Protein AF-0000000084670811 (afdb_homodimer)

Structure (mmCIF, N/CA/C/O backbone):
data_AF-0000000084670811-model_v1
#
loop_
_entity.id
_entity.type
_entity.pdbx_description
1 polymer 'O-methyltransferase domain-containing protein'
#
loop_
_atom_site.group_PDB
_atom_site.id
_atom_site.type_symbol
_atom_site.label_atom_id
_atom_site.label_alt_id
_atom_site.label_comp_id
_atom_site.label_asym_id
_atom_site.label_entity_id
_atom_site.label_seq_id
_atom_site.pdbx_PDB_ins_code
_atom_site.Cartn_x
_atom_site.Cartn_y
_atom_site.Cartn_z
_atom_site.occupancy
_atom_site.B_iso_or_equiv
_atom_site.auth_seq_id
_atom_site.auth_comp_id
_atom_site.auth_asym_id
_atom_site.auth_atom_id
_atom_site.pdbx_PDB_model_num
ATOM 1 N N . MET A 1 1 ? -0.625 -20.625 35.625 1 27.91 1 MET A N 1
ATOM 2 C CA . MET A 1 1 ? 0.406 -20.359 34.625 1 27.91 1 MET A CA 1
ATOM 3 C C . MET A 1 1 ? 0.87 -18.906 34.719 1 27.91 1 MET A C 1
ATOM 5 O O . MET A 1 1 ? 0.05 -17.984 34.719 1 27.91 1 MET A O 1
ATOM 9 N N . GLY A 1 2 ? 1.915 -18.5 35.188 1 38.09 2 GLY A N 1
ATOM 10 C CA . GLY A 1 2 ? 2.305 -17.188 35.688 1 38.09 2 GLY A CA 1
ATOM 11 C C . GLY A 1 2 ? 2.152 -16.094 34.656 1 38.09 2 GLY A C 1
ATOM 12 O O . GLY A 1 2 ? 2.309 -16.344 33.438 1 38.09 2 GLY A O 1
ATOM 13 N N . ASP A 1 3 ? 1.462 -15.031 34.656 1 49.62 3 ASP A N 1
ATOM 14 C CA . ASP A 1 3 ? 0.945 -13.922 33.875 1 49.62 3 ASP A CA 1
ATOM 15 C C . ASP A 1 3 ? 2.055 -13.266 33.062 1 49.62 3 ASP A C 1
ATOM 17 O O . ASP A 1 3 ? 2.674 -12.297 33.5 1 49.62 3 ASP A O 1
ATOM 21 N N . ALA A 1 4 ? 3.002 -14.023 32.438 1 61.28 4 ALA A N 1
ATOM 22 C CA . ALA A 1 4 ? 4.297 -13.555 31.953 1 61.28 4 ALA A CA 1
ATOM 23 C C . ALA A 1 4 ? 4.121 -12.469 30.891 1 61.28 4 ALA A C 1
ATOM 25 O O . ALA A 1 4 ? 3.494 -12.703 29.859 1 61.28 4 ALA A O 1
ATOM 26 N N . SER A 1 5 ? 4.047 -11.219 31.188 1 75.88 5 SER A N 1
ATOM 27 C CA . SER A 1 5 ? 4.062 -10.023 30.359 1 75.88 5 SER A CA 1
ATOM 28 C C . SER A 1 5 ? 5.387 -9.883 29.609 1 75.88 5 SER A C 1
ATOM 30 O O . SER A 1 5 ? 6.434 -10.297 30.109 1 75.88 5 SER A O 1
ATOM 32 N N . PRO A 1 6 ? 5.258 -9.57 28.328 1 82.56 6 PRO A N 1
ATOM 33 C CA . PRO A 1 6 ? 6.5 -9.375 27.562 1 82.56 6 PRO A CA 1
ATOM 34 C C . PRO A 1 6 ? 7.469 -8.422 28.266 1 82.56 6 PRO A C 1
ATOM 36 O O . PRO A 1 6 ? 7.039 -7.48 28.938 1 82.56 6 PRO A O 1
ATOM 39 N N . ASP A 1 7 ? 8.703 -8.82 28.281 1 84.88 7 ASP A N 1
ATOM 40 C CA . ASP A 1 7 ? 9.758 -7.945 28.766 1 84.88 7 ASP A CA 1
ATOM 41 C C . ASP A 1 7 ? 10.133 -6.898 27.719 1 84.88 7 ASP A C 1
ATOM 43 O O . ASP A 1 7 ? 11.008 -7.141 26.875 1 84.88 7 ASP A O 1
ATOM 47 N N . SER A 1 8 ? 9.555 -5.75 27.812 1 85.12 8 SER A N 1
ATOM 48 C CA . SER A 1 8 ? 9.664 -4.719 26.781 1 85.12 8 SER A CA 1
ATOM 49 C C . SER A 1 8 ? 11.109 -4.254 26.609 1 85.12 8 SER A C 1
ATOM 51 O O . SER A 1 8 ? 11.57 -4.031 25.5 1 85.12 8 SER A O 1
ATOM 53 N N . ASN A 1 9 ? 11.797 -4.164 27.719 1 86.44 9 ASN A N 1
ATOM 54 C CA . ASN A 1 9 ? 13.172 -3.688 27.641 1 86.44 9 ASN A CA 1
ATOM 55 C C . ASN A 1 9 ? 14.078 -4.691 26.922 1 86.44 9 ASN A C 1
ATOM 57 O O . ASN A 1 9 ? 14.883 -4.312 26.078 1 86.44 9 ASN A O 1
ATOM 61 N N . TYR A 1 10 ? 13.867 -5.816 27.297 1 86.75 10 TYR A N 1
ATOM 62 C CA . TYR A 1 10 ? 14.664 -6.855 26.656 1 86.75 10 TYR A CA 1
ATOM 63 C C . TYR A 1 10 ? 14.305 -7.008 25.188 1 86.75 10 TYR A C 1
ATOM 65 O O . TYR A 1 10 ? 15.18 -7.195 24.344 1 86.75 10 TYR A O 1
ATOM 73 N N . LEU A 1 11 ? 13.023 -6.961 24.844 1 89.5 11 LEU A N 1
ATOM 74 C CA . LEU A 1 11 ? 12.562 -7.027 23.469 1 89.5 11 LEU A CA 1
ATOM 75 C C . LEU A 1 11 ? 13.195 -5.914 22.625 1 89.5 11 LEU A C 1
ATOM 77 O O . LEU A 1 11 ? 13.68 -6.164 21.531 1 89.5 11 LEU A O 1
ATOM 81 N N . ILE A 1 12 ? 13.203 -4.773 23.219 1 90.44 12 ILE A N 1
ATOM 82 C CA . ILE A 1 12 ? 13.758 -3.627 22.5 1 90.44 12 ILE A CA 1
ATOM 83 C C . ILE A 1 12 ? 15.242 -3.869 22.219 1 90.44 12 ILE A C 1
ATOM 85 O O . ILE A 1 12 ? 15.711 -3.641 21.109 1 90.44 12 ILE A O 1
ATOM 89 N N . GLU A 1 13 ? 15.914 -4.395 23.203 1 89.69 13 GLU A N 1
ATOM 90 C CA . GLU A 1 13 ? 17.328 -4.68 23.047 1 89.69 13 GLU A CA 1
ATOM 91 C C . GLU A 1 13 ? 17.578 -5.719 21.953 1 89.69 13 GLU A C 1
ATOM 93 O O . GLU A 1 13 ? 18.422 -5.527 21.078 1 89.69 13 GLU A O 1
ATOM 98 N N . GLN A 1 14 ? 16.828 -6.746 22 1 89.38 14 GLN A N 1
ATOM 99 C CA . GLN A 1 14 ? 17.031 -7.84 21.062 1 89.38 14 GLN A CA 1
ATOM 100 C C . GLN A 1 14 ? 16.609 -7.426 19.641 1 89.38 14 GLN A C 1
ATOM 102 O O . GLN A 1 14 ? 17.25 -7.82 18.672 1 89.38 14 GLN A O 1
ATOM 107 N N . LEU A 1 15 ? 15.586 -6.66 19.547 1 91.44 15 LEU A N 1
ATOM 108 C CA . LEU A 1 15 ? 15.133 -6.188 18.234 1 91.44 15 LEU A CA 1
ATOM 109 C C . LEU A 1 15 ? 16.141 -5.227 17.625 1 91.44 15 LEU A C 1
ATOM 111 O O . LEU A 1 15 ? 16.375 -5.25 16.406 1 91.44 15 LEU A O 1
ATOM 115 N N . ASN A 1 16 ? 16.688 -4.406 18.484 1 88.88 16 ASN A N 1
ATOM 116 C CA . ASN A 1 16 ? 17.734 -3.518 18 1 88.88 16 ASN A CA 1
ATOM 117 C C . ASN A 1 16 ? 18.906 -4.301 17.406 1 88.88 16 ASN A C 1
ATOM 119 O O . ASN A 1 16 ? 19.438 -3.945 16.359 1 88.88 16 ASN A O 1
ATOM 123 N N . LEU A 1 17 ? 19.266 -5.34 18.078 1 87.31 17 LEU A N 1
ATOM 124 C CA . LEU A 1 17 ? 20.344 -6.199 17.594 1 87.31 17 LEU A CA 1
ATOM 125 C C . LEU A 1 17 ? 19.969 -6.863 16.266 1 87.31 17 LEU A C 1
ATOM 127 O O . LEU A 1 17 ? 20.797 -6.957 15.359 1 87.31 17 LEU A O 1
ATOM 131 N N . LEU A 1 18 ? 18.734 -7.254 16.188 1 87.19 18 LEU A N 1
ATOM 132 C CA . LEU A 1 18 ? 18.25 -7.922 14.992 1 87.19 18 LEU A CA 1
ATOM 133 C C . LEU A 1 18 ? 18.266 -6.977 13.797 1 87.19 18 LEU A C 1
ATOM 135 O O . LEU A 1 18 ? 18.703 -7.359 12.703 1 87.19 18 LEU A O 1
ATOM 139 N N . VAL A 1 19 ? 17.906 -5.762 13.969 1 86.44 19 VAL A N 1
ATOM 140 C CA . VAL A 1 19 ? 17.812 -4.773 12.898 1 86.44 19 VAL A CA 1
ATOM 141 C C . VAL A 1 19 ? 19.219 -4.398 12.43 1 86.44 19 VAL A C 1
ATOM 143 O O . VAL A 1 19 ? 19.438 -4.184 11.234 1 86.44 19 VAL A O 1
ATOM 146 N N . GLN A 1 20 ? 20.125 -4.422 13.352 1 79.56 20 GLN A N 1
ATOM 147 C CA . GLN A 1 20 ? 21.484 -4 13.031 1 79.56 20 GLN A CA 1
ATOM 148 C C . GLN A 1 20 ? 22.281 -5.141 12.398 1 79.56 20 GLN A C 1
ATOM 150 O O . GLN A 1 20 ? 23.234 -4.902 11.656 1 79.56 20 GLN A O 1
ATOM 155 N N . SER A 1 21 ? 21.953 -6.379 12.828 1 69.81 21 SER A N 1
ATOM 156 C CA . SER A 1 21 ? 22.812 -7.496 12.438 1 69.81 21 SER A CA 1
ATOM 157 C C . SER A 1 21 ? 22.109 -8.406 11.438 1 69.81 21 SER A C 1
ATOM 159 O O . SER A 1 21 ? 22.234 -9.633 11.508 1 69.81 21 SER A O 1
ATOM 161 N N . THR A 1 22 ? 21.266 -7.945 10.648 1 61.56 22 THR A N 1
ATOM 162 C CA . THR A 1 22 ? 20.484 -8.867 9.844 1 61.56 22 THR A CA 1
ATOM 163 C C . THR A 1 22 ? 21.406 -9.789 9.031 1 61.56 22 THR A C 1
ATOM 165 O O . THR A 1 22 ? 21.047 -10.945 8.766 1 61.56 22 THR A O 1
ATOM 168 N N . GLU A 1 23 ? 22.469 -9.289 8.703 1 57.62 23 GLU A N 1
ATOM 169 C CA . GLU A 1 23 ? 23.359 -10.172 7.957 1 57.62 23 GLU A CA 1
ATOM 170 C C . GLU A 1 23 ? 23.875 -11.312 8.836 1 57.62 23 GLU A C 1
ATOM 172 O O . GLU A 1 23 ? 24.141 -12.414 8.336 1 57.62 23 GLU A O 1
ATOM 177 N N . THR A 1 24 ? 23.969 -11.086 10.125 1 52.75 24 THR A N 1
ATOM 178 C CA . THR A 1 24 ? 24.516 -12.109 11.016 1 52.75 24 THR A CA 1
ATOM 179 C C . THR A 1 24 ? 23.422 -13.094 11.422 1 52.75 24 THR A C 1
ATOM 181 O O . THR A 1 24 ? 23.719 -14.195 11.898 1 52.75 24 THR A O 1
ATOM 184 N N . LEU A 1 25 ? 22.25 -12.688 11.484 1 53.19 25 LEU A N 1
ATOM 185 C CA . LEU A 1 25 ? 21.188 -13.625 11.789 1 53.19 25 LEU A CA 1
ATOM 186 C C . LEU A 1 25 ? 21.219 -14.828 10.844 1 53.19 25 LEU A C 1
ATOM 188 O O . LEU A 1 25 ? 20.859 -15.938 11.234 1 53.19 25 LEU A O 1
ATOM 192 N N . SER A 1 26 ? 21.641 -14.516 9.609 1 50.09 26 SER A N 1
ATOM 193 C CA . SER A 1 26 ? 21.656 -15.578 8.617 1 50.09 26 SER A CA 1
ATOM 194 C C . SER A 1 26 ? 22.547 -16.734 9.055 1 50.09 26 SER A C 1
ATOM 196 O O . SER A 1 26 ? 22.312 -17.891 8.672 1 50.09 26 SER A O 1
ATOM 198 N N . ARG A 1 27 ? 23.625 -16.469 9.883 1 51.72 27 ARG A N 1
ATOM 199 C CA . ARG A 1 27 ? 24.609 -17.516 10.141 1 51.72 27 ARG A CA 1
ATOM 200 C C . ARG A 1 27 ? 24.094 -18.5 11.195 1 51.72 27 ARG A C 1
ATOM 202 O O . ARG A 1 27 ? 24.516 -19.656 11.242 1 51.72 27 ARG A O 1
ATOM 209 N N . GLY A 1 28 ? 22.984 -18.094 11.875 1 55.78 28 GLY A N 1
ATOM 210 C CA . GLY A 1 28 ? 22.578 -19.062 12.883 1 55.78 28 GLY A CA 1
ATOM 211 C C . GLY A 1 28 ? 21.094 -19.328 12.898 1 55.78 28 GLY A C 1
ATOM 212 O O . GLY A 1 28 ? 20.609 -20.141 13.695 1 55.78 28 GLY A O 1
ATOM 213 N N . VAL A 1 29 ? 20.391 -18.641 12.055 1 63.84 29 VAL A N 1
ATOM 214 C CA . VAL A 1 29 ? 18.938 -18.828 12.039 1 63.84 29 VAL A CA 1
ATOM 215 C C . VAL A 1 29 ? 18.531 -19.656 10.82 1 63.84 29 VAL A C 1
ATOM 217 O O . VAL A 1 29 ? 18.969 -19.359 9.703 1 63.84 29 VAL A O 1
ATOM 220 N N . ASP A 1 30 ? 17.938 -20.781 11.148 1 80.06 30 ASP A N 1
ATOM 221 C CA . ASP A 1 30 ? 17.438 -21.547 10.016 1 80.06 30 ASP A CA 1
ATOM 222 C C . ASP A 1 30 ? 16.234 -20.859 9.375 1 80.06 30 ASP A C 1
ATOM 224 O O . ASP A 1 30 ? 15.711 -19.875 9.914 1 80.06 30 ASP A O 1
ATOM 228 N N . GLU A 1 31 ? 15.906 -21.188 8.266 1 82.12 31 GLU A N 1
ATOM 229 C CA . GLU A 1 31 ? 14.875 -20.578 7.43 1 82.12 31 GLU A CA 1
ATOM 230 C C . GLU A 1 31 ? 13.523 -20.578 8.133 1 82.12 31 GLU A C 1
ATOM 232 O O . GLU A 1 31 ? 12.758 -19.609 8.016 1 82.12 31 GLU A O 1
ATOM 237 N N . THR A 1 32 ? 13.289 -21.531 8.898 1 81.31 32 THR A N 1
ATOM 238 C CA . THR A 1 32 ? 12.031 -21.625 9.641 1 81.31 32 THR A CA 1
ATOM 239 C C . THR A 1 32 ? 11.961 -20.547 10.711 1 81.31 32 THR A C 1
ATOM 241 O O . THR A 1 32 ? 10.938 -19.875 10.867 1 81.31 32 THR A O 1
ATOM 244 N N . GLN A 1 33 ? 13.039 -20.406 11.375 1 85.38 33 GLN A N 1
ATOM 245 C CA . GLN A 1 33 ? 13.109 -19.391 12.422 1 85.38 33 GLN A CA 1
ATOM 246 C C . GLN A 1 33 ? 13.039 -17.984 11.828 1 85.38 33 GLN A C 1
ATOM 248 O O . GLN A 1 33 ? 12.398 -17.094 12.391 1 85.38 33 GLN A O 1
ATOM 253 N N . ARG A 1 34 ? 13.742 -17.812 10.711 1 87.81 34 ARG A N 1
ATOM 254 C CA . ARG A 1 34 ? 13.719 -16.516 10.047 1 87.81 34 ARG A CA 1
ATOM 255 C C . ARG A 1 34 ? 12.297 -16.109 9.68 1 87.81 34 ARG A C 1
ATOM 257 O O . ARG A 1 34 ? 11.867 -14.984 9.953 1 87.81 34 ARG A O 1
ATOM 264 N N . LEU A 1 35 ? 11.555 -17.062 9.133 1 86.44 35 LEU A N 1
ATOM 265 C CA . LEU A 1 35 ? 10.195 -16.812 8.688 1 86.44 35 LEU A CA 1
ATOM 266 C C . LEU A 1 35 ? 9.273 -16.531 9.875 1 86.44 35 LEU A C 1
ATOM 268 O O . LEU A 1 35 ? 8.398 -15.672 9.797 1 86.44 35 LEU A O 1
ATOM 272 N N . GLU A 1 36 ? 9.516 -17.25 10.914 1 88.62 36 GLU A N 1
ATOM 273 C CA . GLU A 1 36 ? 8.695 -17.047 12.102 1 88.62 36 GLU A CA 1
ATOM 274 C C . GLU A 1 36 ? 8.969 -15.695 12.742 1 88.62 36 GLU A C 1
ATOM 276 O O . GLU A 1 36 ? 8.047 -15.008 13.172 1 88.62 36 GLU A O 1
ATOM 281 N N . LEU A 1 37 ? 10.234 -15.344 12.82 1 91 37 LEU A N 1
ATOM 282 C CA . LEU A 1 37 ? 10.586 -14.031 13.344 1 91 37 LEU A CA 1
ATOM 283 C C . LEU A 1 37 ? 10.008 -12.922 12.469 1 91 37 LEU A C 1
ATOM 285 O O . LEU A 1 37 ? 9.484 -11.93 12.992 1 91 37 LEU A O 1
ATOM 289 N N . GLN A 1 38 ? 10.117 -13.102 11.18 1 91.88 38 GLN A N 1
ATOM 290 C CA . GLN A 1 38 ? 9.562 -12.125 10.258 1 91.88 38 GLN A CA 1
ATOM 291 C C . GLN A 1 38 ? 8.062 -11.969 10.453 1 91.88 38 GLN A C 1
ATOM 293 O O . GLN A 1 38 ? 7.555 -10.844 10.539 1 91.88 38 GLN A O 1
ATOM 298 N N . ARG A 1 39 ? 7.352 -13.039 10.523 1 90.69 39 ARG A N 1
ATOM 299 C CA . ARG A 1 39 ? 5.906 -13.039 10.719 1 90.69 39 ARG A CA 1
ATOM 300 C C . ARG A 1 39 ? 5.531 -12.383 12.039 1 90.69 39 ARG A C 1
ATOM 302 O O . ARG A 1 39 ? 4.66 -11.508 12.078 1 90.69 39 ARG A O 1
ATOM 309 N N . LEU A 1 40 ? 6.219 -12.773 13.094 1 91.69 40 LEU A N 1
ATOM 310 C CA . LEU A 1 40 ? 5.855 -12.289 14.422 1 91.69 40 LEU A CA 1
ATOM 311 C C . LEU A 1 40 ? 6.184 -10.812 14.578 1 91.69 40 LEU A C 1
ATOM 313 O O . LEU A 1 40 ? 5.453 -10.078 15.25 1 91.69 40 LEU A O 1
ATOM 317 N N . THR A 1 41 ? 7.277 -10.414 14.039 1 94.25 41 THR A N 1
ATOM 318 C CA . THR A 1 41 ? 7.605 -8.992 14.109 1 94.25 41 THR A CA 1
ATOM 319 C C . THR A 1 41 ? 6.598 -8.156 13.328 1 94.25 41 THR A C 1
ATOM 321 O O . THR A 1 41 ? 6.184 -7.09 13.773 1 94.25 41 THR A O 1
ATOM 324 N N . ARG A 1 42 ? 6.168 -8.625 12.188 1 93.25 42 ARG A N 1
ATOM 325 C CA . ARG A 1 42 ? 5.137 -7.938 11.414 1 93.25 42 ARG A CA 1
ATOM 326 C C . ARG A 1 42 ? 3.838 -7.836 12.211 1 93.25 42 ARG A C 1
ATOM 328 O O . ARG A 1 42 ? 3.248 -6.758 12.305 1 93.25 42 ARG A O 1
ATOM 335 N N . LEU A 1 43 ? 3.432 -8.938 12.773 1 91.31 43 LEU A N 1
ATOM 336 C CA . LEU A 1 43 ? 2.178 -8.977 13.523 1 91.31 43 LEU A CA 1
ATOM 337 C C . LEU A 1 43 ? 2.271 -8.117 14.773 1 91.31 43 LEU A C 1
ATOM 339 O O . LEU A 1 43 ? 1.295 -7.469 15.164 1 91.31 43 LEU A O 1
ATOM 343 N N . ALA A 1 44 ? 3.441 -8.148 15.383 1 91.88 44 ALA A N 1
ATOM 344 C CA . ALA A 1 44 ? 3.639 -7.355 16.594 1 91.88 44 ALA A CA 1
ATOM 345 C C . ALA A 1 44 ? 3.521 -5.863 16.297 1 91.88 44 ALA A C 1
ATOM 347 O O . ALA A 1 44 ? 2.898 -5.117 17.062 1 91.88 44 ALA A O 1
ATOM 348 N N . SER A 1 45 ? 4.129 -5.453 15.234 1 93 45 SER A N 1
ATOM 349 C CA . SER A 1 45 ? 4.039 -4.047 14.852 1 93 45 SER A CA 1
ATOM 350 C C . SER A 1 45 ? 2.588 -3.615 14.672 1 93 45 SER A C 1
ATOM 352 O O . SER A 1 45 ? 2.193 -2.539 15.125 1 93 45 SER A O 1
ATOM 354 N N . VAL A 1 46 ? 1.813 -4.434 14.062 1 90.62 46 VAL A N 1
ATOM 355 C CA . VAL A 1 46 ? 0.408 -4.148 13.789 1 90.62 46 VAL A CA 1
ATOM 356 C C . VAL A 1 46 ? -0.382 -4.16 15.102 1 90.62 46 VAL A C 1
ATOM 358 O O . VAL A 1 46 ? -1.224 -3.289 15.328 1 90.62 46 VAL A O 1
ATOM 361 N N . ALA A 1 47 ? -0.068 -5.105 15.922 1 88.31 47 ALA A N 1
ATOM 362 C CA . ALA A 1 47 ? -0.783 -5.254 17.188 1 88.31 47 ALA A CA 1
ATOM 363 C C . ALA A 1 47 ? -0.554 -4.047 18.094 1 88.31 47 ALA A C 1
ATOM 365 O O . ALA A 1 47 ? -1.405 -3.713 18.922 1 88.31 47 ALA A O 1
ATOM 366 N N . LEU A 1 48 ? 0.516 -3.377 17.953 1 89.5 48 LEU A N 1
ATOM 367 C CA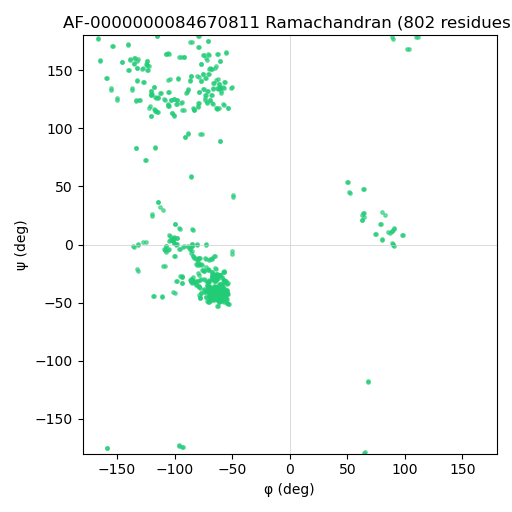 . LEU A 1 48 ? 0.899 -2.266 18.812 1 89.5 48 LEU A CA 1
ATOM 368 C C . LEU A 1 48 ? 0.295 -0.957 18.312 1 89.5 48 LEU A C 1
ATOM 370 O O . LEU A 1 48 ? 0.385 0.07 18.984 1 89.5 48 LEU A O 1
ATOM 374 N N . GLU A 1 49 ? -0.376 -0.967 17.219 1 89.81 49 GLU A N 1
ATOM 375 C CA . GLU A 1 49 ? -0.933 0.253 16.641 1 89.81 49 GLU A CA 1
ATOM 376 C C . GLU A 1 49 ? -2.197 0.686 17.375 1 89.81 49 GLU A C 1
ATOM 378 O O . GLU A 1 49 ? -3.01 -0.153 17.781 1 89.81 49 GLU A O 1
ATOM 383 N N . THR A 1 50 ? -2.332 1.981 17.562 1 87.5 50 THR A N 1
ATOM 384 C CA . THR A 1 50 ? -3.629 2.555 17.906 1 87.5 50 THR A CA 1
ATOM 385 C C . THR A 1 50 ? -4.543 2.592 16.688 1 87.5 50 THR A C 1
ATOM 387 O O . THR A 1 50 ? -4.078 2.484 15.555 1 87.5 50 THR A O 1
ATOM 390 N N . PRO A 1 51 ? -5.832 2.752 16.938 1 89.5 51 PRO A N 1
ATOM 391 C CA . PRO A 1 51 ? -6.762 2.773 15.797 1 89.5 51 PRO A CA 1
ATOM 392 C C . PRO A 1 51 ? -6.418 3.852 14.773 1 89.5 51 PRO A C 1
ATOM 394 O O . PRO A 1 51 ? -6.391 3.578 13.57 1 89.5 51 PRO A O 1
ATOM 397 N N . PRO A 1 52 ? -6.039 5.07 15.133 1 88.25 52 PRO A N 1
ATOM 398 C CA . PRO A 1 52 ? -5.652 6.066 14.133 1 88.25 52 PRO A CA 1
ATOM 399 C C . PRO A 1 52 ? -4.387 5.672 13.375 1 88.25 52 PRO A C 1
ATOM 401 O O . PRO A 1 52 ? -4.285 5.926 12.172 1 88.25 52 PRO A O 1
ATOM 404 N N . GLU A 1 53 ? -3.432 5.047 14.086 1 88.44 53 GLU A N 1
ATOM 405 C CA . GLU A 1 53 ? -2.209 4.602 13.43 1 88.44 53 GLU A CA 1
ATOM 406 C C . GLU A 1 53 ? -2.502 3.518 12.391 1 88.44 53 GLU A C 1
ATOM 408 O O . GLU A 1 53 ? -1.898 3.5 11.312 1 88.44 53 GLU A O 1
ATOM 413 N N . THR A 1 54 ? -3.443 2.652 12.734 1 92.69 54 THR A N 1
ATOM 414 C CA . THR A 1 54 ? -3.881 1.632 11.789 1 92.69 54 THR A CA 1
ATOM 415 C C . THR A 1 54 ? -4.504 2.273 10.555 1 92.69 54 THR A C 1
ATOM 417 O O . THR A 1 54 ? -4.199 1.884 9.422 1 92.69 54 THR A O 1
ATOM 420 N N . THR A 1 55 ? -5.352 3.203 10.797 1 94.06 55 THR A N 1
ATOM 421 C CA . THR A 1 55 ? -6.016 3.895 9.703 1 94.06 55 THR A CA 1
ATOM 422 C C . THR A 1 55 ? -4.992 4.531 8.766 1 94.06 55 THR A C 1
ATOM 424 O O . THR A 1 55 ? -5.066 4.355 7.547 1 94.06 55 THR A O 1
ATOM 427 N N . GLU A 1 56 ? -4.016 5.148 9.312 1 92.38 56 GLU A N 1
ATOM 428 C CA . GLU A 1 56 ? -3.02 5.848 8.508 1 92.38 56 GLU A CA 1
ATOM 429 C C . GLU A 1 56 ? -2.154 4.863 7.723 1 92.38 56 GLU A C 1
ATOM 431 O O . GLU A 1 56 ? -1.846 5.098 6.555 1 92.38 56 GLU A O 1
ATOM 436 N N . ARG A 1 57 ? -1.777 3.834 8.391 1 93.69 57 ARG A N 1
ATOM 437 C CA . ARG A 1 57 ? -0.975 2.836 7.688 1 93.69 57 ARG A CA 1
ATOM 438 C C . ARG A 1 57 ? -1.712 2.299 6.465 1 93.69 57 ARG A C 1
ATOM 440 O O . ARG A 1 57 ? -1.121 2.152 5.395 1 93.69 57 ARG A O 1
ATOM 447 N N . VAL A 1 58 ? -3 2.057 6.586 1 96.25 58 VAL A N 1
ATOM 448 C CA . VAL A 1 58 ? -3.771 1.41 5.531 1 96.25 58 VAL A CA 1
ATOM 449 C C . VAL A 1 58 ? -4.074 2.414 4.422 1 96.25 58 VAL A C 1
ATOM 451 O O . VAL A 1 58 ? -3.934 2.102 3.238 1 96.25 58 VAL A O 1
ATOM 454 N N . ILE A 1 59 ? -4.418 3.631 4.758 1 96.5 59 ILE A N 1
ATOM 455 C CA . ILE A 1 59 ? -4.844 4.562 3.721 1 96.5 59 ILE A CA 1
ATOM 456 C C . ILE A 1 59 ? -3.631 5.035 2.92 1 96.5 59 ILE A C 1
ATOM 458 O O . ILE A 1 59 ? -3.758 5.406 1.751 1 96.5 59 ILE A O 1
ATOM 462 N N . PHE A 1 60 ? -2.43 4.961 3.52 1 96.44 60 PHE A N 1
ATOM 463 C CA . PHE A 1 60 ? -1.228 5.398 2.82 1 96.44 60 PHE A CA 1
ATOM 464 C C . PHE A 1 60 ? -0.474 4.207 2.242 1 96.44 60 PHE A C 1
ATOM 466 O O . PHE A 1 60 ? 0.685 4.332 1.843 1 96.44 60 PHE A O 1
ATOM 473 N N . ALA A 1 61 ? -1.106 3.074 2.113 1 95.19 61 ALA A N 1
ATOM 474 C CA . ALA A 1 61 ? -0.462 1.82 1.729 1 95.19 61 ALA A CA 1
ATOM 475 C C . ALA A 1 61 ? 0.033 1.88 0.286 1 95.19 61 ALA A C 1
ATOM 477 O O . ALA A 1 61 ? 0.845 1.051 -0.133 1 95.19 61 ALA A O 1
ATOM 478 N N . TYR A 1 62 ? -0.356 2.869 -0.529 1 94.56 62 TYR A N 1
ATOM 479 C CA . TYR A 1 62 ? 0.099 3.021 -1.906 1 94.56 62 TYR A CA 1
ATOM 480 C C . TYR A 1 62 ? 1.524 3.561 -1.953 1 94.56 62 TYR A C 1
ATOM 482 O O . TYR A 1 62 ? 2.238 3.359 -2.938 1 94.56 62 TYR A O 1
ATOM 490 N N . LEU A 1 63 ? 1.957 4.18 -0.943 1 96.88 63 LEU A N 1
ATOM 491 C CA . LEU A 1 63 ? 3.123 5.055 -0.993 1 96.88 63 LEU A CA 1
ATOM 492 C C . LEU A 1 63 ? 4.398 4.25 -1.203 1 96.88 63 LEU A C 1
ATOM 494 O O . LEU A 1 63 ? 5.305 4.688 -1.918 1 96.88 63 LEU A O 1
ATOM 498 N N . PRO A 1 64 ? 4.527 3.021 -0.609 1 96.88 64 PRO A N 1
ATOM 499 C CA . PRO A 1 64 ? 5.77 2.281 -0.853 1 96.88 64 PRO A CA 1
ATOM 500 C C . PRO A 1 64 ? 6.035 2.045 -2.338 1 96.88 64 PRO A C 1
ATOM 502 O O . PRO A 1 64 ? 7.16 2.227 -2.805 1 96.88 64 PRO A O 1
ATOM 505 N N . LEU A 1 65 ? 5.039 1.694 -3.064 1 97.69 65 LEU A N 1
ATOM 506 C CA . LEU A 1 65 ? 5.203 1.421 -4.488 1 97.69 65 LEU A CA 1
ATOM 507 C C . LEU A 1 65 ? 5.395 2.715 -5.273 1 97.69 65 LEU A C 1
ATOM 509 O O . LEU A 1 65 ? 6.258 2.795 -6.148 1 97.69 65 LEU A O 1
ATOM 513 N N . VAL A 1 66 ? 4.645 3.76 -4.941 1 97.88 66 VAL A N 1
ATOM 514 C CA . VAL A 1 66 ? 4.684 5.039 -5.641 1 97.88 66 VAL A CA 1
ATOM 515 C C . VAL A 1 66 ? 6.055 5.688 -5.461 1 97.88 66 VAL A C 1
ATOM 517 O O . VAL A 1 66 ? 6.672 6.133 -6.43 1 97.88 66 VAL A O 1
ATOM 520 N N . THR A 1 67 ? 6.566 5.695 -4.215 1 98.19 67 THR A N 1
ATOM 521 C CA . THR A 1 67 ? 7.844 6.344 -3.947 1 98.19 67 THR A CA 1
ATOM 522 C C . THR A 1 67 ? 8.992 5.527 -4.531 1 98.19 67 THR A C 1
ATOM 524 O O . THR A 1 67 ? 9.977 6.094 -5.016 1 98.19 67 THR A O 1
ATOM 527 N N . ALA A 1 68 ? 8.875 4.211 -4.512 1 97.94 68 ALA A N 1
ATOM 528 C CA . ALA A 1 68 ? 9.898 3.373 -5.129 1 97.94 68 ALA A CA 1
ATOM 529 C C . ALA A 1 68 ? 9.977 3.621 -6.633 1 97.94 68 ALA A C 1
ATOM 531 O O . ALA A 1 68 ? 11.062 3.775 -7.191 1 97.94 68 ALA A O 1
ATOM 532 N N . ARG A 1 69 ? 8.797 3.645 -7.301 1 98 69 ARG A N 1
ATOM 533 C CA . ARG A 1 69 ? 8.719 3.865 -8.742 1 98 69 ARG A CA 1
ATOM 534 C C . ARG A 1 69 ? 9.352 5.195 -9.125 1 98 69 ARG A C 1
ATOM 536 O O . ARG A 1 69 ? 10.188 5.254 -10.031 1 98 69 ARG A O 1
ATOM 543 N N . ILE A 1 70 ? 9.047 6.242 -8.414 1 98.19 70 ILE A N 1
ATOM 544 C CA . ILE A 1 70 ? 9.555 7.578 -8.711 1 98.19 70 ILE A CA 1
ATOM 545 C C . ILE A 1 70 ? 11.047 7.641 -8.406 1 98.19 70 ILE A C 1
ATOM 547 O O . ILE A 1 70 ? 11.836 8.148 -9.211 1 98.19 70 ILE A O 1
ATOM 551 N N . SER A 1 71 ? 11.453 7.09 -7.27 1 98.56 71 SER A N 1
ATOM 552 C CA . SER A 1 71 ? 12.844 7.176 -6.84 1 98.56 71 SER A CA 1
ATOM 553 C C . SER A 1 71 ? 13.766 6.438 -7.801 1 98.56 71 SER A C 1
ATOM 555 O O . SER A 1 71 ? 14.898 6.859 -8.023 1 98.56 71 SER A O 1
ATOM 557 N N . ASN A 1 72 ? 13.297 5.328 -8.32 1 98 72 ASN A N 1
ATOM 558 C CA . ASN A 1 72 ? 14.109 4.582 -9.281 1 98 72 ASN A CA 1
ATOM 559 C C . ASN A 1 72 ? 14.164 5.293 -10.633 1 98 72 ASN A C 1
ATOM 561 O O . ASN A 1 72 ? 15.242 5.445 -11.211 1 98 72 ASN A O 1
ATOM 565 N N . ASP A 1 73 ? 13.039 5.754 -11.125 1 97.31 73 ASP A N 1
ATOM 566 C CA . ASP A 1 73 ? 12.992 6.363 -12.453 1 97.31 73 ASP A CA 1
ATOM 567 C C . ASP A 1 73 ? 13.766 7.676 -12.484 1 97.31 73 ASP A C 1
ATOM 569 O O . ASP A 1 73 ? 14.336 8.039 -13.516 1 97.31 73 ASP A O 1
ATOM 573 N N . TYR A 1 74 ? 13.852 8.398 -11.391 1 98 74 TYR A N 1
ATOM 574 C CA . TYR A 1 74 ? 14.484 9.711 -11.359 1 98 74 TYR A CA 1
ATOM 575 C C . TYR A 1 74 ? 15.867 9.633 -10.719 1 98 74 TYR A C 1
ATOM 577 O O . TYR A 1 74 ? 16.453 10.656 -10.359 1 98 74 TYR A O 1
ATOM 585 N N . GLY A 1 75 ? 16.328 8.445 -10.453 1 97.94 75 GLY A N 1
ATOM 586 C CA . GLY A 1 75 ? 17.719 8.219 -10.078 1 97.94 75 GLY A CA 1
ATOM 587 C C . GLY A 1 75 ? 18 8.547 -8.625 1 97.94 75 GLY A C 1
ATOM 588 O O . GLY A 1 75 ? 19.156 8.711 -8.242 1 97.94 75 GLY A O 1
ATOM 589 N N . ILE A 1 76 ? 17 8.641 -7.789 1 98.56 76 ILE A N 1
ATOM 590 C CA . ILE A 1 76 ? 17.188 8.992 -6.387 1 98.56 76 ILE A CA 1
ATOM 591 C C . ILE A 1 76 ? 17.875 7.848 -5.652 1 98.56 76 ILE A C 1
ATOM 593 O O . ILE A 1 76 ? 18.891 8.055 -4.98 1 98.56 76 ILE A O 1
ATOM 597 N N . LEU A 1 77 ? 17.391 6.609 -5.793 1 98.31 77 LEU A N 1
ATOM 598 C CA . LEU A 1 77 ? 17.969 5.469 -5.086 1 98.31 77 LEU A CA 1
ATOM 599 C C . LEU A 1 77 ? 19.359 5.133 -5.637 1 98.31 77 LEU A C 1
ATOM 601 O O . LEU A 1 77 ? 20.25 4.777 -4.883 1 98.31 77 LEU A O 1
ATOM 605 N N . ALA A 1 78 ? 19.5 5.262 -6.961 1 97.75 78 ALA A N 1
ATOM 606 C CA . ALA A 1 78 ? 20.797 5.008 -7.582 1 97.75 78 ALA A CA 1
ATOM 607 C C . ALA A 1 78 ? 21.859 5.957 -7.039 1 97.75 78 ALA A C 1
ATOM 609 O O . ALA A 1 78 ? 23.031 5.574 -6.895 1 97.75 78 ALA A O 1
ATOM 610 N N . ASN A 1 79 ? 21.484 7.18 -6.773 1 98.19 79 ASN A N 1
ATOM 611 C CA . ASN A 1 79 ? 22.422 8.148 -6.211 1 98.19 79 ASN A CA 1
ATOM 612 C C . ASN A 1 79 ? 22.625 7.926 -4.711 1 98.19 79 ASN A C 1
ATOM 614 O O . ASN A 1 79 ? 23.719 8.133 -4.188 1 98.19 79 ASN A O 1
ATOM 618 N N . LEU A 1 80 ? 21.562 7.57 -4.07 1 98.38 80 LEU A N 1
ATOM 619 C CA . LEU A 1 80 ? 21.641 7.328 -2.633 1 98.38 80 LEU A CA 1
ATOM 620 C C . LEU A 1 80 ? 22.625 6.215 -2.318 1 98.38 80 LEU A C 1
ATOM 622 O O . LEU A 1 80 ? 23.391 6.312 -1.351 1 98.38 80 LEU A O 1
ATOM 626 N N . VAL A 1 81 ? 22.719 5.164 -3.148 1 97.38 81 VAL A N 1
ATOM 627 C CA . VAL A 1 81 ? 23.531 3.988 -2.857 1 97.38 81 VAL A CA 1
ATOM 628 C C . VAL A 1 81 ? 25.016 4.328 -3.014 1 97.38 81 VAL A C 1
ATOM 630 O O . VAL A 1 81 ? 25.875 3.564 -2.588 1 97.38 81 VAL A O 1
ATOM 633 N N . LYS A 1 82 ? 25.312 5.457 -3.59 1 96.81 82 LYS A N 1
ATOM 634 C CA . LYS A 1 82 ? 26.688 5.906 -3.725 1 96.81 82 LYS A CA 1
ATOM 635 C C . LYS A 1 82 ? 27.219 6.441 -2.4 1 96.81 82 LYS A C 1
ATOM 637 O O . LYS A 1 82 ? 28.438 6.602 -2.232 1 96.81 82 LYS A O 1
ATOM 642 N N . GLY A 1 83 ? 26.359 6.75 -1.493 1 97.06 83 GLY A N 1
ATOM 643 C CA . GLY A 1 83 ? 26.75 7.277 -0.196 1 97.06 83 GLY A CA 1
ATOM 644 C C . GLY A 1 83 ? 26.906 6.203 0.864 1 97.06 83 GLY A C 1
ATOM 645 O O . GLY A 1 83 ? 26.922 5.012 0.548 1 97.06 83 GLY A O 1
ATOM 646 N N . SER A 1 84 ? 27.156 6.66 2.113 1 96.25 84 SER A N 1
ATOM 647 C CA . SER A 1 84 ? 27.266 5.836 3.314 1 96.25 84 SER A CA 1
ATOM 648 C C . SER A 1 84 ? 26.922 6.637 4.566 1 96.25 84 SER A C 1
ATOM 650 O O . SER A 1 84 ? 26.672 7.84 4.488 1 96.25 84 SER A O 1
ATOM 652 N N . GLU A 1 85 ? 26.812 5.918 5.652 1 92.69 85 GLU A N 1
ATOM 653 C CA . GLU A 1 85 ? 26.531 6.613 6.906 1 92.69 85 GLU A CA 1
ATOM 654 C C . GLU A 1 85 ? 27.609 7.637 7.234 1 92.69 85 GLU A C 1
ATOM 656 O O . GLU A 1 85 ? 27.328 8.695 7.801 1 92.69 85 GLU A O 1
ATOM 661 N N . VAL A 1 86 ? 28.828 7.344 6.895 1 95.62 86 VAL A N 1
ATOM 662 C CA . VAL A 1 86 ? 29.969 8.211 7.176 1 95.62 86 VAL A CA 1
ATOM 663 C C . VAL A 1 86 ? 30.016 9.344 6.148 1 95.62 86 VAL A C 1
ATOM 665 O O . VAL A 1 86 ? 30.391 10.469 6.473 1 95.62 86 VAL A O 1
ATOM 668 N N . ASN A 1 87 ? 29.641 8.977 4.945 1 97.5 87 ASN A N 1
ATOM 669 C CA . ASN A 1 87 ? 29.578 9.953 3.865 1 97.5 87 ASN A CA 1
ATOM 670 C C . ASN A 1 87 ? 28.203 9.977 3.213 1 97.5 87 ASN A C 1
ATOM 672 O O . ASN A 1 87 ? 28.047 9.555 2.066 1 97.5 87 ASN A O 1
ATOM 676 N N . PRO A 1 88 ? 27.219 10.539 3.938 1 98.06 88 PRO A N 1
ATOM 677 C CA . PRO A 1 88 ? 25.844 10.523 3.443 1 98.06 88 PRO A CA 1
ATOM 678 C C . PRO A 1 88 ? 25.625 11.477 2.273 1 98.06 88 PRO A C 1
ATOM 680 O O . PRO A 1 88 ? 26.453 12.359 2.023 1 98.06 88 PRO A O 1
ATOM 683 N N . VAL A 1 89 ? 24.594 11.266 1.521 1 98.56 89 VAL A N 1
ATOM 684 C CA . VAL A 1 89 ? 24.234 12.047 0.342 1 98.56 89 VAL A CA 1
ATOM 685 C C . VAL A 1 89 ? 23.328 13.211 0.748 1 98.56 89 VAL A C 1
ATOM 687 O O . VAL A 1 89 ? 22.344 13.023 1.461 1 98.56 89 VAL A O 1
ATOM 690 N N . ALA A 1 90 ? 23.656 14.375 0.301 1 98.31 90 ALA A N 1
ATOM 691 C CA . ALA A 1 90 ? 22.891 15.57 0.641 1 98.31 90 ALA A CA 1
ATOM 692 C C . ALA A 1 90 ? 21.578 15.617 -0.133 1 98.31 90 ALA A C 1
ATOM 694 O O . ALA A 1 90 ? 21.531 15.234 -1.305 1 98.31 90 ALA A O 1
ATOM 695 N N . LEU A 1 91 ? 20.578 16.172 0.535 1 97.56 91 LEU A N 1
ATOM 696 C CA . LEU A 1 91 ? 19.297 16.391 -0.13 1 97.56 91 LEU A CA 1
ATOM 697 C C . LEU A 1 91 ? 19.484 17.203 -1.411 1 97.56 91 LEU A C 1
ATOM 699 O O . LEU A 1 91 ? 18.844 16.922 -2.428 1 97.56 91 LEU A O 1
ATOM 703 N N . SER A 1 92 ? 20.344 18.172 -1.367 1 97.62 92 SER A N 1
ATOM 704 C CA . SER A 1 92 ? 20.594 19.031 -2.521 1 97.62 92 SER A CA 1
ATOM 705 C C . SER A 1 92 ? 21.109 18.234 -3.713 1 97.62 92 SER A C 1
ATOM 707 O O . SER A 1 92 ? 20.75 18.531 -4.859 1 97.62 92 SER A O 1
ATOM 709 N N . ASP A 1 93 ? 21.859 17.219 -3.494 1 98.25 93 ASP A N 1
ATOM 710 C CA . ASP A 1 93 ? 22.391 16.375 -4.562 1 98.25 93 ASP A CA 1
ATOM 711 C C . ASP A 1 93 ? 21.281 15.516 -5.172 1 98.25 93 ASP A C 1
ATOM 713 O O . ASP A 1 93 ? 21.234 15.312 -6.387 1 98.25 93 ASP A O 1
ATOM 717 N N . LEU A 1 94 ? 20.438 15.031 -4.348 1 98.5 94 LEU A N 1
ATOM 718 C CA . LEU A 1 94 ? 19.312 14.227 -4.82 1 98.5 94 LEU A CA 1
ATOM 719 C C . LEU A 1 94 ? 18.344 15.07 -5.637 1 98.5 94 LEU A C 1
ATOM 721 O O . LEU A 1 94 ? 17.797 14.602 -6.633 1 98.5 94 LEU A O 1
ATOM 725 N N . VAL A 1 95 ? 18.125 16.328 -5.172 1 98.06 95 VAL A N 1
ATOM 726 C CA . VAL A 1 95 ? 17.281 17.266 -5.895 1 98.06 95 VAL A CA 1
ATOM 727 C C . VAL A 1 95 ? 17.891 17.547 -7.266 1 98.06 95 VAL A C 1
ATOM 729 O O . VAL A 1 95 ? 17.188 17.5 -8.281 1 98.06 95 VAL A O 1
ATOM 732 N N . LYS A 1 96 ? 19.156 17.781 -7.332 1 97.88 96 LYS A N 1
ATOM 733 C CA . LYS A 1 96 ? 19.844 18.109 -8.57 1 97.88 96 LYS A CA 1
ATOM 734 C C . LYS A 1 96 ? 19.797 16.922 -9.547 1 97.88 96 LYS A C 1
ATOM 736 O O . LYS A 1 96 ? 19.484 17.109 -10.727 1 97.88 96 LYS A O 1
ATOM 741 N N . THR A 1 97 ? 20.047 15.797 -9.07 1 96.38 97 THR A N 1
ATOM 742 C CA . THR A 1 97 ? 20.125 14.625 -9.93 1 96.38 97 THR A CA 1
ATOM 743 C C . THR A 1 97 ? 18.75 14.227 -10.438 1 96.38 97 THR A C 1
ATOM 745 O O . THR A 1 97 ? 18.594 13.82 -11.594 1 96.38 97 THR A O 1
ATOM 748 N N . SER A 1 98 ? 17.734 14.312 -9.609 1 97.56 98 SER A N 1
ATOM 749 C CA . SER A 1 98 ? 16.391 13.898 -9.984 1 97.56 98 SER A CA 1
ATOM 750 C C . SER A 1 98 ? 15.711 14.945 -10.867 1 97.56 98 SER A C 1
ATOM 752 O O . SER A 1 98 ? 14.828 14.617 -11.656 1 97.56 98 SER A O 1
ATOM 754 N N . GLY A 1 99 ? 16.109 16.219 -10.633 1 97.31 99 GLY A N 1
ATOM 755 C CA . GLY A 1 99 ? 15.438 17.312 -11.32 1 97.31 99 GLY A CA 1
ATOM 756 C C . GLY A 1 99 ? 14.047 17.609 -10.773 1 97.31 99 GLY A C 1
ATOM 757 O O . GLY A 1 99 ? 13.289 18.375 -11.375 1 97.31 99 GLY A O 1
ATOM 758 N N . LEU A 1 100 ? 13.711 17 -9.688 1 96.5 100 LEU A N 1
ATOM 759 C CA . LEU A 1 100 ? 12.391 17.188 -9.086 1 96.5 100 LEU A CA 1
ATOM 760 C C . LEU A 1 100 ? 12.406 18.312 -8.07 1 96.5 100 LEU A C 1
ATOM 762 O O . LEU A 1 100 ? 13.477 18.75 -7.637 1 96.5 100 LEU A O 1
ATOM 766 N N . ASP A 1 101 ? 11.234 18.797 -7.77 1 94.69 101 ASP A N 1
ATOM 767 C CA . ASP A 1 101 ? 11.086 19.844 -6.766 1 94.69 101 ASP A CA 1
ATOM 768 C C . ASP A 1 101 ? 11.664 19.406 -5.422 1 94.69 101 ASP A C 1
ATOM 770 O O . ASP A 1 101 ? 11.461 18.266 -4.992 1 94.69 101 ASP A O 1
ATOM 774 N N . ARG A 1 102 ? 12.336 20.328 -4.734 1 95.69 102 ARG A N 1
ATOM 775 C CA . ARG A 1 102 ? 13.016 20.047 -3.475 1 95.69 102 ARG A CA 1
ATOM 776 C C . ARG A 1 102 ? 12.047 19.469 -2.443 1 95.69 102 ARG A C 1
ATOM 778 O O . ARG A 1 102 ? 12.383 18.516 -1.734 1 95.69 102 ARG A O 1
ATOM 785 N N . SER A 1 103 ? 10.891 20.078 -2.307 1 94.75 103 SER A N 1
ATOM 786 C CA . SER A 1 103 ? 9.906 19.641 -1.314 1 94.75 103 SER A CA 1
ATOM 787 C C . SER A 1 103 ? 9.445 18.203 -1.583 1 94.75 103 SER A C 1
ATOM 789 O O . SER A 1 103 ? 9.258 17.422 -0.649 1 94.75 103 SER A O 1
ATOM 791 N N . LEU A 1 104 ? 9.227 17.891 -2.828 1 96.31 104 LEU A N 1
ATOM 792 C CA . LEU A 1 104 ? 8.82 16.547 -3.203 1 96.31 104 LEU A CA 1
ATOM 793 C C . LEU A 1 104 ? 9.914 15.531 -2.859 1 96.31 104 LEU A C 1
ATOM 795 O O . LEU A 1 104 ? 9.633 14.5 -2.248 1 96.31 104 LEU A O 1
ATOM 799 N N . VAL A 1 105 ? 11.18 15.836 -3.211 1 97.94 105 VAL A N 1
ATOM 800 C CA . VAL A 1 105 ? 12.289 14.938 -2.926 1 97.94 105 VAL A CA 1
ATOM 801 C C . VAL A 1 105 ? 12.438 14.758 -1.416 1 97.94 105 VAL A C 1
ATOM 803 O O . VAL A 1 105 ? 12.648 13.641 -0.934 1 97.94 105 VAL A O 1
ATOM 806 N N . SER A 1 106 ? 12.32 15.82 -0.718 1 96.69 106 SER A N 1
ATOM 807 C CA . SER A 1 106 ? 12.414 15.766 0.736 1 96.69 106 SER A CA 1
ATOM 808 C C . SER A 1 106 ? 11.352 14.852 1.329 1 96.69 106 SER A C 1
ATOM 810 O O . SER A 1 106 ? 11.641 14.039 2.209 1 96.69 106 SER A O 1
ATOM 812 N N . SER A 1 107 ? 10.125 14.977 0.87 1 96.62 107 SER A N 1
ATOM 813 C CA . SER A 1 107 ? 9.031 14.141 1.359 1 96.62 107 SER A CA 1
ATOM 814 C C . SER A 1 107 ? 9.258 12.68 1.011 1 96.62 107 SER A C 1
ATOM 816 O O . SER A 1 107 ? 8.984 11.789 1.824 1 96.62 107 SER A O 1
ATOM 818 N N . ILE A 1 108 ? 9.711 12.422 -0.19 1 98.06 108 ILE A N 1
ATOM 819 C CA . ILE A 1 108 ? 10.008 11.055 -0.624 1 98.06 108 ILE A CA 1
ATOM 820 C C . ILE A 1 108 ? 11.102 10.461 0.258 1 98.06 108 ILE A C 1
ATOM 822 O O . ILE A 1 108 ? 10.984 9.32 0.714 1 98.06 108 ILE A O 1
ATOM 826 N N . MET A 1 109 ? 12.133 11.258 0.555 1 97.75 109 MET A N 1
ATOM 827 C CA . MET A 1 109 ? 13.242 10.766 1.372 1 97.75 109 MET A CA 1
ATOM 828 C C . MET A 1 109 ? 12.789 10.523 2.809 1 97.75 109 MET A C 1
ATOM 830 O O . MET A 1 109 ? 13.203 9.547 3.438 1 97.75 109 MET A O 1
ATOM 834 N N . ASP A 1 110 ? 11.992 11.438 3.346 1 95.56 110 ASP A N 1
ATOM 835 C CA . ASP A 1 110 ? 11.438 11.219 4.68 1 95.56 110 ASP A CA 1
ATOM 836 C C . ASP A 1 110 ? 10.641 9.914 4.734 1 95.56 110 ASP A C 1
ATOM 838 O O . ASP A 1 110 ? 10.719 9.172 5.715 1 95.56 110 ASP A O 1
ATOM 842 N N . TYR A 1 111 ? 9.867 9.664 3.729 1 96.38 111 TYR A N 1
ATOM 843 C CA . TYR A 1 111 ? 9.102 8.422 3.691 1 96.38 111 TYR A CA 1
ATOM 844 C C . TYR A 1 111 ? 10.023 7.211 3.613 1 96.38 111 TYR A C 1
ATOM 846 O O . TYR A 1 111 ? 9.781 6.199 4.27 1 96.38 111 TYR A O 1
ATOM 854 N N . HIS A 1 112 ? 11.086 7.293 2.766 1 97.12 112 HIS A N 1
ATOM 855 C CA . HIS A 1 112 ? 12.062 6.211 2.691 1 97.12 112 HIS A CA 1
ATOM 856 C C . HIS A 1 112 ? 12.695 5.949 4.055 1 97.12 112 HIS A C 1
ATOM 858 O O . HIS A 1 112 ? 12.992 4.801 4.395 1 97.12 112 HIS A O 1
ATOM 864 N N . CYS A 1 113 ? 12.922 6.984 4.824 1 94.69 113 CYS A N 1
ATOM 865 C CA . CYS A 1 113 ? 13.469 6.816 6.168 1 94.69 113 CYS A CA 1
ATOM 866 C C . CYS A 1 113 ? 12.477 6.09 7.074 1 94.69 113 CYS A C 1
ATOM 868 O O . CYS A 1 113 ? 12.867 5.211 7.844 1 94.69 113 CYS A O 1
ATOM 870 N N . TYR A 1 114 ? 11.25 6.426 6.965 1 92.75 114 TYR A N 1
ATOM 871 C CA . TYR A 1 114 ? 10.219 5.746 7.746 1 92.75 114 TYR A CA 1
ATOM 872 C C . TYR A 1 114 ? 10.18 4.258 7.418 1 92.75 114 TYR A C 1
ATOM 874 O O . TYR A 1 114 ? 10.109 3.42 8.32 1 92.75 114 TYR A O 1
ATOM 882 N N . GLU A 1 115 ? 10.25 3.926 6.098 1 92.5 115 GLU A N 1
ATOM 883 C CA . GLU A 1 115 ? 10.094 2.549 5.641 1 92.5 115 GLU A CA 1
ATOM 884 C C . GLU A 1 115 ? 11.375 1.746 5.848 1 92.5 115 GLU A C 1
ATOM 886 O O . GLU A 1 115 ? 11.367 0.517 5.746 1 92.5 115 GLU A O 1
ATOM 891 N N . GLY A 1 116 ? 12.492 2.393 6.055 1 92 116 GLY A N 1
ATOM 892 C CA . GLY A 1 116 ? 13.758 1.714 6.281 1 92 116 GLY A CA 1
ATOM 893 C C . GLY A 1 116 ? 14.609 1.614 5.035 1 92 116 GLY A C 1
ATOM 894 O O . GLY A 1 116 ? 15.664 0.966 5.043 1 92 116 GLY A O 1
ATOM 895 N N . SER A 1 117 ? 14.203 2.271 3.975 1 95.38 117 SER A N 1
ATOM 896 C CA . SER A 1 117 ? 14.977 2.225 2.736 1 95.38 117 SER A CA 1
ATOM 897 C C . SER A 1 117 ? 15.906 3.426 2.625 1 95.38 117 SER A C 1
ATOM 899 O O . SER A 1 117 ? 16.359 3.766 1.53 1 95.38 117 SER A O 1
ATOM 901 N N . ALA A 1 118 ? 16.109 4.129 3.666 1 96.44 118 ALA A N 1
ATOM 902 C CA . ALA A 1 118 ? 17.125 5.164 3.85 1 96.44 118 ALA A CA 1
ATOM 903 C C . ALA A 1 118 ? 17.297 5.516 5.328 1 96.44 118 ALA A C 1
ATOM 905 O O . ALA A 1 118 ? 16.438 5.18 6.148 1 96.44 118 ALA A O 1
ATOM 906 N N . ILE A 1 119 ? 18.344 6.039 5.676 1 94.5 119 ILE A N 1
ATOM 907 C CA . ILE A 1 119 ? 18.516 6.676 6.977 1 94.5 119 ILE A CA 1
ATOM 908 C C . ILE A 1 119 ? 18.984 8.117 6.781 1 94.5 119 ILE A C 1
ATOM 910 O O . ILE A 1 119 ? 19.516 8.469 5.727 1 94.5 119 ILE A O 1
ATOM 914 N N . GLU A 1 120 ? 18.703 8.914 7.734 1 95.56 120 GLU A N 1
ATOM 915 C CA . GLU A 1 120 ? 19.109 10.312 7.781 1 95.56 120 GLU A CA 1
ATOM 916 C C . GLU A 1 120 ? 20.031 10.578 8.969 1 95.56 120 GLU A C 1
ATOM 918 O O . GLU A 1 120 ? 19.594 11.086 10 1 95.56 120 GLU A O 1
ATOM 923 N N . PRO A 1 121 ? 21.328 10.289 8.781 1 94 121 PRO A N 1
ATOM 924 C CA . PRO A 1 121 ? 22.266 10.414 9.906 1 94 121 PRO A CA 1
ATOM 925 C C . PRO A 1 121 ? 22.406 11.844 10.406 1 94 121 PRO A C 1
ATOM 927 O O . PRO A 1 121 ? 22.75 12.07 11.57 1 94 121 PRO A O 1
ATOM 930 N N . ARG A 1 122 ? 22.203 12.758 9.5 1 92.94 122 ARG A N 1
ATOM 931 C CA . ARG A 1 122 ? 22.172 14.188 9.781 1 92.94 122 ARG A CA 1
ATOM 932 C C . ARG A 1 122 ? 21.078 14.883 8.984 1 92.94 122 ARG A C 1
ATOM 934 O O . ARG A 1 122 ? 20.719 14.438 7.887 1 92.94 122 ARG A O 1
ATOM 941 N N . GLN A 1 123 ? 20.594 15.914 9.586 1 92.75 123 GLN A N 1
ATOM 942 C CA . GLN A 1 123 ? 19.469 16.578 8.961 1 92.75 123 GLN A CA 1
ATOM 943 C C . GLN A 1 123 ? 19.781 16.953 7.508 1 92.75 123 GLN A C 1
ATOM 945 O O . GLN A 1 123 ? 20.734 17.688 7.242 1 92.75 123 GLN A O 1
ATOM 950 N N . GLY A 1 124 ? 19.031 16.375 6.605 1 94.5 124 GLY A N 1
ATOM 951 C CA . GLY A 1 124 ? 19.156 16.719 5.199 1 94.5 124 GLY A CA 1
ATOM 952 C C . GLY A 1 124 ? 20.188 15.883 4.469 1 94.5 124 GLY A C 1
ATOM 953 O O . GLY A 1 124 ? 20.5 16.141 3.299 1 94.5 124 GLY A O 1
ATOM 954 N N . PHE A 1 125 ? 20.812 14.953 5.168 1 97.25 125 PHE A N 1
ATOM 955 C CA . PHE A 1 125 ? 21.781 14.039 4.578 1 97.25 125 PHE A CA 1
ATOM 956 C C . PHE A 1 125 ? 21.328 12.594 4.758 1 97.25 125 PHE A C 1
ATOM 958 O O . PHE A 1 125 ? 20.953 12.18 5.855 1 97.25 125 PHE A O 1
ATOM 965 N N . TYR A 1 126 ? 21.375 11.844 3.68 1 97.88 126 TYR A N 1
ATOM 966 C CA . TYR A 1 126 ? 20.781 10.516 3.684 1 97.88 126 TYR A CA 1
ATOM 967 C C . TYR A 1 126 ? 21.812 9.453 3.311 1 97.88 126 TYR A C 1
ATOM 969 O O . TYR A 1 126 ? 22.766 9.734 2.596 1 97.88 126 TYR A O 1
ATOM 977 N N . ALA A 1 127 ? 21.625 8.305 3.814 1 97.75 127 ALA A N 1
ATOM 978 C CA . ALA A 1 127 ? 22.484 7.156 3.535 1 97.75 127 ALA A CA 1
ATOM 979 C C . ALA A 1 127 ? 21.641 5.926 3.189 1 97.75 127 ALA A C 1
ATOM 981 O O . ALA A 1 127 ? 20.5 5.809 3.611 1 97.75 127 ALA A O 1
ATOM 982 N N . PRO A 1 128 ? 22.25 5.012 2.355 1 96.69 128 PRO A N 1
ATOM 983 C CA . PRO A 1 128 ? 21.531 3.797 1.962 1 96.69 128 PRO A CA 1
ATOM 984 C C . PRO A 1 128 ? 21.5 2.744 3.068 1 96.69 128 PRO A C 1
ATOM 986 O O . PRO A 1 128 ? 22.297 2.811 4.008 1 96.69 128 PRO A O 1
ATOM 989 N N . THR A 1 129 ? 20.531 1.921 3.004 1 92.94 129 THR A N 1
ATOM 990 C CA . THR A 1 129 ? 20.453 0.691 3.783 1 92.94 129 THR A CA 1
ATOM 991 C C . THR A 1 129 ? 20.484 -0.531 2.871 1 92.94 129 THR A C 1
ATOM 993 O O . THR A 1 129 ? 20.609 -0.399 1.651 1 92.94 129 THR A O 1
ATOM 996 N N . LYS A 1 130 ? 20.438 -1.671 3.441 1 88.94 130 LYS A N 1
ATOM 997 C CA . LYS A 1 130 ? 20.344 -2.898 2.658 1 88.94 130 LYS A CA 1
ATOM 998 C C . LYS A 1 130 ? 19.094 -2.877 1.772 1 88.94 130 LYS A C 1
ATOM 1000 O O . LYS A 1 130 ? 19.141 -3.318 0.623 1 88.94 130 LYS A O 1
ATOM 1005 N N . LEU A 1 131 ? 18.062 -2.385 2.299 1 92.56 131 LEU A N 1
ATOM 1006 C CA . LEU A 1 131 ? 16.812 -2.303 1.554 1 92.56 131 LEU A CA 1
ATOM 1007 C C . LEU A 1 131 ? 16.953 -1.383 0.346 1 92.56 131 LEU A C 1
ATOM 1009 O O . LEU A 1 131 ? 16.422 -1.668 -0.725 1 92.56 131 LEU A O 1
ATOM 1013 N N . THR A 1 132 ? 17.734 -0.308 0.515 1 94.81 132 THR A N 1
ATOM 1014 C CA . THR A 1 132 ? 18 0.602 -0.595 1 94.81 132 THR A CA 1
ATOM 1015 C C . THR A 1 132 ? 18.625 -0.144 -1.771 1 94.81 132 THR A C 1
ATOM 1017 O O . THR A 1 132 ? 18.172 -0.001 -2.91 1 94.81 132 THR A O 1
ATOM 1020 N N . ARG A 1 133 ? 19.516 -0.903 -1.459 1 93.44 133 ARG A N 1
ATOM 1021 C CA . ARG A 1 133 ? 20.25 -1.64 -2.484 1 93.44 133 ARG A CA 1
ATOM 1022 C C . ARG A 1 133 ? 19.359 -2.68 -3.152 1 93.44 133 ARG A C 1
ATOM 1024 O O . ARG A 1 133 ? 19.391 -2.852 -4.371 1 93.44 133 ARG A O 1
ATOM 1031 N N . ASN A 1 134 ? 18.531 -3.295 -2.371 1 92.5 134 ASN A N 1
ATOM 1032 C CA . ASN A 1 134 ? 17.578 -4.246 -2.928 1 92.5 134 ASN A CA 1
ATOM 1033 C C . ASN A 1 134 ? 16.625 -3.574 -3.91 1 92.5 134 ASN A C 1
ATOM 1035 O O . ASN A 1 134 ? 16.266 -4.16 -4.934 1 92.5 134 ASN A O 1
ATOM 1039 N N . MET A 1 135 ? 16.297 -2.391 -3.639 1 96.31 135 MET A N 1
ATOM 1040 C CA . MET A 1 135 ? 15.289 -1.682 -4.43 1 96.31 135 MET A CA 1
ATOM 1041 C C . MET A 1 135 ? 15.891 -1.182 -5.742 1 96.31 135 MET A C 1
ATOM 1043 O O . MET A 1 135 ? 15.156 -0.782 -6.648 1 96.31 135 MET A O 1
ATOM 1047 N N . THR A 1 136 ? 17.219 -1.236 -5.848 1 96.12 136 THR A N 1
ATOM 1048 C CA . THR A 1 136 ? 17.859 -0.803 -7.094 1 96.12 136 THR A CA 1
ATOM 1049 C C . THR A 1 136 ? 18.125 -1.995 -8.008 1 96.12 136 THR A C 1
ATOM 1051 O O . THR A 1 136 ? 18.531 -1.822 -9.156 1 96.12 136 THR A O 1
ATOM 1054 N N . ASP A 1 137 ? 17.828 -3.211 -7.516 1 94.5 137 ASP A N 1
ATOM 1055 C CA . ASP A 1 137 ? 17.969 -4.406 -8.344 1 94.5 137 ASP A CA 1
ATOM 1056 C C . ASP A 1 137 ? 17.047 -4.34 -9.562 1 94.5 137 ASP A C 1
ATOM 1058 O O . ASP A 1 137 ? 15.891 -3.922 -9.461 1 94.5 137 ASP A O 1
ATOM 1062 N N . PRO A 1 138 ? 17.578 -4.746 -10.711 1 93.12 138 PRO A N 1
ATOM 1063 C CA . PRO A 1 138 ? 16.766 -4.691 -11.922 1 93.12 138 PRO A CA 1
ATOM 1064 C C . PRO A 1 138 ? 15.438 -5.445 -11.781 1 93.12 138 PRO A C 1
ATOM 1066 O O . PRO A 1 138 ? 14.414 -4.992 -12.289 1 93.12 138 PRO A O 1
ATOM 1069 N N . SER A 1 139 ? 15.492 -6.566 -11.148 1 92.56 139 SER A N 1
ATOM 1070 C CA . SER A 1 139 ? 14.266 -7.332 -10.953 1 92.56 139 SER A CA 1
ATOM 1071 C C . SER A 1 139 ? 13.234 -6.539 -10.156 1 92.56 139 SER A C 1
ATOM 1073 O O . SER A 1 139 ? 12.047 -6.566 -10.469 1 92.56 139 SER A O 1
ATOM 1075 N N . PHE A 1 140 ? 13.695 -5.863 -9.148 1 96.25 140 PHE A N 1
ATOM 1076 C CA . PHE A 1 140 ? 12.805 -5.016 -8.367 1 96.25 140 PHE A CA 1
ATOM 1077 C C . PHE A 1 140 ? 12.242 -3.885 -9.219 1 96.25 140 PHE A C 1
ATOM 1079 O O . PHE A 1 140 ? 11.047 -3.596 -9.172 1 96.25 140 PHE A O 1
ATOM 1086 N N . VAL A 1 141 ? 13.117 -3.266 -10.008 1 97 141 VAL A N 1
ATOM 1087 C CA . VAL A 1 141 ? 12.727 -2.119 -10.82 1 97 141 VAL A CA 1
ATOM 1088 C C . VAL A 1 141 ? 11.688 -2.549 -11.852 1 97 141 VAL A C 1
ATOM 1090 O O . VAL A 1 141 ? 10.664 -1.883 -12.023 1 97 141 VAL A O 1
ATOM 1093 N N . HIS A 1 142 ? 11.898 -3.66 -12.484 1 95.5 142 HIS A N 1
ATOM 1094 C CA . HIS A 1 142 ? 10.93 -4.18 -13.445 1 95.5 142 HIS A CA 1
ATOM 1095 C C . HIS A 1 142 ? 9.602 -4.488 -12.773 1 95.5 142 HIS A C 1
ATOM 1097 O O . HIS A 1 142 ? 8.539 -4.164 -13.305 1 95.5 142 HIS A O 1
ATOM 1103 N N . SER A 1 143 ? 9.688 -5.062 -11.609 1 96.5 143 SER A N 1
ATOM 1104 C CA . SER A 1 143 ? 8.477 -5.453 -10.883 1 96.5 143 SER A CA 1
ATOM 1105 C C . SER A 1 143 ? 7.684 -4.234 -10.43 1 96.5 143 SER A C 1
ATOM 1107 O O . SER A 1 143 ? 6.469 -4.172 -10.625 1 96.5 143 SER A O 1
ATOM 1109 N N . SER A 1 144 ? 8.391 -3.273 -9.852 1 97.12 144 SER A N 1
ATOM 1110 C CA . SER A 1 144 ? 7.711 -2.078 -9.367 1 97.12 144 SER A CA 1
ATOM 1111 C C . SER A 1 144 ? 7.113 -1.277 -10.516 1 97.12 144 SER A C 1
ATOM 1113 O O . SER A 1 144 ? 6.016 -0.728 -10.391 1 97.12 144 SER A O 1
ATOM 1115 N N . THR A 1 145 ? 7.789 -1.241 -11.648 1 97.19 145 THR A N 1
ATOM 1116 C CA . THR A 1 145 ? 7.266 -0.565 -12.836 1 97.19 145 THR A CA 1
ATOM 1117 C C . THR A 1 145 ? 6.004 -1.255 -13.336 1 97.19 145 THR A C 1
ATOM 1119 O O . THR A 1 145 ? 4.996 -0.596 -13.617 1 97.19 145 THR A O 1
ATOM 1122 N N . THR A 1 146 ? 6.043 -2.529 -13.414 1 96.94 146 THR A N 1
ATOM 1123 C CA . THR A 1 146 ? 4.918 -3.318 -13.906 1 96.94 146 THR A CA 1
ATOM 1124 C C . THR A 1 146 ? 3.693 -3.129 -13.023 1 96.94 146 THR A C 1
ATOM 1126 O O . THR A 1 146 ? 2.604 -2.822 -13.508 1 96.94 146 THR A O 1
ATOM 1129 N N . PHE A 1 147 ? 3.871 -3.221 -11.758 1 97.62 147 PHE A N 1
ATOM 1130 C CA . PHE A 1 147 ? 2.723 -3.199 -10.859 1 97.62 147 PHE A CA 1
ATOM 1131 C C . PHE A 1 147 ? 2.232 -1.772 -10.641 1 97.62 147 PHE A C 1
ATOM 1133 O O . PHE A 1 147 ? 1.036 -1.544 -10.453 1 97.62 147 PHE A O 1
ATOM 1140 N N . HIS A 1 148 ? 3.17 -0.829 -10.688 1 97.38 148 HIS A N 1
ATOM 1141 C CA . HIS A 1 148 ? 2.74 0.561 -10.586 1 97.38 148 HIS A CA 1
ATOM 1142 C C . HIS A 1 148 ? 1.99 1.003 -11.836 1 97.38 148 HIS A C 1
ATOM 1144 O O . HIS A 1 148 ? 0.894 1.56 -11.742 1 97.38 148 HIS A O 1
ATOM 1150 N N . ASP A 1 149 ? 2.529 0.721 -13.016 1 95.56 149 ASP A N 1
ATOM 1151 C CA . ASP A 1 149 ? 2.064 1.347 -14.25 1 95.56 149 ASP A CA 1
ATOM 1152 C C . ASP A 1 149 ? 1.009 0.485 -14.938 1 95.56 149 ASP A C 1
ATOM 1154 O O . ASP A 1 149 ? 0.166 0.998 -15.68 1 95.56 149 ASP A O 1
ATOM 1158 N N . MET A 1 150 ? 1.072 -0.798 -14.719 1 95.94 150 MET A N 1
ATOM 1159 C CA . MET A 1 150 ? 0.219 -1.682 -15.508 1 95.94 150 MET A CA 1
ATOM 1160 C C . MET A 1 150 ? -0.865 -2.311 -14.641 1 95.94 150 MET A C 1
ATOM 1162 O O . MET A 1 150 ? -2.041 -2.311 -15.008 1 95.94 150 MET A O 1
ATOM 1166 N N . VAL A 1 151 ? -0.549 -2.803 -13.453 1 96.75 151 VAL A N 1
ATOM 1167 C CA . VAL A 1 151 ? -1.491 -3.562 -12.641 1 96.75 151 VAL A CA 1
ATOM 1168 C C . VAL A 1 151 ? -2.205 -2.627 -11.664 1 96.75 151 VAL A C 1
ATOM 1170 O O . VAL A 1 151 ? -3.389 -2.809 -11.375 1 96.75 151 VAL A O 1
ATOM 1173 N N . GLY A 1 152 ? -1.501 -1.591 -11.195 1 95.69 152 GLY A N 1
ATOM 1174 C CA . GLY A 1 152 ? -1.958 -0.673 -10.164 1 95.69 152 GLY A CA 1
ATOM 1175 C C . GLY A 1 152 ? -3.312 -0.06 -10.469 1 95.69 152 GLY A C 1
ATOM 1176 O O . GLY A 1 152 ? -4.219 -0.097 -9.633 1 95.69 152 GLY A O 1
ATOM 1177 N N . PRO A 1 153 ? -3.465 0.508 -11.68 1 94.25 153 PRO A N 1
ATOM 1178 C CA . PRO A 1 153 ? -4.762 1.09 -12.023 1 94.25 153 PRO A CA 1
ATOM 1179 C C . PRO A 1 153 ? -5.91 0.091 -11.898 1 94.25 153 PRO A C 1
ATOM 1181 O O . PRO A 1 153 ? -7.027 0.473 -11.539 1 94.25 153 PRO A O 1
ATOM 1184 N N . GLY A 1 154 ? -5.645 -1.146 -12.148 1 95.38 154 GLY A N 1
ATOM 1185 C CA . GLY A 1 154 ? -6.648 -2.178 -11.961 1 95.38 154 GLY A CA 1
ATOM 1186 C C . GLY A 1 154 ? -7.02 -2.391 -10.5 1 95.38 154 GLY A C 1
ATOM 1187 O O . GLY A 1 154 ? -8.188 -2.602 -10.18 1 95.38 154 GLY A O 1
ATOM 1188 N N . PHE A 1 155 ? -6.031 -2.377 -9.586 1 95.56 155 PHE A N 1
ATOM 1189 C CA . PHE A 1 155 ? -6.297 -2.477 -8.156 1 95.56 155 PHE A CA 1
ATOM 1190 C C . PHE A 1 155 ? -7.27 -1.391 -7.715 1 95.56 155 PHE A C 1
ATOM 1192 O O . PHE A 1 155 ? -8.219 -1.665 -6.977 1 95.56 155 PHE A O 1
ATOM 1199 N N . GLY A 1 156 ? -7.059 -0.211 -8.219 1 92.88 156 GLY A N 1
ATOM 1200 C CA . GLY A 1 156 ? -7.914 0.908 -7.863 1 92.88 156 GLY A CA 1
ATOM 1201 C C . GLY A 1 156 ? -9.312 0.801 -8.445 1 92.88 156 GLY A C 1
ATOM 1202 O O . GLY A 1 156 ? -10.266 1.362 -7.898 1 92.88 156 GLY A O 1
ATOM 1203 N N . ALA A 1 157 ? -9.469 0.025 -9.508 1 93.94 157 ALA A N 1
ATOM 1204 C CA . ALA A 1 157 ? -10.719 0.003 -10.266 1 93.94 157 ALA A CA 1
ATOM 1205 C C . ALA A 1 157 ? -11.57 -1.205 -9.883 1 93.94 157 ALA A C 1
ATOM 1207 O O . ALA A 1 157 ? -12.734 -1.295 -10.266 1 93.94 157 ALA A O 1
ATOM 1208 N N . LEU A 1 158 ? -11.023 -2.113 -9.133 1 96.12 158 LEU A N 1
ATOM 1209 C CA . LEU A 1 158 ? -11.727 -3.361 -8.852 1 96.12 158 LEU A CA 1
ATOM 1210 C C . LEU A 1 158 ? -13.055 -3.09 -8.164 1 96.12 158 LEU A C 1
ATOM 1212 O O . LEU A 1 158 ? -14.086 -3.656 -8.539 1 96.12 158 LEU A O 1
ATOM 1216 N N . HIS A 1 159 ? -13.047 -2.23 -7.168 1 95.69 159 HIS A N 1
ATOM 1217 C CA . HIS A 1 159 ? -14.281 -1.921 -6.453 1 95.69 159 HIS A CA 1
ATOM 1218 C C . HIS A 1 159 ? -15.344 -1.361 -7.395 1 95.69 159 HIS A C 1
ATOM 1220 O O . HIS A 1 159 ? -16.516 -1.747 -7.316 1 95.69 159 HIS A O 1
ATOM 1226 N N . ARG A 1 160 ? -14.922 -0.478 -8.258 1 91.19 160 ARG A N 1
ATOM 1227 C CA . ARG A 1 160 ? -15.852 0.112 -9.211 1 91.19 160 ARG A CA 1
ATOM 1228 C C . ARG A 1 160 ? -16.438 -0.953 -10.133 1 91.19 160 ARG A C 1
ATOM 1230 O O . ARG A 1 160 ? -17.641 -0.926 -10.43 1 91.19 160 ARG A O 1
ATOM 1237 N N . LEU A 1 161 ? -15.609 -1.811 -10.586 1 92.81 161 LEU A N 1
ATOM 1238 C CA . LEU A 1 161 ? -16.078 -2.885 -11.453 1 92.81 161 LEU A CA 1
ATOM 1239 C C . LEU A 1 161 ? -17.094 -3.762 -10.719 1 92.81 161 LEU A C 1
ATOM 1241 O O . LEU A 1 161 ? -18.125 -4.141 -11.289 1 92.81 161 LEU A O 1
ATOM 1245 N N . LEU A 1 162 ? -16.797 -4.105 -9.492 1 93.38 162 LEU A N 1
ATOM 1246 C CA . LEU A 1 162 ? -17.688 -4.953 -8.711 1 93.38 162 LEU A CA 1
ATOM 1247 C C . LEU A 1 162 ? -19.031 -4.262 -8.477 1 93.38 162 LEU A C 1
ATOM 1249 O O . LEU A 1 162 ? -20.078 -4.91 -8.508 1 93.38 162 LEU A O 1
ATOM 1253 N N . LYS A 1 163 ? -19.016 -3.002 -8.273 1 90.31 163 LYS A N 1
ATOM 1254 C CA . LYS A 1 163 ? -20.219 -2.244 -7.934 1 90.31 163 LYS A CA 1
ATOM 1255 C C . LYS A 1 163 ? -21.078 -1.979 -9.172 1 90.31 163 LYS A C 1
ATOM 1257 O O . LYS A 1 163 ? -22.297 -2.143 -9.133 1 90.31 163 LYS A O 1
ATOM 1262 N N . ASN A 1 164 ? -20.453 -1.567 -10.227 1 85 164 ASN A N 1
ATOM 1263 C CA . ASN A 1 164 ? -21.203 -1.063 -11.367 1 85 164 ASN A CA 1
ATOM 1264 C C . ASN A 1 164 ? -21.219 -2.068 -12.516 1 85 164 ASN A C 1
ATOM 1266 O O . ASN A 1 164 ? -22.016 -1.954 -13.445 1 85 164 ASN A O 1
ATOM 1270 N N . GLY A 1 165 ? -20.5 -3.135 -12.312 1 75.19 165 GLY A N 1
ATOM 1271 C CA . GLY A 1 165 ? -20.344 -4.035 -13.445 1 75.19 165 GLY A CA 1
ATOM 1272 C C . GLY A 1 165 ? -19.578 -3.416 -14.594 1 75.19 165 GLY A C 1
ATOM 1273 O O . GLY A 1 165 ? -19.031 -2.318 -14.469 1 75.19 165 GLY A O 1
ATOM 1274 N N . PRO A 1 166 ? -19.484 -4.285 -15.625 1 66.75 166 PRO A N 1
ATOM 1275 C CA . PRO A 1 166 ? -18.797 -3.738 -16.797 1 66.75 166 PRO A CA 1
ATOM 1276 C C . PRO A 1 166 ? -19.531 -2.547 -17.406 1 66.75 166 PRO A C 1
ATOM 1278 O O . PRO A 1 166 ? -20.766 -2.482 -17.344 1 66.75 166 PRO A O 1
ATOM 1281 N N . ASP A 1 167 ? -18.906 -1.354 -17.406 1 60.81 167 ASP A N 1
ATOM 1282 C CA . ASP A 1 167 ? -19.578 -0.218 -18.031 1 60.81 167 ASP A CA 1
ATOM 1283 C C . ASP A 1 167 ? -19.953 -0.534 -19.469 1 60.81 167 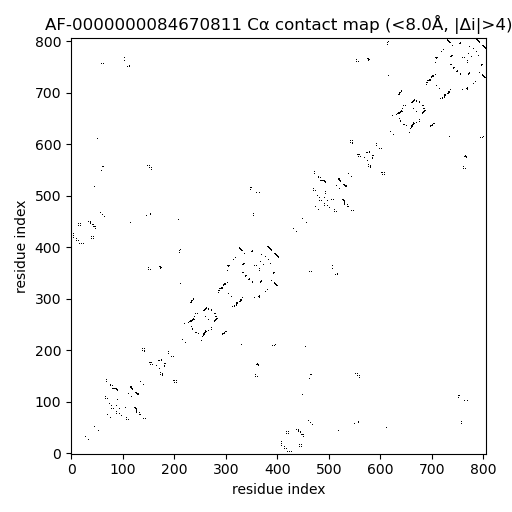ASP A C 1
ATOM 1285 O O . ASP A 1 167 ? -19.766 -1.659 -19.938 1 60.81 167 ASP A O 1
ATOM 1289 N N . GLN A 1 168 ? -20.844 0.331 -20.031 1 63.59 168 GLN A N 1
ATOM 1290 C CA . GLN A 1 168 ? -21.359 0.205 -21.391 1 63.59 168 GLN A CA 1
ATOM 1291 C C . GLN A 1 168 ? -20.234 0.008 -22.391 1 63.59 168 GLN A C 1
ATOM 1293 O O . GLN A 1 168 ? -20.469 -0.329 -23.547 1 63.59 168 GLN A O 1
ATOM 1298 N N . THR A 1 169 ? -19.031 0.119 -21.828 1 65.06 169 THR A N 1
ATOM 1299 C CA . THR A 1 169 ? -17.922 0.135 -22.766 1 65.06 169 THR A CA 1
ATOM 1300 C C . THR A 1 169 ? -17.484 -1.285 -23.109 1 65.06 169 THR A C 1
ATOM 1302 O O . THR A 1 169 ? -16.734 -1.497 -24.062 1 65.06 169 THR A O 1
ATOM 1305 N N . GLY A 1 170 ? -18.078 -2.238 -22.375 1 78.31 170 GLY A N 1
ATOM 1306 C CA . GLY A 1 170 ? -17.656 -3.598 -22.656 1 78.31 170 GLY A CA 1
ATOM 1307 C C . GLY A 1 170 ? -16.438 -4.016 -21.875 1 78.31 170 GLY A C 1
ATOM 1308 O O . GLY A 1 170 ? -15.844 -5.066 -22.125 1 78.31 170 GLY A O 1
ATOM 1309 N N . GLN A 1 171 ? -16.031 -3.266 -20.953 1 83.31 171 GLN A N 1
ATOM 1310 C CA . GLN A 1 171 ? -14.891 -3.602 -20.109 1 83.31 171 GLN A CA 1
ATOM 1311 C C . GLN A 1 171 ? -15.242 -4.703 -19.109 1 83.31 171 GLN A C 1
ATOM 1313 O O . GLN A 1 171 ? -16.172 -4.555 -18.328 1 83.31 171 GLN A O 1
ATOM 1318 N N . LYS A 1 172 ? -14.438 -5.734 -19.141 1 87.56 172 LYS A N 1
ATOM 1319 C CA . LYS A 1 172 ? -14.828 -6.934 -18.406 1 87.56 172 LYS A CA 1
ATOM 1320 C C . LYS A 1 172 ? -13.938 -7.148 -17.188 1 87.56 172 LYS A C 1
ATOM 1322 O O . LYS A 1 172 ? -14.289 -7.91 -16.281 1 87.56 172 LYS A O 1
ATOM 1327 N N . THR A 1 173 ? -12.828 -6.527 -17.188 1 93.19 173 THR A N 1
ATOM 1328 C CA . THR A 1 173 ? -11.898 -6.719 -16.094 1 93.19 173 THR A CA 1
ATOM 1329 C C . THR A 1 173 ? -11.547 -5.383 -15.438 1 93.19 173 THR A C 1
ATOM 1331 O O . THR A 1 173 ? -11.727 -4.324 -16.047 1 93.19 173 THR A O 1
ATOM 1334 N N . ALA A 1 174 ? -11.109 -5.445 -14.219 1 94.88 174 ALA A N 1
ATOM 1335 C CA . ALA A 1 174 ? -10.68 -4.238 -13.516 1 94.88 174 ALA A CA 1
ATOM 1336 C C . ALA A 1 174 ? -9.516 -3.564 -14.234 1 94.88 174 ALA A C 1
ATOM 1338 O O . ALA A 1 174 ? -9.406 -2.336 -14.234 1 94.88 174 ALA A O 1
ATOM 1339 N N . PHE A 1 175 ? -8.68 -4.352 -14.828 1 95.31 175 PHE A N 1
ATOM 1340 C CA . PHE A 1 175 ? -7.602 -3.814 -15.648 1 95.31 175 PHE A CA 1
ATOM 1341 C C . PHE A 1 175 ? -8.156 -2.939 -16.766 1 95.31 175 PHE A C 1
ATOM 1343 O O . PHE A 1 175 ? -7.691 -1.817 -16.969 1 95.31 175 PHE A O 1
ATOM 1350 N N . GLN A 1 176 ? -9.125 -3.428 -17.453 1 94.44 176 GLN A N 1
ATOM 1351 C CA . GLN A 1 176 ? -9.734 -2.693 -18.547 1 94.44 176 GLN A CA 1
ATOM 1352 C C . GLN A 1 176 ? -10.375 -1.398 -18.062 1 94.44 176 GLN A C 1
ATOM 1354 O O . GLN A 1 176 ? -10.227 -0.349 -18.688 1 94.44 176 GLN A O 1
ATOM 1359 N N . VAL A 1 177 ? -10.977 -1.505 -16.953 1 92.44 177 VAL A N 1
ATOM 1360 C CA . VAL A 1 177 ? -11.617 -0.327 -16.375 1 92.44 177 VAL A CA 1
ATOM 1361 C C . VAL A 1 177 ? -10.547 0.687 -15.961 1 92.44 177 VAL A C 1
ATOM 1363 O O . VAL A 1 177 ? -10.656 1.872 -16.281 1 92.44 177 VAL A O 1
ATOM 1366 N N . GLY A 1 178 ? -9.5 0.259 -15.312 1 92.31 178 GLY A N 1
ATOM 1367 C CA . GLY A 1 178 ? -8.445 1.131 -14.828 1 92.31 178 GLY A CA 1
ATOM 1368 C C . GLY A 1 178 ? -7.68 1.82 -15.938 1 92.31 178 GLY A C 1
ATOM 1369 O O . GLY A 1 178 ? -7.207 2.947 -15.773 1 92.31 178 GLY A O 1
ATOM 1370 N N . HIS A 1 179 ? -7.594 1.161 -17.078 1 92.56 179 HIS A N 1
ATOM 1371 C CA . HIS A 1 179 ? -6.82 1.702 -18.188 1 92.56 179 HIS A CA 1
ATOM 1372 C C . HIS A 1 179 ? -7.734 2.264 -19.266 1 92.56 179 HIS A C 1
ATOM 1374 O O . HIS A 1 179 ? -7.262 2.695 -20.328 1 92.56 179 HIS A O 1
ATOM 1380 N N . HIS A 1 180 ? -8.984 2.242 -19.031 1 88.88 180 HIS A N 1
ATOM 1381 C CA . HIS A 1 180 ? -9.961 2.721 -20.016 1 88.88 180 HIS A CA 1
ATOM 1382 C C . HIS A 1 180 ? -9.711 2.1 -21.375 1 88.88 180 HIS A C 1
ATOM 1384 O O . HIS A 1 180 ? -9.578 2.816 -22.375 1 88.88 180 HIS A O 1
ATOM 1390 N N . THR A 1 181 ? -9.656 0.776 -21.375 1 91.88 181 THR A N 1
ATOM 1391 C CA . THR A 1 181 ? -9.414 0.009 -22.594 1 91.88 181 THR A CA 1
ATOM 1392 C C . THR A 1 181 ? -10.312 -1.223 -22.641 1 91.88 181 THR A C 1
ATOM 1394 O O . THR A 1 181 ? -10.93 -1.588 -21.641 1 91.88 181 THR A O 1
ATOM 1397 N N . THR A 1 182 ? -10.469 -1.715 -23.844 1 91.5 182 THR A N 1
ATOM 1398 C CA . THR A 1 182 ? -11.188 -2.977 -24 1 91.5 182 THR A CA 1
ATOM 1399 C C . THR A 1 182 ? -10.227 -4.105 -24.359 1 91.5 182 THR A C 1
ATOM 1401 O O . THR A 1 182 ? -10.633 -5.27 -24.438 1 91.5 182 THR A O 1
ATOM 1404 N N . ASN A 1 183 ? -8.953 -3.738 -24.484 1 90.94 183 ASN A N 1
ATOM 1405 C CA . ASN A 1 183 ? -7.953 -4.762 -24.781 1 90.94 183 ASN A CA 1
ATOM 1406 C C . ASN A 1 183 ? -7.723 -5.676 -23.578 1 90.94 183 ASN A C 1
ATOM 1408 O O . ASN A 1 183 ? -7.801 -5.238 -22.438 1 90.94 183 ASN A O 1
ATOM 1412 N N . SER A 1 184 ? -7.445 -6.941 -23.938 1 89.38 184 SER A N 1
ATOM 1413 C CA . SER A 1 184 ? -6.938 -7.809 -22.875 1 89.38 184 SER A CA 1
ATOM 1414 C C . SER A 1 184 ? -5.605 -7.305 -22.344 1 89.38 184 SER A C 1
ATOM 1416 O O . SER A 1 184 ? -4.953 -6.465 -22.969 1 89.38 184 SER A O 1
ATOM 1418 N N . PHE A 1 185 ? -5.238 -7.797 -21.203 1 91.69 185 PHE A N 1
ATOM 1419 C CA . PHE A 1 185 ? -3.971 -7.402 -20.594 1 91.69 185 PHE A CA 1
ATOM 1420 C C . PHE A 1 185 ? -2.814 -7.637 -21.562 1 91.69 185 PHE A C 1
ATOM 1422 O O . PHE A 1 185 ? -1.998 -6.742 -21.797 1 91.69 185 PHE A O 1
ATOM 1429 N N . TYR A 1 186 ? -2.793 -8.797 -22.156 1 85.12 186 TYR A N 1
ATOM 1430 C CA . TYR A 1 186 ? -1.669 -9.156 -23.016 1 85.12 186 TYR A CA 1
ATOM 1431 C C . TYR A 1 186 ? -1.694 -8.344 -24.312 1 85.12 186 TYR A C 1
ATOM 1433 O O . TYR A 1 186 ? -0.649 -7.902 -24.797 1 85.12 186 TYR A O 1
ATOM 1441 N N . ASP A 1 187 ? -2.891 -8.18 -24.859 1 86.25 187 ASP A N 1
ATOM 1442 C CA . ASP A 1 187 ? -2.996 -7.336 -26.047 1 86.25 187 ASP A CA 1
ATOM 1443 C C . ASP A 1 187 ? -2.516 -5.914 -25.766 1 86.25 187 ASP A C 1
ATOM 1445 O O . ASP A 1 187 ? -1.854 -5.293 -26.594 1 86.25 187 ASP A O 1
ATOM 1449 N N . TRP A 1 188 ? -2.92 -5.496 -24.578 1 92.31 188 TRP A N 1
ATOM 1450 C CA . TRP A 1 188 ? -2.514 -4.16 -24.156 1 92.31 188 TRP A CA 1
ATOM 1451 C C . TRP A 1 188 ? -0.997 -4.07 -24.031 1 92.31 188 TRP A C 1
ATOM 1453 O O . TRP A 1 188 ? -0.379 -3.119 -24.516 1 92.31 188 TRP A O 1
ATOM 1463 N N . VAL A 1 189 ? -0.314 -5.027 -23.469 1 89.5 189 VAL A N 1
ATOM 1464 C CA . VAL A 1 189 ? 1.134 -5.062 -23.281 1 89.5 189 VAL A CA 1
ATOM 1465 C C . VAL A 1 189 ? 1.823 -5.156 -24.641 1 89.5 189 VAL A C 1
ATOM 1467 O O . VAL A 1 189 ? 2.779 -4.426 -24.906 1 89.5 189 VAL A O 1
ATOM 1470 N N . GLU A 1 190 ? 1.296 -5.949 -25.469 1 83.75 190 GLU A N 1
ATOM 1471 C CA . GLU A 1 190 ? 1.916 -6.188 -26.766 1 83.75 190 GLU A CA 1
ATOM 1472 C C . GLU A 1 190 ? 1.805 -4.961 -27.672 1 83.75 190 GLU A C 1
ATOM 1474 O O . GLU A 1 190 ? 2.666 -4.727 -28.516 1 83.75 190 GLU A O 1
ATOM 1479 N N . SER A 1 191 ? 0.787 -4.23 -27.5 1 88.94 191 SER A N 1
ATOM 1480 C CA . SER A 1 191 ? 0.574 -3.041 -28.328 1 88.94 191 SER A CA 1
ATOM 1481 C C . SER A 1 191 ? 1.408 -1.867 -27.828 1 88.94 191 SER A C 1
ATOM 1483 O O . SER A 1 191 ? 1.45 -0.812 -28.453 1 88.94 191 SER A O 1
ATOM 1485 N N . ARG A 1 192 ? 2.174 -2.055 -26.75 1 90.25 192 ARG A N 1
ATOM 1486 C CA . ARG A 1 192 ? 2.939 -0.984 -26.125 1 90.25 192 ARG A CA 1
ATOM 1487 C C . ARG A 1 192 ? 4.367 -1.43 -25.828 1 90.25 192 ARG A C 1
ATOM 1489 O O . ARG A 1 192 ? 4.715 -1.707 -24.688 1 90.25 192 ARG A O 1
ATOM 1496 N N . PRO A 1 193 ? 5.16 -1.342 -26.812 1 86.44 193 PRO A N 1
ATOM 1497 C CA . PRO A 1 193 ? 6.531 -1.843 -26.672 1 86.44 193 PRO A CA 1
ATOM 1498 C C . PRO A 1 193 ? 7.281 -1.198 -25.516 1 86.44 193 PRO A C 1
ATOM 1500 O O . PRO A 1 193 ? 8.18 -1.816 -24.938 1 86.44 193 PRO A O 1
ATOM 1503 N N . GLU A 1 194 ? 6.809 0.01 -25.141 1 85.5 194 GLU A N 1
ATOM 1504 C CA . GLU A 1 194 ? 7.523 0.75 -24.094 1 85.5 194 GLU A CA 1
ATOM 1505 C C . GLU A 1 194 ? 7.371 0.081 -22.734 1 85.5 194 GLU A C 1
ATOM 1507 O O . GLU A 1 194 ? 8.125 0.376 -21.812 1 85.5 194 GLU A O 1
ATOM 1512 N N . VAL A 1 195 ? 6.441 -0.858 -22.672 1 90.25 195 VAL A N 1
ATOM 1513 C CA . VAL A 1 195 ? 6.23 -1.484 -21.359 1 90.25 195 VAL A CA 1
ATOM 1514 C C . VAL A 1 195 ? 6.758 -2.916 -21.391 1 90.25 195 VAL A C 1
ATOM 1516 O O . VAL A 1 195 ? 6.781 -3.594 -20.359 1 90.25 195 VAL A O 1
ATOM 1519 N N . HIS A 1 196 ? 7.223 -3.436 -22.5 1 86.19 196 HIS A N 1
ATOM 1520 C CA . HIS A 1 196 ? 7.641 -4.82 -22.688 1 86.19 196 HIS A CA 1
ATOM 1521 C C . HIS A 1 196 ? 8.797 -5.168 -21.75 1 86.19 196 HIS A C 1
ATOM 1523 O O . HIS A 1 196 ? 8.781 -6.215 -21.094 1 86.19 196 HIS A O 1
ATOM 1529 N N . GLU A 1 197 ? 9.727 -4.281 -21.719 1 86.88 197 GLU A N 1
ATOM 1530 C CA . GLU A 1 197 ? 10.914 -4.547 -20.906 1 86.88 197 GLU A CA 1
ATOM 1531 C C . GLU A 1 197 ? 10.555 -4.762 -19.438 1 86.88 197 GLU A C 1
ATOM 1533 O O . GLU A 1 197 ? 11.039 -5.703 -18.812 1 86.88 197 GLU A O 1
ATOM 1538 N N . ALA A 1 198 ? 9.734 -3.916 -18.984 1 92.38 198 ALA A N 1
ATOM 1539 C CA . ALA A 1 198 ? 9.336 -4.012 -17.594 1 92.38 198 ALA A CA 1
ATOM 1540 C C . ALA A 1 198 ? 8.547 -5.293 -17.328 1 92.38 198 ALA A C 1
ATOM 1542 O O . ALA A 1 198 ? 8.859 -6.043 -16.406 1 92.38 198 ALA A O 1
ATOM 1543 N N . PHE A 1 199 ? 7.598 -5.578 -18.172 1 91.62 199 PHE A N 1
ATOM 1544 C CA . PHE A 1 199 ? 6.723 -6.719 -17.922 1 91.62 199 PHE A CA 1
ATOM 1545 C C . PHE A 1 199 ? 7.484 -8.031 -18.078 1 91.62 199 PHE A C 1
ATOM 1547 O O . PHE A 1 199 ? 7.406 -8.898 -17.203 1 91.62 199 PHE A O 1
ATOM 1554 N N . TYR A 1 200 ? 8.18 -8.18 -19.031 1 81.44 200 TYR A N 1
ATOM 1555 C CA . TYR A 1 200 ? 8.883 -9.43 -19.266 1 81.44 200 TYR A CA 1
ATOM 1556 C C . TYR A 1 200 ? 10.07 -9.57 -18.328 1 81.44 200 TYR A C 1
ATOM 1558 O O . TYR A 1 200 ? 10.445 -10.688 -17.953 1 81.44 200 TYR A O 1
ATOM 1566 N N . GLY A 1 201 ? 10.656 -8.414 -17.938 1 84.06 201 GLY A N 1
ATOM 1567 C CA . GLY A 1 201 ? 11.625 -8.453 -16.875 1 84.06 201 GLY A CA 1
ATOM 1568 C C . GLY A 1 201 ? 11.047 -8.938 -15.555 1 84.06 201 GLY A C 1
ATOM 1569 O O . GLY A 1 201 ? 11.68 -9.719 -14.836 1 84.06 201 GLY A O 1
ATOM 1570 N N . TYR A 1 202 ? 9.859 -8.477 -15.281 1 90.75 202 TYR A N 1
ATOM 1571 C CA . TYR A 1 202 ? 9.148 -8.953 -14.094 1 90.75 202 TYR A CA 1
ATOM 1572 C C . TYR A 1 202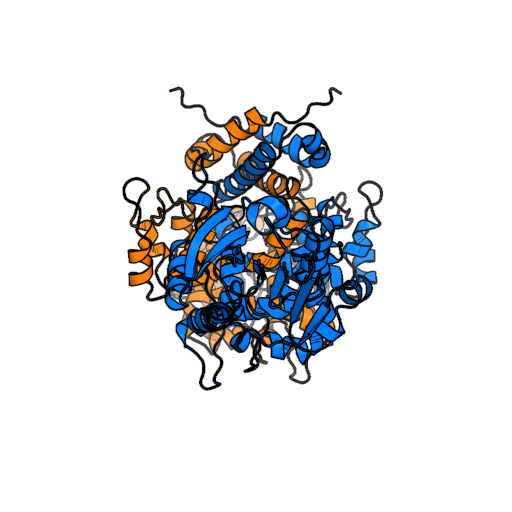 ? 8.898 -10.453 -14.172 1 90.75 202 TYR A C 1
ATOM 1574 O O . TYR A 1 202 ? 9.156 -11.18 -13.219 1 90.75 202 TYR A O 1
ATOM 1582 N N . MET A 1 203 ? 8.383 -10.914 -15.258 1 82.38 203 MET A N 1
ATOM 1583 C CA . MET A 1 203 ? 8.109 -12.336 -15.43 1 82.38 203 MET A CA 1
ATOM 1584 C C . MET A 1 203 ? 9.375 -13.164 -15.25 1 82.38 203 MET A C 1
ATOM 1586 O O . MET A 1 203 ? 9.344 -14.219 -14.617 1 82.38 203 MET A O 1
ATOM 1590 N N . ALA A 1 204 ? 10.469 -12.641 -15.797 1 77.25 204 ALA A N 1
ATOM 1591 C CA . ALA A 1 204 ? 11.75 -13.336 -15.672 1 77.25 204 ALA A CA 1
ATOM 1592 C C . ALA A 1 204 ? 12.188 -13.406 -14.211 1 77.25 204 ALA A C 1
ATOM 1594 O O . ALA A 1 204 ? 12.664 -14.445 -13.75 1 77.25 204 ALA A O 1
ATOM 1595 N N . GLY A 1 205 ? 12.039 -12.297 -13.531 1 80.44 205 GLY A N 1
ATOM 1596 C CA . GLY A 1 205 ? 12.359 -12.273 -12.117 1 80.44 205 GLY A CA 1
ATOM 1597 C C . GLY A 1 205 ? 11.508 -13.219 -11.289 1 80.44 205 GLY A C 1
ATOM 1598 O O . GLY A 1 205 ? 12.016 -13.93 -10.422 1 80.44 205 GLY A O 1
ATOM 1599 N N . LEU A 1 206 ? 10.266 -13.242 -11.57 1 80.5 206 LEU A N 1
ATOM 1600 C CA . LEU A 1 206 ? 9.344 -14.133 -10.875 1 80.5 206 LEU A CA 1
ATOM 1601 C C . LEU A 1 206 ? 9.711 -15.594 -11.117 1 80.5 206 LEU A C 1
ATOM 1603 O O . LEU A 1 206 ? 9.781 -16.391 -10.18 1 80.5 206 LEU A O 1
ATOM 1607 N N . HIS A 1 207 ? 10 -15.93 -12.281 1 75.75 207 HIS A N 1
ATOM 1608 C CA . HIS A 1 207 ? 10.344 -17.297 -12.641 1 75.75 207 HIS A CA 1
ATOM 1609 C C . HIS A 1 207 ? 11.641 -17.734 -11.969 1 75.75 207 HIS A C 1
ATOM 1611 O O . HIS A 1 207 ? 11.797 -18.906 -11.609 1 75.75 207 HIS A O 1
ATOM 1617 N N . SER A 1 208 ? 12.469 -16.75 -11.781 1 75.88 208 SER A N 1
ATOM 1618 C CA . SER A 1 208 ? 13.781 -17.078 -11.234 1 75.88 208 SER A CA 1
ATOM 1619 C C . SER A 1 208 ? 13.688 -17.453 -9.758 1 75.88 208 SER A C 1
ATOM 1621 O O . SER A 1 208 ? 14.562 -18.141 -9.227 1 75.88 208 SER A O 1
ATOM 1623 N N . ILE A 1 209 ? 12.648 -17.078 -9.133 1 77.75 209 ILE A N 1
ATOM 1624 C CA . ILE A 1 209 ? 12.578 -17.328 -7.699 1 77.75 209 ILE A CA 1
ATOM 1625 C C . ILE A 1 209 ? 11.555 -18.438 -7.422 1 77.75 209 ILE A C 1
ATOM 1627 O O . ILE A 1 209 ? 11.414 -18.875 -6.285 1 77.75 209 ILE A O 1
ATOM 1631 N N . MET A 1 210 ? 10.906 -18.844 -8.445 1 82.75 210 MET A N 1
ATOM 1632 C CA . MET A 1 210 ? 9.922 -19.906 -8.281 1 82.75 210 MET A CA 1
ATOM 1633 C C . MET A 1 210 ? 10.602 -21.266 -8.078 1 82.75 210 MET A C 1
ATOM 1635 O O . MET A 1 210 ? 11.695 -21.484 -8.594 1 82.75 210 MET A O 1
ATOM 1639 N N . ALA A 1 211 ? 9.961 -22 -7.242 1 84.19 211 ALA A N 1
ATOM 1640 C CA . ALA A 1 211 ? 10.461 -23.359 -7.082 1 84.19 211 ALA A CA 1
ATOM 1641 C C . ALA A 1 211 ? 10.375 -24.125 -8.391 1 84.19 211 ALA A C 1
ATOM 1643 O O . ALA A 1 211 ? 9.391 -24 -9.133 1 84.19 211 ALA A O 1
ATOM 1644 N N . ARG A 1 212 ? 11.469 -24.797 -8.648 1 88.44 212 ARG A N 1
ATOM 1645 C CA . ARG A 1 212 ? 11.492 -25.656 -9.836 1 88.44 212 ARG A CA 1
ATOM 1646 C C . ARG A 1 212 ? 10.867 -27.016 -9.547 1 88.44 212 ARG A C 1
ATOM 1648 O O . ARG A 1 212 ? 11.398 -27.781 -8.734 1 88.44 212 ARG A O 1
ATOM 1655 N N . TRP A 1 213 ? 9.781 -27.234 -10.242 1 91.75 213 TRP A N 1
ATOM 1656 C CA . TRP A 1 213 ? 9.062 -28.469 -9.969 1 91.75 213 TRP A CA 1
ATOM 1657 C C . TRP A 1 213 ? 9.938 -29.688 -10.242 1 91.75 213 TRP A C 1
ATOM 1659 O O . TRP A 1 213 ? 9.789 -30.719 -9.586 1 91.75 213 TRP A O 1
ATOM 1669 N N . ILE A 1 214 ? 10.945 -29.562 -11.148 1 93.25 214 ILE A N 1
ATOM 1670 C CA . ILE A 1 214 ? 11.82 -30.656 -11.555 1 93.25 214 ILE A CA 1
ATOM 1671 C C . ILE A 1 214 ? 12.633 -31.141 -10.359 1 93.25 214 ILE A C 1
ATOM 1673 O O . ILE A 1 214 ? 13.039 -32.312 -10.305 1 93.25 214 ILE A O 1
ATOM 1677 N N . ASN A 1 215 ? 12.82 -30.234 -9.414 1 91.19 215 ASN A N 1
ATOM 1678 C CA . ASN A 1 215 ? 13.594 -30.578 -8.219 1 91.19 215 ASN A CA 1
ATOM 1679 C C . ASN A 1 215 ? 12.758 -31.359 -7.215 1 91.19 215 ASN A C 1
ATOM 1681 O O . ASN A 1 215 ? 13.297 -31.953 -6.281 1 91.19 215 ASN A O 1
ATOM 1685 N N . ALA A 1 216 ? 11.5 -31.344 -7.402 1 90.94 216 ALA A N 1
ATOM 1686 C CA . ALA A 1 216 ? 10.602 -31.969 -6.43 1 90.94 216 ALA A CA 1
ATOM 1687 C C . ALA A 1 216 ? 10.188 -33.375 -6.879 1 90.94 216 ALA A C 1
ATOM 1689 O O . ALA A 1 216 ? 9.43 -34.031 -6.184 1 90.94 216 ALA A O 1
ATOM 1690 N N . VAL A 1 217 ? 10.703 -33.781 -8.039 1 92.88 217 VAL A N 1
ATOM 1691 C CA . VAL A 1 217 ? 10.336 -35.094 -8.562 1 92.88 217 VAL A CA 1
ATOM 1692 C C . VAL A 1 217 ? 11.586 -35.812 -9.062 1 92.88 217 VAL A C 1
ATOM 1694 O O . VAL A 1 217 ? 12.641 -35.188 -9.227 1 92.88 217 VAL A O 1
ATOM 1697 N N . ASP A 1 218 ? 11.516 -37.094 -9.094 1 93.75 218 ASP A N 1
ATOM 1698 C CA . ASP A 1 218 ? 12.438 -37.906 -9.898 1 93.75 218 ASP A CA 1
ATOM 1699 C C . ASP A 1 218 ? 11.867 -38.156 -11.289 1 93.75 218 ASP A C 1
ATOM 1701 O O . ASP A 1 218 ? 11.164 -39.125 -11.508 1 93.75 218 ASP A O 1
ATOM 1705 N N . PHE A 1 219 ? 12.227 -37.281 -12.195 1 94.75 219 PHE A N 1
ATOM 1706 C CA . PHE A 1 219 ? 11.578 -37.25 -13.5 1 94.75 219 PHE A CA 1
ATOM 1707 C C . PHE A 1 219 ? 11.617 -38.594 -14.18 1 94.75 219 PHE A C 1
ATOM 1709 O O . PHE A 1 219 ? 10.602 -39.094 -14.664 1 94.75 219 PHE A O 1
ATOM 1716 N N . ASP A 1 220 ? 12.805 -39.219 -14.258 1 93.88 220 ASP A N 1
ATOM 1717 C CA . ASP A 1 220 ? 12.969 -40.5 -14.945 1 93.88 220 ASP A CA 1
ATOM 1718 C C . ASP A 1 220 ? 12.156 -41.594 -14.273 1 93.88 220 ASP A C 1
ATOM 1720 O O . ASP A 1 220 ? 11.461 -42.375 -14.945 1 93.88 220 ASP A O 1
ATOM 1724 N N . LYS A 1 221 ? 12.203 -41.594 -13.023 1 93.44 221 LYS A N 1
ATOM 1725 C CA . LYS A 1 221 ? 11.508 -42.625 -12.273 1 93.44 221 LYS A CA 1
ATOM 1726 C C . LYS A 1 221 ? 10 -42.375 -12.266 1 93.44 221 LYS A C 1
ATOM 1728 O O . LYS A 1 221 ? 9.211 -43.312 -12.383 1 93.44 221 LYS A O 1
ATOM 1733 N N . ASP A 1 222 ? 9.578 -41.156 -12.172 1 94 222 ASP A N 1
ATOM 1734 C CA . ASP A 1 222 ? 8.172 -40.812 -11.961 1 94 222 ASP A CA 1
ATOM 1735 C C . ASP A 1 222 ? 7.418 -40.75 -13.289 1 94 222 ASP A C 1
ATOM 1737 O O . ASP A 1 222 ? 6.23 -41.094 -13.344 1 94 222 ASP A O 1
ATOM 1741 N N . PHE A 1 223 ? 8.141 -40.344 -14.391 1 94.25 223 PHE A N 1
ATOM 1742 C CA . PHE A 1 223 ? 7.355 -40.031 -15.578 1 94.25 223 PHE A CA 1
ATOM 1743 C C . PHE A 1 223 ? 7.945 -40.688 -16.812 1 94.25 223 PHE A C 1
ATOM 1745 O O . PHE A 1 223 ? 7.262 -40.844 -17.828 1 94.25 223 PHE A O 1
ATOM 1752 N N . ALA A 1 224 ? 9.211 -41.062 -16.797 1 92.19 224 ALA A N 1
ATOM 1753 C CA . ALA A 1 224 ? 9.852 -41.5 -18.047 1 92.19 224 ALA A CA 1
ATOM 1754 C C . ALA A 1 224 ? 10.359 -42.938 -17.953 1 92.19 224 ALA A C 1
ATOM 1756 O O . ALA A 1 224 ? 11.328 -43.312 -18.625 1 92.19 224 ALA A O 1
ATOM 1757 N N . ARG A 1 225 ? 9.781 -43.656 -17.156 1 89 225 ARG A N 1
ATOM 1758 C CA . ARG A 1 225 ? 10.195 -45.031 -17.047 1 89 225 ARG A CA 1
ATOM 1759 C C . ARG A 1 225 ? 10.039 -45.75 -18.391 1 89 225 ARG A C 1
ATOM 1761 O O . ARG A 1 225 ? 9.023 -45.594 -19.062 1 89 225 ARG A O 1
ATOM 1768 N N . ASN A 1 226 ? 11.008 -46.438 -18.859 1 87.44 226 ASN A N 1
ATOM 1769 C CA . ASN A 1 226 ? 10.992 -47.281 -20.047 1 87.44 226 ASN A CA 1
ATOM 1770 C C . ASN A 1 226 ? 10.773 -46.469 -21.312 1 87.44 226 ASN A C 1
ATOM 1772 O O . ASN A 1 226 ? 10.203 -46.969 -22.281 1 87.44 226 ASN A O 1
ATOM 1776 N N . VAL A 1 227 ? 11.109 -45.25 -21.219 1 88.81 227 VAL A N 1
ATOM 1777 C CA . VAL A 1 227 ? 10.953 -44.375 -22.375 1 88.81 227 VAL A CA 1
ATOM 1778 C C . VAL A 1 227 ? 11.836 -44.875 -23.531 1 88.81 227 VAL A C 1
ATOM 1780 O O . VAL A 1 227 ? 12.945 -45.344 -23.297 1 88.81 227 VAL A O 1
ATOM 1783 N N . LYS A 1 228 ? 11.32 -44.75 -24.672 1 87.62 228 LYS A N 1
ATOM 1784 C CA . LYS A 1 228 ? 12.086 -45.062 -25.875 1 87.62 228 LYS A CA 1
ATOM 1785 C C . LYS A 1 228 ? 12.711 -43.781 -26.469 1 87.62 228 LYS A C 1
ATOM 1787 O O . LYS A 1 228 ? 12.227 -42.688 -26.234 1 87.62 228 LYS A O 1
ATOM 1792 N N . VAL A 1 229 ? 13.711 -43.969 -27.312 1 81.88 229 VAL A N 1
ATOM 1793 C CA . VAL A 1 229 ? 14.547 -42.875 -27.812 1 81.88 229 VAL A CA 1
ATOM 1794 C C . VAL A 1 229 ? 13.719 -41.969 -28.719 1 81.88 229 VAL A C 1
ATOM 1796 O O . VAL A 1 229 ? 13.953 -40.75 -28.766 1 81.88 229 VAL A O 1
ATOM 1799 N N . ASN A 1 230 ? 12.688 -42.469 -29.359 1 85.5 230 ASN A N 1
ATOM 1800 C CA . ASN A 1 230 ? 11.945 -41.656 -30.297 1 85.5 230 ASN A CA 1
ATOM 1801 C C . ASN A 1 230 ? 10.648 -41.125 -29.688 1 85.5 230 ASN A C 1
ATOM 1803 O O . ASN A 1 230 ? 9.898 -40.406 -30.344 1 85.5 230 ASN A O 1
ATOM 1807 N N . GLU A 1 231 ? 10.484 -41.375 -28.438 1 93 231 GLU A N 1
ATOM 1808 C CA . GLU A 1 231 ? 9.273 -40.938 -27.75 1 93 231 GLU A CA 1
ATOM 1809 C C . GLU A 1 231 ? 9.422 -39.5 -27.25 1 93 231 GLU A C 1
ATOM 1811 O O . GLU A 1 231 ? 10.531 -39.031 -26.953 1 93 231 GLU A O 1
ATOM 1816 N N . VAL A 1 232 ? 8.344 -38.812 -27.297 1 96.62 232 VAL A N 1
ATOM 1817 C CA . VAL A 1 232 ? 8.336 -37.5 -26.688 1 96.62 232 VAL A CA 1
ATOM 1818 C C . VAL A 1 232 ? 8.164 -37.625 -25.172 1 96.62 232 VAL A C 1
ATOM 1820 O O . VAL A 1 232 ? 7.145 -38.156 -24.703 1 96.62 232 VAL A O 1
ATOM 1823 N N . VAL A 1 233 ? 9.117 -37.156 -24.469 1 96.5 233 VAL A N 1
ATOM 1824 C CA . VAL A 1 233 ? 9.109 -37.375 -23.016 1 96.5 233 VAL A CA 1
ATOM 1825 C C . VAL A 1 233 ? 8.492 -36.156 -22.328 1 96.5 233 VAL A C 1
ATOM 1827 O O . VAL A 1 233 ? 7.992 -36.25 -21.203 1 96.5 233 VAL A O 1
ATOM 1830 N N . PHE A 1 234 ? 8.602 -35 -22.969 1 97.81 234 PHE A N 1
ATOM 1831 C CA . PHE A 1 234 ? 8.164 -33.781 -22.312 1 97.81 234 PHE A CA 1
ATOM 1832 C C . PHE A 1 234 ? 7.672 -32.75 -23.328 1 97.81 234 PHE A C 1
ATOM 1834 O O . PHE A 1 234 ? 8.367 -32.469 -24.297 1 97.81 234 PHE A O 1
ATOM 1841 N N . VAL A 1 235 ? 6.488 -32.312 -23.141 1 98.44 235 VAL A N 1
ATOM 1842 C CA . VAL A 1 235 ? 5.93 -31.203 -23.906 1 98.44 235 VAL A CA 1
ATOM 1843 C C . VAL A 1 235 ? 5.641 -30.031 -22.969 1 98.44 235 VAL A C 1
ATOM 1845 O O . VAL A 1 235 ? 4.801 -30.141 -22.062 1 98.44 235 VAL A O 1
ATOM 1848 N N . ASP A 1 236 ? 6.324 -28.953 -23.141 1 98.06 236 ASP A N 1
ATOM 1849 C CA . ASP A 1 236 ? 6.078 -27.719 -22.391 1 98.06 236 ASP A CA 1
ATOM 1850 C C . ASP A 1 236 ? 5.035 -26.844 -23.094 1 98.06 236 ASP A C 1
ATOM 1852 O O . ASP A 1 236 ? 5.367 -26.062 -23.984 1 98.06 236 ASP A O 1
ATOM 1856 N N . VAL A 1 237 ? 3.818 -26.984 -22.672 1 97.88 237 VAL A N 1
ATOM 1857 C CA . VAL A 1 237 ? 2.701 -26.281 -23.281 1 97.88 237 VAL A CA 1
ATOM 1858 C C . VAL A 1 237 ? 2.658 -24.844 -22.781 1 97.88 237 VAL A C 1
ATOM 1860 O O . VAL A 1 237 ? 2.496 -24.594 -21.578 1 97.88 237 VAL A O 1
ATOM 1863 N N . GLY A 1 238 ? 2.736 -23.891 -23.672 1 93.94 238 GLY A N 1
ATOM 1864 C CA . GLY A 1 238 ? 2.863 -22.516 -23.25 1 93.94 238 GLY A CA 1
ATOM 1865 C C . GLY A 1 238 ? 4.148 -22.234 -22.5 1 93.94 238 GLY A C 1
ATOM 1866 O O . GLY A 1 238 ? 4.129 -21.594 -21.438 1 93.94 238 GLY A O 1
ATOM 1867 N N . GLY A 1 239 ? 5.258 -22.672 -23.031 1 92.12 239 GLY A N 1
ATOM 1868 C CA . GLY A 1 239 ? 6.48 -22.781 -22.25 1 92.12 239 GLY A CA 1
ATOM 1869 C C . GLY A 1 239 ? 7.359 -21.547 -22.328 1 92.12 239 GLY A C 1
ATOM 1870 O O . GLY A 1 239 ? 8.414 -21.5 -21.703 1 92.12 239 GLY A O 1
ATOM 1871 N N . GLY A 1 240 ? 6.953 -20.547 -23.109 1 87.62 240 GLY A N 1
ATOM 1872 C CA . GLY A 1 240 ? 7.699 -19.312 -23.172 1 87.62 240 GLY A CA 1
ATOM 1873 C C . GLY A 1 240 ? 9.062 -19.453 -23.828 1 87.62 240 GLY A C 1
ATOM 1874 O O . GLY A 1 240 ? 9.172 -19.969 -24.938 1 87.62 240 GLY A O 1
ATOM 1875 N N . ASP A 1 241 ? 10.133 -19.172 -23.047 1 85.06 241 ASP A N 1
ATOM 1876 C CA . ASP A 1 241 ? 11.484 -19.172 -23.594 1 85.06 241 ASP A CA 1
ATOM 1877 C C . ASP A 1 241 ? 12.117 -20.562 -23.516 1 85.06 241 ASP A C 1
ATOM 1879 O O . ASP A 1 241 ? 13.273 -20.734 -23.906 1 85.06 241 ASP A O 1
ATOM 1883 N N . GLY A 1 242 ? 11.422 -21.453 -22.984 1 91 242 GLY A N 1
ATOM 1884 C CA . GLY A 1 242 ? 11.891 -22.828 -22.969 1 91 242 GLY A CA 1
ATOM 1885 C C . GLY A 1 242 ? 12.719 -23.156 -21.734 1 91 242 GLY A C 1
ATOM 1886 O O . GLY A 1 242 ? 13.414 -24.172 -21.703 1 91 242 GLY A O 1
ATOM 1887 N N . GLY A 1 243 ? 12.68 -22.297 -20.734 1 87.81 243 GLY A N 1
ATOM 1888 C CA . GLY A 1 243 ? 13.445 -22.547 -19.531 1 87.81 243 GLY A CA 1
ATOM 1889 C C . GLY A 1 243 ? 13.172 -23.906 -18.906 1 87.81 243 GLY A C 1
ATOM 1890 O O . GLY A 1 243 ? 14.102 -24.594 -18.484 1 87.81 243 GLY A O 1
ATOM 1891 N N . GLN A 1 244 ? 11.938 -24.328 -18.844 1 91.31 244 GLN A N 1
ATOM 1892 C CA . GLN A 1 244 ? 11.562 -25.609 -18.281 1 91.31 244 GLN A CA 1
ATOM 1893 C C . GLN A 1 244 ? 12.102 -26.766 -19.125 1 91.31 244 GLN A C 1
ATOM 1895 O O . GLN A 1 244 ? 12.523 -27.797 -18.578 1 91.31 244 GLN A O 1
ATOM 1900 N N . CYS A 1 245 ? 12.086 -26.578 -20.422 1 94.88 245 CYS A N 1
ATOM 1901 C CA . CYS A 1 245 ? 12.633 -27.594 -21.312 1 94.88 245 CYS A CA 1
ATOM 1902 C C . CYS A 1 245 ? 14.117 -27.828 -21.047 1 94.88 245 CYS A C 1
ATOM 1904 O O . CYS A 1 245 ? 14.57 -28.969 -20.984 1 94.88 245 CYS A O 1
ATOM 1906 N N . LEU A 1 246 ? 14.766 -26.75 -20.875 1 93.12 246 LEU A N 1
ATOM 1907 C CA . LEU A 1 246 ? 16.203 -26.828 -20.594 1 93.12 246 LEU A CA 1
ATOM 1908 C C . LEU A 1 246 ? 16.453 -27.531 -19.266 1 93.12 246 LEU A C 1
ATOM 1910 O O . LEU A 1 246 ? 17.391 -28.328 -19.141 1 93.12 246 LEU A O 1
ATOM 1914 N N . GLU A 1 247 ? 15.641 -27.266 -18.266 1 92.12 247 GLU A N 1
ATOM 1915 C CA . GLU A 1 247 ? 15.766 -27.922 -16.969 1 92.12 247 GLU A CA 1
ATOM 1916 C C . GLU A 1 247 ? 15.516 -29.422 -17.062 1 92.12 247 GLU A C 1
ATOM 1918 O O . GLU A 1 247 ? 16.234 -30.219 -16.453 1 92.12 247 GLU A O 1
ATOM 1923 N N . VAL A 1 248 ? 14.523 -29.797 -17.812 1 94.75 248 VAL A N 1
ATOM 1924 C CA . VAL A 1 248 ? 14.211 -31.203 -18.016 1 94.75 248 VAL A CA 1
ATOM 1925 C C . VAL A 1 248 ? 15.336 -31.891 -18.781 1 94.75 248 VAL A C 1
ATOM 1927 O O . VAL A 1 248 ? 15.711 -33.031 -18.484 1 94.75 248 VAL A O 1
ATOM 1930 N N . GLN A 1 249 ? 15.812 -31.172 -19.812 1 93.75 249 GLN A N 1
ATOM 1931 C CA . GLN A 1 249 ? 16.922 -31.703 -20.594 1 93.75 249 GLN A CA 1
ATOM 1932 C C . GLN A 1 249 ? 18.109 -32.031 -19.719 1 93.75 249 GLN A C 1
ATOM 1934 O O . GLN A 1 249 ? 18.781 -33.031 -19.922 1 93.75 249 GLN A O 1
ATOM 1939 N N . LYS A 1 250 ? 18.359 -31.219 -18.766 1 92 250 LYS A N 1
ATOM 1940 C CA . LYS A 1 250 ? 19.469 -31.422 -17.828 1 92 250 LYS A CA 1
ATOM 1941 C C . LYS A 1 250 ? 19.188 -32.594 -16.891 1 92 250 LYS A C 1
ATOM 1943 O O . LYS A 1 250 ? 20.094 -33.375 -16.547 1 92 250 LYS A O 1
ATOM 1948 N N . ALA A 1 251 ? 17.969 -32.719 -16.438 1 90.88 251 ALA A N 1
ATOM 1949 C CA . ALA A 1 251 ? 17.594 -33.688 -15.406 1 90.88 251 ALA A CA 1
ATOM 1950 C C . ALA A 1 251 ? 17.359 -35.062 -16.016 1 90.88 251 ALA A C 1
ATOM 1952 O O . ALA A 1 251 ? 17.547 -36.094 -15.359 1 90.88 251 ALA A O 1
ATOM 1953 N N . HIS A 1 252 ? 16.875 -35.062 -17.25 1 84.75 252 HIS A N 1
ATOM 1954 C CA . HIS A 1 252 ? 16.484 -36.281 -17.922 1 84.75 252 HIS A CA 1
ATOM 1955 C C . HIS A 1 252 ? 17.656 -36.906 -18.656 1 84.75 252 HIS A C 1
ATOM 1957 O O . HIS A 1 252 ? 18.344 -36.25 -19.438 1 84.75 252 HIS A O 1
ATOM 1963 N N . LYS A 1 253 ? 17.797 -38.25 -18.438 1 81.31 253 LYS A N 1
ATOM 1964 C CA . LYS A 1 253 ? 19.016 -38.906 -18.938 1 81.31 253 LYS A CA 1
ATOM 1965 C C . LYS A 1 253 ? 18.672 -40.094 -19.844 1 81.31 253 LYS A C 1
ATOM 1967 O O . LYS A 1 253 ? 19.562 -40.781 -20.344 1 81.31 253 LYS A O 1
ATOM 1972 N N . LEU A 1 254 ? 17.484 -40.344 -20.078 1 78.56 254 LEU A N 1
ATOM 1973 C CA . LEU A 1 254 ? 17.094 -41.594 -20.719 1 78.56 254 LEU A CA 1
ATOM 1974 C C . LEU A 1 254 ? 16.812 -41.375 -22.203 1 78.56 254 LEU A C 1
ATOM 1976 O O . LEU A 1 254 ? 16.391 -42.312 -22.891 1 78.56 254 LEU A O 1
ATOM 1980 N N . GLY A 1 255 ? 16.969 -40.25 -22.656 1 81.06 255 GLY A N 1
ATOM 1981 C CA . GLY A 1 255 ? 16.719 -40 -24.062 1 81.06 255 GLY A CA 1
ATOM 1982 C C . GLY A 1 255 ? 15.281 -39.594 -24.328 1 81.06 255 GLY A C 1
ATOM 1983 O O . GLY A 1 255 ? 14.461 -39.5 -23.406 1 81.06 255 GLY A O 1
ATOM 1984 N N . GLY A 1 256 ? 15.016 -39.281 -25.609 1 88.81 256 GLY A N 1
ATOM 1985 C CA . GLY A 1 256 ? 13.703 -38.812 -26 1 88.81 256 GLY A CA 1
ATOM 1986 C C . GLY A 1 256 ? 13.688 -37.375 -26.422 1 88.81 256 GLY A C 1
ATOM 1987 O O . GLY A 1 256 ? 14.719 -36.688 -26.375 1 88.81 256 GLY A O 1
ATOM 1988 N N . LYS A 1 257 ? 12.453 -36.969 -26.812 1 94.31 257 LYS A N 1
ATOM 1989 C CA . LYS A 1 257 ? 12.328 -35.625 -27.359 1 94.31 257 LYS A CA 1
ATOM 1990 C C . LYS A 1 257 ? 11.664 -34.688 -26.359 1 94.31 257 LYS A C 1
ATOM 1992 O O . LYS A 1 257 ? 10.805 -35.125 -25.562 1 94.31 257 LYS A O 1
ATOM 1997 N N . ILE A 1 258 ? 12.125 -33.531 -26.328 1 96.69 258 ILE A N 1
ATOM 1998 C CA . ILE A 1 258 ? 11.539 -32.438 -25.562 1 96.69 258 ILE A CA 1
ATOM 1999 C C . ILE A 1 258 ? 11.008 -31.359 -26.531 1 96.69 258 ILE A C 1
ATOM 2001 O O . ILE A 1 258 ? 11.719 -30.938 -27.438 1 96.69 258 ILE A O 1
ATOM 2005 N N . ILE A 1 259 ? 9.766 -31.031 -26.328 1 98.06 259 ILE A N 1
ATOM 2006 C CA . ILE A 1 259 ? 9.133 -30.094 -27.25 1 98.06 259 ILE A CA 1
ATOM 2007 C C . ILE A 1 259 ? 8.648 -28.859 -26.5 1 98.06 259 ILE A C 1
ATOM 2009 O O . ILE A 1 259 ? 7.992 -28.984 -25.453 1 98.06 259 ILE A O 1
ATOM 2013 N N . LEU A 1 260 ? 8.992 -27.703 -26.984 1 98.06 260 LEU A N 1
ATOM 2014 C CA . LEU A 1 260 ? 8.492 -26.422 -26.5 1 98.06 260 LEU A CA 1
ATOM 2015 C C . LEU A 1 260 ? 7.352 -25.922 -27.375 1 98.06 260 LEU A C 1
ATOM 2017 O O . LEU A 1 260 ? 7.504 -25.797 -28.594 1 98.06 260 LEU A O 1
ATOM 2021 N N . GLN A 1 261 ? 6.227 -25.656 -26.766 1 97.81 261 GLN A N 1
ATOM 2022 C CA . GLN A 1 261 ? 5.082 -25.125 -27.5 1 97.81 261 GLN A CA 1
ATOM 2023 C C . GLN A 1 261 ? 4.707 -23.734 -26.984 1 97.81 261 GLN A C 1
ATOM 2025 O O . GLN A 1 261 ? 4.68 -23.5 -25.766 1 97.81 261 GLN A O 1
ATOM 2030 N N . ASP A 1 262 ? 4.449 -22.828 -27.781 1 94.75 262 ASP A N 1
ATOM 2031 C CA . ASP A 1 262 ? 3.887 -21.516 -27.484 1 94.75 262 ASP A CA 1
ATOM 2032 C C . ASP A 1 262 ? 3.414 -20.828 -28.766 1 94.75 262 ASP A C 1
ATOM 2034 O O . ASP A 1 262 ? 3.492 -21.391 -29.844 1 94.75 262 ASP A O 1
ATOM 2038 N N . ARG A 1 263 ? 2.818 -19.625 -28.672 1 89.06 263 ARG A N 1
ATOM 2039 C CA . ARG A 1 263 ? 2.451 -18.797 -29.812 1 89.06 263 ARG A CA 1
ATOM 2040 C C . ARG A 1 263 ? 3.68 -18.422 -30.641 1 89.06 263 ARG A C 1
ATOM 2042 O O . ARG A 1 263 ? 4.793 -18.391 -30.109 1 89.06 263 ARG A O 1
ATOM 2049 N N . ALA A 1 264 ? 3.488 -18.078 -31.859 1 91.69 264 ALA A N 1
ATOM 2050 C CA . ALA A 1 264 ? 4.555 -17.844 -32.812 1 91.69 264 ALA A CA 1
ATOM 2051 C C . ALA A 1 264 ? 5.52 -16.781 -32.312 1 91.69 264 ALA A C 1
ATOM 2053 O O . ALA A 1 264 ? 6.738 -16.969 -32.375 1 91.69 264 ALA A O 1
ATOM 2054 N N . VAL A 1 265 ? 5.023 -15.68 -31.812 1 82.06 265 VAL A N 1
ATOM 2055 C CA . VAL A 1 265 ? 5.84 -14.539 -31.406 1 82.06 265 VAL A CA 1
ATOM 2056 C C . VAL A 1 265 ? 6.734 -14.93 -30.234 1 82.06 265 VAL A C 1
ATOM 2058 O O . VAL A 1 265 ? 7.871 -14.461 -30.125 1 82.06 265 VAL A O 1
ATOM 2061 N N . VAL A 1 266 ? 6.254 -15.805 -29.453 1 83.25 266 VAL A N 1
ATOM 2062 C CA . VAL A 1 266 ? 7.004 -16.25 -28.281 1 83.25 266 VAL A CA 1
ATOM 2063 C C . VAL A 1 266 ? 8.086 -17.234 -28.703 1 83.25 266 VAL A C 1
ATOM 2065 O O . VAL A 1 266 ? 9.234 -17.141 -28.266 1 83.25 266 VAL A O 1
ATOM 2068 N N . ILE A 1 267 ? 7.73 -18.188 -29.562 1 91.5 267 ILE A N 1
ATOM 2069 C CA . ILE A 1 267 ? 8.664 -19.203 -30.047 1 91.5 267 ILE A CA 1
ATOM 2070 C C . ILE A 1 267 ? 9.828 -18.531 -30.766 1 91.5 267 ILE A C 1
ATOM 2072 O O . ILE A 1 267 ? 10.969 -18.984 -30.656 1 91.5 267 ILE A O 1
ATOM 2076 N N . ASP A 1 268 ? 9.5 -17.453 -31.438 1 89.88 268 ASP A N 1
ATOM 2077 C CA . ASP A 1 268 ? 10.539 -16.734 -32.156 1 89.88 268 ASP A CA 1
ATOM 2078 C C . ASP A 1 268 ? 11.625 -16.219 -31.219 1 89.88 268 ASP A C 1
ATOM 2080 O O . ASP A 1 268 ? 12.789 -16.125 -31.609 1 89.88 268 ASP A O 1
ATOM 2084 N N . LYS A 1 269 ? 11.281 -16 -29.984 1 83.25 269 LYS A N 1
ATOM 2085 C CA . LYS A 1 269 ? 12.195 -15.391 -29.031 1 83.25 269 LYS A CA 1
ATOM 2086 C C . LYS A 1 269 ? 12.875 -16.453 -28.156 1 83.25 269 LYS A C 1
ATOM 2088 O O . LYS A 1 269 ? 13.711 -16.125 -27.312 1 83.25 269 LYS A O 1
ATOM 2093 N N . ALA A 1 270 ? 12.547 -17.75 -28.375 1 90.75 270 ALA A N 1
ATOM 2094 C CA . ALA A 1 270 ? 13.102 -18.828 -27.562 1 90.75 270 ALA A CA 1
ATOM 2095 C C . ALA A 1 270 ? 14.461 -19.281 -28.109 1 90.75 270 ALA A C 1
ATOM 2097 O O . ALA A 1 270 ? 14.664 -20.469 -28.344 1 90.75 270 ALA A O 1
ATOM 2098 N N . THR A 1 271 ? 15.406 -18.406 -28.188 1 92.75 271 THR A N 1
ATOM 2099 C CA . THR A 1 271 ? 16.688 -18.625 -28.844 1 92.75 271 THR A CA 1
ATOM 2100 C C . THR A 1 271 ? 17.531 -19.641 -28.062 1 92.75 271 THR A C 1
ATOM 2102 O O . THR A 1 271 ? 18.156 -20.516 -28.656 1 92.75 271 THR A O 1
ATOM 2105 N N . LYS A 1 272 ? 17.547 -19.562 -26.781 1 89.62 272 LYS A N 1
ATOM 2106 C CA . LYS A 1 272 ? 18.344 -20.469 -25.953 1 89.62 272 LYS A CA 1
ATOM 2107 C C . LYS A 1 272 ? 17.875 -21.906 -26.109 1 89.62 272 LYS A C 1
ATOM 2109 O O . LYS A 1 272 ? 18.688 -22.844 -26.109 1 89.62 272 LYS A O 1
ATOM 2114 N N . ALA A 1 273 ? 16.562 -22.094 -26.156 1 94 273 ALA A N 1
ATOM 2115 C CA . ALA A 1 273 ? 16 -23.422 -26.328 1 94 273 ALA A CA 1
ATOM 2116 C C . ALA A 1 273 ? 16.375 -24 -27.703 1 94 273 ALA A C 1
ATOM 2118 O O . ALA A 1 273 ? 16.766 -25.156 -27.797 1 94 273 ALA A O 1
ATOM 2119 N N . LYS A 1 274 ? 16.266 -23.156 -28.672 1 95.56 274 LYS A N 1
ATOM 2120 C CA . LYS A 1 274 ? 16.625 -23.578 -30.016 1 95.56 274 LYS A CA 1
ATOM 2121 C C . LYS A 1 274 ? 18.094 -23.969 -30.109 1 95.56 274 LYS A C 1
ATOM 2123 O O . LYS A 1 274 ? 18.438 -24.984 -30.703 1 95.56 274 LYS A O 1
ATOM 2128 N N . GLU A 1 275 ? 18.859 -23.125 -29.516 1 96.12 275 GLU A N 1
ATOM 2129 C CA . GLU A 1 275 ? 20.297 -23.375 -29.531 1 96.12 275 GLU A CA 1
ATOM 2130 C C . GLU A 1 275 ? 20.641 -24.672 -28.812 1 96.12 275 GLU A C 1
ATOM 2132 O O . GLU A 1 275 ? 21.609 -25.344 -29.156 1 96.12 275 GLU A O 1
ATOM 2137 N N . ALA A 1 276 ? 19.859 -25.031 -27.875 1 95 276 ALA A N 1
ATOM 2138 C CA . ALA A 1 276 ? 20.094 -26.234 -27.078 1 95 276 ALA A CA 1
ATOM 2139 C C . ALA A 1 276 ? 19.516 -27.469 -27.781 1 95 276 ALA A C 1
ATOM 2141 O O . ALA A 1 276 ? 19.594 -28.578 -27.234 1 95 276 ALA A O 1
ATOM 2142 N N . GLY A 1 277 ? 18.891 -27.297 -28.938 1 94.06 277 GLY A N 1
ATOM 2143 C CA . GLY A 1 277 ? 18.391 -28.422 -29.703 1 94.06 277 GLY A CA 1
ATOM 2144 C C . GLY A 1 277 ? 16.984 -28.828 -29.328 1 94.06 277 GLY A C 1
ATOM 2145 O O . GLY A 1 277 ? 16.5 -29.891 -29.75 1 94.06 277 GLY A O 1
ATOM 2146 N N . ILE A 1 278 ? 16.297 -28 -28.562 1 95.81 278 ILE A N 1
ATOM 2147 C CA . ILE A 1 278 ? 14.914 -28.266 -28.188 1 95.81 278 ILE A CA 1
ATOM 2148 C C . ILE A 1 278 ? 14.008 -28.031 -29.406 1 95.81 278 ILE A C 1
ATOM 2150 O O . ILE A 1 278 ? 14.133 -27.016 -30.078 1 95.81 278 ILE A O 1
ATOM 2154 N N . GLU A 1 279 ? 13.203 -28.984 -29.688 1 96.56 279 GLU A N 1
ATOM 2155 C CA . GLU A 1 279 ? 12.211 -28.797 -30.734 1 96.56 279 GLU A CA 1
ATOM 2156 C C . GLU A 1 279 ? 11.172 -27.766 -30.328 1 96.56 279 GLU A C 1
ATOM 2158 O O . GLU A 1 279 ? 10.539 -27.891 -29.266 1 96.56 279 GLU A O 1
ATOM 2163 N N . CYS A 1 280 ? 11.039 -26.719 -31.125 1 97.44 280 CYS A N 1
ATOM 2164 C CA . CYS A 1 280 ? 10.07 -25.656 -30.875 1 97.44 280 CYS A CA 1
ATOM 2165 C C . CYS A 1 280 ? 8.898 -25.734 -31.828 1 97.44 280 CYS A C 1
ATOM 2167 O O . CYS A 1 280 ? 9.086 -25.891 -33.031 1 97.44 280 CYS A O 1
ATOM 2169 N N . MET A 1 281 ? 7.734 -25.672 -31.281 1 97.88 281 MET A N 1
ATOM 2170 C CA . MET A 1 281 ? 6.512 -25.828 -32.062 1 97.88 281 MET A CA 1
ATOM 2171 C C . MET A 1 281 ? 5.527 -24.703 -31.781 1 97.88 281 MET A C 1
ATOM 2173 O O . MET A 1 281 ? 5.184 -24.453 -30.625 1 97.88 281 MET A O 1
ATOM 2177 N N . VAL A 1 282 ? 5.086 -23.984 -32.844 1 97.19 282 VAL A N 1
ATOM 2178 C CA . VAL A 1 282 ? 4.016 -23 -32.688 1 97.19 282 VAL A CA 1
ATOM 2179 C C . VAL A 1 282 ? 2.699 -23.719 -32.406 1 97.19 282 VAL A C 1
ATOM 2181 O O . VAL A 1 282 ? 2.299 -24.625 -33.125 1 97.19 282 VAL A O 1
ATOM 2184 N N . HIS A 1 283 ? 2.082 -23.344 -31.297 1 97.12 283 HIS A N 1
ATOM 2185 C CA . HIS A 1 283 ? 0.856 -24.031 -30.875 1 97.12 283 HIS A CA 1
ATOM 2186 C C . HIS A 1 283 ? 0.003 -23.125 -29.984 1 97.12 283 HIS A C 1
ATOM 2188 O O . HIS A 1 283 ? 0.529 -22.422 -29.125 1 97.12 283 HIS A O 1
ATOM 2194 N N . ASP A 1 284 ? -1.288 -23.078 -30.281 1 95.44 284 ASP A N 1
ATOM 2195 C CA . ASP A 1 284 ? -2.305 -22.484 -29.406 1 95.44 284 ASP A CA 1
ATOM 2196 C C . ASP A 1 284 ? -2.916 -23.531 -28.484 1 95.44 284 ASP A C 1
ATOM 2198 O O . ASP A 1 284 ? -3.633 -24.422 -28.938 1 95.44 284 ASP A O 1
ATOM 2202 N N . PHE A 1 285 ? -2.697 -23.359 -27.188 1 96.38 285 PHE A N 1
ATOM 2203 C CA . PHE A 1 285 ? -3.07 -24.422 -26.266 1 96.38 285 PHE A CA 1
ATOM 2204 C C . PHE A 1 285 ? -4.586 -24.5 -26.109 1 96.38 285 PHE A C 1
ATOM 2206 O O . PHE A 1 285 ? -5.102 -25.391 -25.453 1 96.38 285 PHE A O 1
ATOM 2213 N N . PHE A 1 286 ? -5.359 -23.656 -26.781 1 96.44 286 PHE A N 1
ATOM 2214 C CA . PHE A 1 286 ? -6.812 -23.766 -26.828 1 96.44 286 PHE A CA 1
ATOM 2215 C C . PHE A 1 286 ? -7.246 -24.75 -27.906 1 96.44 286 PHE A C 1
ATOM 2217 O O . PHE A 1 286 ? -8.422 -25.109 -27.984 1 96.44 286 PHE A O 1
ATOM 2224 N N . THR A 1 287 ? -6.332 -25.141 -28.688 1 97.25 287 THR A N 1
ATOM 2225 C CA . THR A 1 287 ? -6.617 -26.109 -29.734 1 97.25 287 THR A CA 1
ATOM 2226 C C . THR A 1 287 ? -6.059 -27.484 -29.359 1 97.25 287 THR A C 1
ATOM 2228 O O . THR A 1 287 ? -5.207 -27.594 -28.469 1 97.25 287 THR A O 1
ATOM 2231 N N . GLU A 1 288 ? -6.527 -28.438 -30.047 1 97.81 288 GLU A N 1
ATOM 2232 C CA . GLU A 1 288 ? -6.152 -29.797 -29.703 1 97.81 288 GLU A CA 1
ATOM 2233 C C . GLU A 1 288 ? -4.637 -29.984 -29.734 1 97.81 288 GLU A C 1
ATOM 2235 O O . GLU A 1 288 ? -3.969 -29.5 -30.656 1 97.81 288 GLU A O 1
ATOM 2240 N N . GLN A 1 289 ? -4.133 -30.625 -28.734 1 98.56 289 GLN A N 1
ATOM 2241 C CA . GLN A 1 289 ? -2.711 -30.938 -28.609 1 98.56 289 GLN A CA 1
ATOM 2242 C C . GLN A 1 289 ? -2.254 -31.875 -29.734 1 98.56 289 GLN A C 1
ATOM 2244 O O . GLN A 1 289 ? -2.742 -33 -29.844 1 98.56 289 GLN A O 1
ATOM 2249 N N . PRO A 1 290 ? -1.326 -31.406 -30.578 1 98.31 290 PRO A N 1
ATOM 2250 C CA . PRO A 1 290 ? -0.917 -32.188 -31.734 1 98.31 290 PRO A CA 1
ATOM 2251 C C . PRO A 1 290 ? 0.07 -33.312 -31.375 1 98.31 290 PRO A C 1
ATOM 2253 O O . PRO A 1 290 ? 0.232 -34.25 -32.156 1 98.31 290 PRO A O 1
ATOM 2256 N N . VAL A 1 291 ? 0.821 -33.188 -30.328 1 98.38 291 VAL A N 1
ATOM 2257 C CA . VAL A 1 291 ? 1.805 -34.188 -29.938 1 98.38 291 VAL A CA 1
ATOM 2258 C C . VAL A 1 291 ? 1.122 -35.281 -29.125 1 98.38 291 VAL A C 1
ATOM 2260 O O . VAL A 1 291 ? 0.666 -35.062 -28 1 98.38 291 VAL A O 1
ATOM 2263 N N . LYS A 1 292 ? 1.166 -36.469 -29.688 1 97.25 292 LYS A N 1
ATOM 2264 C CA . LYS A 1 292 ? 0.431 -37.562 -29.078 1 97.25 292 LYS A CA 1
ATOM 2265 C C . LYS A 1 292 ? 1.343 -38.406 -28.203 1 97.25 292 LYS A C 1
ATOM 2267 O O . LYS A 1 292 ? 2.535 -38.562 -28.484 1 97.25 292 LYS A O 1
ATOM 2272 N N . ASP A 1 293 ? 0.78 -38.875 -27.078 1 96.62 293 ASP A N 1
ATOM 2273 C CA . ASP A 1 293 ? 1.328 -39.938 -26.234 1 96.62 293 ASP A CA 1
ATOM 2274 C C . ASP A 1 293 ? 2.652 -39.5 -25.609 1 96.62 293 ASP A C 1
ATOM 2276 O O . ASP A 1 293 ? 3.559 -40.312 -25.438 1 96.62 293 ASP A O 1
ATOM 2280 N N . ALA A 1 294 ? 2.822 -38.188 -25.422 1 97.69 294 ALA A N 1
ATOM 2281 C CA . ALA A 1 294 ? 3.99 -37.75 -24.656 1 97.69 294 ALA A CA 1
ATOM 2282 C C . ALA A 1 294 ? 3.902 -38.219 -23.219 1 97.69 294 ALA A C 1
ATOM 2284 O O . ALA A 1 294 ? 2.809 -38.469 -22.703 1 97.69 294 ALA A O 1
ATOM 2285 N N . ARG A 1 295 ? 5.051 -38.406 -22.594 1 97 295 ARG A N 1
ATOM 2286 C CA . ARG A 1 295 ? 5.059 -38.844 -21.203 1 97 295 ARG A CA 1
ATOM 2287 C C . ARG A 1 295 ? 4.527 -37.75 -20.281 1 97 295 ARG A C 1
ATOM 2289 O O . ARG A 1 295 ? 3.785 -38.031 -19.328 1 97 295 ARG A O 1
ATOM 2296 N N . VAL A 1 296 ? 4.922 -36.5 -20.531 1 98.19 296 VAL A N 1
ATOM 2297 C CA . VAL A 1 296 ? 4.512 -35.375 -19.688 1 98.19 296 VAL A CA 1
ATOM 2298 C C . VAL A 1 296 ? 4.043 -34.219 -20.578 1 98.19 296 VAL A C 1
ATOM 2300 O O . VAL A 1 296 ? 4.738 -33.812 -21.516 1 98.19 296 VAL A O 1
ATOM 2303 N N . TYR A 1 297 ? 2.91 -33.781 -20.375 1 98.62 297 TYR A N 1
ATOM 2304 C CA . TYR A 1 297 ? 2.463 -32.438 -20.781 1 98.62 297 TYR A CA 1
ATOM 2305 C C . TYR A 1 297 ? 2.479 -31.484 -19.609 1 98.62 297 TYR A C 1
ATOM 2307 O O . TYR A 1 297 ? 1.887 -31.75 -18.562 1 98.62 297 TYR A O 1
ATOM 2315 N N . CYS A 1 298 ? 3.166 -30.375 -19.766 1 98.25 298 CYS A N 1
ATOM 2316 C CA . CYS A 1 298 ? 3.35 -29.469 -18.641 1 98.25 298 CYS A CA 1
ATOM 2317 C C . CYS A 1 298 ? 2.775 -28.094 -18.938 1 98.25 298 CYS A C 1
ATOM 2319 O O . CYS A 1 298 ? 3.039 -27.516 -20 1 98.25 298 CYS A O 1
ATOM 2321 N N . ILE A 1 299 ? 1.98 -27.625 -18.062 1 97.31 299 ILE A N 1
ATOM 2322 C CA . ILE A 1 299 ? 1.457 -26.266 -18.078 1 97.31 299 ILE A CA 1
ATOM 2323 C C . ILE A 1 299 ? 1.863 -25.531 -16.812 1 97.31 299 ILE A C 1
ATOM 2325 O O . ILE A 1 299 ? 1.409 -25.875 -15.719 1 97.31 299 ILE A O 1
ATOM 2329 N N . GLN A 1 300 ? 2.709 -24.594 -16.984 1 93.88 300 GLN A N 1
ATOM 2330 C CA . GLN A 1 300 ? 3.213 -23.891 -15.805 1 93.88 300 GLN A CA 1
ATOM 2331 C C . GLN A 1 300 ? 2.816 -22.406 -15.836 1 93.88 300 GLN A C 1
ATOM 2333 O O . GLN A 1 300 ? 3.107 -21.703 -16.797 1 93.88 300 GLN A O 1
ATOM 2338 N N . PHE A 1 301 ? 2.166 -21.953 -14.703 1 90.31 301 PHE A N 1
ATOM 2339 C CA . PHE A 1 301 ? 1.831 -20.547 -14.484 1 90.31 301 PHE A CA 1
ATOM 2340 C C . PHE A 1 301 ? 1.08 -19.969 -15.672 1 90.31 301 PHE A C 1
ATOM 2342 O O . PHE A 1 301 ? 1.451 -18.922 -16.203 1 90.31 301 PHE A O 1
ATOM 2349 N N . CYS A 1 302 ? 0.109 -20.75 -16.172 1 92.38 302 CYS A N 1
ATOM 2350 C CA . CYS A 1 302 ? -0.743 -20.328 -17.281 1 92.38 302 CYS A CA 1
ATOM 2351 C C . CYS A 1 302 ? -2.205 -20.266 -16.844 1 92.38 302 CYS A C 1
ATOM 2353 O O . CYS A 1 302 ? -2.891 -19.281 -17.109 1 92.38 302 CYS A O 1
ATOM 2355 N N . LEU A 1 303 ? -2.613 -21.312 -16.109 1 95.5 303 LEU A N 1
ATOM 2356 C CA . LEU A 1 303 ? -4.035 -21.422 -15.805 1 95.5 303 LEU A CA 1
ATOM 2357 C C . LEU A 1 303 ? -4.488 -20.297 -14.883 1 95.5 303 LEU A C 1
ATOM 2359 O O . LEU A 1 303 ? -5.652 -19.891 -14.914 1 95.5 303 LEU A O 1
ATOM 2363 N N . LEU A 1 304 ? -3.586 -19.75 -14.094 1 93.12 304 LEU A N 1
ATOM 2364 C CA . LEU A 1 304 ? -3.902 -18.688 -13.148 1 93.12 304 LEU A CA 1
ATOM 2365 C C . LEU A 1 304 ? -4.34 -17.422 -13.883 1 93.12 304 LEU A C 1
ATOM 2367 O O . LEU A 1 304 ? -4.879 -16.5 -13.266 1 93.12 304 LEU A O 1
ATOM 2371 N N . ASN A 1 305 ? -4.191 -17.359 -15.188 1 91.94 305 ASN A N 1
ATOM 2372 C CA . ASN A 1 305 ? -4.531 -16.172 -15.961 1 91.94 305 ASN A CA 1
ATOM 2373 C C . ASN A 1 305 ? -5.871 -16.344 -16.672 1 91.94 305 ASN A C 1
ATOM 2375 O O . ASN A 1 305 ? -6.262 -15.484 -17.484 1 91.94 305 ASN A O 1
ATOM 2379 N N . TRP A 1 306 ? -6.539 -17.453 -16.438 1 93.62 306 TRP A N 1
ATOM 2380 C CA . TRP A 1 306 ? -7.75 -17.734 -17.203 1 93.62 306 TRP A CA 1
ATOM 2381 C C . TRP A 1 306 ? -8.914 -18.047 -16.266 1 93.62 306 TRP A C 1
ATOM 2383 O O . TRP A 1 306 ? -8.711 -18.531 -15.148 1 93.62 306 TRP A O 1
ATOM 2393 N N . ASN A 1 307 ? -10.117 -17.734 -16.766 1 90.69 307 ASN A N 1
ATOM 2394 C CA . ASN A 1 307 ? -11.305 -18.125 -16.031 1 90.69 307 ASN A CA 1
ATOM 2395 C C . ASN A 1 307 ? -11.531 -19.641 -16.094 1 90.69 307 ASN A C 1
ATOM 2397 O O . ASN A 1 307 ? -10.82 -20.344 -16.828 1 90.69 307 ASN A O 1
ATOM 2401 N N . ASP A 1 308 ? -12.516 -20.141 -15.391 1 93.88 308 ASP A N 1
ATOM 2402 C CA . ASP A 1 308 ? -12.719 -21.578 -15.258 1 93.88 308 ASP A CA 1
ATOM 2403 C C . ASP A 1 308 ? -13.086 -22.203 -16.609 1 93.88 308 ASP A C 1
ATOM 2405 O O . ASP A 1 308 ? -12.578 -23.266 -16.969 1 93.88 308 ASP A O 1
ATOM 2409 N N . GLU A 1 309 ? -13.914 -21.547 -17.312 1 94.62 309 GLU A N 1
ATOM 2410 C CA . GLU A 1 309 ? -14.344 -22.094 -18.594 1 94.62 309 GLU A CA 1
ATOM 2411 C C . GLU A 1 309 ? -13.164 -22.203 -19.562 1 94.62 309 GLU A C 1
ATOM 2413 O O . GLU A 1 309 ? -13.023 -23.203 -20.266 1 94.62 309 GLU A O 1
ATOM 2418 N N . ASP A 1 310 ? -12.359 -21.219 -19.547 1 94.81 310 ASP A N 1
ATOM 2419 C CA . ASP A 1 310 ? -11.188 -21.25 -20.406 1 94.81 310 ASP A CA 1
ATOM 2420 C C . ASP A 1 310 ? -10.164 -22.281 -19.938 1 94.81 310 ASP A C 1
ATOM 2422 O O . ASP A 1 310 ? -9.492 -22.922 -20.75 1 94.81 310 ASP A O 1
ATOM 2426 N N . CYS A 1 311 ? -10.023 -22.453 -18.656 1 97.25 311 CYS A N 1
ATOM 2427 C CA . CYS A 1 311 ? -9.125 -23.469 -18.125 1 97.25 311 CYS A CA 1
ATOM 2428 C C . CYS A 1 311 ? -9.562 -24.859 -18.547 1 97.25 311 CYS A C 1
ATOM 2430 O O . CYS A 1 311 ? -8.734 -25.688 -18.922 1 97.25 311 CYS A O 1
ATOM 2432 N N . VAL A 1 312 ? -10.844 -25.109 -18.5 1 98.06 312 VAL A N 1
ATOM 2433 C CA . VAL A 1 312 ? -11.367 -26.391 -18.922 1 98.06 312 VAL A CA 1
ATOM 2434 C C . VAL A 1 312 ? -11.062 -26.609 -20.406 1 98.06 312 VAL A C 1
ATOM 2436 O O . VAL A 1 312 ? -10.664 -27.703 -20.812 1 98.06 312 VAL A O 1
ATOM 2439 N N . ARG A 1 313 ? -11.211 -25.578 -21.172 1 97.94 313 ARG A N 1
ATOM 2440 C CA . ARG A 1 313 ? -10.914 -25.672 -22.609 1 97.94 313 ARG A CA 1
ATOM 2441 C C . ARG A 1 313 ? -9.445 -26 -22.828 1 97.94 313 ARG A C 1
ATOM 2443 O O . ARG A 1 313 ? -9.109 -26.844 -23.656 1 97.94 313 ARG A O 1
ATOM 2450 N N . ILE A 1 314 ? -8.562 -25.328 -22.109 1 98.06 314 ILE A N 1
ATOM 2451 C CA . ILE A 1 314 ? -7.125 -25.562 -22.234 1 98.06 314 ILE A CA 1
ATOM 2452 C C . ILE A 1 314 ? -6.793 -27 -21.859 1 98.06 314 ILE A C 1
ATOM 2454 O O . ILE A 1 314 ? -6.074 -27.688 -22.594 1 98.06 314 ILE A O 1
ATOM 2458 N N . LEU A 1 315 ? -7.34 -27.438 -20.781 1 98.56 315 LEU A N 1
ATOM 2459 C CA . LEU A 1 315 ? -7.062 -28.781 -20.266 1 98.56 315 LEU A CA 1
ATOM 2460 C C . LEU A 1 315 ? -7.656 -29.844 -21.172 1 98.56 315 LEU A C 1
ATOM 2462 O O . LEU A 1 315 ? -6.992 -30.828 -21.5 1 98.56 315 LEU A O 1
ATOM 2466 N N . ALA A 1 316 ? -8.852 -29.609 -21.625 1 98.19 316 ALA A N 1
ATOM 2467 C CA . ALA A 1 316 ? -9.539 -30.562 -22.5 1 98.19 316 ALA A CA 1
ATOM 2468 C C . ALA A 1 316 ? -8.82 -30.688 -23.844 1 98.19 316 ALA A C 1
ATOM 2470 O O . ALA A 1 316 ? -8.906 -31.734 -24.5 1 98.19 316 ALA A O 1
ATOM 2471 N N . ALA A 1 317 ? -8.188 -29.672 -24.219 1 98.31 317 ALA A N 1
ATOM 2472 C CA . ALA A 1 317 ? -7.43 -29.688 -25.469 1 98.31 317 ALA A CA 1
ATOM 2473 C C . ALA A 1 317 ? -6.234 -30.625 -25.375 1 98.31 317 ALA A C 1
ATOM 2475 O O . ALA A 1 317 ? -5.727 -31.094 -26.406 1 98.31 317 ALA A O 1
ATOM 2476 N N . GLN A 1 318 ? -5.766 -30.891 -24.125 1 98.25 318 GLN A N 1
ATOM 2477 C CA . GLN A 1 318 ? -4.629 -31.797 -23.938 1 98.25 318 GLN A CA 1
ATOM 2478 C C . GLN A 1 318 ? -5.078 -33.25 -23.875 1 98.25 318 GLN A C 1
ATOM 2480 O O . GLN A 1 318 ? -4.344 -34.156 -24.281 1 98.25 318 GLN A O 1
ATOM 2485 N N . THR A 1 319 ? -6.246 -33.5 -23.406 1 98.06 319 THR A N 1
ATOM 2486 C CA . THR A 1 319 ? -6.734 -34.812 -22.953 1 98.06 319 THR A CA 1
ATOM 2487 C C . THR A 1 319 ? -6.688 -35.812 -24.094 1 98.06 319 THR A C 1
ATOM 2489 O O . THR A 1 319 ? -6.207 -36.938 -23.922 1 98.06 319 THR A O 1
ATOM 2492 N N . PRO A 1 320 ? -7.117 -35.438 -25.312 1 98 320 PRO A N 1
ATOM 2493 C CA . PRO A 1 320 ? -7.117 -36.438 -26.391 1 98 320 PRO A CA 1
ATOM 2494 C C . PRO A 1 320 ? -5.715 -36.906 -26.766 1 98 320 PRO A C 1
ATOM 2496 O O . PRO A 1 320 ? -5.551 -38 -27.297 1 98 320 PRO A O 1
ATOM 2499 N N . ALA A 1 321 ? -4.723 -36.125 -26.547 1 98.31 321 ALA A N 1
ATOM 2500 C CA . ALA A 1 321 ? -3.35 -36.438 -26.922 1 98.31 321 ALA A CA 1
ATOM 2501 C C . ALA A 1 321 ? -2.695 -37.375 -25.891 1 98.31 321 ALA A C 1
ATOM 2503 O O . ALA A 1 321 ? -1.669 -38 -26.172 1 98.31 321 ALA A O 1
ATOM 2504 N N . MET A 1 322 ? -3.254 -37.469 -24.719 1 98.06 322 MET A N 1
ATOM 2505 C CA . MET A 1 322 ? -2.654 -38.219 -23.625 1 98.06 322 MET A CA 1
ATOM 2506 C C . MET A 1 322 ? -2.896 -39.719 -23.797 1 98.06 322 MET A C 1
ATOM 2508 O O . MET A 1 322 ? -4.02 -40.156 -24.062 1 98.06 322 MET A O 1
ATOM 2512 N N . GLY A 1 323 ? -1.848 -40.5 -23.672 1 96.12 323 GLY A N 1
ATOM 2513 C CA . GLY A 1 323 ? -1.925 -41.969 -23.656 1 96.12 323 GLY A CA 1
ATOM 2514 C C . GLY A 1 323 ? -1.951 -42.531 -22.266 1 96.12 323 GLY A C 1
ATOM 2515 O O . GLY A 1 323 ? -2.045 -41.812 -21.281 1 96.12 323 GLY A O 1
ATOM 2516 N N . PRO A 1 324 ? -1.888 -43.844 -22.156 1 94.25 324 PRO A N 1
ATOM 2517 C CA . PRO A 1 324 ? -1.995 -44.5 -20.859 1 94.25 324 PRO A CA 1
ATOM 2518 C C . PRO A 1 324 ? -0.861 -44.125 -19.906 1 94.25 324 PRO A C 1
ATOM 2520 O O . PRO A 1 324 ? -1.042 -44.156 -18.688 1 94.25 324 PRO A O 1
ATOM 2523 N N . ASP A 1 325 ? 0.274 -43.781 -20.453 1 94.88 325 ASP A N 1
ATOM 2524 C CA . ASP A 1 325 ? 1.434 -43.5 -19.609 1 94.88 325 ASP A CA 1
ATOM 2525 C C . ASP A 1 325 ? 1.651 -41.969 -19.484 1 94.88 325 ASP A C 1
ATOM 2527 O O . ASP A 1 325 ? 2.635 -41.531 -18.891 1 94.88 325 ASP A O 1
ATOM 2531 N N . SER A 1 326 ? 0.738 -41.219 -20.062 1 97.38 326 SER A N 1
ATOM 2532 C CA . SER A 1 326 ? 0.878 -39.781 -20.047 1 97.38 326 SER A CA 1
ATOM 2533 C C . SER A 1 326 ? 0.445 -39.188 -18.703 1 97.38 326 SER A C 1
ATOM 2535 O O . SER A 1 326 ? -0.48 -39.688 -18.078 1 97.38 326 SER A O 1
ATOM 2537 N N . VAL A 1 327 ? 1.16 -38.125 -18.297 1 98 327 VAL A N 1
ATOM 2538 C CA . VAL A 1 327 ? 0.765 -37.312 -17.141 1 98 327 VAL A CA 1
ATOM 2539 C C . VAL A 1 327 ? 0.683 -35.844 -17.531 1 98 327 VAL A C 1
ATOM 2541 O O . VAL A 1 327 ? 1.439 -35.375 -18.391 1 98 327 VAL A O 1
ATOM 2544 N N . LEU A 1 328 ? -0.312 -35.219 -17.016 1 98.62 328 LEU A N 1
ATOM 2545 C CA . LEU A 1 328 ? -0.379 -33.75 -17.109 1 98.62 328 LEU A CA 1
ATOM 2546 C C . LEU A 1 328 ? 0.116 -33.094 -15.82 1 98.62 328 LEU A C 1
ATOM 2548 O O . LEU A 1 328 ? -0.393 -33.375 -14.742 1 98.62 328 LEU A O 1
ATOM 2552 N N . LEU A 1 329 ? 1.142 -32.281 -15.945 1 98.25 329 LEU A N 1
ATOM 2553 C CA . LEU A 1 329 ? 1.678 -31.516 -14.828 1 98.25 329 LEU A CA 1
ATOM 2554 C C . LEU A 1 329 ? 1.246 -30.062 -14.906 1 98.25 329 LEU A C 1
ATOM 2556 O O . LEU A 1 329 ? 1.455 -29.406 -15.93 1 98.25 329 LEU A O 1
ATOM 2560 N N . ILE A 1 330 ? 0.637 -29.625 -13.875 1 98 330 ILE A N 1
ATOM 2561 C CA . ILE A 1 330 ? 0.307 -28.219 -13.734 1 98 330 ILE A CA 1
ATOM 2562 C C . ILE A 1 330 ? 1.083 -27.609 -12.562 1 98 330 ILE A C 1
ATOM 2564 O O . ILE A 1 330 ? 0.942 -28.062 -11.422 1 98 330 ILE A O 1
ATOM 2568 N N . SER A 1 331 ? 1.963 -26.719 -12.852 1 95.38 331 SER A N 1
ATOM 2569 C CA . SER A 1 331 ? 2.641 -25.984 -11.797 1 95.38 331 SER A CA 1
ATOM 2570 C C . SER A 1 331 ? 2.033 -24.594 -11.625 1 95.38 331 SER A C 1
ATOM 2572 O O . SER A 1 331 ? 2.131 -23.75 -12.523 1 95.38 331 SER A O 1
ATOM 2574 N N . ASP A 1 332 ? 1.373 -24.312 -10.562 1 94.44 332 ASP A N 1
ATOM 2575 C CA . ASP A 1 332 ? 0.67 -23.062 -10.281 1 94.44 332 ASP A CA 1
ATOM 2576 C C . ASP A 1 332 ? 0.462 -22.875 -8.781 1 94.44 332 ASP A C 1
ATOM 2578 O O . ASP A 1 332 ? 1.017 -23.625 -7.973 1 94.44 332 ASP A O 1
ATOM 2582 N N . TYR A 1 333 ? -0.255 -21.812 -8.43 1 93.19 333 TYR A N 1
ATOM 2583 C CA . TYR A 1 333 ? -0.598 -21.578 -7.035 1 93.19 333 TYR A CA 1
ATOM 2584 C C . TYR A 1 333 ? -1.875 -22.312 -6.652 1 93.19 333 TYR A C 1
ATOM 2586 O O . TYR A 1 333 ? -2.793 -22.453 -7.469 1 93.19 333 TYR A O 1
ATOM 2594 N N . VAL A 1 334 ? -1.888 -22.844 -5.477 1 93.62 334 VAL A N 1
ATOM 2595 C CA . VAL A 1 334 ? -3.066 -23.516 -4.953 1 93.62 334 VAL A CA 1
ATOM 2596 C C . VAL A 1 334 ? -3.514 -22.859 -3.654 1 93.62 334 VAL A C 1
ATOM 2598 O O . VAL A 1 334 ? -2.764 -22.828 -2.676 1 93.62 334 VAL A O 1
ATOM 2601 N N . GLN A 1 335 ? -4.695 -22.344 -3.646 1 91.12 335 GLN A N 1
ATOM 2602 C CA . GLN A 1 335 ? -5.262 -21.719 -2.449 1 91.12 335 GLN A CA 1
ATOM 2603 C C . GLN A 1 335 ? -5.504 -22.766 -1.36 1 91.12 335 GLN A C 1
ATOM 2605 O O . GLN A 1 335 ? -5.961 -23.875 -1.646 1 91.12 335 GLN A O 1
ATOM 2610 N N . GLY A 1 336 ? -5.191 -22.422 -0.108 1 88.06 336 GLY A N 1
ATOM 2611 C CA . GLY A 1 336 ? -5.438 -23.312 1.02 1 88.06 336 GLY A CA 1
ATOM 2612 C C . GLY A 1 336 ? -4.383 -24.391 1.177 1 88.06 336 GLY A C 1
ATOM 2613 O O . GLY A 1 336 ? -4.473 -25.234 2.072 1 88.06 336 GLY A O 1
ATOM 2614 N N . LEU A 1 337 ? -3.389 -24.344 0.365 1 87.56 337 LEU A N 1
ATOM 2615 C CA . LEU A 1 337 ? -2.34 -25.359 0.404 1 87.56 337 LEU A CA 1
ATOM 2616 C C . LEU A 1 337 ? -1.702 -25.422 1.788 1 87.56 337 LEU A C 1
ATOM 2618 O O . LEU A 1 337 ? -1.252 -26.484 2.215 1 87.56 337 LEU A O 1
ATOM 2622 N N . ARG A 1 338 ? -1.678 -24.312 2.469 1 86 338 ARG A N 1
ATOM 2623 C CA . ARG A 1 338 ? -1.071 -24.266 3.795 1 86 338 ARG A CA 1
ATOM 2624 C C . ARG A 1 338 ? -1.729 -25.266 4.742 1 86 338 ARG A C 1
ATOM 2626 O O . ARG A 1 338 ? -1.086 -25.766 5.664 1 86 338 ARG A O 1
ATOM 2633 N N . TRP A 1 339 ? -2.928 -25.688 4.539 1 88.38 339 TRP A N 1
ATOM 2634 C CA . TRP A 1 339 ? -3.674 -26.609 5.398 1 88.38 339 TRP A CA 1
ATOM 2635 C C . TRP A 1 339 ? -3.299 -28.062 5.109 1 88.38 339 TRP A C 1
ATOM 2637 O O . TRP A 1 339 ? -3.609 -28.953 5.895 1 88.38 339 TRP A O 1
ATOM 2647 N N . GLU A 1 340 ? -2.609 -28.25 4.055 1 81.25 340 GLU A N 1
ATOM 2648 C CA . GLU A 1 340 ? -2.285 -29.609 3.629 1 81.25 340 GLU A CA 1
ATOM 2649 C C . GLU A 1 340 ? -0.878 -30 4.074 1 81.25 340 GLU A C 1
ATOM 2651 O O . GLU A 1 340 ? -0.42 -31.109 3.785 1 81.25 340 GLU A O 1
ATOM 2656 N N . ASN A 1 341 ? -0.315 -29.125 4.805 1 77.81 341 ASN A N 1
ATOM 2657 C CA . ASN A 1 341 ? 1.022 -29.422 5.309 1 77.81 341 ASN A CA 1
ATOM 2658 C C . ASN A 1 341 ? 0.993 -30.516 6.379 1 77.81 341 ASN A C 1
ATOM 2660 O O . ASN A 1 341 ? 0.138 -30.484 7.266 1 77.81 341 ASN A O 1
ATOM 2664 N N . GLU A 1 342 ? 1.877 -31.531 6.273 1 74.12 342 GLU A N 1
ATOM 2665 C CA . GLU A 1 342 ? 1.925 -32.656 7.184 1 74.12 342 GLU A CA 1
ATOM 2666 C C . GLU A 1 342 ? 2.158 -32.219 8.625 1 74.12 342 GLU A C 1
ATOM 2668 O O . GLU A 1 342 ? 1.592 -32.781 9.555 1 74.12 342 GLU A O 1
ATOM 2673 N N . GLY A 1 343 ? 2.963 -31.219 8.828 1 72 343 GLY A N 1
ATOM 2674 C CA . GLY A 1 343 ? 3.283 -30.75 10.164 1 72 343 GLY A CA 1
ATOM 2675 C C . GLY A 1 343 ? 2.27 -29.766 10.711 1 72 343 GLY A C 1
ATOM 2676 O O . GLY A 1 343 ? 2.48 -29.172 11.766 1 72 343 GLY A O 1
ATOM 2677 N N . GLY A 1 344 ? 1.091 -29.75 9.945 1 75.81 344 GLY A N 1
ATOM 2678 C CA . GLY A 1 344 ? 0.087 -28.766 10.328 1 75.81 344 GLY A CA 1
ATOM 2679 C C . GLY A 1 344 ? 0.062 -27.547 9.422 1 75.81 344 GLY A C 1
ATOM 2680 O O . GLY A 1 344 ? 0.963 -27.359 8.602 1 75.81 344 GLY A O 1
ATOM 2681 N N . PRO A 1 345 ? -0.998 -26.812 9.633 1 75.75 345 PRO A N 1
ATOM 2682 C CA . PRO A 1 345 ? -1.142 -25.656 8.742 1 75.75 345 PRO A CA 1
ATOM 2683 C C . PRO A 1 345 ? 0.022 -24.672 8.859 1 75.75 345 PRO A C 1
ATOM 2685 O O . PRO A 1 345 ? 0.488 -24.391 9.969 1 75.75 345 PRO A O 1
ATOM 2688 N N . LEU A 1 346 ? 0.384 -24.328 7.715 1 77.69 346 LEU A N 1
ATOM 2689 C CA . LEU A 1 346 ? 1.383 -23.266 7.664 1 77.69 346 LEU A CA 1
ATOM 2690 C C . LEU A 1 346 ? 0.737 -21.891 7.879 1 77.69 346 LEU A C 1
ATOM 2692 O O . LEU A 1 346 ? -0.49 -21.781 7.895 1 77.69 346 LEU A O 1
ATOM 2696 N N . GLU A 1 347 ? 1.595 -20.953 8.039 1 80.12 347 GLU A N 1
ATOM 2697 C CA . GLU A 1 347 ? 1.115 -19.578 8.188 1 80.12 347 GLU A CA 1
ATOM 2698 C C . GLU A 1 347 ? 0.538 -19.047 6.879 1 80.12 347 GLU A C 1
ATOM 2700 O O . GLU A 1 347 ? 0.923 -19.5 5.801 1 80.12 347 GLU A O 1
ATOM 2705 N N . ALA A 1 348 ? -0.391 -18.156 7.098 1 82 348 ALA A N 1
ATOM 2706 C CA . ALA A 1 348 ? -0.924 -17.484 5.918 1 82 348 ALA A CA 1
ATOM 2707 C C . ALA A 1 348 ? 0.176 -16.734 5.172 1 82 348 ALA A C 1
ATOM 2709 O O . ALA A 1 348 ? 1.042 -16.109 5.793 1 82 348 ALA A O 1
ATOM 2710 N N . ASP A 1 349 ? 0.194 -16.875 3.891 1 86.88 349 ASP A N 1
ATOM 2711 C CA . ASP A 1 349 ? 1.246 -16.234 3.1 1 86.88 349 ASP A CA 1
ATOM 2712 C C . ASP A 1 349 ? 0.701 -15.047 2.312 1 86.88 349 ASP A C 1
ATOM 2714 O O . ASP A 1 349 ? -0.514 -14.898 2.164 1 86.88 349 ASP A O 1
ATOM 2718 N N . LEU A 1 350 ? 1.604 -14.195 1.825 1 89.56 350 LEU A N 1
ATOM 2719 C CA . LEU A 1 350 ? 1.268 -13.031 1.011 1 89.56 350 LEU A CA 1
ATOM 2720 C C . LEU A 1 350 ? 1.053 -13.43 -0.445 1 89.56 350 LEU A C 1
ATOM 2722 O O . LEU A 1 350 ? 0.123 -12.945 -1.095 1 89.56 350 LEU A O 1
ATOM 2726 N N . PHE A 1 351 ? 1.726 -14.344 -0.935 1 88.12 351 PHE A N 1
ATOM 2727 C CA . PHE A 1 351 ? 1.88 -14.586 -2.363 1 88.12 351 PHE A CA 1
ATOM 2728 C C . PHE A 1 351 ? 0.591 -15.141 -2.961 1 88.12 351 PHE A C 1
ATOM 2730 O O . PHE A 1 351 ? 0.099 -14.625 -3.969 1 88.12 351 PHE A O 1
ATOM 2737 N N . THR A 1 352 ? 0.096 -16.109 -2.314 1 91.5 352 THR A N 1
ATOM 2738 C CA . THR A 1 352 ? -1.022 -16.844 -2.896 1 91.5 352 THR A CA 1
ATOM 2739 C C . THR A 1 352 ? -2.234 -15.938 -3.072 1 91.5 352 THR A C 1
ATOM 2741 O O . THR A 1 352 ? -2.746 -15.781 -4.184 1 91.5 352 THR A O 1
ATOM 2744 N N . PRO A 1 353 ? -2.641 -15.258 -2.01 1 94.81 353 PRO A N 1
ATOM 2745 C CA . PRO A 1 353 ? -3.807 -14.398 -2.219 1 94.81 353 PRO A CA 1
ATOM 2746 C C . PRO A 1 353 ? -3.49 -13.18 -3.082 1 94.81 353 PRO A C 1
ATOM 2748 O O . PRO A 1 353 ? -4.352 -12.703 -3.828 1 94.81 353 PRO A O 1
ATOM 2751 N N . ALA A 1 354 ? -2.299 -12.648 -3.027 1 95.5 354 ALA A N 1
ATOM 2752 C CA . ALA A 1 354 ? -1.927 -11.469 -3.809 1 95.5 354 ALA A CA 1
ATOM 2753 C C . ALA A 1 354 ? -1.918 -11.789 -5.301 1 95.5 354 ALA A C 1
ATOM 2755 O O . ALA A 1 354 ? -2.4 -10.992 -6.113 1 95.5 354 ALA A O 1
ATOM 2756 N N . VAL A 1 355 ? -1.404 -12.938 -5.645 1 93.38 355 VAL A N 1
ATOM 2757 C CA . VAL A 1 355 ? -1.382 -13.359 -7.043 1 93.38 355 VAL A CA 1
ATOM 2758 C C . VAL A 1 355 ? -2.805 -13.641 -7.52 1 93.38 355 VAL A C 1
ATOM 2760 O O . VAL A 1 355 ? -3.176 -13.266 -8.641 1 93.38 355 VAL A O 1
ATOM 2763 N N . ALA A 1 356 ? -3.588 -14.273 -6.656 1 95 356 ALA A N 1
ATOM 2764 C CA . ALA A 1 356 ? -4.98 -14.547 -7.012 1 95 356 ALA A CA 1
ATOM 2765 C C . ALA A 1 356 ? -5.734 -13.25 -7.293 1 95 356 ALA A C 1
ATOM 2767 O O . ALA A 1 356 ? -6.438 -13.133 -8.297 1 95 356 ALA A O 1
ATOM 2768 N N . LEU A 1 357 ? -5.539 -12.266 -6.469 1 96.94 357 LEU A N 1
ATOM 2769 C CA . LEU A 1 357 ? -6.219 -10.984 -6.637 1 96.94 357 LEU A CA 1
ATOM 2770 C C . LEU A 1 357 ? -5.707 -10.25 -7.871 1 96.94 357 LEU A C 1
ATOM 2772 O O . LEU A 1 357 ? -6.492 -9.656 -8.617 1 96.94 357 LEU A O 1
ATOM 2776 N N . SER A 1 358 ? -4.453 -10.328 -8.109 1 96.38 358 SER A N 1
ATOM 2777 C CA . SER A 1 358 ? -3.871 -9.688 -9.281 1 96.38 358 SER A CA 1
ATOM 2778 C C . SER A 1 358 ? -4.367 -10.336 -10.57 1 96.38 358 SER A C 1
ATOM 2780 O O . SER A 1 358 ? -4.652 -9.648 -11.555 1 96.38 358 SER A O 1
ATOM 2782 N N . SER A 1 359 ? -4.469 -11.648 -10.531 1 95.5 359 SER A N 1
ATOM 2783 C CA . SER A 1 359 ? -4.965 -12.367 -11.703 1 95.5 359 SER A CA 1
ATOM 2784 C C . SER A 1 359 ? -6.434 -12.047 -11.961 1 95.5 359 SER A C 1
ATOM 2786 O O . SER A 1 359 ? -6.859 -11.945 -13.117 1 95.5 359 SER A O 1
ATOM 2788 N N . HIS A 1 360 ? -7.156 -11.93 -10.898 1 95.69 360 HIS A N 1
ATOM 2789 C CA . HIS A 1 360 ? -8.555 -11.523 -11.023 1 95.69 360 HIS A CA 1
ATOM 2790 C C . HIS A 1 360 ? -8.664 -10.141 -11.656 1 95.69 360 HIS A C 1
ATOM 2792 O O . HIS A 1 360 ? -9.477 -9.93 -12.562 1 95.69 360 HIS A O 1
ATOM 2798 N N . ILE A 1 361 ? -7.836 -9.273 -11.258 1 95.81 361 ILE A N 1
ATOM 2799 C CA . ILE A 1 361 ? -7.848 -7.879 -11.695 1 95.81 361 ILE A CA 1
ATOM 2800 C C . ILE A 1 361 ? -7.438 -7.793 -13.164 1 95.81 361 ILE A C 1
ATOM 2802 O O . ILE A 1 361 ? -8.07 -7.094 -13.953 1 95.81 361 ILE A O 1
ATOM 2806 N N . CYS A 1 362 ? -6.465 -8.523 -13.539 1 95.31 362 CYS A N 1
ATOM 2807 C CA . CYS A 1 362 ? -5.887 -8.391 -14.875 1 95.31 362 CYS A CA 1
ATOM 2808 C C . CYS A 1 362 ? -6.664 -9.227 -15.883 1 95.31 362 CYS A C 1
ATOM 2810 O O . CYS A 1 362 ? -6.82 -8.828 -17.031 1 95.31 362 CYS A O 1
ATOM 2812 N N . HIS A 1 363 ? -7.219 -10.391 -15.414 1 93.75 363 HIS A N 1
ATOM 2813 C CA . HIS A 1 363 ? -7.664 -11.375 -16.406 1 93.75 363 HIS A CA 1
ATOM 2814 C C . HIS A 1 363 ? -9.07 -11.867 -16.078 1 93.75 363 HIS A C 1
ATOM 2816 O O . HIS A 1 363 ? -9.641 -12.656 -16.844 1 93.75 363 HIS A O 1
ATOM 2822 N N . GLY A 1 364 ? -9.633 -11.367 -15.031 1 91.88 364 GLY A N 1
ATOM 2823 C CA . GLY A 1 364 ? -10.875 -11.977 -14.594 1 91.88 364 GLY A CA 1
ATOM 2824 C C . GLY A 1 364 ? -10.727 -13.43 -14.18 1 91.88 364 GLY A C 1
ATOM 2825 O O . GLY A 1 364 ? -11.695 -14.188 -14.188 1 91.88 364 GLY A O 1
ATOM 2826 N N . ALA A 1 365 ? -9.492 -13.781 -13.859 1 94.31 365 ALA A N 1
ATOM 2827 C CA . ALA A 1 365 ? -9.172 -15.148 -13.461 1 94.31 365 ALA A CA 1
ATOM 2828 C C . ALA A 1 365 ? -9.555 -15.398 -12.008 1 94.31 365 ALA A C 1
ATOM 2830 O O . ALA A 1 365 ? -10.195 -14.562 -11.375 1 94.31 365 ALA A O 1
ATOM 2831 N N . LYS A 1 366 ? -9.289 -16.641 -11.594 1 93.12 366 LYS A N 1
ATOM 2832 C CA . LYS A 1 366 ? -9.672 -17.062 -10.242 1 93.12 366 LYS A CA 1
ATOM 2833 C C . LYS A 1 366 ? -8.531 -17.781 -9.539 1 93.12 366 LYS A C 1
ATOM 2835 O O . LYS A 1 366 ? -7.754 -18.5 -10.18 1 93.12 366 LYS A O 1
ATOM 2840 N N . GLY A 1 367 ? -8.43 -17.453 -8.219 1 93.31 367 GLY A N 1
ATOM 2841 C CA . GLY A 1 367 ? -7.668 -18.375 -7.406 1 93.31 367 GLY A CA 1
ATOM 2842 C C . GLY A 1 367 ? -8.344 -19.734 -7.246 1 93.31 367 GLY A C 1
ATOM 2843 O O . GLY A 1 367 ? -9.57 -19.812 -7.211 1 93.31 367 GLY A O 1
ATOM 2844 N N . ARG A 1 368 ? -7.453 -20.719 -7.062 1 95.62 368 ARG A N 1
ATOM 2845 C CA . ARG A 1 368 ? -8.055 -22.047 -7.09 1 95.62 368 ARG A CA 1
ATOM 2846 C C . ARG A 1 368 ? -7.477 -22.922 -5.98 1 95.62 368 ARG A C 1
ATOM 2848 O O . ARG A 1 368 ? -6.27 -22.922 -5.734 1 95.62 368 ARG A O 1
ATOM 2855 N N . SER A 1 369 ? -8.398 -23.609 -5.297 1 93.31 369 SER A N 1
ATOM 2856 C CA . SER A 1 369 ? -8.031 -24.609 -4.301 1 93.31 369 SER A CA 1
ATOM 2857 C C . SER A 1 369 ? -7.812 -25.969 -4.941 1 93.31 369 SER A C 1
ATOM 2859 O O . SER A 1 369 ? -8.047 -26.156 -6.141 1 93.31 369 SER A O 1
ATOM 2861 N N . ARG A 1 370 ? -7.359 -26.922 -4.125 1 94.62 370 ARG A N 1
ATOM 2862 C CA . ARG A 1 370 ? -7.25 -28.297 -4.574 1 94.62 370 ARG A CA 1
ATOM 2863 C C . ARG A 1 370 ? -8.578 -28.812 -5.129 1 94.62 370 ARG A C 1
ATOM 2865 O O . ARG A 1 370 ? -8.617 -29.469 -6.168 1 94.62 370 ARG A O 1
ATOM 2872 N N . ALA A 1 371 ? -9.633 -28.469 -4.426 1 94.19 371 ALA A N 1
ATOM 2873 C CA . ALA A 1 371 ? -10.961 -28.891 -4.855 1 94.19 371 ALA A CA 1
ATOM 2874 C C . ALA A 1 371 ? -11.336 -28.25 -6.191 1 94.19 371 ALA A C 1
ATOM 2876 O O . ALA A 1 371 ? -11.961 -28.891 -7.039 1 94.19 371 ALA A O 1
ATOM 2877 N N . ASP A 1 372 ? -10.992 -27.016 -6.352 1 95.38 372 ASP A N 1
ATOM 2878 C CA . ASP A 1 372 ? -11.266 -26.328 -7.605 1 95.38 372 ASP A CA 1
ATOM 2879 C C . ASP A 1 372 ? -10.516 -26.969 -8.766 1 95.38 372 ASP A C 1
ATOM 2881 O O . ASP A 1 372 ? -11.078 -27.156 -9.852 1 95.38 372 ASP A O 1
ATOM 2885 N N . TYR A 1 373 ? -9.234 -27.297 -8.547 1 97.19 373 TYR A N 1
ATOM 2886 C CA . TYR A 1 373 ? -8.461 -27.969 -9.586 1 97.19 373 TYR A CA 1
ATOM 2887 C C . TYR A 1 373 ? -9.055 -29.328 -9.922 1 97.19 373 TYR A C 1
ATOM 2889 O O . TYR A 1 373 ? -9.086 -29.734 -11.086 1 97.19 373 TYR A O 1
ATOM 2897 N N . ARG A 1 374 ? -9.445 -30.062 -8.898 1 97.62 374 ARG A N 1
ATOM 2898 C CA . ARG A 1 374 ? -10.086 -31.344 -9.133 1 97.62 374 ARG A CA 1
ATOM 2899 C C . ARG A 1 374 ? -11.297 -31.203 -10.047 1 97.62 374 ARG A C 1
ATOM 2901 O O . ARG A 1 374 ? -11.461 -31.969 -11 1 97.62 374 ARG A O 1
ATOM 2908 N N . GLU A 1 375 ? -12.078 -30.234 -9.734 1 97.38 375 GLU A N 1
ATOM 2909 C CA . GLU A 1 375 ? -13.273 -30 -10.539 1 97.38 375 GLU A CA 1
ATOM 2910 C C . GLU A 1 375 ? -12.914 -29.641 -11.977 1 97.38 375 GLU A C 1
ATOM 2912 O O . GLU A 1 375 ? -13.516 -30.156 -12.922 1 97.38 375 GLU A O 1
ATOM 2917 N N . LEU A 1 376 ? -11.953 -28.75 -12.156 1 97.75 376 LEU A N 1
ATOM 2918 C CA . LEU A 1 376 ? -11.516 -28.344 -13.492 1 97.75 376 LEU A CA 1
ATOM 2919 C C . LEU A 1 376 ? -11.031 -29.562 -14.289 1 97.75 376 LEU A C 1
ATOM 2921 O O . LEU A 1 376 ? -11.391 -29.719 -15.461 1 97.75 376 LEU A O 1
ATOM 2925 N N . LEU A 1 377 ? -10.242 -30.344 -13.625 1 98.56 377 LEU A N 1
ATOM 2926 C CA . LEU A 1 377 ? -9.664 -31.516 -14.266 1 98.56 377 LEU A CA 1
ATOM 2927 C C . LEU A 1 377 ? -10.75 -32.531 -14.656 1 98.56 377 LEU A C 1
ATOM 2929 O O . LEU A 1 377 ? -10.758 -33.031 -15.781 1 98.56 377 LEU A O 1
ATOM 2933 N N . GLU A 1 378 ? -11.695 -32.719 -13.812 1 98.38 378 GLU A N 1
ATOM 2934 C CA . GLU A 1 378 ? -12.781 -33.656 -14.094 1 98.38 378 GLU A CA 1
ATOM 2935 C C . GLU A 1 378 ? -13.617 -33.188 -15.281 1 98.38 378 GLU A C 1
ATOM 2937 O O . GLU A 1 378 ? -13.977 -34 -16.141 1 98.38 378 GLU A O 1
ATOM 2942 N N . ARG A 1 379 ? -13.883 -31.953 -15.32 1 98.25 379 ARG A N 1
ATOM 2943 C CA . ARG A 1 379 ? -14.641 -31.391 -16.422 1 98.25 379 ARG A CA 1
ATOM 2944 C C . ARG A 1 379 ? -13.891 -31.531 -17.734 1 98.25 379 ARG A C 1
ATOM 2946 O O . ARG A 1 379 ? -14.5 -31.531 -18.812 1 98.25 379 ARG A O 1
ATOM 2953 N N . ALA A 1 380 ? -12.602 -31.703 -17.641 1 98.44 380 ALA A N 1
ATOM 2954 C CA . ALA A 1 380 ? -11.766 -31.797 -18.844 1 98.44 380 ALA A CA 1
ATOM 2955 C C . ALA A 1 380 ? -11.43 -33.25 -19.141 1 98.44 380 ALA A C 1
ATOM 2957 O O . ALA A 1 380 ? -10.617 -33.531 -20.031 1 98.44 380 ALA A O 1
ATOM 2958 N N . GLY A 1 381 ? -12.023 -34.188 -18.391 1 98.06 381 GLY A N 1
ATOM 2959 C CA . GLY A 1 381 ? -11.766 -35.594 -18.609 1 98.06 381 GLY A CA 1
ATOM 2960 C C . GLY A 1 381 ? -10.477 -36.062 -17.984 1 98.06 381 GLY A C 1
ATOM 2961 O O . GLY A 1 381 ? -9.852 -37.031 -18.469 1 98.06 381 GLY A O 1
ATOM 2962 N N . LEU A 1 382 ? -10.039 -35.469 -16.969 1 98.69 382 LEU A N 1
ATOM 2963 C CA . LEU A 1 382 ? -8.805 -35.812 -16.266 1 98.69 382 LEU A CA 1
ATOM 2964 C C . LEU A 1 382 ? -9.078 -36.094 -14.797 1 98.69 382 LEU A C 1
ATOM 2966 O O . LEU A 1 382 ? -10.078 -35.656 -14.25 1 98.69 382 LEU A O 1
ATOM 2970 N N . GLU A 1 383 ? -8.211 -36.875 -14.25 1 98.25 383 GLU A N 1
ATOM 2971 C CA . GLU A 1 383 ? -8.273 -37.188 -12.828 1 98.25 383 GLU A CA 1
ATOM 2972 C C . GLU A 1 383 ? -7.098 -36.594 -12.07 1 98.25 383 GLU A C 1
ATOM 2974 O O . GLU A 1 383 ? -5.945 -36.719 -12.492 1 98.25 383 GLU A O 1
ATOM 2979 N N . LEU A 1 384 ? -7.371 -35.906 -10.992 1 98.31 384 LEU A N 1
ATOM 2980 C CA . LEU A 1 384 ? -6.32 -35.406 -10.117 1 98.31 384 LEU A CA 1
ATOM 2981 C C . LEU A 1 384 ? -5.668 -36.531 -9.336 1 98.31 384 LEU A C 1
ATOM 2983 O O . LEU A 1 384 ? -6.34 -37.25 -8.586 1 98.31 384 LEU A O 1
ATOM 2987 N N . LYS A 1 385 ? -4.414 -36.719 -9.461 1 97.31 385 LYS A N 1
ATOM 2988 C CA . LYS A 1 385 ? -3.711 -37.812 -8.781 1 97.31 385 LYS A CA 1
ATOM 2989 C C . LYS A 1 385 ? -3.004 -37.312 -7.527 1 97.31 385 LYS A C 1
ATOM 2991 O O . LYS A 1 385 ? -3 -38 -6.5 1 97.31 385 LYS A O 1
ATOM 2996 N N . GLU A 1 386 ? -2.416 -36.188 -7.664 1 95.56 386 GLU A N 1
ATOM 2997 C CA . GLU A 1 386 ? -1.597 -35.688 -6.562 1 95.56 386 GLU A CA 1
ATOM 2998 C C . GLU A 1 386 ? -1.398 -34.188 -6.648 1 95.56 386 GLU A C 1
ATOM 3000 O O . GLU A 1 386 ? -1.402 -33.594 -7.742 1 95.56 386 GLU A O 1
ATOM 3005 N N . VAL A 1 387 ? -1.381 -33.5 -5.523 1 95.06 387 VAL A N 1
ATOM 3006 C CA . VAL A 1 387 ? -0.914 -32.125 -5.402 1 95.06 387 VAL A CA 1
ATOM 3007 C C . VAL A 1 387 ? 0.305 -32.062 -4.484 1 95.06 387 VAL A C 1
ATOM 3009 O O . VAL A 1 387 ? 0.216 -32.438 -3.305 1 95.06 387 VAL A O 1
ATOM 3012 N N . LYS A 1 388 ? 1.379 -31.688 -5.055 1 92.19 388 LYS A N 1
ATOM 3013 C CA . LYS A 1 388 ? 2.625 -31.609 -4.297 1 92.19 388 LYS A CA 1
ATOM 3014 C C . LYS A 1 388 ? 2.996 -30.156 -4.012 1 92.19 388 LYS A C 1
ATOM 3016 O O . LYS A 1 388 ? 3.211 -29.375 -4.938 1 92.19 388 LYS A O 1
ATOM 3021 N N . ALA A 1 389 ? 3.082 -29.859 -2.738 1 89.5 389 ALA A N 1
ATOM 3022 C CA . ALA A 1 389 ? 3.537 -28.516 -2.377 1 89.5 389 ALA A CA 1
ATOM 3023 C C . ALA A 1 389 ? 5.004 -28.312 -2.752 1 89.5 389 ALA A C 1
ATOM 3025 O O . ALA A 1 389 ? 5.848 -29.156 -2.447 1 89.5 389 ALA A O 1
ATOM 3026 N N . LEU A 1 390 ? 5.273 -27.188 -3.48 1 88.19 390 LEU A N 1
ATOM 3027 C CA . LEU A 1 390 ? 6.645 -26.875 -3.865 1 88.19 390 LEU A CA 1
ATOM 3028 C C . LEU A 1 390 ? 7.25 -25.844 -2.918 1 88.19 390 LEU A C 1
ATOM 3030 O O . LEU A 1 390 ? 8.469 -25.797 -2.734 1 88.19 390 LEU A O 1
ATOM 3034 N N . THR A 1 391 ? 6.426 -24.969 -2.383 1 82.88 391 THR A N 1
ATOM 3035 C CA . THR A 1 391 ? 6.859 -23.922 -1.468 1 82.88 391 THR A CA 1
ATOM 3036 C C . THR A 1 391 ? 5.848 -23.734 -0.341 1 82.88 391 THR A C 1
ATOM 3038 O O . THR A 1 391 ? 4.758 -24.312 -0.377 1 82.88 391 THR A O 1
ATOM 3041 N N . SER A 1 392 ? 6.285 -22.938 0.556 1 75.62 392 SER A N 1
ATOM 3042 C CA . SER A 1 392 ? 5.367 -22.594 1.639 1 75.62 392 SER A CA 1
ATOM 3043 C C . SER A 1 392 ? 4.453 -21.438 1.241 1 75.62 392 SER A C 1
ATOM 3045 O O . SER A 1 392 ? 3.531 -21.078 1.981 1 75.62 392 SER A O 1
ATOM 3047 N N . PHE A 1 393 ? 4.648 -20.984 0.004 1 79.31 393 PHE A N 1
ATOM 3048 C CA . PHE A 1 393 ? 3.848 -19.844 -0.417 1 79.31 393 PHE A CA 1
ATOM 3049 C C . PHE A 1 393 ? 2.898 -20.234 -1.544 1 79.31 393 PHE A C 1
ATOM 3051 O O . PHE A 1 393 ? 2.766 -19.5 -2.531 1 79.31 393 PHE A O 1
ATOM 3058 N N . GLY A 1 394 ? 2.385 -21.391 -1.506 1 85.12 394 GLY A N 1
ATOM 3059 C CA . GLY A 1 394 ? 1.21 -21.812 -2.258 1 85.12 394 GLY A CA 1
ATOM 3060 C C . GLY A 1 394 ? 1.545 -22.375 -3.621 1 85.12 394 GLY A C 1
ATOM 3061 O O . GLY A 1 394 ? 0.66 -22.859 -4.34 1 85.12 394 GLY A O 1
ATOM 3062 N N . GLN A 1 395 ? 2.85 -22.406 -3.98 1 90.12 395 GLN A N 1
ATOM 3063 C CA . GLN A 1 395 ? 3.209 -23.047 -5.242 1 90.12 395 GLN A CA 1
ATOM 3064 C C . GLN A 1 395 ? 3.129 -24.562 -5.133 1 90.12 395 GLN A C 1
ATOM 3066 O O . GLN A 1 395 ? 3.609 -25.156 -4.156 1 90.12 395 GLN A O 1
ATOM 3071 N N . ALA A 1 396 ? 2.521 -25.094 -6.129 1 93.62 396 ALA A N 1
ATOM 3072 C CA . ALA A 1 396 ? 2.359 -26.547 -6.09 1 93.62 396 ALA A CA 1
ATOM 3073 C C . ALA A 1 396 ? 2.441 -27.156 -7.488 1 93.62 396 ALA A C 1
ATOM 3075 O O . ALA A 1 396 ? 2.354 -26.438 -8.484 1 93.62 396 ALA A O 1
ATOM 3076 N N . LEU A 1 397 ? 2.768 -28.391 -7.473 1 95.88 397 LEU A N 1
ATOM 3077 C CA . LEU A 1 397 ? 2.689 -29.219 -8.664 1 95.88 397 LEU A CA 1
ATOM 3078 C C . LEU A 1 397 ? 1.455 -30.109 -8.625 1 95.88 397 LEU A C 1
ATOM 3080 O O . LEU A 1 397 ? 1.335 -30.969 -7.746 1 95.88 397 LEU A O 1
ATOM 3084 N N . ILE A 1 398 ? 0.537 -29.859 -9.523 1 97.44 398 ILE A N 1
ATOM 3085 C CA . ILE A 1 398 ? -0.67 -30.656 -9.664 1 97.44 398 ILE A CA 1
ATOM 3086 C C . ILE A 1 398 ? -0.451 -31.734 -10.719 1 97.44 398 ILE A C 1
ATOM 3088 O O . ILE A 1 398 ? -0.113 -31.438 -11.867 1 97.44 398 ILE A O 1
ATOM 3092 N N . ILE A 1 399 ? -0.611 -32.969 -10.336 1 98 399 ILE A N 1
ATOM 3093 C CA . ILE A 1 399 ? -0.395 -34.125 -11.227 1 98 399 ILE A CA 1
ATOM 3094 C C . ILE A 1 399 ? -1.734 -34.75 -11.578 1 98 399 ILE A C 1
ATOM 3096 O O . ILE A 1 399 ? -2.5 -35.125 -10.695 1 98 399 ILE A O 1
ATOM 3100 N N . ALA A 1 400 ? -1.957 -34.844 -12.875 1 98.5 400 ALA A N 1
ATOM 3101 C CA . ALA A 1 400 ? -3.229 -35.406 -13.336 1 98.5 400 ALA A CA 1
ATOM 3102 C C . ALA A 1 400 ? -3.01 -36.438 -14.43 1 98.5 400 ALA A C 1
ATOM 3104 O O . ALA A 1 400 ? -1.945 -36.5 -15.047 1 98.5 400 ALA A O 1
ATOM 3105 N N . LYS A 1 401 ? -3.988 -37.312 -14.609 1 98.12 401 LYS A N 1
ATOM 3106 C CA . LYS A 1 401 ? -4.012 -38.312 -15.648 1 98.12 401 LYS A CA 1
ATOM 3107 C C . LYS A 1 401 ? -5.367 -38.375 -16.344 1 98.12 401 LYS A C 1
ATOM 3109 O O . LYS A 1 401 ? -6.352 -37.844 -15.836 1 98.12 401 LYS A O 1
ATOM 3114 N N . LYS A 1 402 ? -5.254 -38.969 -17.516 1 97 402 LYS A N 1
ATOM 3115 C CA . LYS A 1 402 ? -6.496 -39.125 -18.266 1 97 402 LYS A CA 1
ATOM 3116 C C . LYS A 1 402 ? -7.441 -40.094 -17.562 1 97 402 LYS A C 1
ATOM 3118 O O . LYS A 1 402 ? -7.012 -41.125 -17.031 1 97 402 LYS A O 1
ATOM 3123 N N . LEU A 1 403 ? -8.781 -39.719 -17.438 1 90.25 403 LEU A N 1
ATOM 3124 C CA . LEU A 1 403 ? -9.805 -40.594 -16.906 1 90.25 403 LEU A CA 1
ATOM 3125 C C . LEU A 1 403 ? -10.031 -41.781 -17.812 1 90.25 403 LEU A C 1
ATOM 3127 O O . LEU A 1 403 ? -9.922 -41.656 -19.047 1 90.25 403 LEU A O 1
ATOM 3131 N N . MET B 1 1 ? 33.812 -6.172 22.797 1 27.42 1 MET B N 1
ATOM 3132 C CA . MET B 1 1 ? 32.375 -6.059 23.016 1 27.42 1 MET B CA 1
ATOM 3133 C C . MET B 1 1 ? 31.656 -7.316 22.547 1 27.42 1 MET B C 1
ATOM 3135 O O . MET B 1 1 ? 31.844 -7.758 21.406 1 27.42 1 MET B O 1
ATOM 3139 N N . GLY B 1 2 ? 31.281 -8.211 23.266 1 38.5 2 GLY B N 1
ATOM 3140 C CA . GLY B 1 2 ? 30.984 -9.602 22.953 1 38.5 2 GLY B CA 1
ATOM 3141 C C . GLY B 1 2 ? 29.938 -9.758 21.875 1 38.5 2 GLY B C 1
ATOM 3142 O O . GLY B 1 2 ? 29.031 -8.938 21.75 1 38.5 2 GLY B O 1
ATOM 3143 N N . ASP B 1 3 ? 30.062 -10.336 20.75 1 49.81 3 ASP B N 1
ATOM 3144 C CA . ASP B 1 3 ? 29.406 -10.523 19.453 1 49.81 3 ASP B CA 1
ATOM 3145 C C . ASP B 1 3 ? 27.938 -10.906 19.625 1 49.81 3 ASP B C 1
ATOM 3147 O O . ASP B 1 3 ? 27.594 -12.094 19.641 1 49.81 3 ASP B O 1
ATOM 3151 N N . ALA B 1 4 ? 27.188 -10.281 20.547 1 61.06 4 ALA B N 1
ATOM 3152 C CA . ALA B 1 4 ? 25.906 -10.75 21.094 1 61.06 4 ALA B CA 1
ATOM 3153 C C . ALA B 1 4 ? 24.875 -10.891 19.984 1 61.06 4 ALA B C 1
ATOM 3155 O O . ALA B 1 4 ? 24.531 -9.906 19.312 1 61.06 4 ALA B O 1
ATOM 3156 N N . SER B 1 5 ? 24.703 -11.961 19.297 1 76.44 5 SER B N 1
ATOM 3157 C CA . SER B 1 5 ? 23.688 -12.367 18.344 1 76.44 5 SER B CA 1
ATOM 3158 C C . SER B 1 5 ? 22.312 -12.445 19 1 76.44 5 SER B C 1
ATOM 3160 O O . SER B 1 5 ? 22.203 -12.758 20.188 1 76.44 5 SER B O 1
ATOM 3162 N N . PRO B 1 6 ? 21.312 -11.875 18.312 1 83.19 6 PRO B N 1
ATOM 3163 C CA . PRO B 1 6 ? 19.969 -11.961 18.875 1 83.19 6 PRO B CA 1
ATOM 3164 C C . PRO B 1 6 ? 19.578 -13.391 19.266 1 83.19 6 PRO B C 1
ATOM 3166 O O . PRO B 1 6 ? 19.984 -14.344 18.609 1 83.19 6 PRO B O 1
ATOM 3169 N N . ASP B 1 7 ? 19.016 -13.492 20.422 1 85.31 7 ASP B N 1
ATOM 3170 C CA . ASP B 1 7 ? 18.453 -14.773 20.859 1 85.31 7 ASP B CA 1
ATOM 3171 C C . ASP B 1 7 ? 17.109 -15.047 20.172 1 85.31 7 ASP B C 1
ATOM 3173 O O . ASP B 1 7 ? 16.062 -14.648 20.672 1 85.31 7 ASP B O 1
ATOM 3177 N N . SER B 1 8 ? 17.141 -15.766 19.109 1 85.56 8 SER B N 1
ATOM 3178 C CA . SER B 1 8 ? 15.977 -15.969 18.25 1 85.56 8 SER B CA 1
ATOM 3179 C C . SER B 1 8 ? 14.852 -16.688 18.984 1 85.56 8 SER B C 1
ATOM 3181 O O . SER B 1 8 ? 13.68 -16.328 18.844 1 85.56 8 SER B O 1
ATOM 3183 N N . ASN B 1 9 ? 15.242 -17.609 19.812 1 86.75 9 ASN B N 1
ATOM 3184 C CA . ASN B 1 9 ? 14.219 -18.359 20.547 1 86.75 9 ASN B CA 1
ATOM 3185 C C . ASN B 1 9 ? 13.5 -17.484 21.562 1 86.75 9 ASN B C 1
ATOM 3187 O O . ASN B 1 9 ? 12.273 -17.531 21.672 1 86.75 9 ASN B O 1
ATOM 3191 N N . TYR B 1 10 ? 14.266 -16.781 22.172 1 87.31 10 TYR B N 1
ATOM 3192 C CA . TYR B 1 10 ? 13.68 -15.883 23.156 1 87.31 10 TYR B CA 1
ATOM 3193 C C . TYR B 1 10 ? 12.828 -14.812 22.469 1 87.31 10 TYR B C 1
ATOM 3195 O O . TYR B 1 10 ? 11.742 -14.477 22.953 1 87.31 10 TYR B O 1
ATOM 3203 N N . LEU B 1 11 ? 13.305 -14.242 21.375 1 89.88 11 LEU B N 1
ATOM 3204 C CA . LEU B 1 11 ? 12.555 -13.25 20.625 1 89.88 11 LEU B CA 1
ATOM 3205 C C . LEU B 1 11 ? 11.203 -13.805 20.172 1 89.88 11 LEU B C 1
ATOM 3207 O O . LEU B 1 11 ? 10.18 -13.148 20.328 1 89.88 11 LEU B O 1
ATOM 3211 N N . ILE B 1 12 ? 11.266 -14.992 19.703 1 90.62 12 ILE B N 1
ATOM 3212 C CA . ILE B 1 12 ? 10.039 -15.625 19.219 1 90.62 12 ILE B CA 1
ATOM 3213 C C . ILE B 1 12 ? 9.047 -15.766 20.359 1 90.62 12 ILE B C 1
ATOM 3215 O O . ILE B 1 12 ? 7.867 -15.438 20.219 1 90.62 12 ILE B O 1
ATOM 3219 N N . GLU B 1 13 ? 9.539 -16.156 21.484 1 89.88 13 GLU B N 1
ATOM 3220 C CA . GLU B 1 13 ? 8.688 -16.328 22.656 1 89.88 13 GLU B CA 1
ATOM 3221 C C . GLU B 1 13 ? 8.07 -15 23.078 1 89.88 13 GLU B C 1
ATOM 3223 O O . GLU B 1 13 ? 6.863 -14.914 23.312 1 89.88 13 GLU B O 1
ATOM 3228 N N . GLN B 1 14 ? 8.875 -14.016 23.156 1 89.38 14 GLN B N 1
ATOM 3229 C CA . GLN B 1 14 ? 8.422 -12.719 23.641 1 89.38 14 GLN B CA 1
ATOM 3230 C C . GLN B 1 14 ? 7.484 -12.055 22.641 1 89.38 14 GLN B C 1
ATOM 3232 O O . GLN B 1 14 ? 6.508 -11.406 23.031 1 89.38 14 GLN B O 1
ATOM 3237 N N . LEU B 1 15 ? 7.773 -12.211 21.391 1 91.5 15 LEU B N 1
ATOM 3238 C CA . LEU B 1 15 ? 6.926 -11.641 20.359 1 91.5 15 LEU B CA 1
ATOM 3239 C C . LEU B 1 15 ? 5.562 -12.328 20.328 1 91.5 15 LEU B C 1
ATOM 3241 O O . LEU B 1 15 ? 4.539 -11.672 20.109 1 91.5 15 LEU B O 1
ATOM 3245 N N . ASN B 1 16 ? 5.613 -13.617 20.516 1 89 16 ASN B N 1
ATOM 3246 C CA . ASN B 1 16 ? 4.348 -14.336 20.594 1 89 16 ASN B CA 1
ATOM 3247 C C . ASN B 1 16 ? 3.477 -13.805 21.734 1 89 16 ASN B C 1
ATOM 3249 O O . ASN B 1 16 ? 2.27 -13.625 21.562 1 89 16 ASN B O 1
ATOM 3253 N N . LEU B 1 17 ? 4.074 -13.547 22.828 1 87.31 17 LEU B N 1
ATOM 3254 C CA . LEU B 1 17 ? 3.363 -12.992 23.969 1 87.31 17 LEU B CA 1
ATOM 3255 C C . LEU B 1 17 ? 2.824 -11.602 23.656 1 87.31 17 LEU B C 1
ATOM 3257 O O . LEU B 1 17 ? 1.694 -11.273 24.031 1 87.31 17 LEU B O 1
ATOM 3261 N N . LEU B 1 18 ? 3.627 -10.852 22.969 1 87.19 18 LEU B N 1
ATOM 3262 C CA . LEU B 1 18 ? 3.242 -9.492 22.609 1 87.19 18 LEU B CA 1
ATOM 3263 C C . LEU B 1 18 ? 2.039 -9.484 21.672 1 87.19 18 LEU B C 1
ATOM 3265 O O . LEU B 1 18 ? 1.102 -8.711 21.859 1 87.19 18 LEU B O 1
ATOM 3269 N N . VAL B 1 19 ? 1.989 -10.375 20.75 1 86.5 19 VAL B N 1
ATOM 3270 C CA . VAL B 1 19 ? 0.93 -10.445 19.75 1 86.5 19 VAL B CA 1
ATOM 3271 C C . VAL B 1 19 ? -0.369 -10.914 20.391 1 86.5 19 VAL B C 1
ATOM 3273 O O . VAL B 1 19 ? -1.453 -10.438 20.047 1 86.5 19 VAL B O 1
ATOM 3276 N N . GLN B 1 20 ? -0.209 -11.727 21.375 1 80 20 GLN B N 1
ATOM 3277 C CA . GLN B 1 20 ? -1.385 -12.305 22.031 1 80 20 GLN B CA 1
ATOM 3278 C C . GLN B 1 20 ? -1.946 -11.352 23.094 1 80 20 GLN B C 1
ATOM 3280 O O . GLN B 1 20 ? -3.135 -11.414 23.406 1 80 20 GLN B O 1
ATOM 3285 N N . SER B 1 21 ? -1.042 -10.578 23.719 1 70.88 21 SER B N 1
ATOM 3286 C CA . SER B 1 21 ? -1.477 -9.812 24.875 1 70.88 21 SER B CA 1
ATOM 3287 C C . SER B 1 21 ? -1.45 -8.312 24.594 1 70.88 21 SER B C 1
ATOM 3289 O O . SER B 1 21 ? -1.022 -7.523 25.438 1 70.88 21 SER B O 1
ATOM 3291 N N . THR B 1 22 ? -1.69 -7.895 23.438 1 61.97 22 THR B N 1
ATOM 3292 C CA . THR B 1 22 ? -1.491 -6.477 23.156 1 61.97 22 THR B CA 1
ATOM 3293 C C . THR B 1 22 ? -2.309 -5.617 24.125 1 61.97 22 THR B C 1
ATOM 3295 O O . THR B 1 22 ? -1.896 -4.508 24.469 1 61.97 22 THR B O 1
ATOM 3298 N N . GLU B 1 23 ? -3.357 -6.133 24.5 1 58.09 23 GLU B N 1
ATOM 3299 C CA . GLU B 1 23 ? -4.145 -5.336 25.438 1 58.09 23 GLU B CA 1
ATOM 3300 C C . GLU B 1 23 ? -3.436 -5.191 26.781 1 58.09 23 GLU B C 1
ATOM 3302 O O . GLU B 1 23 ? -3.598 -4.184 27.469 1 58.09 23 GLU B O 1
ATOM 3307 N N . THR B 1 24 ? -2.635 -6.176 27.125 1 53.47 24 THR B N 1
ATOM 3308 C CA . THR B 1 24 ? -1.974 -6.137 28.422 1 53.47 24 THR B CA 1
ATOM 3309 C C . THR B 1 24 ? -0.698 -5.301 28.359 1 53.47 24 THR B C 1
ATOM 3311 O O . THR B 1 24 ? -0.165 -4.887 29.391 1 53.47 24 THR B O 1
ATOM 3314 N N . LEU B 1 25 ? -0.102 -5.23 27.281 1 53.62 25 LEU B N 1
ATOM 3315 C CA . LEU B 1 25 ? 1.074 -4.375 27.156 1 53.62 25 LEU B CA 1
ATOM 3316 C C . LEU B 1 25 ? 0.753 -2.947 27.594 1 53.62 25 LEU B C 1
ATOM 3318 O O . LEU B 1 25 ? 1.619 -2.24 28.109 1 53.62 25 LEU B O 1
ATOM 3322 N N . SER B 1 26 ? -0.493 -2.588 27.297 1 50.31 26 SER B N 1
ATOM 3323 C CA . SER B 1 26 ? -0.877 -1.213 27.594 1 50.31 26 SER B CA 1
ATOM 3324 C C . SER B 1 26 ? -0.703 -0.903 29.078 1 50.31 26 SER B C 1
ATOM 3326 O O . SER B 1 26 ? -0.473 0.247 29.453 1 50.31 26 SER B O 1
ATOM 3328 N N . ARG B 1 27 ? -0.813 -1.919 30 1 51.91 27 ARG B N 1
ATOM 3329 C CA . ARG B 1 27 ? -0.851 -1.62 31.422 1 51.91 27 ARG B CA 1
ATOM 3330 C C . ARG B 1 27 ? 0.55 -1.353 31.969 1 51.91 27 ARG B C 1
ATOM 3332 O O . ARG B 1 27 ? 0.709 -0.674 33 1 51.91 27 ARG B O 1
ATOM 3339 N N . GLY B 1 28 ? 1.564 -1.678 31.125 1 56.38 28 GLY B N 1
ATOM 3340 C CA . GLY B 1 28 ? 2.863 -1.427 31.734 1 56.38 28 GLY B CA 1
ATOM 3341 C C . GLY B 1 28 ? 3.84 -0.753 30.781 1 56.38 28 GLY B C 1
ATOM 3342 O O . GLY B 1 28 ? 4.98 -0.473 31.156 1 56.38 28 GLY B O 1
ATOM 3343 N N . VAL B 1 29 ? 3.404 -0.533 29.594 1 64.25 29 VAL B N 1
ATOM 3344 C CA . VAL B 1 29 ? 4.305 0.083 28.625 1 64.25 29 VAL B CA 1
ATOM 3345 C C . VAL B 1 29 ? 3.91 1.543 28.406 1 64.25 29 VAL B C 1
ATOM 3347 O O . VAL B 1 29 ? 2.736 1.849 28.188 1 64.25 29 VAL B O 1
ATOM 3350 N N . ASP B 1 30 ? 4.867 2.396 28.734 1 80.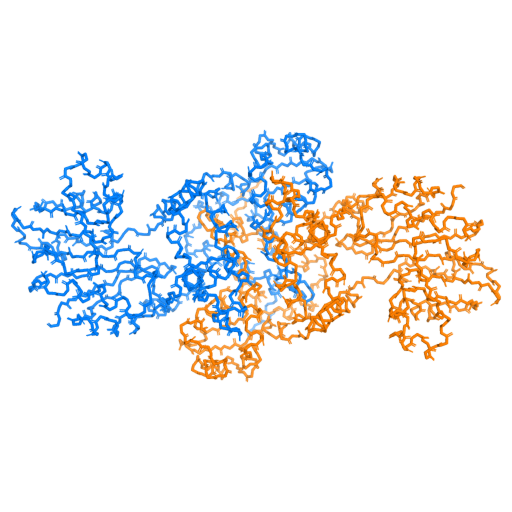19 30 ASP B N 1
ATOM 3351 C CA . ASP B 1 30 ? 4.574 3.795 28.453 1 80.19 30 ASP B CA 1
ATOM 3352 C C . ASP B 1 30 ? 4.582 4.055 26.938 1 80.19 30 ASP B C 1
ATOM 3354 O O . ASP B 1 30 ? 4.957 3.182 26.156 1 80.19 30 ASP B O 1
ATOM 3358 N N . GLU B 1 31 ? 4.078 5.062 26.547 1 82.38 31 GLU B N 1
ATOM 3359 C CA . GLU B 1 31 ? 3.867 5.441 25.141 1 82.38 31 GLU B CA 1
ATOM 3360 C C . GLU B 1 31 ? 5.184 5.461 24.375 1 82.38 31 GLU B C 1
ATOM 3362 O O . GLU B 1 31 ? 5.23 5.074 23.203 1 82.38 31 GLU B O 1
ATOM 3367 N N . THR B 1 32 ? 6.195 5.789 25.016 1 81.44 32 THR B N 1
ATOM 3368 C CA . THR B 1 32 ? 7.512 5.828 24.391 1 81.44 32 THR B CA 1
ATOM 3369 C C . THR B 1 32 ? 7.988 4.418 24.047 1 81.44 32 THR B C 1
ATOM 3371 O O . THR B 1 32 ? 8.484 4.172 22.953 1 81.44 32 THR B O 1
ATOM 3374 N N . GLN B 1 33 ? 7.793 3.578 24.984 1 85.44 33 GLN B N 1
ATOM 3375 C CA . GLN B 1 33 ? 8.188 2.188 24.781 1 85.44 33 GLN B CA 1
ATOM 3376 C C . GLN B 1 33 ? 7.324 1.526 23.703 1 85.44 33 GLN B C 1
ATOM 3378 O O . GLN B 1 33 ? 7.82 0.748 22.891 1 85.44 33 GLN B O 1
ATOM 3383 N N . ARG B 1 34 ? 6.031 1.823 23.75 1 88 34 ARG B N 1
ATOM 3384 C CA . ARG B 1 34 ? 5.129 1.27 22.75 1 88 34 ARG B CA 1
ATOM 3385 C C . ARG B 1 34 ? 5.566 1.659 21.344 1 88 34 ARG B C 1
ATOM 3387 O O . ARG B 1 34 ? 5.648 0.808 20.453 1 88 34 ARG B O 1
ATOM 3394 N N . LEU B 1 35 ? 5.91 2.918 21.172 1 86.62 35 LEU B N 1
ATOM 3395 C CA . LEU B 1 35 ? 6.305 3.443 19.875 1 86.62 35 LEU B CA 1
ATOM 3396 C C . LEU B 1 35 ? 7.629 2.838 19.422 1 86.62 35 LEU B C 1
ATOM 3398 O O . LEU B 1 35 ? 7.805 2.533 18.234 1 86.62 35 LEU B O 1
ATOM 3402 N N . GLU B 1 36 ? 8.484 2.668 20.359 1 88.69 36 GLU B N 1
ATOM 3403 C CA . GLU B 1 36 ? 9.781 2.088 20.031 1 88.69 36 GLU B CA 1
ATOM 3404 C C . GLU B 1 36 ? 9.648 0.619 19.641 1 88.69 36 GLU B C 1
ATOM 3406 O O . GLU B 1 36 ? 10.281 0.16 18.688 1 88.69 36 GLU B O 1
ATOM 3411 N N . LEU B 1 37 ? 8.844 -0.089 20.391 1 91.06 37 LEU B N 1
ATOM 3412 C CA . LEU B 1 37 ? 8.586 -1.483 20.047 1 91.06 37 LEU B CA 1
ATOM 3413 C C . LEU B 1 37 ? 7.922 -1.594 18.672 1 91.06 37 LEU B C 1
ATOM 3415 O O . L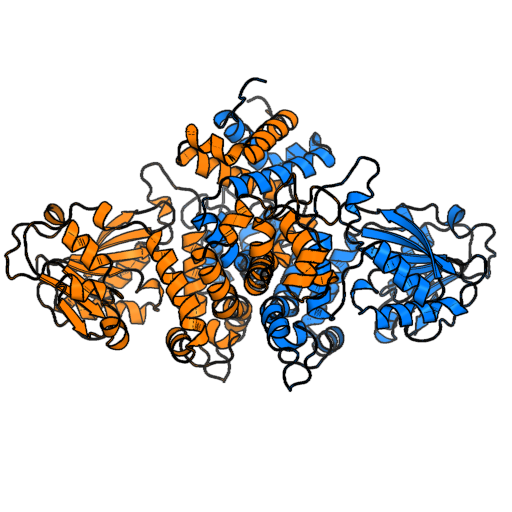EU B 1 37 ? 8.281 -2.461 17.875 1 91.06 37 LEU B O 1
ATOM 3419 N N . GLN B 1 38 ? 6.965 -0.739 18.453 1 91.94 38 GLN B N 1
ATOM 3420 C CA . GLN B 1 38 ? 6.285 -0.729 17.156 1 91.94 38 GLN B CA 1
ATOM 3421 C C . GLN B 1 38 ? 7.266 -0.47 16.016 1 91.94 38 GLN B C 1
ATOM 3423 O O . GLN B 1 38 ? 7.258 -1.182 15.008 1 91.94 38 GLN B O 1
ATOM 3428 N N . ARG B 1 39 ? 8.086 0.512 16.156 1 90.75 39 ARG B N 1
ATOM 3429 C CA . ARG B 1 39 ? 9.086 0.873 15.156 1 90.75 39 ARG B CA 1
ATOM 3430 C C . ARG B 1 39 ? 10.062 -0.274 14.914 1 90.75 39 ARG B C 1
ATOM 3432 O O . ARG B 1 39 ? 10.32 -0.651 13.773 1 90.75 39 ARG B O 1
ATOM 3439 N N . LEU B 1 40 ? 10.562 -0.842 16 1 91.62 40 LEU B N 1
ATOM 3440 C CA . LEU B 1 40 ? 11.602 -1.86 15.883 1 91.62 40 LEU B CA 1
ATOM 3441 C C . LEU B 1 40 ? 11.039 -3.15 15.297 1 91.62 40 LEU B C 1
ATOM 3443 O O . LEU B 1 40 ? 11.719 -3.85 14.547 1 91.62 40 LEU B O 1
ATOM 3447 N N . THR B 1 41 ? 9.859 -3.479 15.695 1 94.25 41 THR B N 1
ATOM 3448 C CA . THR B 1 41 ? 9.258 -4.676 15.125 1 94.25 41 THR B CA 1
ATOM 3449 C C . THR B 1 41 ? 8.992 -4.492 13.633 1 94.25 41 THR B C 1
ATOM 3451 O O . THR B 1 41 ? 9.219 -5.41 12.836 1 94.25 41 THR B O 1
ATOM 3454 N N . ARG B 1 42 ? 8.562 -3.348 13.219 1 93.25 42 ARG B N 1
ATOM 3455 C CA . ARG B 1 42 ? 8.375 -3.055 11.797 1 93.25 42 ARG B CA 1
ATOM 3456 C C . ARG B 1 42 ? 9.695 -3.17 11.039 1 93.25 42 ARG B C 1
ATOM 3458 O O . ARG B 1 42 ? 9.766 -3.828 10 1 93.25 42 ARG B O 1
ATOM 3465 N N . LEU B 1 43 ? 10.711 -2.553 11.57 1 91.25 43 LEU B N 1
ATOM 3466 C CA . LEU B 1 43 ? 12.016 -2.557 10.914 1 91.25 43 LEU B CA 1
ATOM 3467 C C . LEU B 1 43 ? 12.602 -3.963 10.883 1 91.25 43 LEU B C 1
ATOM 3469 O O . LEU B 1 43 ? 13.25 -4.348 9.906 1 91.25 43 LEU B O 1
ATOM 3473 N N . ALA B 1 44 ? 12.375 -4.684 11.969 1 91.88 44 ALA B N 1
ATOM 3474 C CA . ALA B 1 44 ? 12.891 -6.051 12.039 1 91.88 44 ALA B CA 1
ATOM 3475 C C . ALA B 1 44 ? 12.25 -6.934 10.969 1 91.88 44 ALA B C 1
ATOM 3477 O O . ALA B 1 44 ? 12.938 -7.723 10.32 1 91.88 44 ALA B O 1
ATOM 3478 N N . SER B 1 45 ? 10.977 -6.805 10.828 1 92.94 45 SER B N 1
ATOM 3479 C CA . SER B 1 45 ? 10.281 -7.582 9.805 1 92.94 45 SER B CA 1
ATOM 3480 C C . SER B 1 45 ? 10.867 -7.312 8.414 1 92.94 45 SER B C 1
ATOM 3482 O O . SER B 1 45 ? 11.086 -8.242 7.641 1 92.94 45 SER B O 1
ATOM 3484 N N . VAL B 1 46 ? 11.141 -6.098 8.133 1 90.62 46 VAL B N 1
ATOM 3485 C CA . VAL B 1 46 ? 11.672 -5.684 6.84 1 90.62 46 VAL B CA 1
ATOM 3486 C C . VAL B 1 46 ? 13.109 -6.184 6.691 1 90.62 46 VAL B C 1
ATOM 3488 O O . VAL B 1 46 ? 13.492 -6.688 5.633 1 90.62 46 VAL B O 1
ATOM 3491 N N . ALA B 1 47 ? 13.844 -6.078 7.75 1 88.19 47 ALA B N 1
ATOM 3492 C CA . ALA B 1 47 ? 15.25 -6.48 7.723 1 88.19 47 ALA B CA 1
ATOM 3493 C C . ALA B 1 47 ? 15.383 -7.98 7.469 1 88.19 47 ALA B C 1
ATOM 3495 O O . ALA B 1 47 ? 16.391 -8.43 6.918 1 88.19 47 ALA B O 1
ATOM 3496 N N . LEU B 1 48 ? 14.43 -8.742 7.816 1 89.44 48 LEU B N 1
ATOM 3497 C CA . LEU B 1 48 ? 14.477 -10.195 7.715 1 89.44 48 LEU B CA 1
ATOM 3498 C C . LEU B 1 48 ? 14.039 -10.656 6.332 1 89.44 48 LEU B C 1
ATOM 3500 O O . LEU B 1 48 ? 14.148 -11.844 6.008 1 89.44 48 LEU B O 1
ATOM 3504 N N . GLU B 1 49 ? 13.633 -9.789 5.488 1 89.69 49 GLU B N 1
ATOM 3505 C CA . GLU B 1 49 ? 13.133 -10.156 4.164 1 89.69 49 GLU B CA 1
ATOM 3506 C C . GLU B 1 49 ? 14.281 -10.492 3.219 1 89.69 49 GLU B C 1
ATOM 3508 O O . GLU B 1 49 ? 15.328 -9.844 3.248 1 89.69 49 GLU B O 1
ATOM 3513 N N . THR B 1 50 ? 14.07 -11.508 2.416 1 87.44 50 THR B N 1
ATOM 3514 C CA . THR B 1 50 ? 14.906 -11.711 1.232 1 87.44 50 THR B CA 1
ATOM 3515 C C . THR B 1 50 ? 14.531 -10.711 0.138 1 87.44 50 THR B C 1
ATOM 3517 O O . THR B 1 50 ? 13.453 -10.109 0.177 1 87.44 50 THR B O 1
ATOM 3520 N N . PRO B 1 51 ? 15.414 -10.547 -0.833 1 89.44 51 PRO B N 1
ATOM 3521 C CA . PRO B 1 51 ? 15.117 -9.586 -1.898 1 89.44 51 PRO B CA 1
ATOM 3522 C C . PRO B 1 51 ? 13.805 -9.891 -2.617 1 89.44 51 PRO B C 1
ATOM 3524 O O . PRO B 1 51 ? 12.992 -8.984 -2.828 1 89.44 51 PRO B O 1
ATOM 3527 N N . PRO B 1 52 ? 13.445 -11.133 -2.939 1 88.38 52 PRO B N 1
ATOM 3528 C CA . PRO B 1 52 ? 12.148 -11.398 -3.564 1 88.38 52 PRO B CA 1
ATOM 3529 C C . PRO B 1 52 ? 10.969 -11.07 -2.646 1 88.38 52 PRO B C 1
ATOM 3531 O O . PRO B 1 52 ? 9.938 -10.578 -3.109 1 88.38 52 PRO B O 1
ATOM 3534 N N . GLU B 1 53 ? 11.148 -11.344 -1.341 1 88.44 53 GLU B N 1
ATOM 3535 C CA . GLU B 1 53 ? 10.086 -11.023 -0.387 1 88.44 53 GLU B CA 1
ATOM 3536 C C . GLU B 1 53 ? 9.852 -9.523 -0.301 1 88.44 53 GLU B C 1
ATOM 3538 O O . GLU B 1 53 ? 8.711 -9.07 -0.196 1 88.44 53 GLU B O 1
ATOM 3543 N N . THR B 1 54 ? 10.945 -8.773 -0.377 1 92.62 54 THR B N 1
ATOM 3544 C CA . THR B 1 54 ? 10.844 -7.32 -0.405 1 92.62 54 THR B CA 1
ATOM 3545 C C . THR B 1 54 ? 10.086 -6.855 -1.646 1 92.62 54 THR B C 1
ATOM 3547 O O . THR B 1 54 ? 9.203 -6 -1.557 1 92.62 54 THR B O 1
ATOM 3550 N N . THR B 1 55 ? 10.453 -7.41 -2.738 1 94.12 55 THR B N 1
ATOM 3551 C CA . THR B 1 55 ? 9.805 -7.051 -3.996 1 94.12 55 THR B CA 1
ATOM 3552 C C . THR B 1 55 ? 8.305 -7.305 -3.918 1 94.12 55 THR B C 1
ATOM 3554 O O . THR B 1 55 ? 7.504 -6.43 -4.266 1 94.12 55 THR B O 1
ATOM 3557 N N . GLU B 1 56 ? 7.926 -8.406 -3.385 1 92.5 56 GLU B N 1
ATOM 3558 C CA . GLU B 1 56 ? 6.516 -8.773 -3.32 1 92.5 56 GLU B CA 1
ATOM 3559 C C . GLU B 1 56 ? 5.75 -7.867 -2.357 1 92.5 56 GLU B C 1
ATOM 3561 O O . GLU B 1 56 ? 4.629 -7.445 -2.648 1 92.5 56 GLU B O 1
ATOM 3566 N N . ARG B 1 57 ? 6.359 -7.621 -1.255 1 93.75 57 ARG B N 1
ATOM 3567 C CA . ARG B 1 57 ? 5.699 -6.738 -0.301 1 93.75 57 ARG B CA 1
ATOM 3568 C C . ARG B 1 57 ? 5.41 -5.375 -0.926 1 93.75 57 ARG B C 1
ATOM 3570 O O . ARG B 1 57 ? 4.316 -4.828 -0.753 1 93.75 57 ARG B O 1
ATOM 3577 N N . VAL B 1 58 ? 6.34 -4.848 -1.69 1 96.31 58 VAL B N 1
ATOM 3578 C CA . VAL B 1 58 ? 6.23 -3.494 -2.225 1 96.31 58 VAL B CA 1
ATOM 3579 C C . VAL B 1 58 ? 5.258 -3.48 -3.402 1 96.31 58 VAL B C 1
ATOM 3581 O O . VAL B 1 58 ? 4.406 -2.596 -3.5 1 96.31 58 VAL B O 1
ATOM 3584 N N . ILE B 1 59 ? 5.309 -4.465 -4.262 1 96.56 59 ILE B N 1
ATOM 3585 C CA . ILE B 1 59 ? 4.488 -4.398 -5.469 1 96.56 59 ILE B CA 1
ATOM 3586 C C . ILE B 1 59 ? 3.027 -4.668 -5.113 1 96.56 59 ILE B C 1
ATOM 3588 O O . ILE B 1 59 ? 2.119 -4.211 -5.809 1 96.56 59 ILE B O 1
ATOM 3592 N N . PHE B 1 60 ? 2.787 -5.359 -3.988 1 96.5 60 PHE B N 1
ATOM 3593 C CA . PHE B 1 60 ? 1.418 -5.66 -3.588 1 96.5 60 PHE B CA 1
ATOM 3594 C C . PHE B 1 60 ? 0.939 -4.688 -2.518 1 96.5 60 PHE B C 1
ATOM 3596 O O . PHE B 1 60 ? -0.082 -4.926 -1.868 1 96.5 60 PHE B O 1
ATOM 3603 N N . ALA B 1 61 ? 1.591 -3.572 -2.361 1 95.31 61 ALA B N 1
ATOM 3604 C CA . ALA B 1 61 ? 1.336 -2.631 -1.273 1 95.31 61 ALA B CA 1
ATOM 3605 C C . ALA B 1 61 ? -0.038 -1.984 -1.419 1 95.31 61 ALA B C 1
ATOM 3607 O O . ALA B 1 61 ? -0.552 -1.385 -0.472 1 95.31 61 ALA B O 1
ATOM 3608 N N . TYR B 1 62 ? -0.736 -2.117 -2.551 1 94.62 62 TYR B N 1
ATOM 3609 C CA . TYR B 1 62 ? -2.072 -1.569 -2.76 1 94.62 62 TYR B CA 1
ATOM 3610 C C . TYR B 1 62 ? -3.123 -2.404 -2.039 1 94.62 62 TYR B C 1
ATOM 3612 O O . TYR B 1 62 ? -4.203 -1.908 -1.714 1 94.62 62 TYR B O 1
ATOM 3620 N N . LEU B 1 63 ? -2.838 -3.594 -1.757 1 96.94 63 LEU B N 1
ATOM 3621 C CA . LEU B 1 63 ? -3.85 -4.594 -1.432 1 96.94 63 LEU B CA 1
ATOM 3622 C C . LEU B 1 63 ? -4.488 -4.297 -0.08 1 96.94 63 LEU B C 1
ATOM 3624 O O . LEU B 1 63 ? -5.695 -4.492 0.097 1 96.94 63 LEU B O 1
ATOM 3628 N N . PRO B 1 64 ? -3.723 -3.787 0.929 1 96.88 64 PRO B N 1
ATOM 3629 C CA . PRO B 1 64 ? -4.391 -3.506 2.201 1 96.88 64 PRO B CA 1
ATOM 3630 C C . PRO B 1 64 ? -5.566 -2.543 2.053 1 96.88 64 PRO B C 1
ATOM 3632 O O . PRO B 1 64 ? -6.637 -2.775 2.619 1 96.88 64 PRO B O 1
ATOM 3635 N N . LEU B 1 65 ? -5.398 -1.521 1.295 1 97.69 65 LEU B N 1
ATOM 3636 C CA . LEU B 1 65 ? -6.457 -0.533 1.116 1 97.69 65 LEU B CA 1
ATOM 3637 C C . LEU B 1 65 ? -7.574 -1.085 0.236 1 97.69 65 LEU B C 1
ATOM 3639 O O . LEU B 1 65 ? -8.758 -0.91 0.542 1 97.69 65 LEU B O 1
ATOM 3643 N N . VAL B 1 66 ? -7.23 -1.802 -0.832 1 97.88 66 VAL B N 1
ATOM 3644 C CA . VAL B 1 66 ? -8.195 -2.342 -1.788 1 97.88 66 VAL B CA 1
ATOM 3645 C C . VAL B 1 66 ? -9.086 -3.375 -1.101 1 97.88 66 VAL B C 1
ATOM 3647 O O . VAL B 1 66 ? -10.305 -3.33 -1.226 1 97.88 66 VAL B O 1
ATOM 3650 N N . THR B 1 67 ? -8.469 -4.285 -0.329 1 98.25 67 THR B N 1
ATOM 3651 C CA . THR B 1 67 ? -9.242 -5.34 0.321 1 98.25 67 THR B CA 1
ATOM 3652 C C . THR B 1 67 ? -10.078 -4.773 1.461 1 98.25 67 THR B C 1
ATOM 3654 O O . THR B 1 67 ? -11.203 -5.223 1.693 1 98.25 67 THR B O 1
ATOM 3657 N N . ALA B 1 68 ? -9.555 -3.779 2.168 1 98 68 ALA B N 1
ATOM 3658 C CA . ALA B 1 68 ? -10.344 -3.131 3.217 1 98 68 ALA B CA 1
ATOM 3659 C C . ALA B 1 68 ? -11.578 -2.451 2.637 1 98 68 ALA B C 1
ATOM 3661 O O . ALA B 1 68 ? -12.68 -2.596 3.168 1 98 68 ALA B O 1
ATOM 3662 N N . ARG B 1 69 ? -11.383 -1.682 1.538 1 98 69 ARG B N 1
ATOM 3663 C CA . ARG B 1 69 ? -12.477 -0.967 0.882 1 98 69 ARG B CA 1
ATOM 3664 C C . ARG B 1 69 ? -13.57 -1.929 0.437 1 98 69 ARG B C 1
ATOM 3666 O O . ARG B 1 69 ? -14.75 -1.711 0.725 1 98 69 ARG B O 1
ATOM 3673 N N . ILE B 1 70 ? -13.211 -3.018 -0.18 1 98.25 70 ILE B N 1
ATOM 3674 C CA . ILE B 1 70 ? -14.172 -3.992 -0.692 1 98.25 70 ILE B CA 1
ATOM 3675 C C . ILE B 1 70 ? -14.844 -4.711 0.473 1 98.25 70 ILE B C 1
ATOM 3677 O O . ILE B 1 70 ? -16.062 -4.867 0.487 1 98.25 70 ILE B O 1
ATOM 3681 N N . SER B 1 71 ? -14.062 -5.121 1.468 1 98.56 71 SER B N 1
ATOM 3682 C CA . SER B 1 71 ? -14.602 -5.895 2.584 1 98.56 71 SER B CA 1
ATOM 3683 C C . SER B 1 71 ? -15.609 -5.086 3.387 1 98.56 71 SER B C 1
ATOM 3685 O O . SER B 1 71 ? -16.594 -5.633 3.893 1 98.56 71 SER B O 1
ATOM 3687 N N . ASN B 1 72 ? -15.352 -3.807 3.541 1 98 72 ASN B N 1
ATOM 3688 C CA . ASN B 1 72 ? -16.297 -2.955 4.258 1 98 72 ASN B CA 1
ATOM 3689 C C . ASN B 1 72 ? -17.547 -2.695 3.438 1 98 72 ASN B C 1
ATOM 3691 O O . ASN B 1 72 ? -18.672 -2.816 3.949 1 98 72 ASN B O 1
ATOM 3695 N N . ASP B 1 73 ? -17.406 -2.375 2.172 1 97.31 73 ASP B N 1
ATOM 3696 C CA . ASP B 1 73 ? -18.547 -2.018 1.34 1 97.31 73 ASP B CA 1
ATOM 3697 C C . ASP B 1 73 ? -19.469 -3.221 1.122 1 97.31 73 ASP B C 1
ATOM 3699 O O . ASP B 1 73 ? -20.688 -3.064 0.988 1 97.31 73 ASP B O 1
ATOM 3703 N N . TYR B 1 74 ? -18.938 -4.43 1.125 1 98 74 TYR B N 1
ATOM 3704 C CA . TYR B 1 74 ? -19.734 -5.621 0.827 1 98 74 TYR B CA 1
ATOM 3705 C C . TYR B 1 74 ? -20.047 -6.398 2.098 1 98 74 TYR B C 1
ATOM 3707 O O . TYR B 1 74 ? -20.453 -7.559 2.037 1 98 74 TYR B O 1
ATOM 3715 N N . GLY B 1 75 ? -19.734 -5.836 3.223 1 97.88 75 GLY B N 1
ATOM 3716 C CA . GLY B 1 75 ? -20.188 -6.352 4.5 1 97.88 75 GLY B CA 1
ATOM 3717 C C . GLY B 1 75 ? -19.406 -7.543 4.992 1 97.88 75 GLY B C 1
ATOM 3718 O O . GLY B 1 75 ? -19.859 -8.281 5.871 1 97.88 75 GLY B O 1
ATOM 3719 N N . ILE B 1 76 ? -18.234 -7.789 4.477 1 98.56 76 ILE B N 1
ATOM 3720 C CA . ILE B 1 76 ? -17.422 -8.938 4.859 1 98.56 76 ILE B CA 1
ATOM 3721 C C . ILE B 1 76 ? -16.906 -8.758 6.289 1 98.56 76 ILE B C 1
ATOM 3723 O O . ILE B 1 76 ? -17.078 -9.641 7.129 1 98.56 76 ILE B O 1
ATOM 3727 N N . LEU B 1 77 ? -16.328 -7.59 6.617 1 98.38 77 LEU B N 1
ATOM 3728 C CA . LEU B 1 77 ? -15.773 -7.363 7.949 1 98.38 77 LEU B CA 1
ATOM 3729 C C . LEU B 1 77 ? -16.891 -7.242 8.984 1 98.38 77 LEU B C 1
ATOM 3731 O O . LEU B 1 77 ? -16.734 -7.723 10.109 1 98.38 77 LEU B O 1
ATOM 3735 N N . ALA B 1 78 ? -17.984 -6.602 8.586 1 97.75 78 ALA B N 1
ATOM 3736 C CA . ALA B 1 78 ? -19.125 -6.473 9.492 1 97.75 78 ALA B CA 1
ATOM 3737 C C . ALA B 1 78 ? -19.672 -7.844 9.898 1 97.75 78 ALA B C 1
ATOM 3739 O O . ALA B 1 78 ? -20.125 -8.031 11.031 1 97.75 78 ALA B O 1
ATOM 3740 N N . ASN B 1 79 ? -19.656 -8.789 8.984 1 98.19 79 ASN B N 1
ATOM 3741 C CA . ASN B 1 79 ? -20.109 -10.141 9.289 1 98.19 79 ASN B CA 1
ATOM 3742 C C . ASN B 1 79 ? -19.047 -10.93 10.047 1 98.19 79 ASN B C 1
ATOM 3744 O O . ASN B 1 79 ? -19.375 -11.75 10.906 1 98.19 79 ASN B O 1
ATOM 3748 N N . LEU B 1 80 ? -17.828 -10.695 9.695 1 98.38 80 LEU B N 1
ATOM 3749 C CA . LEU B 1 80 ? -16.734 -11.391 10.359 1 98.38 80 LEU B CA 1
ATOM 3750 C C . LEU B 1 80 ? -16.719 -11.094 11.852 1 98.38 80 LEU B C 1
ATOM 3752 O O . LEU B 1 80 ? -16.484 -11.984 12.672 1 98.38 80 LEU B O 1
ATOM 3756 N N . VAL B 1 81 ? -17.047 -9.852 12.266 1 97.44 81 VAL B N 1
ATOM 3757 C CA . VAL B 1 81 ? -16.922 -9.422 13.656 1 97.44 81 VAL B CA 1
ATOM 3758 C C . VAL B 1 81 ? -18.016 -10.062 14.492 1 97.44 81 VAL B C 1
ATOM 3760 O O . VAL B 1 81 ? -17.969 -10.039 15.727 1 97.44 81 VAL B O 1
ATOM 3763 N N . LYS B 1 82 ? -18.984 -10.656 13.852 1 96.88 82 LYS B N 1
ATOM 3764 C CA . LYS B 1 82 ? -20.047 -11.359 14.562 1 96.88 82 LYS B CA 1
ATOM 3765 C C . LYS B 1 82 ? -19.562 -12.719 15.07 1 96.88 82 LYS B C 1
ATOM 3767 O O . LYS B 1 82 ? -20.203 -13.328 15.922 1 96.88 82 LYS B O 1
ATOM 3772 N N . GLY B 1 83 ? -18.484 -13.195 14.555 1 97.12 83 GLY B N 1
ATOM 3773 C CA . GLY B 1 83 ? -17.938 -14.484 14.953 1 97.12 83 GLY B CA 1
ATOM 3774 C C . GLY B 1 83 ? -16.891 -14.367 16.047 1 97.12 83 GLY B C 1
ATOM 3775 O O . GLY B 1 83 ? -16.734 -13.312 16.656 1 97.12 83 GLY B O 1
ATOM 3776 N N . SER B 1 84 ? -16.281 -15.531 16.359 1 96.25 84 SER B N 1
ATOM 3777 C CA . SER B 1 84 ? -15.195 -15.68 17.328 1 96.25 84 SER B CA 1
ATOM 3778 C C . SER B 1 84 ? -14.328 -16.891 17 1 96.25 84 SER B C 1
ATOM 3780 O O . SER B 1 84 ? -14.633 -17.641 16.078 1 96.25 84 SER B O 1
ATOM 3782 N N . GLU B 1 85 ? -13.234 -16.984 17.703 1 92.69 85 GLU B N 1
ATOM 3783 C CA . GLU B 1 85 ? -12.375 -18.141 17.484 1 92.69 85 GLU B CA 1
ATOM 3784 C C . GLU B 1 85 ? -13.109 -19.438 17.781 1 92.69 85 GLU B C 1
ATOM 3786 O O . GLU B 1 85 ? -12.875 -20.453 17.125 1 92.69 85 GLU B O 1
ATOM 3791 N N . VAL B 1 86 ? -13.977 -19.422 18.75 1 95.62 86 VAL B N 1
ATOM 3792 C CA . VAL B 1 86 ? -14.734 -20.594 19.172 1 95.62 86 VAL B CA 1
ATOM 3793 C C . VAL B 1 86 ? -15.891 -20.844 18.203 1 95.62 86 VAL B C 1
ATOM 3795 O O . VAL B 1 86 ? -16.25 -21.984 17.922 1 95.62 86 VAL B O 1
ATOM 3798 N N . ASN B 1 87 ? -16.438 -19.734 17.734 1 97.5 87 ASN B N 1
ATOM 3799 C CA . ASN B 1 87 ? -17.516 -19.797 16.766 1 97.5 87 ASN B CA 1
ATOM 3800 C C . ASN B 1 87 ? -17.188 -18.969 15.516 1 97.5 87 ASN B C 1
ATOM 3802 O O . ASN B 1 87 ? -17.797 -17.922 15.281 1 97.5 87 ASN B O 1
ATOM 3806 N N . PRO B 1 88 ? -16.266 -19.484 14.711 1 98.06 88 PRO B N 1
ATOM 3807 C CA . PRO B 1 88 ? -15.805 -18.734 13.539 1 98.06 88 PRO B CA 1
ATOM 3808 C C . PRO B 1 88 ? -16.844 -18.656 12.43 1 98.06 88 PRO B C 1
ATOM 3810 O O . PRO B 1 88 ? -17.812 -19.438 12.445 1 98.06 88 PRO B O 1
ATOM 3813 N N . VAL B 1 89 ? -16.734 -17.719 11.555 1 98.56 89 VAL B N 1
ATOM 3814 C CA . VAL B 1 89 ? -17.641 -17.469 10.445 1 98.56 89 VAL B CA 1
ATOM 3815 C C . VAL B 1 89 ? -17.188 -18.281 9.219 1 98.56 89 VAL B C 1
ATOM 3817 O O . VAL B 1 89 ? -16.016 -18.234 8.836 1 98.56 89 VAL B O 1
ATOM 3820 N N . ALA B 1 90 ? -18.094 -18.969 8.625 1 98.31 90 ALA B N 1
ATOM 3821 C CA . ALA B 1 90 ? -17.781 -19.797 7.461 1 98.31 90 ALA B CA 1
ATOM 3822 C C . ALA B 1 90 ? -17.594 -18.938 6.215 1 98.31 90 ALA B C 1
ATOM 3824 O O . ALA B 1 90 ? -18.297 -17.953 6.023 1 98.31 90 ALA B O 1
ATOM 3825 N N . LEU B 1 91 ? -16.688 -19.422 5.371 1 97.5 91 LEU B N 1
ATOM 3826 C CA . LEU B 1 91 ? -16.484 -18.766 4.078 1 97.5 91 LEU B CA 1
ATOM 3827 C C . LEU B 1 91 ? -17.812 -18.656 3.32 1 97.5 91 LEU B C 1
ATOM 3829 O O . LEU B 1 91 ? -18.094 -17.641 2.689 1 97.5 91 LEU B O 1
ATOM 3833 N N . SER B 1 92 ? -18.609 -19.688 3.389 1 97.62 92 SER B N 1
ATOM 3834 C CA . SER B 1 92 ? -19.891 -19.719 2.682 1 97.62 92 SER B CA 1
ATOM 3835 C C . SER B 1 92 ? -20.797 -18.594 3.145 1 97.62 92 SER B C 1
ATOM 3837 O O . SER B 1 92 ? -21.531 -18.016 2.342 1 97.62 92 SER B O 1
ATOM 3839 N N . ASP B 1 93 ? -20.766 -18.234 4.371 1 98.25 93 ASP B N 1
ATOM 3840 C CA . ASP B 1 93 ? -21.578 -17.141 4.906 1 98.25 93 ASP B CA 1
ATOM 3841 C C . ASP B 1 93 ? -21.094 -15.789 4.402 1 98.25 93 ASP B C 1
ATOM 3843 O O . ASP B 1 93 ? -21.906 -14.914 4.094 1 98.25 93 ASP B O 1
ATOM 3847 N N . LEU B 1 94 ? -19.828 -15.648 4.348 1 98.5 94 LEU B N 1
ATOM 3848 C CA . LEU B 1 94 ? -19.25 -14.406 3.846 1 98.5 94 LEU B CA 1
ATOM 3849 C C . LEU B 1 94 ? -19.547 -14.227 2.361 1 98.5 94 LEU B C 1
ATOM 3851 O O . LEU B 1 94 ? -19.812 -13.109 1.908 1 98.5 94 LEU B O 1
ATOM 3855 N N . VAL B 1 95 ? -19.484 -15.344 1.611 1 98 95 VAL B N 1
ATOM 3856 C CA . VAL B 1 95 ? -19.828 -15.328 0.192 1 98 95 VAL B CA 1
ATOM 3857 C C . VAL B 1 95 ? -21.297 -14.93 0.017 1 98 95 VAL B C 1
ATOM 3859 O O . VAL B 1 95 ? -21.609 -14.062 -0.797 1 98 95 VAL B O 1
ATOM 3862 N N . LYS B 1 96 ? -22.156 -15.492 0.786 1 97.88 96 LYS B N 1
ATOM 3863 C CA . LYS B 1 96 ? -23.594 -15.227 0.708 1 97.88 96 LYS B CA 1
ATOM 3864 C C . LYS B 1 96 ? -23.891 -13.766 1.051 1 97.88 96 LYS B C 1
ATOM 3866 O O . LYS B 1 96 ? -24.641 -13.102 0.331 1 97.88 96 LYS B O 1
ATOM 3871 N N . THR B 1 97 ? -23.328 -13.297 2.057 1 96.38 97 THR B N 1
ATOM 3872 C CA . THR B 1 97 ? -23.625 -11.945 2.531 1 96.38 97 THR B CA 1
ATOM 3873 C C . THR B 1 97 ? -23.047 -10.898 1.58 1 96.38 97 THR B C 1
ATOM 3875 O O . THR B 1 97 ? -23.688 -9.867 1.335 1 96.38 97 THR B O 1
ATOM 3878 N N . SER B 1 98 ? -21.875 -11.125 1.061 1 97.56 98 SER B N 1
ATOM 3879 C CA . SER B 1 98 ? -21.219 -10.148 0.193 1 97.56 98 SER B CA 1
ATOM 3880 C C . SER B 1 98 ? -21.812 -10.172 -1.212 1 97.56 98 SER B C 1
ATOM 3882 O O . SER B 1 98 ? -21.766 -9.172 -1.93 1 97.56 98 SER B O 1
ATOM 3884 N N . GLY B 1 99 ? -22.281 -11.375 -1.608 1 97.25 99 GLY B N 1
ATOM 3885 C CA . GLY B 1 99 ? -22.75 -11.555 -2.973 1 97.25 99 GLY B CA 1
ATOM 3886 C C . GLY B 1 99 ? -21.625 -11.641 -3.986 1 97.25 99 GLY B C 1
ATOM 3887 O O . GLY B 1 99 ? -21.875 -11.609 -5.195 1 97.25 99 GLY B O 1
ATOM 3888 N N . LEU B 1 100 ? -20.422 -11.727 -3.525 1 96.44 100 LEU B N 1
ATOM 3889 C CA . LEU B 1 100 ? -19.266 -11.773 -4.41 1 96.44 100 LEU B CA 1
ATOM 3890 C C . LEU B 1 100 ? -18.891 -13.219 -4.734 1 96.44 100 LEU B C 1
ATOM 3892 O O . LEU B 1 100 ? -19.344 -14.148 -4.059 1 96.44 100 LEU B O 1
ATOM 3896 N N . ASP B 1 101 ? -18.141 -13.367 -5.785 1 94.62 101 ASP B N 1
ATOM 3897 C CA . ASP B 1 101 ? -17.656 -14.68 -6.191 1 94.62 101 ASP B CA 1
ATOM 3898 C C . ASP B 1 101 ? -16.875 -15.344 -5.062 1 94.62 101 ASP B C 1
ATOM 3900 O O . ASP B 1 101 ? -16.062 -14.688 -4.402 1 94.62 101 ASP B O 1
ATOM 3904 N N . ARG B 1 102 ? -17.062 -16.641 -4.875 1 95.62 102 ARG B N 1
ATOM 3905 C CA . ARG B 1 102 ? -16.438 -17.406 -3.799 1 95.62 102 ARG B CA 1
ATOM 3906 C C . ARG B 1 102 ? -14.922 -17.281 -3.836 1 95.62 102 ARG B C 1
ATOM 3908 O O . ARG B 1 102 ? -14.281 -17.109 -2.797 1 95.62 102 ARG B O 1
ATOM 3915 N N . SER B 1 103 ? -14.32 -17.422 -5 1 94.62 103 SER B N 1
ATOM 3916 C CA . SER B 1 103 ? -12.875 -17.359 -5.141 1 94.62 103 SER B CA 1
ATOM 3917 C C . SER B 1 103 ? -12.328 -16 -4.723 1 94.62 103 SER B C 1
ATOM 3919 O O . SER B 1 103 ? -11.273 -15.914 -4.094 1 94.62 103 SER B O 1
ATOM 3921 N N . LEU B 1 104 ? -13.016 -14.969 -5.113 1 96.19 104 LEU B N 1
ATOM 3922 C CA . LEU B 1 104 ? -12.617 -13.617 -4.738 1 96.19 104 LEU B CA 1
ATOM 3923 C C . LEU B 1 104 ? -12.672 -13.438 -3.225 1 96.19 104 LEU B C 1
ATOM 3925 O O . LEU B 1 104 ? -11.719 -12.945 -2.617 1 96.19 104 LEU B O 1
ATOM 3929 N N . VAL B 1 105 ? -13.781 -13.867 -2.58 1 97.88 105 VAL B N 1
ATOM 3930 C CA . VAL B 1 105 ? -13.93 -13.734 -1.134 1 97.88 105 VAL B CA 1
ATOM 3931 C C . VAL B 1 105 ? -12.844 -14.547 -0.426 1 97.88 105 VAL B C 1
ATOM 3933 O O . VAL B 1 105 ? -12.25 -14.078 0.545 1 97.88 105 VAL B O 1
ATOM 3936 N N . SER B 1 106 ? -12.609 -15.695 -0.919 1 96.62 106 SER B N 1
ATOM 3937 C CA . SER B 1 106 ? -11.578 -16.547 -0.339 1 96.62 106 SER B CA 1
ATOM 3938 C C . SER B 1 106 ? -10.211 -15.875 -0.389 1 96.62 106 SER B C 1
ATOM 3940 O O . SER B 1 106 ? -9.469 -15.891 0.594 1 96.62 106 SER B O 1
ATOM 3942 N N . SER B 1 107 ? -9.859 -15.289 -1.517 1 96.56 107 SER B N 1
ATOM 3943 C CA . SER B 1 107 ? -8.578 -14.602 -1.669 1 96.56 107 SER B CA 1
ATOM 3944 C C . SER B 1 107 ? -8.492 -13.398 -0.746 1 96.56 107 SER B C 1
ATOM 3946 O O . SER B 1 107 ? -7.438 -13.141 -0.155 1 96.56 107 SER B O 1
ATOM 3948 N N . ILE B 1 108 ? -9.562 -12.648 -0.647 1 98 108 ILE B N 1
ATOM 3949 C CA . ILE B 1 108 ? -9.617 -11.492 0.234 1 98 108 ILE B CA 1
ATOM 3950 C C . ILE B 1 108 ? -9.414 -11.93 1.683 1 98 108 ILE B C 1
ATOM 3952 O O . ILE B 1 108 ? -8.641 -11.32 2.422 1 98 108 ILE B O 1
ATOM 3956 N N . MET B 1 109 ? -10.062 -13.031 2.07 1 97.69 109 MET B N 1
ATOM 3957 C CA . MET B 1 109 ? -9.953 -13.516 3.441 1 97.69 109 MET B CA 1
ATOM 3958 C C . MET B 1 109 ? -8.547 -14.039 3.723 1 97.69 109 MET B C 1
ATOM 3960 O O . MET B 1 109 ? -8.008 -13.828 4.809 1 97.69 109 MET B O 1
ATOM 3964 N N . ASP B 1 110 ? -7.984 -14.766 2.768 1 95.5 110 ASP B N 1
ATOM 3965 C CA . ASP B 1 110 ? -6.602 -15.211 2.926 1 95.5 110 ASP B CA 1
ATOM 3966 C C . ASP B 1 110 ? -5.66 -14.023 3.125 1 95.5 110 ASP B C 1
ATOM 3968 O O . ASP B 1 110 ? -4.742 -14.086 3.945 1 95.5 110 ASP B O 1
ATOM 3972 N N . TYR B 1 111 ? -5.871 -12.992 2.381 1 96.38 111 TYR B N 1
ATOM 3973 C CA . TYR B 1 111 ? -5.035 -11.805 2.533 1 96.38 111 TYR B CA 1
ATOM 3974 C C . TYR B 1 111 ? -5.234 -11.172 3.906 1 96.38 111 TYR B C 1
ATOM 3976 O O . TYR B 1 111 ? -4.273 -10.734 4.543 1 96.38 111 TYR B O 1
ATOM 3984 N N . HIS B 1 112 ? -6.508 -11.078 4.363 1 97.12 112 HIS B N 1
ATOM 3985 C CA . HIS B 1 112 ? -6.785 -10.562 5.699 1 97.12 112 HIS B CA 1
ATOM 3986 C C . HIS B 1 112 ? -6.07 -11.383 6.766 1 97.12 112 HIS B C 1
ATOM 3988 O O . HIS B 1 112 ? -5.609 -10.836 7.77 1 97.12 112 HIS B O 1
ATOM 3994 N N . CYS B 1 113 ? -5.977 -12.672 6.578 1 94.69 113 CYS B N 1
ATOM 3995 C CA . CYS B 1 113 ? -5.254 -13.523 7.52 1 94.69 113 CYS B CA 1
ATOM 3996 C C . CYS B 1 113 ? -3.766 -13.203 7.512 1 94.69 113 CYS B C 1
ATOM 3998 O O . CYS B 1 113 ? -3.135 -13.148 8.57 1 94.69 113 CYS B O 1
ATOM 4000 N N . TYR B 1 114 ? -3.234 -12.984 6.375 1 92.75 114 TYR B N 1
ATOM 4001 C CA . TYR B 1 114 ? -1.828 -12.609 6.273 1 92.75 114 TYR B CA 1
ATOM 4002 C C . TYR B 1 114 ? -1.558 -11.305 7.016 1 92.75 114 TYR B C 1
ATOM 4004 O O . TYR B 1 114 ? -0.578 -11.195 7.758 1 92.75 114 TYR B O 1
ATOM 4012 N N . GLU B 1 115 ? -2.459 -10.297 6.836 1 92.56 115 GLU B N 1
ATOM 4013 C CA . GLU B 1 115 ? -2.254 -8.961 7.387 1 92.56 115 GLU B CA 1
ATOM 4014 C C . GLU B 1 115 ? -2.588 -8.914 8.875 1 92.56 115 GLU B C 1
ATOM 4016 O O . GLU B 1 115 ? -2.246 -7.949 9.562 1 92.56 115 GLU B O 1
ATOM 4021 N N . GLY B 1 116 ? -3.314 -9.883 9.383 1 92.06 116 GLY B N 1
ATOM 4022 C CA . GLY B 1 116 ? -3.674 -9.93 10.789 1 92.06 116 GLY B CA 1
ATOM 4023 C C . GLY B 1 116 ? -5.066 -9.406 11.07 1 92.06 116 GLY B C 1
ATOM 4024 O O . GLY B 1 116 ? -5.469 -9.281 12.227 1 92.06 116 GLY B O 1
ATOM 4025 N N . SER B 1 117 ? -5.82 -9.133 10.031 1 95.5 117 SER B N 1
ATOM 4026 C CA . SER B 1 117 ? -7.176 -8.617 10.219 1 95.5 117 SER B CA 1
ATOM 4027 C C . SER B 1 117 ? -8.203 -9.742 10.164 1 95.5 117 SER B C 1
ATOM 4029 O O . SER B 1 117 ? -9.391 -9.5 9.938 1 95.5 117 SER B O 1
ATOM 4031 N N . ALA B 1 118 ? -7.789 -10.945 10.234 1 96.44 118 ALA B N 1
ATOM 4032 C CA . ALA B 1 118 ? -8.594 -12.156 10.422 1 96.44 118 ALA B CA 1
ATOM 4033 C C . ALA B 1 118 ? -7.715 -13.336 10.82 1 96.44 118 ALA B C 1
ATOM 4035 O O . ALA B 1 118 ? -6.496 -13.297 10.656 1 96.44 118 ALA B O 1
ATOM 4036 N N . ILE B 1 119 ? -8.25 -14.273 11.398 1 94.5 119 ILE B N 1
ATOM 4037 C CA . ILE B 1 119 ? -7.605 -15.57 11.578 1 94.5 119 ILE B CA 1
ATOM 4038 C C . ILE B 1 119 ? -8.5 -16.672 11 1 94.5 119 ILE B C 1
ATOM 4040 O O . ILE B 1 119 ? -9.703 -16.484 10.836 1 94.5 119 ILE B O 1
ATOM 4044 N N . GLU B 1 120 ? -7.891 -17.734 10.633 1 95.5 120 GLU B N 1
ATOM 4045 C CA . GLU B 1 120 ? -8.562 -18.922 10.125 1 95.5 120 GLU B CA 1
ATOM 4046 C C . GLU B 1 120 ? -8.32 -20.125 11.039 1 95.5 120 GLU B C 1
ATOM 4048 O O . GLU B 1 120 ? -7.469 -20.969 10.75 1 95.5 120 GLU B O 1
ATOM 4053 N N . PRO B 1 121 ? -9.125 -20.234 12.102 1 93.94 121 PRO B N 1
ATOM 4054 C CA . PRO B 1 121 ? -8.883 -21.281 13.086 1 93.94 121 PRO B CA 1
ATOM 4055 C C . PRO B 1 121 ? -9.078 -22.688 12.508 1 93.94 121 PRO B C 1
ATOM 4057 O O . PRO B 1 121 ? -8.5 -23.656 13.008 1 93.94 121 PRO B O 1
ATOM 4060 N N . ARG B 1 122 ? -9.938 -22.75 11.516 1 92.81 122 ARG B N 1
ATOM 4061 C CA . ARG B 1 122 ? -10.18 -23.969 10.742 1 92.81 122 ARG B CA 1
ATOM 4062 C C . ARG B 1 122 ? -10.344 -23.641 9.258 1 92.81 122 ARG B C 1
ATOM 4064 O O . ARG B 1 122 ? -10.797 -22.547 8.906 1 92.81 122 ARG B O 1
ATOM 4071 N N . GLN B 1 123 ? -9.961 -24.594 8.5 1 92.5 123 GLN B N 1
ATOM 4072 C CA . GLN B 1 123 ? -9.969 -24.344 7.062 1 92.5 123 GLN B CA 1
ATOM 4073 C C . GLN B 1 123 ? -11.336 -23.859 6.598 1 92.5 123 GLN B C 1
ATOM 4075 O O . GLN B 1 123 ? -12.344 -24.547 6.781 1 92.5 123 GLN B O 1
ATOM 4080 N N . GLY B 1 124 ? -11.367 -22.656 6.094 1 94.31 124 GLY B N 1
ATOM 4081 C CA . GLY B 1 124 ? -12.594 -22.125 5.52 1 94.31 124 GLY B CA 1
ATOM 4082 C C . GLY B 1 124 ? -13.461 -21.406 6.539 1 94.31 124 GLY B C 1
ATOM 4083 O O . GLY B 1 124 ? -14.578 -21 6.223 1 94.31 124 GLY B O 1
ATOM 4084 N N . PHE B 1 125 ? -13.008 -21.344 7.77 1 97.25 125 PHE B N 1
ATOM 4085 C CA . PHE B 1 125 ? -13.719 -20.641 8.828 1 97.25 125 PHE B CA 1
ATOM 4086 C C . PHE B 1 125 ? -12.844 -19.531 9.422 1 97.25 125 PHE B C 1
ATOM 4088 O O . PHE B 1 125 ? -11.68 -19.766 9.742 1 97.25 125 PHE B O 1
ATOM 4095 N N . TYR B 1 126 ? -13.422 -18.375 9.555 1 97.88 126 TYR B N 1
ATOM 4096 C CA . TYR B 1 126 ? -12.633 -17.203 9.898 1 97.88 126 TYR B CA 1
ATOM 4097 C C . TYR B 1 126 ? -13.164 -16.531 11.164 1 97.88 126 TYR B C 1
ATOM 4099 O O . TYR B 1 126 ? -14.352 -16.641 11.469 1 97.88 126 TYR B O 1
ATOM 4107 N N . ALA B 1 127 ? -12.312 -15.922 11.867 1 97.81 127 ALA B N 1
ATOM 4108 C CA . ALA B 1 127 ? -12.648 -15.195 13.086 1 97.81 127 ALA B CA 1
ATOM 4109 C C . ALA B 1 127 ? -12 -13.812 13.094 1 97.81 127 ALA B C 1
ATOM 4111 O O . ALA B 1 127 ? -10.969 -13.594 12.453 1 97.81 127 ALA B O 1
ATOM 4112 N N . PRO B 1 128 ? -12.664 -12.844 13.805 1 96.75 128 PRO B N 1
ATOM 4113 C CA . PRO B 1 128 ? -12.133 -11.484 13.867 1 96.75 128 PRO B CA 1
ATOM 4114 C C . PRO B 1 128 ? -10.953 -11.352 14.828 1 96.75 128 PRO B C 1
ATOM 4116 O O . PRO B 1 128 ? -10.75 -12.219 15.688 1 96.75 128 PRO B O 1
ATOM 4119 N N . THR B 1 129 ? -10.164 -10.391 14.586 1 93.06 129 THR B N 1
ATOM 4120 C CA . THR B 1 129 ? -9.133 -9.914 15.5 1 93.06 129 THR B CA 1
ATOM 4121 C C . THR B 1 129 ? -9.43 -8.484 15.961 1 93.06 129 THR B C 1
ATOM 4123 O O . THR B 1 129 ? -10.445 -7.906 15.57 1 93.06 129 THR B O 1
ATOM 4126 N N . LYS B 1 130 ? -8.602 -7.961 16.781 1 89.12 130 LYS B N 1
ATOM 4127 C CA . LYS B 1 130 ? -8.719 -6.559 17.172 1 89.12 130 LYS B CA 1
ATOM 4128 C C . LYS B 1 130 ? -8.641 -5.645 15.953 1 89.12 130 LYS B C 1
ATOM 4130 O O . LYS B 1 130 ? -9.367 -4.652 15.867 1 89.12 130 LYS B O 1
ATOM 4135 N N . LEU B 1 131 ? -7.797 -5.98 15.07 1 92.75 131 LEU B N 1
ATOM 4136 C CA . LEU B 1 131 ? -7.633 -5.191 13.859 1 92.75 131 LEU B CA 1
ATOM 4137 C C . LEU B 1 131 ? -8.914 -5.203 13.023 1 92.75 131 LEU B C 1
ATOM 4139 O O . LEU B 1 131 ? -9.289 -4.18 12.445 1 92.75 131 LEU B O 1
ATOM 4143 N N . THR B 1 132 ? -9.594 -6.352 13.023 1 94.94 132 THR B N 1
ATOM 4144 C CA . THR B 1 132 ? -10.867 -6.449 12.312 1 94.94 132 THR B CA 1
ATOM 4145 C C . THR B 1 132 ? -11.859 -5.41 12.836 1 94.94 132 THR B C 1
ATOM 4147 O O . THR B 1 132 ? -12.477 -4.691 12.047 1 94.94 132 THR B O 1
ATOM 4150 N N . ARG B 1 133 ? -11.914 -5.328 14.047 1 93.5 133 ARG B N 1
ATOM 4151 C CA . ARG B 1 133 ? -12.859 -4.422 14.688 1 93.5 133 ARG B CA 1
ATOM 4152 C C . ARG B 1 133 ? -12.477 -2.965 14.43 1 93.5 133 ARG B C 1
ATOM 4154 O O . ARG B 1 133 ? -13.352 -2.133 14.164 1 93.5 133 ARG B O 1
ATOM 4161 N N . ASN B 1 134 ? -11.219 -2.709 14.445 1 92.62 134 ASN B N 1
ATOM 4162 C CA . ASN B 1 134 ? -10.75 -1.365 14.117 1 92.62 134 ASN B CA 1
ATOM 4163 C C . ASN B 1 134 ? -11.133 -0.965 12.695 1 92.62 134 ASN B C 1
ATOM 4165 O O . ASN B 1 134 ? -11.492 0.188 12.445 1 92.62 134 ASN B O 1
ATOM 4169 N N . MET B 1 135 ? -11.133 -1.884 11.844 1 96.44 135 MET B N 1
ATOM 4170 C CA . MET B 1 135 ? -11.359 -1.606 10.422 1 96.44 135 MET B CA 1
ATOM 4171 C C . MET B 1 135 ? -12.844 -1.398 10.141 1 96.44 135 MET B C 1
ATOM 4173 O O . MET B 1 135 ? -13.211 -0.92 9.07 1 96.44 135 MET B O 1
ATOM 4177 N N . THR B 1 136 ? -13.688 -1.734 11.125 1 96.25 136 THR B N 1
ATOM 4178 C CA . THR B 1 136 ? -15.125 -1.526 10.922 1 96.25 136 THR B CA 1
ATOM 4179 C C . THR B 1 136 ? -15.562 -0.196 11.523 1 96.25 136 THR B C 1
ATOM 4181 O O . THR B 1 136 ? -16.703 0.223 11.344 1 96.25 136 THR B O 1
ATOM 4184 N N . ASP B 1 137 ? -14.633 0.507 12.195 1 94.56 137 ASP B N 1
ATOM 4185 C CA . ASP B 1 137 ? -14.938 1.828 12.734 1 94.56 137 ASP B CA 1
ATOM 4186 C C . ASP B 1 137 ? -15.312 2.805 11.625 1 94.56 137 ASP B C 1
ATOM 4188 O O . ASP B 1 137 ? -14.688 2.814 10.562 1 94.56 137 ASP B O 1
ATOM 4192 N N . PRO B 1 138 ? -16.328 3.602 11.875 1 93.19 138 PRO B N 1
ATOM 4193 C CA . PRO B 1 138 ? -16.766 4.551 10.844 1 93.19 138 PRO B CA 1
ATOM 4194 C C . PRO B 1 138 ? -15.625 5.453 10.359 1 93.19 138 PRO B C 1
ATOM 4196 O O . PRO B 1 138 ? -15.539 5.762 9.172 1 93.19 138 PRO B O 1
ATOM 4199 N N . SER B 1 139 ? -14.828 5.883 11.281 1 92.56 139 SER B N 1
ATOM 4200 C CA . SER B 1 139 ? -13.703 6.734 10.898 1 92.56 139 SER B CA 1
ATOM 4201 C C . SER B 1 139 ? -12.773 6.02 9.93 1 92.56 139 SER B C 1
ATOM 4203 O O . SER B 1 139 ? -12.289 6.617 8.969 1 92.56 139 SER B O 1
ATOM 4205 N N . PHE B 1 140 ? -12.523 4.773 10.188 1 96.25 140 PHE B N 1
ATOM 4206 C CA . PHE B 1 140 ? -11.703 3.982 9.281 1 96.25 140 PHE B CA 1
ATOM 4207 C C . PHE B 1 140 ? -12.375 3.842 7.926 1 96.25 140 PHE B C 1
ATOM 4209 O O . PHE B 1 140 ? -11.727 3.992 6.887 1 96.25 140 PHE B O 1
ATOM 4216 N N . VAL B 1 141 ? -13.664 3.566 7.938 1 97 141 VAL B N 1
ATOM 4217 C CA . VAL B 1 141 ? -14.414 3.334 6.707 1 97 141 VAL B CA 1
ATOM 4218 C C . VAL B 1 141 ? -14.414 4.602 5.855 1 97 141 VAL B C 1
ATOM 4220 O O . VAL B 1 141 ? -14.156 4.551 4.652 1 97 141 VAL B O 1
ATOM 4223 N N . HIS B 1 142 ? -14.648 5.727 6.465 1 95.5 142 HIS B N 1
ATOM 4224 C CA . HIS B 1 142 ? -14.609 6.996 5.746 1 95.5 142 HIS B CA 1
ATOM 4225 C C . HIS B 1 142 ? -13.227 7.262 5.168 1 95.5 142 HIS B C 1
ATOM 4227 O O . HIS B 1 142 ? -13.102 7.691 4.02 1 95.5 142 HIS B O 1
ATOM 4233 N N . SER B 1 143 ? -12.227 6.969 5.957 1 96.5 143 SER B N 1
ATOM 4234 C CA . SER B 1 143 ? -10.852 7.223 5.539 1 96.5 143 SER B CA 1
ATOM 4235 C C . SER B 1 143 ? -10.453 6.32 4.375 1 96.5 143 SER B C 1
ATOM 4237 O O . SER B 1 143 ? -9.898 6.789 3.383 1 96.5 143 SER B O 1
ATOM 4239 N N . SER B 1 144 ? -10.758 5.039 4.516 1 97.06 144 SER B N 1
ATOM 4240 C CA . SER B 1 144 ? -10.391 4.094 3.463 1 97.06 144 SER B CA 1
ATOM 4241 C C . SER B 1 144 ? -11.148 4.387 2.172 1 97.06 144 SER B C 1
ATOM 4243 O O . SER B 1 144 ? -10.594 4.266 1.079 1 97.06 144 SER B O 1
ATOM 4245 N N . THR B 1 145 ? -12.398 4.816 2.271 1 97.19 145 THR B N 1
ATOM 4246 C CA . THR B 1 145 ? -13.18 5.191 1.101 1 97.19 145 THR B CA 1
ATOM 4247 C C . THR B 1 145 ? -12.578 6.414 0.414 1 97.19 145 THR B C 1
ATOM 4249 O O . THR B 1 145 ? -12.406 6.426 -0.807 1 97.19 145 THR B O 1
ATOM 4252 N N . THR B 1 146 ? -12.25 7.383 1.176 1 96.88 146 THR B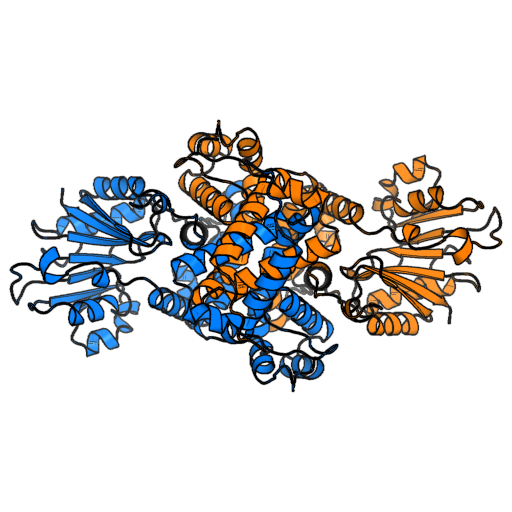 N 1
ATOM 4253 C CA . THR B 1 146 ? -11.688 8.625 0.654 1 96.88 146 THR B CA 1
ATOM 4254 C C . THR B 1 146 ? -10.367 8.367 -0.071 1 96.88 146 THR B C 1
ATOM 4256 O O . THR B 1 146 ? -10.188 8.789 -1.214 1 96.88 146 THR B O 1
ATOM 4259 N N . PHE B 1 147 ? -9.516 7.617 0.522 1 97.56 147 PHE B N 1
ATOM 4260 C CA . PHE B 1 147 ? -8.18 7.449 -0.043 1 97.56 147 PHE B CA 1
ATOM 4261 C C . PHE B 1 147 ? -8.195 6.434 -1.178 1 97.56 147 PHE B C 1
ATOM 4263 O O . PHE B 1 147 ? -7.43 6.547 -2.135 1 97.56 147 PHE B O 1
ATOM 4270 N N . HIS B 1 148 ? -9.094 5.457 -1.062 1 97.44 148 HIS B N 1
ATOM 4271 C CA . HIS B 1 148 ? -9.219 4.516 -2.166 1 97.44 148 HIS B CA 1
ATOM 4272 C C . HIS B 1 148 ? -9.844 5.176 -3.391 1 97.44 148 HIS B C 1
ATOM 4274 O O . HIS B 1 148 ? -9.312 5.07 -4.496 1 97.44 148 HIS B O 1
ATOM 4280 N N . ASP B 1 149 ? -10.945 5.906 -3.211 1 95.56 149 ASP B N 1
ATOM 4281 C CA . ASP B 1 149 ? -11.781 6.328 -4.328 1 95.56 149 ASP B CA 1
ATOM 4282 C C . ASP B 1 149 ? -11.383 7.719 -4.82 1 95.56 149 ASP B C 1
ATOM 4284 O O . ASP B 1 149 ? -11.602 8.055 -5.988 1 95.56 149 ASP B O 1
ATOM 4288 N N . MET B 1 150 ? -10.836 8.516 -3.941 1 95.94 150 MET B N 1
ATOM 4289 C CA . MET B 1 150 ? -10.633 9.914 -4.305 1 95.94 150 MET B CA 1
ATOM 4290 C C . MET B 1 150 ? -9.141 10.219 -4.449 1 95.94 150 MET B C 1
ATOM 4292 O O . MET B 1 150 ? -8.727 10.836 -5.434 1 95.94 150 MET B O 1
ATOM 4296 N N . VAL B 1 151 ? -8.289 9.773 -3.539 1 96.75 151 VAL B N 1
ATOM 4297 C CA . VAL B 1 151 ? -6.883 10.164 -3.518 1 96.75 151 VAL B CA 1
ATOM 4298 C C . VAL B 1 151 ? -6.051 9.133 -4.277 1 96.75 151 VAL B C 1
ATOM 4300 O O . VAL B 1 151 ? -5.082 9.484 -4.949 1 96.75 151 VAL B O 1
ATOM 4303 N N . GLY B 1 152 ? -6.457 7.863 -4.223 1 95.69 152 GLY B N 1
ATOM 4304 C CA . GLY B 1 152 ? -5.727 6.727 -4.766 1 95.69 152 GLY B CA 1
ATOM 4305 C C . GLY B 1 152 ? -5.355 6.902 -6.227 1 95.69 152 GLY B C 1
ATOM 4306 O O . GLY B 1 152 ? -4.195 6.738 -6.602 1 95.69 152 GLY B O 1
ATOM 4307 N N . PRO B 1 153 ? -6.348 7.25 -7.074 1 94.25 153 PRO B N 1
ATOM 4308 C CA . PRO B 1 153 ? -6.027 7.457 -8.484 1 94.25 153 PRO B CA 1
ATOM 4309 C C . PRO B 1 153 ? -4.922 8.492 -8.695 1 94.25 153 PRO B C 1
ATOM 4311 O O . PRO B 1 153 ? -4.125 8.367 -9.633 1 94.25 153 PRO B O 1
ATOM 4314 N N . GLY B 1 154 ? -4.859 9.469 -7.852 1 95.31 154 GLY B N 1
ATOM 4315 C CA . GLY B 1 154 ? -3.787 10.445 -7.922 1 95.31 154 GLY B CA 1
ATOM 4316 C C . GLY B 1 154 ? -2.426 9.859 -7.59 1 95.31 154 GLY B C 1
ATOM 4317 O O . GLY B 1 154 ? -1.426 10.211 -8.219 1 95.31 154 GLY B O 1
ATOM 4318 N N . PHE B 1 155 ? -2.336 8.977 -6.582 1 95.5 155 PHE B N 1
ATOM 4319 C CA . PHE B 1 155 ? -1.091 8.289 -6.254 1 95.5 155 PHE B CA 1
ATOM 4320 C C . PHE B 1 155 ? -0.543 7.551 -7.465 1 95.5 155 PHE B C 1
ATOM 4322 O O . PHE B 1 155 ? 0.65 7.629 -7.762 1 95.5 155 PHE B O 1
ATOM 4329 N N . GLY B 1 156 ? -1.436 6.918 -8.18 1 92.75 156 GLY B N 1
ATOM 4330 C CA . GLY B 1 156 ? -1.033 6.168 -9.352 1 92.75 156 GLY B CA 1
ATOM 4331 C C . GLY B 1 156 ? -0.601 7.055 -10.508 1 92.75 156 GLY B C 1
ATOM 4332 O O . GLY B 1 156 ? 0.188 6.637 -11.359 1 92.75 156 GLY B O 1
ATOM 4333 N N . ALA B 1 157 ? -1.041 8.305 -10.508 1 93.81 157 ALA B N 1
ATOM 4334 C CA . ALA B 1 157 ? -0.853 9.18 -11.664 1 93.81 157 ALA B CA 1
ATOM 4335 C C . ALA B 1 157 ? 0.329 10.117 -11.445 1 93.81 157 ALA B C 1
ATOM 4337 O O . ALA B 1 157 ? 0.766 10.805 -12.383 1 93.81 157 ALA B O 1
ATOM 4338 N N . LEU B 1 158 ? 0.858 10.164 -10.266 1 96.12 158 LEU B N 1
ATOM 4339 C CA . LEU B 1 158 ? 1.892 11.141 -9.953 1 96.12 158 LEU B CA 1
ATOM 4340 C C . LEU B 1 158 ? 3.098 10.977 -10.875 1 96.12 158 LEU B C 1
ATOM 4342 O O . LEU B 1 158 ? 3.607 11.961 -11.414 1 96.12 158 LEU B O 1
ATOM 4346 N N . HIS B 1 159 ? 3.533 9.75 -11.055 1 95.69 159 HIS B N 1
ATOM 4347 C CA . HIS B 1 159 ? 4.691 9.5 -11.906 1 95.69 159 HIS B CA 1
ATOM 4348 C C . HIS B 1 159 ? 4.438 10 -13.328 1 95.69 159 HIS B C 1
ATOM 4350 O O . HIS B 1 159 ? 5.312 10.617 -13.938 1 95.69 159 HIS B O 1
ATOM 4356 N N . ARG B 1 160 ? 3.275 9.727 -13.82 1 91.19 160 ARG B N 1
ATOM 4357 C CA . ARG B 1 160 ? 2.926 10.164 -15.164 1 91.19 160 ARG B CA 1
ATOM 4358 C C . ARG B 1 160 ? 2.949 11.688 -15.273 1 91.19 160 ARG B C 1
ATOM 4360 O O . ARG B 1 160 ? 3.424 12.234 -16.266 1 91.19 160 ARG B O 1
ATOM 4367 N N . LEU B 1 161 ? 2.395 12.312 -14.305 1 92.94 161 LEU B N 1
ATOM 4368 C CA . LEU B 1 161 ? 2.393 13.773 -14.297 1 92.94 161 LEU B CA 1
ATOM 4369 C C . LEU B 1 161 ? 3.818 14.312 -14.281 1 92.94 161 LEU B C 1
ATOM 4371 O O . LEU B 1 161 ? 4.129 15.273 -14.992 1 92.94 161 LEU B O 1
ATOM 4375 N N . LEU B 1 162 ? 4.656 13.734 -13.453 1 93.56 162 LEU B N 1
ATOM 4376 C CA . LEU B 1 162 ? 6.039 14.188 -13.352 1 93.56 162 LEU B CA 1
ATOM 4377 C C . LEU B 1 162 ? 6.773 13.984 -14.672 1 93.56 162 LEU B C 1
ATOM 4379 O O . LEU B 1 162 ? 7.586 14.828 -15.07 1 93.56 162 LEU B O 1
ATOM 4383 N N . LYS B 1 163 ? 6.512 12.938 -15.344 1 90.5 163 LYS B N 1
ATOM 4384 C CA . LYS B 1 163 ? 7.223 12.57 -16.562 1 90.5 163 LYS B CA 1
ATOM 4385 C C . LYS B 1 163 ? 6.73 13.391 -17.75 1 90.5 163 LYS B C 1
ATOM 4387 O O . LYS B 1 163 ? 7.535 13.875 -18.547 1 90.5 163 LYS B O 1
ATOM 4392 N N . ASN B 1 164 ? 5.457 13.508 -17.891 1 85.31 164 ASN B N 1
ATOM 4393 C CA . ASN B 1 164 ? 4.891 14.062 -19.109 1 85.31 164 ASN B CA 1
ATOM 4394 C C . ASN B 1 164 ? 4.387 15.484 -18.906 1 85.31 164 ASN B C 1
ATOM 4396 O O . ASN B 1 164 ? 4.145 16.203 -19.875 1 85.31 164 ASN B O 1
ATOM 4400 N N . GLY B 1 165 ? 4.469 15.93 -17.672 1 75.5 165 GLY B N 1
ATOM 4401 C CA . GLY B 1 165 ? 3.852 17.219 -17.391 1 75.5 165 GLY B CA 1
ATOM 4402 C C . GLY B 1 165 ? 2.344 17.203 -17.562 1 75.5 165 GLY B C 1
ATOM 4403 O O . GLY B 1 165 ? 1.746 16.141 -17.766 1 75.5 165 GLY B O 1
ATOM 4404 N N . PRO B 1 166 ? 1.823 18.422 -17.297 1 66.88 166 PRO B N 1
ATOM 4405 C CA . PRO B 1 166 ? 0.373 18.5 -17.484 1 66.88 166 PRO B CA 1
ATOM 4406 C C . PRO B 1 166 ? -0.054 18.219 -18.922 1 66.88 166 PRO B C 1
ATOM 4408 O O . PRO B 1 166 ? 0.684 18.516 -19.859 1 66.88 166 PRO B O 1
ATOM 4411 N N . ASP B 1 167 ? -0.842 17.141 -19.141 1 60.94 167 ASP B N 1
ATOM 4412 C CA . ASP B 1 167 ? -1.297 16.859 -20.484 1 60.94 167 ASP B CA 1
ATOM 4413 C C . ASP B 1 167 ? -2.023 18.062 -21.094 1 60.94 167 ASP B C 1
ATOM 4415 O O . ASP B 1 167 ? -2.109 19.109 -20.469 1 60.94 167 ASP B O 1
ATOM 4419 N N . GLN B 1 168 ? -2.184 18 -22.422 1 64.38 168 GLN B N 1
ATOM 4420 C CA . GLN B 1 168 ? -2.832 19.047 -23.203 1 64.38 168 GLN B CA 1
ATOM 4421 C C . GLN B 1 168 ? -4.184 19.422 -22.594 1 64.38 168 GLN B C 1
ATOM 4423 O O . GLN B 1 168 ? -4.777 20.438 -22.969 1 64.38 168 GLN B O 1
ATOM 4428 N N . THR B 1 169 ? -4.52 18.609 -21.625 1 65.94 169 THR B N 1
ATOM 4429 C CA . THR B 1 169 ? -5.875 18.812 -21.125 1 65.94 169 THR B CA 1
ATOM 4430 C C . THR B 1 169 ? -5.91 19.906 -20.062 1 65.94 169 THR B C 1
ATOM 4432 O O . THR B 1 169 ? -6.984 20.406 -19.703 1 65.94 169 THR B O 1
ATOM 4435 N N . GLY B 1 170 ? -4.707 20.375 -19.703 1 79.38 170 GLY B N 1
ATOM 4436 C CA . GLY B 1 170 ? -4.707 21.406 -18.672 1 79.38 170 GLY B CA 1
ATOM 4437 C C . GLY B 1 170 ? -4.727 20.844 -17.266 1 79.38 170 GLY B C 1
ATOM 4438 O O . GLY B 1 170 ? -4.934 21.578 -16.297 1 79.38 170 GLY B O 1
ATOM 4439 N N . GLN B 1 171 ? -4.539 19.609 -17.125 1 84.56 171 GLN B N 1
ATOM 4440 C CA . GLN B 1 171 ? -4.488 18.984 -15.805 1 84.56 171 GLN B CA 1
ATOM 4441 C C . GLN B 1 171 ? -3.184 19.328 -15.094 1 84.56 171 GLN B C 1
ATOM 4443 O O . GLN B 1 171 ? -2.102 19 -15.578 1 84.56 171 GLN B O 1
ATOM 4448 N N . LYS B 1 172 ? -3.32 19.875 -13.914 1 88.25 172 LYS B N 1
ATOM 4449 C CA . LYS B 1 172 ? -2.15 20.453 -13.258 1 88.25 172 LYS B CA 1
ATOM 4450 C C . LYS B 1 172 ? -1.705 19.609 -12.078 1 88.25 172 LYS B C 1
ATOM 4452 O O . LYS B 1 172 ? -0.579 19.75 -11.594 1 88.25 172 LYS B O 1
ATOM 4457 N N . THR B 1 173 ? -2.58 18.781 -11.625 1 93.31 173 THR B N 1
ATOM 4458 C CA . THR B 1 173 ? -2.248 17.969 -10.461 1 93.31 173 THR B CA 1
ATOM 4459 C C . THR B 1 173 ? -2.416 16.484 -10.781 1 93.31 173 THR B C 1
ATOM 4461 O O . THR B 1 173 ? -3.102 16.125 -11.742 1 93.31 173 THR B O 1
ATOM 4464 N N . ALA B 1 174 ? -1.75 15.664 -10.016 1 94.88 174 ALA B N 1
ATOM 4465 C CA . ALA B 1 174 ? -1.879 14.219 -10.188 1 94.88 174 ALA B CA 1
ATOM 4466 C C . ALA B 1 174 ? -3.32 13.766 -9.961 1 94.88 174 ALA B C 1
ATOM 4468 O O . ALA B 1 174 ? -3.789 12.828 -10.609 1 94.88 174 ALA B O 1
ATOM 4469 N N . PHE B 1 175 ? -3.994 14.406 -9.062 1 95.31 175 PHE B N 1
ATOM 4470 C CA . PHE B 1 175 ? -5.414 14.141 -8.859 1 95.31 175 PHE B CA 1
ATOM 4471 C C . PHE B 1 175 ? -6.195 14.344 -10.148 1 95.31 175 PHE B C 1
ATOM 4473 O O . PHE B 1 175 ? -6.992 13.492 -10.539 1 95.31 175 PHE B O 1
ATOM 4480 N N . GLN B 1 176 ? -5.977 15.438 -10.781 1 94.56 176 GLN B N 1
ATOM 4481 C CA . GLN B 1 176 ? -6.668 15.75 -12.023 1 94.56 176 GLN B CA 1
ATOM 4482 C C . GLN B 1 176 ? -6.355 14.719 -13.109 1 94.56 176 GLN B C 1
ATOM 4484 O O . GLN B 1 176 ? -7.254 14.273 -13.82 1 94.56 176 GLN B O 1
ATOM 4489 N N . VAL B 1 177 ? -5.141 14.344 -13.141 1 92.5 177 VAL B N 1
ATOM 4490 C CA . VAL B 1 177 ? -4.723 13.344 -14.117 1 92.5 177 VAL B CA 1
ATOM 4491 C C . VAL B 1 177 ? -5.383 12 -13.797 1 92.5 177 VAL B C 1
ATOM 4493 O O . VAL B 1 177 ? -5.949 11.352 -14.68 1 92.5 177 VAL B O 1
ATOM 4496 N N . GLY B 1 178 ? -5.391 11.586 -12.562 1 92.38 178 GLY B N 1
ATOM 4497 C CA . GLY B 1 178 ? -5.941 10.305 -12.148 1 92.38 178 GLY B CA 1
ATOM 4498 C C . GLY B 1 178 ? -7.438 10.203 -12.352 1 92.38 178 GLY B C 1
ATOM 4499 O O . GLY B 1 178 ? -7.961 9.117 -12.625 1 92.38 178 GLY B O 1
ATOM 4500 N N . HIS B 1 179 ? -8.102 11.336 -12.258 1 92.56 179 HIS B N 1
ATOM 4501 C CA . HIS B 1 179 ? -9.555 11.344 -12.375 1 92.56 179 HIS B CA 1
ATOM 4502 C C . HIS B 1 179 ? -10 11.875 -13.734 1 92.56 179 HIS B C 1
ATOM 4504 O O . HIS B 1 179 ? -11.195 12.031 -13.984 1 92.56 179 HIS B O 1
ATOM 4510 N N . HIS B 1 180 ? -9.078 12.156 -14.562 1 89 180 HIS B N 1
ATOM 4511 C CA . HIS B 1 180 ? -9.391 12.711 -15.875 1 89 180 HIS B CA 1
ATOM 4512 C C . HIS B 1 180 ? -10.344 13.891 -15.766 1 89 180 HIS B C 1
ATOM 4514 O O . HIS B 1 180 ? -11.391 13.914 -16.422 1 89 180 HIS B O 1
ATOM 4520 N N . THR B 1 181 ? -9.93 14.852 -14.938 1 92 181 THR B N 1
ATOM 4521 C CA . THR B 1 181 ? -10.727 16.047 -14.695 1 92 181 THR B CA 1
ATOM 4522 C C . THR B 1 181 ? -9.836 17.281 -14.648 1 92 181 THR B C 1
ATOM 4524 O O . THR B 1 181 ? -8.609 17.172 -14.562 1 92 181 THR B O 1
ATOM 4527 N N . THR B 1 182 ? -10.469 18.406 -14.875 1 91.75 182 THR B N 1
ATOM 4528 C CA . THR B 1 182 ? -9.742 19.656 -14.703 1 91.75 182 THR B CA 1
ATOM 4529 C C . THR B 1 182 ? -10.203 20.391 -13.438 1 91.75 182 THR B C 1
ATOM 4531 O O . THR B 1 182 ? -9.641 21.422 -13.078 1 91.75 182 THR B O 1
ATOM 4534 N N . ASN B 1 183 ? -11.172 19.781 -12.766 1 91.06 183 ASN B N 1
ATOM 4535 C CA . ASN B 1 183 ? -11.641 20.375 -11.516 1 91.06 183 ASN B CA 1
ATOM 4536 C C . ASN B 1 183 ? -10.586 20.266 -10.414 1 91.06 183 ASN B C 1
ATOM 4538 O O . ASN B 1 183 ? -9.844 19.281 -10.359 1 91.06 183 ASN B O 1
ATOM 4542 N N . SER B 1 184 ? -10.602 21.312 -9.57 1 89.38 184 SER B N 1
ATOM 4543 C CA . SER B 1 184 ? -9.836 21.156 -8.336 1 89.38 184 SER B CA 1
ATOM 4544 C C . SER B 1 184 ? -10.391 20.016 -7.48 1 89.38 184 SER B C 1
ATOM 4546 O O . SER B 1 184 ? -11.508 19.562 -7.703 1 89.38 184 SER B O 1
ATOM 4548 N N . PHE B 1 185 ? -9.602 19.594 -6.555 1 91.56 185 PHE B N 1
ATOM 4549 C CA . PHE B 1 185 ? -10.031 18.531 -5.66 1 91.56 185 PHE B CA 1
ATOM 4550 C C . PHE B 1 185 ? -11.344 18.891 -4.98 1 91.56 185 PHE B C 1
ATOM 4552 O O . PHE B 1 185 ? -12.297 18.094 -4.98 1 91.56 185 PHE B O 1
ATOM 4559 N N . TYR B 1 186 ? -11.422 20.078 -4.461 1 85.06 186 TYR B N 1
ATOM 4560 C CA . TYR B 1 186 ? -12.602 20.484 -3.705 1 85.06 186 TYR B CA 1
ATOM 4561 C C . TYR B 1 186 ? -13.805 20.656 -4.621 1 85.06 186 TYR B C 1
ATOM 4563 O O . TYR B 1 186 ? -14.922 20.281 -4.27 1 85.06 186 TYR B O 1
ATOM 4571 N N . ASP B 1 187 ? -13.555 21.25 -5.789 1 86.25 187 ASP B N 1
ATOM 4572 C CA . ASP B 1 187 ? -14.648 21.375 -6.754 1 86.25 187 ASP B CA 1
ATOM 4573 C C . ASP B 1 187 ? -15.188 20 -7.148 1 86.25 187 ASP B C 1
ATOM 4575 O O . ASP B 1 187 ? -16.391 19.828 -7.301 1 86.25 187 ASP B O 1
ATOM 4579 N N . TRP B 1 188 ? -14.219 19.125 -7.32 1 92.38 188 TRP B N 1
ATOM 4580 C CA . TRP B 1 188 ? -14.586 17.75 -7.672 1 92.38 188 TRP B CA 1
ATOM 4581 C C . TRP B 1 188 ? -15.414 17.109 -6.566 1 92.38 188 TRP B C 1
ATOM 4583 O O . TRP B 1 188 ? -16.453 16.5 -6.836 1 92.38 188 TRP B O 1
ATOM 4593 N N . VAL B 1 189 ? -15.078 17.25 -5.312 1 89.56 189 VAL B N 1
ATOM 4594 C CA . VAL B 1 189 ? -15.789 16.703 -4.168 1 89.56 189 VAL B CA 1
ATOM 4595 C C . VAL B 1 189 ? -17.172 17.344 -4.047 1 89.56 189 VAL B C 1
ATOM 4597 O O . VAL B 1 189 ? -18.172 16.656 -3.861 1 89.56 189 VAL B O 1
ATOM 4600 N N . GLU B 1 190 ? -17.219 18.609 -4.234 1 83.69 190 GLU B N 1
ATOM 4601 C CA . GLU B 1 190 ? -18.453 19.344 -4.055 1 83.69 190 GLU B CA 1
ATOM 4602 C C . GLU B 1 190 ? -19.453 19.016 -5.156 1 83.69 190 GLU B C 1
ATOM 4604 O O . GLU B 1 190 ? -20.672 19.062 -4.934 1 83.69 190 GLU B O 1
ATOM 4609 N N . SER B 1 191 ? -18.984 18.719 -6.293 1 89 191 SER B N 1
ATOM 4610 C CA . SER B 1 191 ? -19.859 18.406 -7.418 1 89 191 SER B CA 1
ATOM 4611 C C . SER B 1 191 ? -20.359 16.969 -7.336 1 89 191 SER B C 1
ATOM 4613 O O . SER B 1 191 ? -21.203 16.547 -8.133 1 89 191 SER B O 1
ATOM 4615 N N . ARG B 1 192 ? -19.969 16.219 -6.312 1 90.31 192 ARG B N 1
ATOM 4616 C CA . ARG B 1 192 ? -20.312 14.805 -6.176 1 90.31 192 ARG B CA 1
ATOM 4617 C C . ARG B 1 192 ? -20.797 14.492 -4.762 1 90.31 192 ARG B C 1
ATOM 4619 O O . ARG B 1 192 ? -20.062 13.891 -3.975 1 90.31 192 ARG B O 1
ATOM 4626 N N . PRO B 1 193 ? -22.016 14.75 -4.543 1 86.31 193 PRO B N 1
ATOM 4627 C CA . PRO B 1 193 ? -22.547 14.586 -3.189 1 86.31 193 PRO B CA 1
ATOM 4628 C C . PRO B 1 193 ? -22.359 13.172 -2.643 1 86.31 193 PRO B C 1
ATOM 4630 O O . PRO B 1 193 ? -22.25 12.984 -1.427 1 86.31 193 PRO B O 1
ATOM 4633 N N . GLU B 1 194 ? -22.203 12.227 -3.582 1 85.75 194 GLU B N 1
ATOM 4634 C CA . GLU B 1 194 ? -22.109 10.828 -3.16 1 85.75 194 GLU B CA 1
ATOM 4635 C C . GLU B 1 194 ? -20.797 10.555 -2.432 1 85.75 194 GLU B C 1
ATOM 4637 O O . GLU B 1 194 ? -20.656 9.539 -1.751 1 85.75 194 GLU B O 1
ATOM 4642 N N . VAL B 1 195 ? -19.875 11.508 -2.539 1 90.25 195 VAL B N 1
ATOM 4643 C CA . VAL B 1 195 ? -18.594 11.266 -1.899 1 90.25 195 VAL B CA 1
ATOM 4644 C C . VAL B 1 195 ? -18.438 12.148 -0.665 1 90.25 195 VAL B C 1
ATOM 4646 O O . VAL B 1 195 ? -17.469 12.031 0.084 1 90.25 195 VAL B O 1
ATOM 4649 N N . HIS B 1 196 ? -19.359 13.039 -0.371 1 86 196 HIS B N 1
ATOM 4650 C CA . HIS B 1 196 ? -19.297 14.023 0.706 1 86 196 HIS B CA 1
ATOM 4651 C C . HIS B 1 196 ? -19.172 13.336 2.064 1 86 196 HIS B C 1
ATOM 4653 O O . HIS B 1 196 ? -18.344 13.727 2.887 1 86 196 HIS B O 1
ATOM 4659 N N . GLU B 1 197 ? -19.984 12.352 2.234 1 86.69 197 GLU B N 1
ATOM 4660 C CA . GLU B 1 197 ? -20 11.672 3.525 1 86.69 197 GLU B CA 1
ATOM 4661 C C . GLU B 1 197 ? -18.625 11.086 3.861 1 86.69 197 GLU B C 1
ATOM 4663 O O . GLU B 1 197 ? -18.141 11.242 4.98 1 86.69 197 GLU B O 1
ATOM 4668 N N . ALA B 1 198 ? -18.094 10.477 2.9 1 92.25 198 ALA B N 1
ATOM 4669 C CA . ALA B 1 198 ? -16.797 9.859 3.115 1 92.25 198 ALA B CA 1
ATOM 4670 C C . ALA B 1 198 ? -15.719 10.906 3.379 1 92.25 198 ALA B C 1
ATOM 4672 O O . ALA B 1 198 ? -14.969 10.812 4.355 1 92.25 198 ALA B O 1
ATOM 4673 N N . PHE B 1 199 ? -15.672 11.922 2.572 1 91.62 199 PHE B N 1
ATOM 4674 C CA . PHE B 1 199 ? -14.602 12.906 2.678 1 91.62 199 PHE B CA 1
ATOM 4675 C C . PHE B 1 199 ? -14.727 13.703 3.971 1 91.62 199 PHE B C 1
ATOM 4677 O O . PHE B 1 199 ? -13.75 13.852 4.711 1 91.62 199 PHE B O 1
ATOM 4684 N N . TYR B 1 200 ? -15.805 14.156 4.266 1 81.25 200 TYR B N 1
ATOM 4685 C CA . TYR B 1 200 ? -15.984 14.984 5.453 1 81.25 200 TYR B CA 1
ATOM 4686 C C . TYR B 1 200 ? -15.938 14.141 6.719 1 81.25 200 TYR B C 1
ATOM 4688 O O . TYR B 1 200 ? -15.516 14.617 7.773 1 81.25 200 TYR B O 1
ATOM 4696 N N . GLY B 1 201 ? -16.375 12.875 6.578 1 84.06 201 GLY B N 1
ATOM 4697 C CA . GLY B 1 201 ? -16.141 11.945 7.672 1 84.06 201 GLY B CA 1
ATOM 4698 C C . GLY B 1 201 ? -14.672 11.711 7.953 1 84.06 201 GLY B C 1
ATOM 4699 O O . GLY B 1 201 ? -14.258 11.648 9.117 1 84.06 201 GLY B O 1
ATOM 4700 N N . TYR B 1 202 ? -13.922 11.602 6.902 1 90.69 202 TYR B N 1
ATOM 4701 C CA . TYR B 1 202 ? -12.477 11.484 7.039 1 90.69 202 TYR B CA 1
ATOM 4702 C C . TYR B 1 202 ? -11.891 12.719 7.715 1 90.69 202 TYR B C 1
ATOM 4704 O O . TYR B 1 202 ? -11.094 12.602 8.656 1 90.69 202 TYR B O 1
ATOM 4712 N N . MET B 1 203 ? -12.234 13.867 7.262 1 82.31 203 MET B N 1
ATOM 4713 C CA . MET B 1 203 ? -11.727 15.109 7.84 1 82.31 203 MET B CA 1
ATOM 4714 C C . MET B 1 203 ? -12.07 15.195 9.328 1 82.31 203 MET B C 1
ATOM 4716 O O . MET B 1 203 ? -11.234 15.602 10.133 1 82.31 203 MET B O 1
ATOM 4720 N N . ALA B 1 204 ? -13.297 14.773 9.648 1 77.25 204 ALA B N 1
ATOM 4721 C CA . ALA B 1 204 ? -13.727 14.789 11.047 1 77.25 204 ALA B CA 1
ATOM 4722 C C . ALA B 1 204 ? -12.883 13.828 11.883 1 77.25 204 ALA B C 1
ATOM 4724 O O . ALA B 1 204 ? -12.484 14.164 13 1 77.25 204 ALA B O 1
ATOM 4725 N N . GLY B 1 205 ? -12.664 12.664 11.328 1 80.38 205 GLY B N 1
ATOM 4726 C CA . GLY B 1 205 ? -11.812 11.703 12.016 1 80.38 205 GLY B CA 1
ATOM 4727 C C . GLY B 1 205 ? -10.391 12.195 12.219 1 80.38 205 GLY B C 1
ATOM 4728 O O . GLY B 1 205 ? -9.828 12.031 13.297 1 80.38 205 GLY B O 1
ATOM 4729 N N . LEU B 1 206 ? -9.859 12.781 11.227 1 80.44 206 LEU B N 1
ATOM 4730 C CA . LEU B 1 206 ? -8.508 13.336 11.297 1 80.44 206 LEU B CA 1
ATOM 4731 C C . LEU B 1 206 ? -8.43 14.43 12.359 1 80.44 206 LEU B C 1
ATOM 4733 O O . LEU B 1 206 ? -7.52 14.43 13.188 1 80.44 206 LEU B O 1
ATOM 4737 N N . HIS B 1 207 ? -9.344 15.273 12.391 1 75.69 207 HIS B N 1
ATOM 4738 C CA . HIS B 1 207 ? -9.367 16.375 13.344 1 75.69 207 HIS B CA 1
ATOM 4739 C C . HIS B 1 207 ? -9.492 15.875 14.773 1 75.69 207 HIS B C 1
ATOM 4741 O O . HIS B 1 207 ? -8.938 16.469 15.695 1 75.69 207 HIS B O 1
ATOM 4747 N N . SER B 1 208 ? -10.172 14.766 14.867 1 75.81 208 SER B N 1
ATOM 4748 C CA . SER B 1 208 ? -10.43 14.234 16.203 1 75.81 208 SER B CA 1
ATOM 4749 C C . SER B 1 208 ? -9.156 13.68 16.828 1 75.81 208 SER B C 1
ATOM 4751 O O . SER B 1 208 ? -9.062 13.578 18.062 1 75.81 208 SER B O 1
ATOM 4753 N N . ILE B 1 209 ? -8.219 13.367 16.031 1 77.75 209 ILE B N 1
ATOM 4754 C CA . ILE B 1 209 ? -7.035 12.727 16.594 1 77.75 209 ILE B CA 1
ATOM 4755 C C . ILE B 1 209 ? -5.867 13.711 16.594 1 77.75 209 ILE B C 1
ATOM 4757 O O . ILE B 1 209 ? -4.793 13.414 17.125 1 77.75 209 ILE B O 1
ATOM 4761 N N . MET B 1 210 ? -6.094 14.836 16 1 82.75 210 MET B N 1
ATOM 4762 C CA . MET B 1 210 ? -5.043 15.852 15.961 1 82.75 210 MET B CA 1
ATOM 4763 C C . MET B 1 210 ? -4.859 16.5 17.328 1 82.75 210 MET B C 1
ATOM 4765 O O . MET B 1 210 ? -5.812 16.625 18.094 1 82.75 210 MET B O 1
ATOM 4769 N N . ALA B 1 211 ? -3.623 16.766 17.578 1 84.25 211 ALA B N 1
ATOM 4770 C CA . ALA B 1 211 ? -3.355 17.5 18.797 1 84.25 211 ALA B CA 1
ATOM 4771 C C . ALA B 1 211 ? -4.02 18.875 18.766 1 84.25 211 ALA B C 1
ATOM 4773 O O . ALA B 1 211 ? -4.02 19.547 17.734 1 84.25 211 ALA B O 1
ATOM 4774 N N . ARG B 1 212 ? -4.637 19.156 19.875 1 88.44 212 ARG B N 1
ATOM 4775 C CA . ARG B 1 212 ? -5.246 20.484 20.016 1 88.44 212 ARG B CA 1
ATOM 4776 C C . ARG B 1 212 ? -4.219 21.516 20.469 1 88.44 212 ARG B C 1
ATOM 4778 O O . ARG B 1 212 ? -3.68 21.438 21.562 1 88.44 212 ARG B O 1
ATOM 4785 N N . TRP B 1 213 ? -4.02 22.453 19.562 1 91.88 213 TRP B N 1
ATOM 4786 C CA . TRP B 1 213 ? -2.986 23.438 19.859 1 91.88 213 TRP B CA 1
ATOM 4787 C C . TRP B 1 213 ? -3.305 24.203 21.141 1 91.88 213 TRP B C 1
ATOM 4789 O O . TRP B 1 213 ? -2.396 24.625 21.859 1 91.88 213 TRP B O 1
ATOM 4799 N N . ILE B 1 214 ? -4.613 24.312 21.5 1 93.25 214 ILE B N 1
ATOM 4800 C CA . ILE B 1 214 ? -5.07 25.078 22.672 1 93.25 214 ILE B CA 1
ATOM 4801 C C . ILE B 1 214 ? -4.512 24.453 23.938 1 93.25 214 ILE B C 1
ATOM 4803 O O . ILE B 1 214 ? -4.32 25.141 24.938 1 93.25 214 ILE B O 1
ATOM 4807 N N . ASN B 1 215 ? -4.227 23.156 23.844 1 91.25 215 ASN B N 1
ATOM 4808 C CA . ASN B 1 215 ? -3.695 22.453 25.016 1 91.25 215 ASN B CA 1
ATOM 4809 C C . ASN B 1 215 ? -2.201 22.703 25.188 1 91.25 215 ASN B C 1
ATOM 4811 O O . ASN B 1 215 ? -1.641 22.422 26.25 1 91.25 215 ASN B O 1
ATOM 4815 N N . ALA B 1 216 ? -1.596 23.234 24.203 1 90.94 216 ALA B N 1
ATOM 4816 C CA . ALA B 1 216 ? -0.146 23.406 24.234 1 90.94 216 ALA B CA 1
ATOM 4817 C C . ALA B 1 216 ? 0.227 24.844 24.594 1 90.94 216 ALA B C 1
ATOM 4819 O O . ALA B 1 216 ? 1.409 25.172 24.672 1 90.94 216 ALA B O 1
ATOM 4820 N N . VAL B 1 217 ? -0.797 25.656 24.844 1 92.81 217 VAL B N 1
ATOM 4821 C CA . VAL B 1 217 ? -0.537 27.047 25.172 1 92.81 217 VAL B CA 1
ATOM 4822 C C . VAL B 1 217 ? -1.405 27.469 26.359 1 92.81 217 VAL B C 1
ATOM 4824 O O . VAL B 1 217 ? -2.352 26.766 26.719 1 92.81 217 VAL B O 1
ATOM 4827 N N . ASP B 1 218 ? -0.959 28.453 27.062 1 93.69 218 ASP B N 1
ATOM 4828 C CA . ASP B 1 218 ? -1.83 29.219 27.953 1 93.69 218 ASP B CA 1
ATOM 4829 C C . ASP B 1 218 ? -2.436 30.422 27.234 1 93.69 218 ASP B C 1
ATOM 4831 O O . ASP B 1 218 ? -1.861 31.5 27.25 1 93.69 218 ASP B O 1
ATOM 4835 N N . PHE B 1 219 ? -3.598 30.203 26.688 1 94.69 219 PHE B N 1
ATOM 4836 C CA . PHE B 1 219 ? -4.191 31.156 25.75 1 94.69 219 PHE B CA 1
ATOM 4837 C C . PHE B 1 219 ? -4.27 32.562 26.375 1 94.69 219 PHE B C 1
ATOM 4839 O O . PHE B 1 219 ? -3.865 33.531 25.75 1 94.69 219 PHE B O 1
ATOM 4846 N N . ASP B 1 220 ? -4.82 32.656 27.594 1 93.75 220 ASP B N 1
ATOM 4847 C CA . ASP B 1 220 ? -5.008 33.969 28.234 1 93.75 220 ASP B CA 1
ATOM 4848 C C . ASP B 1 220 ? -3.668 34.625 28.516 1 93.75 220 ASP B C 1
ATOM 4850 O O . ASP B 1 220 ? -3.498 35.812 28.234 1 93.75 220 ASP B O 1
ATOM 4854 N N . LYS B 1 221 ? -2.781 33.875 28.953 1 93.38 221 LYS B N 1
ATOM 4855 C CA . LYS B 1 221 ? -1.473 34.406 29.297 1 93.38 221 LYS B CA 1
ATOM 4856 C C . LYS B 1 221 ? -0.656 34.719 28.047 1 93.38 221 LYS B C 1
ATOM 4858 O O . LYS B 1 221 ? 0.033 35.75 27.984 1 93.38 221 LYS B O 1
ATOM 4863 N N . ASP B 1 222 ? -0.741 33.875 27.031 1 93.94 222 ASP B N 1
ATOM 4864 C CA . ASP B 1 222 ? 0.134 33.969 25.859 1 93.94 222 ASP B CA 1
ATOM 4865 C C . ASP B 1 222 ? -0.408 34.969 24.844 1 93.94 222 ASP B C 1
ATOM 4867 O O . ASP B 1 222 ? 0.363 35.656 24.156 1 93.94 222 ASP B O 1
ATOM 4871 N N . PHE B 1 223 ? -1.78 35.094 24.781 1 94.19 223 PHE B N 1
ATOM 4872 C CA . PHE B 1 223 ? -2.297 35.812 23.625 1 94.19 223 PHE B CA 1
ATOM 4873 C C . PHE B 1 223 ? -3.334 36.875 24.047 1 94.19 223 PHE B C 1
ATOM 4875 O O . PHE B 1 223 ? -3.629 37.781 23.297 1 94.19 223 PHE B O 1
ATOM 4882 N N . ALA B 1 224 ? -3.947 36.719 25.203 1 92 224 ALA B N 1
ATOM 4883 C CA . ALA B 1 224 ? -5.105 37.531 25.516 1 92 224 ALA B CA 1
ATOM 4884 C C . ALA B 1 224 ? -4.859 38.375 26.766 1 92 224 ALA B C 1
ATOM 4886 O O . ALA B 1 224 ? -5.805 38.719 27.484 1 92 224 ALA B O 1
ATOM 4887 N N . ARG B 1 225 ? -3.697 38.625 27.031 1 88.75 225 ARG B N 1
ATOM 4888 C CA . ARG B 1 225 ? -3.412 39.438 28.188 1 88.75 225 ARG B CA 1
ATOM 4889 C C . ARG B 1 225 ? -4.066 40.812 28.062 1 88.75 225 ARG B C 1
ATOM 4891 O O . ARG B 1 225 ? -4.012 41.438 26.984 1 88.75 225 ARG B O 1
ATOM 4898 N N . ASN B 1 226 ? -4.734 41.312 29.031 1 87.25 226 ASN B N 1
ATOM 4899 C CA . ASN B 1 226 ? -5.328 42.625 29.125 1 87.25 226 ASN B CA 1
ATOM 4900 C C . ASN B 1 226 ? -6.402 42.844 28.062 1 87.25 226 ASN B C 1
ATOM 4902 O O . ASN B 1 226 ? -6.629 43.969 27.625 1 87.25 226 ASN B O 1
ATOM 4906 N N . VAL B 1 227 ? -6.941 41.781 27.641 1 88.69 227 VAL B N 1
ATOM 4907 C CA . VAL B 1 227 ? -7.984 41.875 26.625 1 88.69 227 VAL B CA 1
ATOM 4908 C C . VAL B 1 227 ? -9.188 42.625 27.188 1 88.69 227 VAL B C 1
ATOM 4910 O O . VAL B 1 227 ? -9.523 42.469 28.359 1 88.69 227 VAL B O 1
ATOM 4913 N N . LYS B 1 228 ? -9.766 43.406 26.359 1 87.44 228 LYS B N 1
ATOM 4914 C CA . LYS B 1 228 ? -11.008 44.062 26.719 1 87.44 228 LYS B CA 1
ATOM 4915 C C . LYS B 1 228 ? -12.227 43.281 26.234 1 87.44 228 LYS B C 1
ATOM 4917 O O . LYS B 1 228 ? -12.125 42.5 25.297 1 87.44 228 LYS B O 1
ATOM 4922 N N . VAL B 1 229 ? -13.391 43.562 26.812 1 81.62 229 VAL B N 1
ATOM 4923 C CA . VAL B 1 229 ? -14.609 42.781 26.625 1 81.62 229 VAL B CA 1
ATOM 4924 C C . VAL B 1 229 ? -15.086 42.938 25.188 1 81.62 229 VAL B C 1
ATOM 4926 O O . VAL B 1 229 ? -15.656 41.969 24.625 1 81.62 229 VAL B O 1
ATOM 4929 N N . ASN B 1 230 ? -14.797 44 24.516 1 85.38 230 ASN B N 1
ATOM 4930 C CA . ASN B 1 230 ? -15.328 44.219 23.172 1 85.38 230 ASN B CA 1
ATOM 4931 C C . ASN B 1 230 ? -14.289 43.906 22.109 1 85.38 230 ASN B C 1
ATOM 4933 O O . ASN B 1 230 ? -14.562 44 20.906 1 85.38 230 ASN B O 1
ATOM 4937 N N . GLU B 1 231 ? -13.18 43.406 22.531 1 92.81 231 GLU B N 1
ATOM 4938 C CA . GLU B 1 231 ? -12.117 43.062 21.594 1 92.81 231 GLU B CA 1
ATOM 4939 C C . GLU B 1 231 ? -12.297 41.656 21.016 1 92.81 231 GLU B C 1
ATOM 4941 O O . GLU B 1 231 ? -12.875 40.781 21.672 1 92.81 231 GLU B O 1
ATOM 4946 N N . VAL B 1 232 ? -11.922 41.562 19.812 1 96.56 232 VAL B N 1
ATOM 4947 C CA . VAL B 1 232 ? -11.906 40.219 19.219 1 96.56 232 VAL B CA 1
ATOM 4948 C C . VAL B 1 232 ? -10.641 39.469 19.656 1 96.56 232 VAL B C 1
ATOM 4950 O O . VAL B 1 232 ? -9.523 39.906 19.375 1 96.56 232 VAL B O 1
ATOM 4953 N N . VAL B 1 233 ? -10.828 38.406 20.328 1 96.38 233 VAL B N 1
ATOM 4954 C CA . VAL B 1 233 ? -9.695 37.688 20.922 1 96.38 233 VAL B CA 1
ATOM 4955 C C . VAL B 1 233 ? -9.219 36.594 19.969 1 96.38 233 VAL B C 1
ATOM 4957 O O . VAL B 1 233 ? -8.062 36.188 20.031 1 96.38 233 VAL B O 1
ATOM 4960 N N . PHE B 1 234 ? -10.133 36.094 19.156 1 97.81 234 PHE B N 1
ATOM 4961 C CA . PHE B 1 234 ? -9.789 34.938 18.312 1 97.81 234 PHE B CA 1
ATOM 4962 C C . PHE B 1 234 ? -10.586 34.969 17.016 1 97.81 234 PHE B C 1
ATOM 4964 O O . PHE B 1 234 ? -11.812 35.094 17.031 1 97.81 234 PHE B O 1
ATOM 4971 N N . VAL B 1 235 ? -9.898 34.906 15.953 1 98.44 235 VAL B N 1
ATOM 4972 C CA . VAL B 1 235 ? -10.492 34.75 14.633 1 98.44 235 VAL B CA 1
ATOM 4973 C C . VAL B 1 235 ? -10.016 33.406 14.031 1 98.44 235 VAL B C 1
ATOM 4975 O O . VAL B 1 235 ? -8.82 33.25 13.766 1 98.44 235 VAL B O 1
ATOM 4978 N N . ASP B 1 236 ? -10.906 32.5 13.836 1 98 236 ASP B N 1
ATOM 4979 C CA . ASP B 1 236 ? -10.617 31.234 13.164 1 98 236 ASP B CA 1
ATOM 4980 C C . ASP B 1 236 ? -10.805 31.359 11.656 1 98 236 ASP B C 1
ATOM 4982 O O . ASP B 1 236 ? -11.914 31.203 11.148 1 98 236 ASP B O 1
ATOM 4986 N N . VAL B 1 237 ? -9.719 31.609 10.977 1 97.88 237 VAL B N 1
ATOM 4987 C CA . VAL B 1 237 ? -9.75 31.812 9.531 1 97.88 237 VAL B CA 1
ATOM 4988 C C . VAL B 1 237 ? -9.828 30.469 8.812 1 97.88 237 VAL B C 1
ATOM 4990 O O . VAL B 1 237 ? -8.938 29.641 8.953 1 97.88 237 VAL B O 1
ATOM 4993 N N . GLY B 1 238 ? -10.852 30.281 8.023 1 93.94 238 GLY B N 1
ATOM 4994 C CA . GLY B 1 238 ? -11.07 28.969 7.43 1 93.94 238 GLY B CA 1
ATOM 4995 C C . GLY B 1 238 ? -11.367 27.891 8.461 1 93.94 238 GLY B C 1
ATOM 4996 O O . GLY B 1 238 ? -10.789 26.797 8.414 1 93.94 238 GLY B O 1
ATOM 4997 N N . GLY B 1 239 ? -12.258 28.172 9.367 1 92.12 239 GLY B N 1
ATOM 4998 C CA . GLY B 1 239 ? -12.367 27.391 10.594 1 92.12 239 GLY B CA 1
ATOM 4999 C C . GLY B 1 239 ? -13.352 26.25 10.484 1 92.12 239 GLY B C 1
ATOM 5000 O O . GLY B 1 239 ? -13.531 25.484 11.438 1 92.12 239 GLY B O 1
ATOM 5001 N N . GLY B 1 240 ? -14.016 26.109 9.328 1 87.69 240 GLY B N 1
ATOM 5002 C CA . GLY B 1 240 ? -14.906 24.969 9.125 1 87.69 240 GLY B CA 1
ATOM 5003 C C . GLY B 1 240 ? -16.141 25.016 10.008 1 87.69 240 GLY B C 1
ATOM 5004 O O . GLY B 1 240 ? -16.859 26.016 10.023 1 87.69 240 GLY B O 1
ATOM 5005 N N . ASP B 1 241 ? -16.281 24 10.883 1 85.12 241 ASP B N 1
ATOM 5006 C CA . ASP B 1 241 ? -17.5 23.875 11.695 1 85.12 241 ASP B CA 1
ATOM 5007 C C . ASP B 1 241 ? -17.359 24.656 13.008 1 85.12 241 ASP B C 1
ATOM 5009 O O . ASP B 1 241 ? -18.266 24.641 13.836 1 85.12 241 ASP B O 1
ATOM 5013 N N . GLY B 1 242 ? -16.281 25.219 13.203 1 91.06 242 GLY B N 1
ATOM 5014 C CA . GLY B 1 242 ? -16.094 26.062 14.375 1 91.06 242 GLY B CA 1
ATOM 5015 C C . GLY B 1 242 ? -15.57 25.312 15.578 1 91.06 242 GLY B C 1
ATOM 5016 O O . GLY B 1 242 ? -15.625 25.812 16.703 1 91.06 242 GLY B O 1
ATOM 5017 N N . GLY B 1 243 ? -15.078 24.109 15.367 1 87.94 243 GLY B N 1
ATOM 5018 C CA . GLY B 1 243 ? -14.562 23.312 16.469 1 87.94 243 GLY B CA 1
ATOM 5019 C C . GLY B 1 243 ? -13.492 24.031 17.281 1 87.94 243 GLY B C 1
ATOM 5020 O O . GLY B 1 243 ? -13.508 24 18.516 1 87.94 243 GLY B O 1
ATOM 5021 N N . GLN B 1 244 ? -12.578 24.719 16.641 1 91.31 244 GLN B N 1
ATOM 5022 C CA . GLN B 1 244 ? -11.516 25.453 17.312 1 91.31 244 GLN B CA 1
ATOM 5023 C C . GLN B 1 244 ? -12.078 26.625 18.125 1 91.31 244 GLN B C 1
ATOM 5025 O O . GLN B 1 244 ? -11.594 26.922 19.219 1 91.31 244 GLN B O 1
ATOM 5030 N N . CYS B 1 245 ? -13.086 27.25 17.562 1 94.81 245 CYS B N 1
ATOM 5031 C CA . CYS B 1 245 ? -13.734 28.359 18.281 1 94.81 245 CYS B CA 1
ATOM 5032 C C . CYS B 1 245 ? -14.336 27.875 19.594 1 94.81 245 CYS B C 1
ATOM 5034 O O . CYS B 1 245 ? -14.188 28.531 20.625 1 94.81 245 CYS B O 1
ATOM 5036 N N . LEU B 1 246 ? -14.945 26.766 19.484 1 93.06 246 LEU B N 1
ATOM 5037 C CA . LEU B 1 246 ? -15.562 26.188 20.672 1 93.06 246 LEU B CA 1
ATOM 5038 C C . LEU B 1 246 ? -14.5 25.844 21.719 1 93.06 246 LEU B C 1
ATOM 5040 O O . LEU B 1 246 ? -14.711 26.031 22.922 1 93.06 246 LEU B O 1
ATOM 5044 N N . GLU B 1 247 ? -13.383 25.312 21.297 1 92.12 247 GLU B N 1
ATOM 5045 C CA . GLU B 1 247 ? -12.289 24.969 22.203 1 92.12 247 GLU B CA 1
ATOM 5046 C C . GLU B 1 247 ? -11.719 26.219 22.875 1 92.12 247 GLU B C 1
ATOM 5048 O O . GLU B 1 247 ? -11.43 26.203 24.078 1 92.12 247 GLU B O 1
ATOM 5053 N N . VAL B 1 248 ? -11.555 27.281 22.125 1 94.75 248 VAL B N 1
ATOM 5054 C CA . VAL B 1 248 ? -11.047 28.531 22.672 1 94.75 248 VAL B CA 1
ATOM 5055 C C . VAL B 1 248 ? -12.062 29.125 23.641 1 94.75 248 VAL B C 1
ATOM 5057 O O . VAL B 1 248 ? -11.688 29.641 24.688 1 94.75 248 VAL B O 1
ATOM 5060 N N . GLN B 1 249 ? -13.336 29.031 23.234 1 93.62 249 GLN B N 1
ATOM 5061 C CA . GLN B 1 249 ? -14.398 29.516 24.109 1 93.62 249 GLN B CA 1
ATOM 5062 C C . GLN B 1 249 ? -14.344 28.844 25.469 1 93.62 249 GLN B C 1
ATOM 5064 O O . GLN B 1 249 ? -14.555 29.484 26.5 1 93.62 249 GLN B O 1
ATOM 5069 N N . LYS B 1 250 ? -14.047 27.609 25.484 1 92 250 LYS B N 1
ATOM 5070 C CA . LYS B 1 250 ? -13.953 26.844 26.719 1 92 250 LYS B CA 1
ATOM 5071 C C . LYS B 1 250 ? -12.703 27.234 27.516 1 92 250 LYS B C 1
ATOM 5073 O O . LYS B 1 250 ? -12.734 27.297 28.734 1 92 250 LYS B O 1
ATOM 5078 N N . ALA B 1 251 ? -11.602 27.453 26.844 1 90.81 251 ALA B N 1
ATOM 5079 C CA . ALA B 1 251 ? -10.312 27.688 27.484 1 90.81 251 ALA B CA 1
ATOM 5080 C C . ALA B 1 251 ? -10.164 29.141 27.922 1 90.81 251 ALA B C 1
ATOM 5082 O O . ALA B 1 251 ? -9.453 29.438 28.875 1 90.81 251 ALA B O 1
ATOM 5083 N N . HIS B 1 252 ? -10.797 30.016 27.156 1 84.25 252 HIS B N 1
ATOM 5084 C CA . HIS B 1 252 ? -10.656 31.453 27.375 1 84.25 252 HIS B CA 1
ATOM 5085 C C . HIS B 1 252 ? -11.68 31.953 28.375 1 84.25 252 HIS B C 1
ATOM 5087 O O . HIS B 1 252 ? -12.883 31.703 28.234 1 84.25 252 HIS B O 1
ATOM 5093 N N . LYS B 1 253 ? -11.18 32.781 29.328 1 81 253 LYS B N 1
ATOM 5094 C CA . LYS B 1 253 ? -12.047 33.125 30.438 1 81 253 LYS B CA 1
ATOM 5095 C C . LYS B 1 253 ? -12.117 34.656 30.594 1 81 253 LYS B C 1
ATOM 5097 O O . LYS B 1 253 ? -12.789 35.156 31.5 1 81 253 LYS B O 1
ATOM 5102 N N . LEU B 1 254 ? -11.516 35.375 29.797 1 77.75 254 LEU B N 1
ATOM 5103 C CA . LEU B 1 254 ? -11.352 36.812 30.047 1 77.75 254 LEU B CA 1
ATOM 5104 C C . LEU B 1 254 ? -12.344 37.625 29.234 1 77.75 254 LEU B C 1
ATOM 5106 O O . LEU B 1 254 ? -12.297 38.875 29.25 1 77.75 254 LEU B O 1
ATOM 5110 N N . GLY B 1 255 ? -13.148 37 28.547 1 80.5 255 GLY B N 1
ATOM 5111 C CA . GLY B 1 255 ? -14.117 37.719 27.734 1 80.5 255 GLY B CA 1
ATOM 5112 C C . GLY B 1 255 ? -13.609 38.062 26.344 1 80.5 255 GLY B C 1
ATOM 5113 O O . GLY B 1 255 ? -12.477 37.719 26 1 80.5 255 GLY B O 1
ATOM 5114 N N . GLY B 1 256 ? -14.477 38.688 25.562 1 88.38 256 GLY B N 1
ATOM 5115 C CA . GLY B 1 256 ? -14.141 39.031 24.188 1 88.38 256 GLY B CA 1
ATOM 5116 C C . GLY B 1 256 ? -14.914 38.188 23.172 1 88.38 256 GLY B C 1
ATOM 5117 O O . GLY B 1 256 ? -15.711 37.344 23.547 1 88.38 256 GLY B O 1
ATOM 5118 N N . LYS B 1 257 ? -14.602 38.562 21.922 1 94.12 257 LYS B N 1
ATOM 5119 C CA . LYS B 1 257 ? -15.367 37.938 20.844 1 94.12 257 LYS B CA 1
ATOM 5120 C C . LYS B 1 257 ? -14.547 36.875 20.125 1 94.12 257 LYS B C 1
ATOM 5122 O O . LYS B 1 257 ? -13.32 37 20.016 1 94.12 257 LYS B O 1
ATOM 5127 N N . ILE B 1 258 ? -15.18 35.844 19.766 1 96.62 258 ILE B N 1
ATOM 5128 C CA . ILE B 1 258 ? -14.633 34.781 18.938 1 96.62 258 ILE B CA 1
ATOM 5129 C C . ILE B 1 258 ? -15.383 34.75 17.609 1 96.62 258 ILE B C 1
ATOM 5131 O O . ILE B 1 258 ? -16.609 34.75 17.578 1 96.62 258 ILE B O 1
ATOM 5135 N N . ILE B 1 259 ? -14.609 34.812 16.547 1 98.06 259 ILE B N 1
ATOM 5136 C CA . ILE B 1 259 ? -15.219 34.875 15.227 1 98.06 259 ILE B CA 1
ATOM 5137 C C . ILE B 1 259 ? -14.781 33.688 14.391 1 98.06 259 ILE B C 1
ATOM 5139 O O . ILE B 1 259 ? -13.586 33.375 14.32 1 98.06 259 ILE B O 1
ATOM 5143 N N . LEU B 1 260 ? -15.734 33 13.797 1 98 260 LEU B N 1
ATOM 5144 C CA . LEU B 1 260 ? -15.5 31.922 12.828 1 98 260 LEU B CA 1
ATOM 5145 C C . LEU B 1 260 ? -15.633 32.438 11.406 1 98 260 LEU B C 1
ATOM 5147 O O . LEU B 1 260 ? -16.656 33.031 11.047 1 98 260 LEU B O 1
ATOM 5151 N N . GLN B 1 261 ? -14.602 32.25 10.617 1 97.75 261 GLN B N 1
ATOM 5152 C CA . GLN B 1 261 ? -14.641 32.656 9.219 1 97.75 261 GLN B CA 1
ATOM 5153 C C . GLN B 1 261 ? -14.492 31.469 8.289 1 97.75 261 GLN B C 1
ATOM 5155 O O . GLN B 1 261 ? -13.664 30.594 8.531 1 97.75 261 GLN B O 1
ATOM 5160 N N . ASP B 1 262 ? -15.227 31.359 7.309 1 94.62 262 ASP B N 1
ATOM 5161 C CA . ASP B 1 262 ? -15.109 30.406 6.211 1 94.62 262 ASP B CA 1
ATOM 5162 C C . ASP B 1 262 ? -16 30.797 5.035 1 94.62 262 ASP B C 1
ATOM 5164 O O . ASP B 1 262 ? -16.672 31.844 5.082 1 94.62 262 ASP B O 1
ATOM 5168 N N . ARG B 1 263 ? -15.977 30.078 3.916 1 88.94 263 ARG B N 1
ATOM 5169 C CA . ARG B 1 263 ? -16.875 30.266 2.787 1 88.94 263 ARG B CA 1
ATOM 5170 C C . ARG B 1 263 ? -18.328 30.062 3.207 1 88.94 263 ARG B C 1
ATOM 5172 O O . ARG B 1 263 ? -18.609 29.359 4.176 1 88.94 263 ARG B O 1
ATOM 5179 N N . ALA B 1 264 ? -19.234 30.609 2.473 1 91.56 264 ALA B N 1
ATOM 5180 C CA . ALA B 1 264 ? -20.656 30.656 2.805 1 91.56 264 ALA B CA 1
ATOM 5181 C C . ALA B 1 264 ? -21.203 29.25 3.045 1 91.56 264 ALA B C 1
ATOM 5183 O O . ALA B 1 264 ? -21.906 29.016 4.035 1 91.56 264 ALA B O 1
ATOM 5184 N N . VAL B 1 265 ? -20.906 28.297 2.195 1 81.94 265 VAL B N 1
ATOM 5185 C CA . VAL B 1 265 ? -21.469 26.953 2.25 1 81.94 265 VAL B CA 1
ATOM 5186 C C . VAL B 1 265 ? -21 26.25 3.523 1 81.94 265 VAL B C 1
ATOM 5188 O O . VAL B 1 265 ? -21.734 25.469 4.117 1 81.94 265 VAL B O 1
ATOM 5191 N N . VAL B 1 266 ? -19.844 26.594 3.938 1 83.06 266 VAL B N 1
ATOM 5192 C CA . VAL B 1 266 ? -19.281 25.969 5.133 1 83.06 266 VAL B CA 1
ATOM 5193 C C . VAL B 1 266 ? -19.891 26.594 6.379 1 83.06 266 VAL B C 1
ATOM 5195 O O . VAL B 1 266 ? -20.266 25.891 7.312 1 83.06 266 VAL B O 1
ATOM 5198 N N . ILE B 1 267 ? -20.016 27.922 6.395 1 91.25 267 ILE B N 1
ATOM 5199 C CA . ILE B 1 267 ? -20.578 28.656 7.527 1 91.25 267 ILE B CA 1
ATOM 5200 C C . ILE B 1 267 ? -22.031 28.203 7.758 1 91.25 267 ILE B C 1
ATOM 5202 O O . ILE B 1 267 ? -22.469 28.094 8.906 1 91.25 267 ILE B O 1
ATOM 5206 N N . ASP B 1 268 ? -22.672 27.906 6.668 1 89.62 268 ASP B N 1
ATOM 5207 C CA . ASP B 1 268 ? -24.062 27.469 6.762 1 89.62 268 ASP B CA 1
ATOM 5208 C C . ASP B 1 268 ? -24.172 26.188 7.566 1 89.62 268 ASP B C 1
ATOM 5210 O O . ASP B 1 268 ? -25.188 25.953 8.25 1 89.62 268 ASP B O 1
ATOM 5214 N N . LYS B 1 269 ? -23.125 25.422 7.586 1 83.19 269 LYS B N 1
ATOM 5215 C CA . LYS B 1 269 ? -23.172 24.094 8.211 1 83.19 269 LYS B CA 1
ATOM 5216 C C . LYS B 1 269 ? -22.578 24.141 9.625 1 83.19 269 LYS B C 1
ATOM 5218 O O . LYS B 1 269 ? -22.562 23.125 10.32 1 83.19 269 LYS B O 1
ATOM 5223 N N . ALA B 1 270 ? -22.125 25.312 10.078 1 90.44 270 ALA B N 1
ATOM 5224 C CA . ALA B 1 270 ? -21.5 25.438 11.391 1 90.44 270 ALA B CA 1
ATOM 5225 C C . ALA B 1 270 ? -22.547 25.641 12.484 1 90.44 270 ALA B C 1
ATOM 5227 O O . ALA B 1 270 ? -22.453 26.594 13.258 1 90.44 270 ALA B O 1
ATOM 5228 N N . THR B 1 271 ? -23.453 24.75 12.633 1 92.75 271 THR B N 1
ATOM 5229 C CA . THR B 1 271 ? -24.625 24.875 13.5 1 92.75 271 THR B CA 1
ATOM 5230 C C . THR B 1 271 ? -24.219 24.891 14.961 1 92.75 271 THR B C 1
ATOM 5232 O O . THR B 1 271 ? -24.734 25.688 15.75 1 92.75 271 THR B O 1
ATOM 5235 N N . LYS B 1 272 ? -23.297 24.062 15.336 1 91.31 272 LYS B N 1
ATOM 5236 C CA . LYS B 1 272 ? -22.875 23.984 16.734 1 91.31 272 LYS B CA 1
ATOM 5237 C C . LYS B 1 272 ? -22.219 25.281 17.188 1 91.31 272 LYS B C 1
ATOM 5239 O O . LYS B 1 272 ? -22.422 25.719 18.312 1 91.31 272 LYS B O 1
ATOM 5244 N N . ALA B 1 273 ? -21.438 25.859 16.328 1 93.88 273 ALA B N 1
ATOM 5245 C CA . ALA B 1 273 ? -20.797 27.141 16.656 1 93.88 273 ALA B CA 1
ATOM 5246 C C . ALA B 1 273 ? -21.828 28.234 16.812 1 93.88 273 ALA B C 1
ATOM 5248 O O . ALA B 1 273 ? -21.75 29.031 17.75 1 93.88 273 ALA B O 1
ATOM 5249 N N . LYS B 1 274 ? -22.766 28.25 15.914 1 95.44 274 LYS B N 1
ATOM 5250 C CA . LYS B 1 274 ? -23.828 29.234 15.984 1 95.44 274 LYS B CA 1
ATOM 5251 C C . LYS B 1 274 ? -24.641 29.094 17.266 1 95.44 274 LYS B C 1
ATOM 5253 O O . LYS B 1 274 ? -24.938 30.078 17.938 1 95.44 274 LYS B O 1
ATOM 5258 N N . GLU B 1 275 ? -24.938 27.875 17.547 1 96.12 275 GLU B N 1
ATOM 5259 C CA . GLU B 1 275 ? -25.719 27.578 18.734 1 96.12 275 GLU B CA 1
ATOM 5260 C C . GLU B 1 275 ? -24.953 28 20 1 96.12 275 GLU B C 1
ATOM 5262 O O . GLU B 1 275 ? -25.578 28.375 21 1 96.12 275 GLU B O 1
ATOM 5267 N N . ALA B 1 276 ? -23.688 27.969 19.938 1 94.88 276 ALA B N 1
ATOM 5268 C CA . ALA B 1 276 ? -22.844 28.312 21.078 1 94.88 276 ALA B CA 1
ATOM 5269 C C . ALA B 1 276 ? -22.609 29.812 21.172 1 94.88 276 ALA B C 1
ATOM 5271 O O . ALA B 1 276 ? -21.891 30.297 22.047 1 94.88 276 ALA B O 1
ATOM 5272 N N . GLY B 1 277 ? -23.156 30.578 20.234 1 93.94 277 GLY B N 1
ATOM 5273 C CA . GLY B 1 277 ? -23.062 32.031 20.281 1 93.94 277 GLY B CA 1
ATOM 5274 C C . GLY B 1 277 ? -21.828 32.562 19.594 1 93.94 277 GLY B C 1
ATOM 5275 O O . GLY B 1 277 ? -21.5 33.75 19.734 1 93.94 277 GLY B O 1
ATOM 5276 N N . ILE B 1 278 ? -21.109 31.719 18.844 1 95.75 278 ILE B N 1
ATOM 5277 C CA . ILE B 1 278 ? -19.938 32.156 18.109 1 95.75 278 ILE B CA 1
ATOM 5278 C C . ILE B 1 278 ? -20.375 33 16.906 1 95.75 278 ILE B C 1
ATOM 5280 O O . ILE B 1 278 ? -21.281 32.625 16.172 1 95.75 278 ILE B O 1
ATOM 5284 N N . GLU B 1 279 ? -19.797 34.156 16.781 1 96.56 279 GLU B N 1
ATOM 5285 C CA . GLU B 1 279 ? -20.031 34.969 15.594 1 96.56 279 GLU B CA 1
ATOM 5286 C C . GLU B 1 279 ? -19.453 34.312 14.352 1 96.56 279 GLU B C 1
ATOM 5288 O O . GLU B 1 279 ? -18.266 33.969 14.305 1 96.56 279 GLU B O 1
ATOM 5293 N N . CYS B 1 280 ? -20.312 34.031 13.367 1 97.44 280 CYS B N 1
ATOM 5294 C CA . CYS B 1 280 ? -19.906 33.406 12.109 1 97.44 280 CYS B CA 1
ATOM 5295 C C . CYS B 1 280 ? -19.891 34.438 10.984 1 97.44 280 CYS B C 1
ATOM 5297 O O . CYS B 1 280 ? -20.844 35.188 10.812 1 97.44 280 CYS B O 1
ATOM 5299 N N . MET B 1 281 ? -18.812 34.438 10.266 1 97.88 281 MET B N 1
ATOM 5300 C CA . MET B 1 281 ? -18.609 35.438 9.211 1 97.88 281 MET B CA 1
ATOM 5301 C C . MET B 1 281 ? -18.188 34.75 7.91 1 97.88 281 MET B C 1
ATOM 5303 O O . MET B 1 281 ? -17.219 34 7.883 1 97.88 281 MET B O 1
ATOM 5307 N N . VAL B 1 282 ? -18.953 35 6.812 1 97.19 282 VAL B N 1
ATOM 5308 C CA . VAL B 1 282 ? -18.531 34.531 5.492 1 97.19 282 VAL B CA 1
ATOM 5309 C C . VAL B 1 282 ? -17.297 35.312 5.039 1 97.19 282 VAL B C 1
ATOM 5311 O O . VAL B 1 282 ? -17.312 36.562 5.031 1 97.19 282 VAL B O 1
ATOM 5314 N N . HIS B 1 283 ? -16.25 34.594 4.719 1 97.12 283 HIS B N 1
ATOM 5315 C CA . HIS B 1 283 ? -14.992 35.25 4.352 1 97.12 283 HIS B CA 1
ATOM 5316 C C . HIS B 1 283 ? -14.141 34.344 3.475 1 97.12 283 HIS B C 1
ATOM 5318 O O . HIS B 1 283 ? -14.047 33.156 3.725 1 97.12 283 HIS B O 1
ATOM 5324 N N . ASP B 1 284 ? -13.594 34.906 2.406 1 95.31 284 ASP B N 1
ATOM 5325 C CA . ASP B 1 284 ? -12.555 34.281 1.587 1 95.31 284 ASP B CA 1
ATOM 5326 C C . ASP B 1 284 ? -11.164 34.719 2.059 1 95.31 284 ASP B C 1
ATOM 5328 O O . ASP B 1 284 ? -10.773 35.875 1.912 1 95.31 284 ASP B O 1
ATOM 5332 N N . PHE B 1 285 ? -10.398 33.75 2.539 1 96.31 285 PHE B N 1
ATOM 5333 C CA . PHE B 1 285 ? -9.148 34.094 3.195 1 96.31 285 PHE B CA 1
ATOM 5334 C C . PHE B 1 285 ? -8.109 34.562 2.176 1 96.31 285 PHE B C 1
ATOM 5336 O O . PHE B 1 285 ? -7.02 35 2.543 1 96.31 285 PHE B O 1
ATOM 5343 N N . PHE B 1 286 ? -8.422 34.594 0.889 1 96.38 286 PHE B N 1
ATOM 5344 C CA . PHE B 1 286 ? -7.57 35.188 -0.138 1 96.38 286 PHE B CA 1
ATOM 5345 C C . PHE B 1 286 ? -7.789 36.688 -0.226 1 96.38 286 PHE B C 1
ATOM 5347 O O . PHE B 1 286 ? -7.039 37.375 -0.905 1 96.38 286 PHE B O 1
ATOM 5354 N N . THR B 1 287 ? -8.766 37.125 0.433 1 97.19 287 THR B N 1
ATOM 5355 C CA . THR B 1 287 ? -9.047 38.562 0.462 1 97.19 287 THR B CA 1
ATOM 5356 C C . THR B 1 287 ? -8.648 39.156 1.807 1 97.19 287 THR B C 1
ATOM 5358 O O . THR B 1 287 ? -8.469 38.438 2.787 1 97.19 287 THR B O 1
ATOM 5361 N N . GLU B 1 288 ? -8.578 40.438 1.787 1 97.75 288 GLU B N 1
ATOM 5362 C CA . GLU B 1 288 ? -8.094 41.094 2.984 1 97.75 288 GLU B CA 1
ATOM 5363 C C . GLU B 1 288 ? -8.953 40.75 4.199 1 97.75 288 GLU B C 1
ATOM 5365 O O . GLU B 1 288 ? -10.18 40.719 4.109 1 97.75 288 GLU B O 1
ATOM 5370 N N . GLN B 1 289 ? -8.289 40.469 5.285 1 98.5 289 GLN B N 1
ATOM 5371 C CA . GLN B 1 289 ? -8.93 40.156 6.559 1 98.5 289 GLN B CA 1
ATOM 5372 C C . GLN B 1 289 ? -9.719 41.375 7.078 1 98.5 289 GLN B C 1
ATOM 5374 O O . GLN B 1 289 ? -9.148 42.438 7.348 1 98.5 289 GLN B O 1
ATOM 5379 N N . PRO B 1 290 ? -11.047 41.219 7.211 1 98.31 290 PRO B N 1
ATOM 5380 C CA . PRO B 1 290 ? -11.883 42.344 7.598 1 98.31 290 PRO B CA 1
ATOM 5381 C C . PRO B 1 290 ? -11.844 42.625 9.102 1 98.31 290 PRO B C 1
ATOM 5383 O O . PRO B 1 290 ? -12.188 43.719 9.531 1 98.31 290 PRO B O 1
ATOM 5386 N N . VAL B 1 291 ? -11.547 41.688 9.93 1 98.38 291 VAL B N 1
ATOM 5387 C CA . VAL B 1 291 ? -11.508 41.844 11.375 1 98.38 291 VAL B CA 1
ATOM 5388 C C . VAL B 1 291 ? -10.148 42.438 11.789 1 98.38 291 VAL B C 1
ATOM 5390 O O . VAL B 1 291 ? -9.125 41.75 11.672 1 98.38 291 VAL B O 1
ATOM 5393 N N . LYS B 1 292 ? -10.211 43.594 12.336 1 97.25 292 LYS B N 1
ATOM 5394 C CA . LYS B 1 292 ? -8.969 44.312 12.648 1 97.25 292 LYS B CA 1
ATOM 5395 C C . LYS B 1 292 ? -8.578 44.094 14.109 1 97.25 292 LYS B C 1
ATOM 5397 O O . LYS B 1 292 ? -9.445 43.969 14.977 1 97.25 292 LYS B O 1
ATOM 5402 N N . ASP B 1 293 ? -7.266 43.969 14.328 1 96.62 293 ASP B N 1
ATOM 5403 C CA . ASP B 1 293 ? -6.613 44.062 15.633 1 96.62 293 ASP B CA 1
ATOM 5404 C C . ASP B 1 293 ? -7.082 42.938 16.562 1 96.62 293 ASP B C 1
ATOM 5406 O O . ASP B 1 293 ? -7.215 43.125 17.766 1 96.62 293 ASP B O 1
ATOM 5410 N N . ALA B 1 294 ? -7.484 41.812 15.969 1 97.69 294 ALA B N 1
ATOM 5411 C CA . ALA B 1 294 ? -7.75 40.656 16.828 1 97.69 294 ALA B CA 1
ATOM 5412 C C . ALA B 1 294 ? -6.477 40.188 17.516 1 97.69 294 ALA B C 1
ATOM 5414 O O . ALA B 1 294 ? -5.371 40.406 17.016 1 97.69 294 ALA B O 1
ATOM 5415 N N . ARG B 1 295 ? -6.641 39.562 18.656 1 96.94 295 ARG B N 1
ATOM 5416 C CA . ARG B 1 295 ? -5.477 39.031 19.375 1 96.94 295 ARG B CA 1
ATOM 5417 C C . ARG B 1 295 ? -4.844 37.875 18.641 1 96.94 295 ARG B C 1
ATOM 5419 O O . ARG B 1 295 ? -3.617 37.75 18.578 1 96.94 295 ARG B O 1
ATOM 5426 N N . VAL B 1 296 ? -5.676 36.969 18.109 1 98.12 296 VAL B N 1
ATOM 5427 C CA . VAL B 1 296 ? -5.184 35.781 17.422 1 98.12 296 VAL B CA 1
ATOM 5428 C C . VAL B 1 296 ? -5.938 35.594 16.109 1 98.12 296 VAL B C 1
ATOM 5430 O O . VAL B 1 296 ? -7.168 35.656 16.078 1 98.12 296 VAL B O 1
ATOM 5433 N N . TYR B 1 297 ? -5.266 35.531 15.078 1 98.56 297 TYR B N 1
ATOM 5434 C CA . TYR B 1 297 ? -5.738 34.969 13.828 1 98.56 297 TYR B CA 1
ATOM 5435 C C . TYR B 1 297 ? -5.199 33.531 13.648 1 98.56 297 TYR B C 1
ATOM 5437 O O . TYR B 1 297 ? -3.99 33.312 13.719 1 98.56 297 TYR B O 1
ATOM 5445 N N . CYS B 1 298 ? -6.09 32.594 13.438 1 98.25 298 CYS B N 1
ATOM 5446 C CA . CYS B 1 298 ? -5.66 31.188 13.414 1 98.25 298 CYS B CA 1
ATOM 5447 C C . CYS B 1 298 ? -5.992 30.547 12.078 1 98.25 298 CYS B C 1
ATOM 5449 O O . CYS B 1 298 ? -7.117 30.656 11.586 1 98.25 298 CYS B O 1
ATOM 5451 N N . ILE B 1 299 ? -5.023 29.938 11.508 1 97.31 299 ILE B N 1
ATOM 5452 C CA . ILE B 1 299 ? -5.18 29.125 10.305 1 97.31 299 ILE B CA 1
ATOM 5453 C C . ILE B 1 299 ? -4.723 27.688 10.586 1 97.31 299 ILE B C 1
ATOM 5455 O O . ILE B 1 299 ? -3.537 27.453 10.82 1 97.31 299 ILE B O 1
ATOM 5459 N N . GLN B 1 300 ? -5.66 26.828 10.602 1 93.94 300 GLN B N 1
ATOM 5460 C CA . GLN B 1 300 ? -5.324 25.453 10.938 1 93.94 300 GLN B CA 1
ATOM 5461 C C . GLN B 1 300 ? -5.598 24.516 9.758 1 93.94 300 GLN B C 1
ATOM 5463 O O . GLN B 1 300 ? -6.711 24.484 9.234 1 93.94 300 GLN B O 1
ATOM 5468 N N . PHE B 1 301 ? -4.531 23.719 9.367 1 90.31 301 PHE B N 1
ATOM 5469 C CA . PHE B 1 301 ? -4.625 22.672 8.359 1 90.31 301 PHE B CA 1
ATOM 5470 C C . PHE B 1 301 ? -5.25 23.203 7.078 1 90.31 301 PHE B C 1
ATOM 5472 O O . PHE B 1 301 ? -6.203 22.625 6.555 1 90.31 301 PHE B O 1
ATOM 5479 N N . CYS B 1 302 ? -4.781 24.375 6.668 1 92.31 302 CYS B N 1
ATOM 5480 C CA . CYS B 1 302 ? -5.23 25.016 5.438 1 92.31 302 CYS B CA 1
ATOM 5481 C C . CYS B 1 302 ? -4.074 25.203 4.461 1 92.31 302 CYS B C 1
ATOM 5483 O O . CYS B 1 302 ? -4.191 24.844 3.285 1 92.31 302 CYS B O 1
ATOM 5485 N N . LEU B 1 303 ? -2.947 25.656 5.004 1 95.5 303 LEU B N 1
ATOM 5486 C CA . LEU B 1 303 ? -1.844 26.031 4.125 1 95.5 303 LEU B CA 1
ATOM 5487 C C . LEU B 1 303 ? -1.267 24.797 3.43 1 95.5 303 LEU B C 1
ATOM 5489 O O . LEU B 1 303 ? -0.725 24.906 2.326 1 95.5 303 LEU B O 1
ATOM 5493 N N . LEU B 1 304 ? -1.41 23.625 4.02 1 93.12 304 LEU B N 1
ATOM 5494 C CA . LEU B 1 304 ? -0.875 22.391 3.467 1 93.12 304 LEU B CA 1
ATOM 5495 C C . LEU B 1 304 ? -1.571 22.031 2.158 1 93.12 304 LEU B C 1
ATOM 5497 O O . LEU B 1 304 ? -1.101 21.172 1.413 1 93.12 304 LEU B O 1
ATOM 5501 N N . ASN B 1 305 ? -2.643 22.719 1.806 1 91.94 305 ASN B N 1
ATOM 5502 C CA . ASN B 1 305 ? -3.406 22.422 0.598 1 91.94 305 ASN B CA 1
ATOM 5503 C C . ASN B 1 305 ? -3.082 23.406 -0.526 1 91.94 305 ASN B C 1
ATOM 5505 O O . ASN B 1 305 ? -3.713 23.375 -1.583 1 91.94 305 ASN B O 1
ATOM 5509 N N . TRP B 1 306 ? -2.141 24.297 -0.284 1 93.62 306 TRP B N 1
ATOM 5510 C CA . TRP B 1 306 ? -1.89 25.359 -1.253 1 93.62 306 TRP B CA 1
ATOM 5511 C C . TRP B 1 306 ? -0.411 25.422 -1.62 1 93.62 306 TRP B C 1
ATOM 5513 O O . TRP B 1 306 ? 0.45 25.047 -0.822 1 93.62 306 TRP B O 1
ATOM 5523 N N . ASN B 1 307 ? -0.176 25.875 -2.857 1 90.88 307 ASN B N 1
ATOM 5524 C CA . ASN B 1 307 ? 1.208 26.125 -3.248 1 90.88 307 ASN B CA 1
ATOM 5525 C C . ASN B 1 307 ? 1.781 27.344 -2.545 1 90.88 307 ASN B C 1
ATOM 5527 O O . ASN B 1 307 ? 1.059 28.062 -1.848 1 90.88 307 ASN B O 1
ATOM 5531 N N . ASP B 1 308 ? 3.045 27.625 -2.734 1 93.88 308 ASP B N 1
ATOM 5532 C CA . ASP B 1 308 ? 3.732 28.672 -1.991 1 93.88 308 ASP B CA 1
ATOM 5533 C C . ASP B 1 308 ? 3.162 30.047 -2.332 1 93.88 308 ASP B C 1
ATOM 5535 O O . ASP B 1 308 ? 2.955 30.875 -1.444 1 93.88 308 ASP B O 1
ATOM 5539 N N . GLU B 1 309 ? 2.918 30.25 -3.564 1 94.62 309 GLU B N 1
ATOM 5540 C CA . GLU B 1 309 ? 2.404 31.547 -3.975 1 94.62 309 GLU B CA 1
ATOM 5541 C C . GLU B 1 309 ? 1.033 31.828 -3.361 1 94.62 309 GLU B C 1
ATOM 5543 O O . GLU B 1 309 ? 0.766 32.938 -2.893 1 94.62 309 GLU B O 1
ATOM 5548 N N . ASP B 1 310 ? 0.255 30.828 -3.334 1 94.94 310 ASP B N 1
ATOM 5549 C CA . ASP B 1 310 ? -1.07 30.969 -2.74 1 94.94 310 ASP B CA 1
ATOM 5550 C C . ASP B 1 310 ? -0.98 31.109 -1.222 1 94.94 310 ASP B C 1
ATOM 5552 O O . ASP B 1 310 ? -1.764 31.844 -0.615 1 94.94 310 ASP B O 1
ATOM 5556 N N . CYS B 1 311 ? -0.072 30.438 -0.598 1 97.25 311 CYS B N 1
ATOM 5557 C CA . CYS B 1 311 ? 0.125 30.562 0.842 1 97.25 311 CYS B CA 1
ATOM 5558 C C . CYS B 1 311 ? 0.532 31.984 1.206 1 97.25 311 CYS B C 1
ATOM 5560 O O . CYS B 1 311 ? 0.042 32.562 2.189 1 97.25 311 CYS B O 1
ATOM 5562 N N . VAL B 1 312 ? 1.405 32.562 0.42 1 98.06 312 VAL B N 1
ATOM 5563 C CA . VAL B 1 312 ? 1.822 33.938 0.658 1 98.06 312 VAL B CA 1
ATOM 5564 C C . VAL B 1 312 ? 0.621 34.875 0.528 1 98.06 312 VAL B C 1
ATOM 5566 O O . VAL B 1 312 ? 0.449 35.781 1.335 1 98.06 312 VAL B O 1
ATOM 5569 N N . ARG B 1 313 ? -0.202 34.625 -0.452 1 97.94 313 ARG B N 1
ATOM 5570 C CA . ARG B 1 313 ? -1.395 35.438 -0.642 1 97.94 313 ARG B CA 1
ATOM 5571 C C . ARG B 1 313 ? -2.33 35.344 0.557 1 97.94 313 ARG B C 1
ATOM 5573 O O . ARG B 1 313 ? -2.857 36.344 1.033 1 97.94 313 ARG B O 1
ATOM 5580 N N . ILE B 1 314 ? -2.541 34.125 1.045 1 98.06 314 ILE B N 1
ATOM 5581 C CA . ILE B 1 314 ? -3.406 33.875 2.195 1 98.06 314 ILE B CA 1
ATOM 5582 C C . ILE B 1 314 ? -2.852 34.625 3.416 1 98.06 314 ILE B C 1
ATOM 5584 O O . ILE B 1 314 ? -3.586 35.312 4.113 1 98.06 314 ILE B O 1
ATOM 5588 N N . LEU B 1 315 ? -1.576 34.469 3.633 1 98.56 315 LEU B N 1
ATOM 5589 C CA . LEU B 1 315 ? -0.923 35.062 4.797 1 98.56 315 LEU B CA 1
ATOM 5590 C C . LEU B 1 315 ? -0.898 36.594 4.691 1 98.56 315 LEU B C 1
ATOM 5592 O O . LEU B 1 315 ? -1.194 37.281 5.664 1 98.56 315 LEU B O 1
ATOM 5596 N N . ALA B 1 316 ? -0.594 37.094 3.527 1 98.19 316 ALA B N 1
ATOM 5597 C CA . ALA B 1 316 ? -0.517 38.531 3.301 1 98.19 316 ALA B CA 1
ATOM 5598 C C . ALA B 1 316 ? -1.886 39.188 3.465 1 98.19 316 ALA B C 1
ATOM 5600 O O . ALA B 1 316 ? -1.979 40.375 3.805 1 98.19 316 ALA B O 1
ATOM 5601 N N . ALA B 1 317 ? -2.879 38.438 3.203 1 98.31 317 ALA B N 1
ATOM 5602 C CA . ALA B 1 317 ? -4.242 38.938 3.357 1 98.31 317 ALA B CA 1
ATOM 5603 C C . ALA B 1 317 ? -4.57 39.188 4.824 1 98.31 317 ALA B C 1
ATOM 5605 O O . ALA B 1 317 ? -5.465 39.969 5.141 1 98.31 317 ALA B O 1
ATOM 5606 N N . GLN B 1 318 ? -3.842 38.5 5.746 1 98.25 318 GLN B N 1
ATOM 5607 C CA . GLN B 1 318 ? -4.082 38.656 7.176 1 98.25 318 GLN B CA 1
ATOM 5608 C C . GLN B 1 318 ? -3.283 39.844 7.727 1 98.25 318 GLN B C 1
ATOM 5610 O O . GLN B 1 318 ? -3.719 40.5 8.672 1 98.25 318 GLN B O 1
ATOM 5615 N N . THR B 1 319 ? -2.166 40.125 7.172 1 98.06 319 THR B N 1
ATOM 5616 C CA . THR B 1 319 ? -1.122 41 7.723 1 98.06 319 THR B CA 1
ATOM 5617 C C . THR B 1 319 ? -1.655 42.406 7.984 1 98.06 319 THR B C 1
ATOM 5619 O O . THR B 1 319 ? -1.433 42.969 9.055 1 98.06 319 THR B O 1
ATOM 5622 N N . PRO B 1 320 ? -2.42 42.969 7.059 1 97.94 320 PRO B N 1
ATOM 5623 C CA . PRO B 1 320 ? -2.885 44.344 7.289 1 97.94 320 PRO B CA 1
ATOM 5624 C C . PRO B 1 320 ? -3.83 44.469 8.484 1 97.94 320 PRO B C 1
ATOM 5626 O O . PRO B 1 320 ? -3.955 45.531 9.086 1 97.94 320 PRO B O 1
ATOM 5629 N N . ALA B 1 321 ? -4.512 43.438 8.828 1 98.31 321 ALA B N 1
ATOM 5630 C CA . ALA B 1 321 ? -5.496 43.438 9.906 1 98.31 321 ALA B CA 1
ATOM 5631 C C . ALA B 1 321 ? -4.824 43.281 11.266 1 98.31 321 ALA B C 1
ATOM 5633 O O . ALA B 1 321 ? -5.426 43.562 12.305 1 98.31 321 ALA B O 1
ATOM 5634 N N . MET B 1 322 ? -3.605 42.844 11.297 1 98.06 322 MET B N 1
ATOM 5635 C CA . MET B 1 322 ? -2.904 42.562 12.547 1 98.06 322 MET B CA 1
ATOM 5636 C C . MET B 1 322 ? -2.393 43.844 13.195 1 98.06 322 MET B C 1
ATOM 5638 O O . MET B 1 322 ? -1.792 44.688 12.531 1 98.06 322 MET B O 1
ATOM 5642 N N . GLY B 1 323 ? -2.664 44 14.477 1 96.12 323 GLY B N 1
ATOM 5643 C CA . GLY B 1 323 ? -2.135 45.094 15.281 1 96.12 323 GLY B CA 1
ATOM 5644 C C . GLY B 1 323 ? -0.897 44.719 16.062 1 96.12 323 GLY B C 1
ATOM 5645 O O . GLY B 1 323 ? -0.358 43.625 15.891 1 96.12 323 GLY B O 1
ATOM 5646 N N . PRO B 1 324 ? -0.434 45.562 16.906 1 94.19 324 PRO B N 1
ATOM 5647 C CA . PRO B 1 324 ? 0.805 45.344 17.656 1 94.19 324 PRO B CA 1
ATOM 5648 C C . PRO B 1 324 ? 0.715 44.125 18.578 1 94.19 324 PRO B C 1
ATOM 5650 O O . PRO B 1 324 ? 1.729 43.469 18.859 1 94.19 324 PRO B O 1
ATOM 5653 N N . ASP B 1 325 ? -0.475 43.812 19.031 1 94.81 325 ASP B N 1
ATOM 5654 C CA . ASP B 1 325 ? -0.64 42.719 19.984 1 94.81 325 ASP B CA 1
ATOM 5655 C C . ASP B 1 325 ? -1.168 41.469 19.297 1 94.81 325 ASP B C 1
ATOM 5657 O O . ASP B 1 325 ? -1.452 40.469 19.953 1 94.81 325 ASP B O 1
ATOM 5661 N N . SER B 1 326 ? -1.301 41.531 17.984 1 97.38 326 SER B N 1
ATOM 5662 C CA . SER B 1 326 ? -1.854 40.406 17.234 1 97.38 326 SER B CA 1
ATOM 5663 C C . SER B 1 326 ? -0.805 39.344 17 1 97.38 326 SER B C 1
ATOM 5665 O O . SER B 1 326 ? 0.378 39.625 16.828 1 97.38 326 SER B O 1
ATOM 5667 N N . VAL B 1 327 ? -1.278 38.062 17.016 1 98 327 VAL B N 1
ATOM 5668 C CA . VAL B 1 327 ? -0.454 36.938 16.641 1 98 327 VAL B CA 1
ATOM 5669 C C . VAL B 1 327 ? -1.176 36.094 15.578 1 98 327 VAL B C 1
ATOM 5671 O O . VAL B 1 327 ? -2.406 36.031 15.578 1 98 327 VAL B O 1
ATOM 5674 N N . LEU B 1 328 ? -0.409 35.656 14.648 1 98.62 328 LEU B N 1
ATOM 5675 C CA . LEU B 1 328 ? -0.919 34.656 13.703 1 98.62 328 LEU B CA 1
ATOM 5676 C C . LEU B 1 328 ? -0.481 33.25 14.102 1 98.62 328 LEU B C 1
ATOM 5678 O O . LEU B 1 328 ? 0.714 33 14.258 1 98.62 328 LEU B O 1
ATOM 5682 N N . LEU B 1 329 ? -1.439 32.406 14.336 1 98.31 329 LEU B N 1
ATOM 5683 C CA . LEU B 1 329 ? -1.186 31 14.641 1 98.31 329 LEU B CA 1
ATOM 5684 C C . LEU B 1 329 ? -1.47 30.109 13.43 1 98.31 329 LEU B C 1
ATOM 5686 O O . LEU B 1 329 ? -2.562 30.172 12.859 1 98.31 329 LEU B O 1
ATOM 5690 N N . ILE B 1 330 ? -0.488 29.375 13.07 1 98 330 ILE B N 1
ATOM 5691 C CA . ILE B 1 330 ? -0.656 28.359 12.031 1 98 330 ILE B CA 1
ATOM 5692 C C . ILE B 1 330 ? -0.449 26.969 12.641 1 98 330 ILE B C 1
ATOM 5694 O O . ILE B 1 330 ? 0.621 26.672 13.172 1 98 330 ILE B O 1
ATOM 5698 N N . SER B 1 331 ? -1.473 26.203 12.664 1 95.5 331 SER B N 1
ATOM 5699 C CA . SER B 1 331 ? -1.341 24.812 13.062 1 95.5 331 SER B CA 1
ATOM 5700 C C . SER B 1 331 ? -1.312 23.875 11.852 1 95.5 331 SER B C 1
ATOM 5702 O O . SER B 1 331 ? -2.307 23.766 11.133 1 95.5 331 SER B O 1
ATOM 5704 N N . ASP B 1 332 ? -0.228 23.266 11.555 1 94.56 332 ASP B N 1
ATOM 5705 C CA . ASP B 1 332 ? -0.017 22.406 10.383 1 94.56 332 ASP B CA 1
ATOM 5706 C C . ASP B 1 332 ? 1.151 21.453 10.609 1 94.56 332 ASP B C 1
ATOM 5708 O O . ASP B 1 332 ? 1.659 21.328 11.727 1 94.56 332 ASP B O 1
ATOM 5712 N N . TYR B 1 333 ? 1.489 20.703 9.562 1 93.38 333 TYR B N 1
ATOM 5713 C CA . TYR B 1 333 ? 2.645 19.812 9.625 1 93.38 333 TYR B CA 1
ATOM 5714 C C . TYR B 1 333 ? 3.922 20.547 9.25 1 93.38 333 TYR B C 1
ATOM 5716 O O . TYR B 1 333 ? 3.906 21.422 8.391 1 93.38 333 TYR B O 1
ATOM 5724 N N . VAL B 1 334 ? 4.973 20.234 9.938 1 93.94 334 VAL B N 1
ATOM 5725 C CA . VAL B 1 334 ? 6.277 20.828 9.648 1 93.94 334 VAL B CA 1
ATOM 5726 C C . VAL B 1 334 ? 7.281 19.719 9.352 1 93.94 334 VAL B C 1
ATOM 5728 O O . VAL B 1 334 ? 7.555 18.859 10.203 1 93.94 334 VAL B O 1
ATOM 5731 N N . GLN B 1 335 ? 7.797 19.719 8.164 1 91.56 335 GLN B N 1
ATOM 5732 C CA . GLN B 1 335 ? 8.812 18.734 7.773 1 91.56 335 GLN B CA 1
ATOM 5733 C C . GLN B 1 335 ? 10.102 18.938 8.562 1 91.56 335 GLN B C 1
ATOM 5735 O O . GLN B 1 335 ? 10.523 20.078 8.781 1 91.56 335 GLN B O 1
ATOM 5740 N N . GLY B 1 336 ? 10.742 17.859 9 1 88.31 336 GLY B N 1
ATOM 5741 C CA . GLY B 1 336 ? 12.008 17.922 9.711 1 88.31 336 GLY B CA 1
ATOM 5742 C C . GLY B 1 336 ? 11.852 18.281 11.18 1 88.31 336 GLY B C 1
ATOM 5743 O O . GLY B 1 336 ? 12.844 18.391 11.898 1 88.31 336 GLY B O 1
ATOM 5744 N N . LEU B 1 337 ? 10.648 18.391 11.625 1 88 337 LEU B N 1
ATOM 5745 C CA . LEU B 1 337 ? 10.391 18.766 13.016 1 88 337 LEU B CA 1
ATOM 5746 C C . LEU B 1 337 ? 11.062 17.797 13.977 1 88 337 LEU B C 1
ATOM 5748 O O . LEU B 1 337 ? 11.469 18.172 15.078 1 88 337 LEU B O 1
ATOM 5752 N N . ARG B 1 338 ? 11.188 16.562 13.562 1 86.31 338 ARG B N 1
ATOM 5753 C CA . ARG B 1 338 ? 11.797 15.539 14.406 1 86.31 338 ARG B CA 1
ATOM 5754 C C . ARG B 1 338 ? 13.211 15.93 14.82 1 86.31 338 ARG B C 1
ATOM 5756 O O . ARG B 1 338 ? 13.68 15.547 15.891 1 86.31 338 ARG B O 1
ATOM 5763 N N . TRP B 1 339 ? 13.906 16.766 14.117 1 88.75 339 TRP B N 1
ATOM 5764 C CA . TRP B 1 339 ? 15.281 17.172 14.391 1 88.75 339 TRP B CA 1
ATOM 5765 C C . TRP B 1 339 ? 15.32 18.281 15.43 1 88.75 339 TRP B C 1
ATOM 5767 O O . TRP B 1 339 ? 16.375 18.594 15.984 1 88.75 339 TRP B O 1
ATOM 5777 N N . GLU B 1 340 ? 14.203 18.828 15.711 1 81.94 340 GLU B N 1
ATOM 5778 C CA . GLU B 1 340 ? 14.141 19.969 16.609 1 81.94 340 GLU B CA 1
ATOM 5779 C C . GLU B 1 340 ? 13.773 19.547 18.031 1 81.94 340 GLU B C 1
ATOM 5781 O O . GLU B 1 340 ? 13.664 20.375 18.938 1 81.94 340 GLU B O 1
ATOM 5786 N N . ASN B 1 341 ? 13.703 18.281 18.172 1 78.31 341 ASN B N 1
ATOM 5787 C CA . ASN B 1 341 ? 13.391 17.75 19.5 1 78.31 341 ASN B CA 1
ATOM 5788 C C . ASN B 1 341 ? 14.555 17.922 20.469 1 78.31 341 ASN B C 1
ATOM 5790 O O . ASN B 1 341 ? 15.703 17.672 20.109 1 78.31 341 ASN B O 1
ATOM 5794 N N . GLU B 1 342 ? 14.289 18.438 21.688 1 74.62 342 GLU B N 1
ATOM 5795 C CA . GLU B 1 342 ? 15.305 18.719 22.703 1 74.62 342 GLU B CA 1
ATOM 5796 C C . GLU B 1 342 ? 16.078 17.453 23.062 1 74.62 342 GLU B C 1
ATOM 5798 O O . GLU B 1 342 ? 17.297 17.5 23.297 1 74.62 342 GLU B O 1
ATOM 5803 N N . GLY B 1 343 ? 15.422 16.344 23.141 1 72.94 343 GLY B N 1
ATOM 5804 C CA . GLY B 1 343 ? 16.062 15.094 23.531 1 72.94 343 GLY B CA 1
ATOM 5805 C C . GLY B 1 343 ? 16.75 14.383 22.375 1 72.94 343 GLY B C 1
ATOM 5806 O O . GLY B 1 343 ? 17.203 13.25 22.516 1 72.94 343 GLY B O 1
ATOM 5807 N N . GLY B 1 344 ? 16.859 15.211 21.25 1 76.88 344 GLY B N 1
ATOM 5808 C CA . GLY B 1 344 ? 17.422 14.602 20.062 1 76.88 344 GLY B CA 1
ATOM 5809 C C . GLY B 1 344 ? 16.375 14.25 19.016 1 76.88 344 GLY B C 1
ATOM 5810 O O . GLY B 1 344 ? 15.172 14.305 19.297 1 76.88 344 GLY B O 1
ATOM 5811 N N . PRO B 1 345 ? 16.906 13.93 17.859 1 76.5 345 PRO B N 1
ATOM 5812 C CA . PRO B 1 345 ? 15.969 13.648 16.781 1 76.5 345 PRO B CA 1
ATOM 5813 C C . PRO B 1 345 ? 15.047 12.477 17.094 1 76.5 345 PRO B C 1
ATOM 5815 O O . PRO B 1 345 ? 15.484 11.461 17.625 1 76.5 345 PRO B O 1
ATOM 5818 N N . LEU B 1 346 ? 13.867 12.773 16.781 1 78.06 346 LEU B N 1
ATOM 5819 C CA . LEU B 1 346 ? 12.891 11.695 16.875 1 78.06 346 LEU B CA 1
ATOM 5820 C C . LEU B 1 346 ? 12.984 10.781 15.656 1 78.06 346 LEU B C 1
ATOM 5822 O O . LEU B 1 346 ? 13.672 11.094 14.688 1 78.06 346 LEU B O 1
ATOM 5826 N N . GLU B 1 347 ? 12.289 9.695 15.781 1 80.94 347 GLU B N 1
ATOM 5827 C CA . GLU B 1 347 ? 12.227 8.758 14.664 1 80.94 347 GLU B CA 1
ATOM 5828 C C . GLU B 1 347 ? 11.422 9.336 13.5 1 80.94 347 GLU B C 1
ATOM 5830 O O . GLU B 1 347 ? 10.555 10.188 13.703 1 80.94 347 GLU B O 1
ATOM 5835 N N . ALA B 1 348 ? 11.828 8.852 12.359 1 82.81 348 ALA B N 1
ATOM 5836 C CA . ALA B 1 348 ? 11.047 9.234 11.188 1 82.81 348 ALA B CA 1
ATOM 5837 C C . ALA B 1 348 ? 9.602 8.758 11.312 1 82.81 348 ALA B C 1
ATOM 5839 O O . ALA B 1 348 ? 9.344 7.645 11.773 1 82.81 348 ALA B O 1
ATOM 5840 N N . ASP B 1 349 ? 8.68 9.625 11 1 87.06 349 ASP B N 1
ATOM 5841 C CA . ASP B 1 349 ? 7.273 9.281 11.141 1 87.06 349 ASP B CA 1
ATOM 5842 C C . ASP B 1 349 ? 6.621 9.062 9.773 1 87.06 349 ASP B C 1
ATOM 5844 O O . ASP B 1 349 ? 7.18 9.438 8.742 1 87.06 349 ASP B O 1
ATOM 5848 N N . LEU B 1 350 ? 5.445 8.422 9.766 1 89.69 350 LEU B N 1
ATOM 5849 C CA . LEU B 1 350 ? 4.66 8.156 8.562 1 89.69 350 LEU B CA 1
ATOM 5850 C C . LEU B 1 350 ? 3.846 9.383 8.172 1 89.69 350 LEU B C 1
ATOM 5852 O O . LEU B 1 350 ? 3.754 9.719 6.988 1 89.69 350 LEU B O 1
ATOM 5856 N N . PHE B 1 351 ? 3.383 10.125 9.055 1 88.12 351 PHE B N 1
ATOM 5857 C CA . PHE B 1 351 ? 2.324 11.102 8.844 1 88.12 351 PHE B CA 1
ATOM 5858 C C . PHE B 1 351 ? 2.832 12.281 8.023 1 88.12 351 PHE B C 1
ATOM 5860 O O . PHE B 1 351 ? 2.211 12.664 7.027 1 88.12 351 PHE B O 1
ATOM 5867 N N . THR B 1 352 ? 3.926 12.773 8.445 1 91.56 352 THR B N 1
ATOM 5868 C CA . THR B 1 352 ? 4.402 14.023 7.867 1 91.56 352 THR B CA 1
ATOM 5869 C C . THR B 1 352 ? 4.688 13.859 6.379 1 91.56 352 THR B C 1
ATOM 5871 O O . THR B 1 352 ? 4.121 14.578 5.551 1 91.56 352 THR B O 1
ATOM 5874 N N . PRO B 1 353 ? 5.488 12.859 6.02 1 94.94 353 PRO B N 1
ATOM 5875 C CA . PRO B 1 353 ? 5.738 12.727 4.582 1 94.94 353 PRO B CA 1
ATOM 5876 C C . PRO B 1 353 ? 4.512 12.242 3.812 1 94.94 353 PRO B C 1
ATOM 5878 O O . PRO B 1 353 ? 4.316 12.617 2.654 1 94.94 353 PRO B O 1
ATOM 5881 N N . ALA B 1 354 ? 3.676 11.43 4.387 1 95.56 354 ALA B N 1
ATOM 5882 C CA . ALA B 1 354 ? 2.492 10.898 3.711 1 95.56 354 ALA B CA 1
ATOM 5883 C C . ALA B 1 354 ? 1.49 12.016 3.418 1 95.56 354 ALA B C 1
ATOM 5885 O O . ALA B 1 354 ? 0.915 12.07 2.328 1 95.56 354 ALA B O 1
ATOM 5886 N N . VAL B 1 355 ? 1.314 12.898 4.375 1 93.44 355 VAL B N 1
ATOM 5887 C CA . VAL B 1 355 ? 0.409 14.031 4.188 1 93.44 355 VAL B CA 1
ATOM 5888 C C . VAL B 1 355 ? 0.987 14.984 3.146 1 93.44 355 VAL B C 1
ATOM 5890 O O . VAL B 1 355 ? 0.26 15.492 2.289 1 93.44 355 VAL B O 1
ATOM 5893 N N . ALA B 1 356 ? 2.299 15.203 3.229 1 95.06 356 ALA B N 1
ATOM 5894 C CA . ALA B 1 356 ? 2.945 16.062 2.246 1 95.06 356 ALA B CA 1
ATOM 5895 C C . ALA B 1 356 ? 2.76 15.523 0.831 1 95.06 356 ALA B C 1
ATOM 5897 O O . ALA B 1 356 ? 2.4 16.266 -0.084 1 95.06 356 ALA B O 1
ATOM 5898 N N . LEU B 1 357 ? 2.922 14.25 0.657 1 96.94 357 LEU B N 1
ATOM 5899 C CA . LEU B 1 357 ? 2.781 13.633 -0.656 1 96.94 357 LEU B CA 1
ATOM 5900 C C . LEU B 1 357 ? 1.327 13.656 -1.117 1 96.94 357 LEU B C 1
ATOM 5902 O O . LEU B 1 357 ? 1.048 13.922 -2.289 1 96.94 357 LEU B O 1
ATOM 5906 N N . SER B 1 358 ? 0.438 13.438 -0.229 1 96.38 358 SER B N 1
ATOM 5907 C CA . SER B 1 358 ? -0.982 13.477 -0.566 1 96.38 358 SER B CA 1
ATOM 5908 C C . SER B 1 358 ? -1.422 14.875 -0.971 1 96.38 358 SER B C 1
ATOM 5910 O O . SER B 1 358 ? -2.207 15.039 -1.907 1 96.38 358 SER B O 1
ATOM 5912 N N . SER B 1 359 ? -0.909 15.852 -0.249 1 95.5 359 SER B N 1
ATOM 5913 C CA . SER B 1 359 ? -1.242 17.234 -0.573 1 95.5 359 SER B CA 1
ATOM 5914 C C . SER B 1 359 ? -0.669 17.641 -1.927 1 95.5 359 SER B C 1
ATOM 5916 O O . SER B 1 359 ? -1.302 18.391 -2.676 1 95.5 359 SER B O 1
ATOM 5918 N N . HIS B 1 360 ? 0.502 17.156 -2.188 1 95.62 360 HIS B N 1
ATOM 5919 C CA . HIS B 1 360 ? 1.095 17.391 -3.5 1 95.62 360 HIS B CA 1
ATOM 5920 C C . HIS B 1 360 ? 0.239 16.781 -4.605 1 95.62 360 HIS B C 1
ATOM 5922 O O . HIS B 1 360 ? -0.017 17.438 -5.625 1 95.62 360 HIS B O 1
ATOM 5928 N N . ILE B 1 361 ? -0.242 15.633 -4.383 1 95.69 361 ILE B N 1
ATOM 5929 C CA . ILE B 1 361 ? -1.016 14.875 -5.359 1 95.69 361 ILE B CA 1
ATOM 5930 C C . ILE B 1 361 ? -2.367 15.547 -5.586 1 95.69 361 ILE B C 1
ATOM 5932 O O . ILE B 1 361 ? -2.805 15.711 -6.727 1 95.69 361 ILE B O 1
ATOM 5936 N N . CYS B 1 362 ? -2.98 15.984 -4.547 1 95.31 362 CYS B N 1
ATOM 5937 C CA . CYS B 1 362 ? -4.348 16.484 -4.633 1 95.31 362 CYS B CA 1
ATOM 5938 C C . CYS B 1 362 ? -4.359 17.953 -5.047 1 95.31 362 CYS B C 1
ATOM 5940 O O . CYS B 1 362 ? -5.25 18.391 -5.777 1 95.31 362 CYS B O 1
ATOM 5942 N N . HIS B 1 363 ? -3.289 18.734 -4.609 1 93.75 363 HIS B N 1
ATOM 5943 C CA . HIS B 1 363 ? -3.426 20.172 -4.684 1 93.75 363 HIS B CA 1
ATOM 5944 C C . HIS B 1 363 ? -2.199 20.812 -5.328 1 93.75 363 HIS B C 1
ATOM 5946 O O . HIS B 1 363 ? -2.16 22.031 -5.527 1 93.75 363 HIS B O 1
ATOM 5952 N N . GLY B 1 364 ? -1.271 20 -5.688 1 91.88 364 GLY B N 1
ATOM 5953 C CA . GLY B 1 364 ? -0.014 20.594 -6.109 1 91.88 364 GLY B CA 1
ATOM 5954 C C . GLY B 1 364 ? 0.676 21.375 -5 1 91.88 364 GLY B C 1
ATOM 5955 O O . GLY B 1 364 ? 1.495 22.25 -5.27 1 91.88 364 GLY B O 1
ATOM 5956 N N . ALA B 1 365 ? 0.304 21.047 -3.775 1 94.31 365 ALA B N 1
ATOM 5957 C CA . ALA B 1 365 ? 0.86 21.703 -2.6 1 94.31 365 ALA B CA 1
ATOM 5958 C C . ALA B 1 365 ? 2.24 21.156 -2.258 1 94.31 365 ALA B C 1
ATOM 5960 O O . ALA B 1 365 ? 2.812 20.375 -3.027 1 94.31 365 ALA B O 1
ATOM 5961 N N . LYS B 1 366 ? 2.801 21.734 -1.189 1 93.12 366 LYS B N 1
ATOM 5962 C CA . LYS B 1 366 ? 4.156 21.359 -0.789 1 93.12 366 LYS B CA 1
ATOM 5963 C C . LYS B 1 366 ? 4.23 21.094 0.712 1 93.12 366 LYS B C 1
ATOM 5965 O O . LYS B 1 366 ? 3.529 21.734 1.498 1 93.12 366 LYS B O 1
ATOM 5970 N N . GLY B 1 367 ? 5.047 20.031 1.018 1 93.5 367 GLY B N 1
ATOM 5971 C CA . GLY B 1 367 ? 5.5 19.984 2.398 1 93.5 367 GLY B CA 1
ATOM 5972 C C . GLY B 1 367 ? 6.461 21.109 2.752 1 93.5 367 GLY B C 1
ATOM 5973 O O . GLY B 1 367 ? 7.242 21.547 1.908 1 93.5 367 GLY B O 1
ATOM 5974 N N . ARG B 1 368 ? 6.387 21.453 4.055 1 95.75 368 ARG B N 1
ATOM 5975 C CA . ARG B 1 368 ? 7.156 22.641 4.395 1 95.75 368 ARG B CA 1
ATOM 5976 C C . ARG B 1 368 ? 7.922 22.453 5.699 1 95.75 368 ARG B C 1
ATOM 5978 O O . ARG B 1 368 ? 7.383 21.891 6.664 1 95.75 368 ARG B O 1
ATOM 5985 N N . SER B 1 369 ? 9.188 22.828 5.652 1 93.56 369 SER B N 1
ATOM 5986 C CA . SER B 1 369 ? 10.031 22.859 6.844 1 93.56 369 SER B CA 1
ATOM 5987 C C . SER B 1 369 ? 9.875 24.172 7.602 1 93.56 369 SER B C 1
ATOM 5989 O O . SER B 1 369 ? 9.188 25.094 7.137 1 93.56 369 SER B O 1
ATOM 5991 N N . ARG B 1 370 ? 10.516 24.25 8.766 1 94.81 370 ARG B N 1
ATOM 5992 C CA . ARG B 1 370 ? 10.57 25.5 9.516 1 94.81 370 ARG B CA 1
ATOM 5993 C C . ARG B 1 370 ? 11.117 26.625 8.656 1 94.81 370 ARG B C 1
ATOM 5995 O O . ARG B 1 370 ? 10.586 27.75 8.68 1 94.81 370 ARG B O 1
ATOM 6002 N N . ALA B 1 371 ? 12.148 26.297 7.902 1 94.31 371 ALA B N 1
ATOM 6003 C CA . ALA B 1 371 ? 12.758 27.312 7.035 1 94.31 371 ALA B CA 1
ATOM 6004 C C . ALA B 1 371 ? 11.789 27.75 5.945 1 94.31 371 ALA B C 1
ATOM 6006 O O . ALA B 1 371 ? 11.742 28.922 5.582 1 94.31 371 ALA B O 1
ATOM 6007 N N . ASP B 1 372 ? 11.062 26.828 5.414 1 95.5 372 ASP B N 1
ATOM 6008 C CA . ASP B 1 372 ? 10.07 27.141 4.391 1 95.5 372 ASP B CA 1
ATOM 6009 C C . ASP B 1 372 ? 8.984 28.062 4.949 1 95.5 372 ASP B C 1
ATOM 6011 O O . ASP B 1 372 ? 8.578 29.031 4.293 1 95.5 372 ASP B O 1
ATOM 6015 N N . TYR B 1 373 ? 8.5 27.766 6.16 1 97.25 373 TYR B N 1
ATOM 6016 C CA . TYR B 1 373 ? 7.5 28.609 6.789 1 97.25 373 TYR B CA 1
ATOM 6017 C C . TYR B 1 373 ? 8.055 30.016 7.051 1 97.25 373 TYR B C 1
ATOM 6019 O O . TYR B 1 373 ? 7.344 31 6.879 1 97.25 373 TYR B O 1
ATOM 6027 N N . ARG B 1 374 ? 9.273 30.062 7.523 1 97.69 374 ARG B N 1
ATOM 6028 C CA . ARG B 1 374 ? 9.898 31.359 7.742 1 97.69 374 ARG B CA 1
ATOM 6029 C C . ARG B 1 374 ? 9.906 32.188 6.465 1 97.69 374 ARG B C 1
ATOM 6031 O O . ARG B 1 374 ? 9.547 33.375 6.48 1 97.69 374 ARG B O 1
ATOM 6038 N N . GLU B 1 375 ? 10.266 31.547 5.41 1 97.38 375 GLU B N 1
ATOM 6039 C CA . GLU B 1 375 ? 10.305 32.25 4.129 1 97.38 375 GLU B CA 1
ATOM 6040 C C . GLU B 1 375 ? 8.914 32.719 3.711 1 97.38 375 GLU B C 1
ATOM 6042 O O . GLU B 1 375 ? 8.742 33.844 3.268 1 97.38 375 GLU B O 1
ATOM 6047 N N . LEU B 1 376 ? 7.918 31.859 3.836 1 97.75 376 LEU B N 1
ATOM 6048 C CA . LEU B 1 376 ? 6.547 32.219 3.486 1 97.75 376 LEU B CA 1
ATOM 6049 C C . LEU B 1 376 ? 6.074 33.406 4.297 1 97.75 376 LEU B C 1
ATOM 6051 O O . LEU B 1 376 ? 5.477 34.344 3.748 1 97.75 376 LEU B O 1
ATOM 6055 N N . LEU B 1 377 ? 6.355 33.344 5.566 1 98.56 377 LEU B N 1
ATOM 6056 C CA . LEU B 1 377 ? 5.926 34.406 6.48 1 98.56 377 LEU B CA 1
ATOM 6057 C C . LEU B 1 377 ? 6.613 35.719 6.141 1 98.56 377 LEU B C 1
ATOM 6059 O O . LEU B 1 377 ? 5.957 36.75 6.074 1 98.56 377 LEU B O 1
ATOM 6063 N N . GLU B 1 378 ? 7.855 35.688 5.848 1 98.44 378 GLU B N 1
ATOM 6064 C CA . GLU B 1 378 ? 8.602 36.906 5.508 1 98.44 378 GLU B CA 1
ATOM 6065 C C . GLU B 1 378 ? 8.07 37.531 4.227 1 98.44 378 GLU B C 1
ATOM 6067 O O . GLU B 1 378 ? 7.91 38.75 4.148 1 98.44 378 GLU B O 1
ATOM 6072 N N . ARG B 1 379 ? 7.793 36.719 3.295 1 98.25 379 ARG B N 1
ATOM 6073 C CA . ARG B 1 379 ? 7.242 37.219 2.031 1 98.25 379 ARG B CA 1
ATOM 6074 C C . ARG B 1 379 ? 5.875 37.844 2.24 1 98.25 379 ARG B C 1
ATOM 6076 O O . ARG B 1 379 ? 5.453 38.688 1.446 1 98.25 379 ARG B O 1
ATOM 6083 N N . ALA B 1 380 ? 5.234 37.5 3.316 1 98.44 380 ALA B N 1
ATOM 6084 C CA . ALA B 1 380 ? 3.896 38 3.6 1 98.44 380 ALA B CA 1
ATOM 6085 C C . ALA B 1 380 ? 3.947 39.156 4.605 1 98.44 380 ALA B C 1
ATOM 6087 O O . ALA B 1 380 ? 2.908 39.594 5.078 1 98.44 380 ALA B O 1
ATOM 6088 N N . GLY B 1 381 ? 5.16 39.562 4.965 1 98.06 381 GLY B N 1
ATOM 6089 C CA . GLY B 1 381 ? 5.305 40.656 5.914 1 98.06 381 GLY B CA 1
ATOM 6090 C C . GLY B 1 381 ? 5.176 40.219 7.359 1 98.06 381 GLY B C 1
ATOM 6091 O O . GLY B 1 381 ? 4.766 41 8.219 1 98.06 381 GLY B O 1
ATOM 6092 N N . LEU B 1 382 ? 5.453 39.031 7.652 1 98.69 382 LEU B N 1
ATOM 6093 C CA . LEU B 1 382 ? 5.355 38.438 8.992 1 98.69 382 LEU B CA 1
ATOM 6094 C C . LEU B 1 382 ? 6.695 37.875 9.445 1 98.69 382 LEU B C 1
ATOM 6096 O O . LEU B 1 382 ? 7.543 37.531 8.609 1 98.69 382 LEU B O 1
ATOM 6100 N N . GLU B 1 383 ? 6.848 37.844 10.711 1 98.25 383 GLU B N 1
ATOM 6101 C CA . GLU B 1 383 ? 8.039 37.25 11.32 1 98.25 383 GLU B CA 1
ATOM 6102 C C . GLU B 1 383 ? 7.695 35.969 12.078 1 98.25 383 GLU B C 1
ATOM 6104 O O . GLU B 1 383 ? 6.762 35.938 12.883 1 98.25 383 GLU B O 1
ATOM 6109 N N . LEU B 1 384 ? 8.43 34.906 11.828 1 98.31 384 LEU B N 1
ATOM 6110 C CA . LEU B 1 384 ? 8.289 33.688 12.594 1 98.31 384 LEU B CA 1
ATOM 6111 C C . LEU B 1 384 ? 8.852 33.844 14 1 98.31 384 LEU B C 1
ATOM 6113 O O . LEU B 1 384 ? 10.031 34.125 14.172 1 98.31 384 LEU B O 1
ATOM 6117 N N . LYS B 1 385 ? 8.078 33.625 14.984 1 97.31 385 LYS B N 1
ATOM 6118 C CA . LYS B 1 385 ? 8.523 33.812 16.375 1 97.31 385 LYS B CA 1
ATOM 6119 C C . LYS B 1 385 ? 8.859 32.469 17.016 1 97.31 385 LYS B C 1
ATOM 6121 O O . LYS B 1 385 ? 9.828 32.375 17.766 1 97.31 385 LYS B O 1
ATOM 6126 N N . GLU B 1 386 ? 8.047 31.531 16.719 1 95.69 386 GLU B N 1
ATOM 6127 C CA . GLU B 1 386 ? 8.203 30.25 17.406 1 95.69 386 GLU B CA 1
ATOM 6128 C C . GLU B 1 386 ? 7.527 29.125 16.625 1 95.69 386 GLU B C 1
ATOM 6130 O O . GLU B 1 386 ? 6.543 29.344 15.922 1 95.69 386 GLU B O 1
ATOM 6135 N N . VAL B 1 387 ? 8.125 27.953 16.625 1 95.12 387 VAL B N 1
ATOM 6136 C CA . VAL B 1 387 ? 7.484 26.719 16.203 1 95.12 387 VAL B CA 1
ATOM 6137 C C . VAL B 1 387 ? 7.422 25.734 17.359 1 95.12 387 VAL B C 1
ATOM 6139 O O . VAL B 1 387 ? 8.461 25.328 17.891 1 95.12 387 VAL B O 1
ATOM 6142 N N . LYS B 1 388 ? 6.25 25.438 17.734 1 92.38 388 LYS B N 1
ATOM 6143 C CA . LYS B 1 388 ? 6.039 24.516 18.844 1 92.38 388 LYS B CA 1
ATOM 6144 C C . LYS B 1 388 ? 5.555 23.156 18.344 1 92.38 388 LYS B C 1
ATOM 6146 O O . LYS B 1 388 ? 4.488 23.062 17.734 1 92.38 388 LYS B O 1
ATOM 6151 N N . ALA B 1 389 ? 6.332 22.141 18.656 1 89.69 389 ALA B N 1
ATOM 6152 C CA . ALA B 1 389 ? 5.891 20.797 18.312 1 89.69 389 ALA B CA 1
ATOM 6153 C C . ALA B 1 389 ? 4.68 20.375 19.141 1 89.69 389 ALA B C 1
ATOM 6155 O O . ALA B 1 389 ? 4.672 20.547 20.375 1 89.69 389 ALA B O 1
ATOM 6156 N N . LEU B 1 390 ? 3.621 19.906 18.438 1 88.44 390 LEU B N 1
ATOM 6157 C CA . LEU B 1 390 ? 2.424 19.453 19.125 1 88.44 390 LEU B CA 1
ATOM 6158 C C . LEU B 1 390 ? 2.428 17.938 19.281 1 88.44 390 LEU B C 1
ATOM 6160 O O . LEU B 1 390 ? 1.832 17.391 20.219 1 88.44 390 LEU B O 1
ATOM 6164 N N . THR B 1 391 ? 3.025 17.234 18.328 1 83.19 391 THR B N 1
ATOM 6165 C CA . THR B 1 391 ? 3.104 15.781 18.328 1 83.19 391 THR B CA 1
ATOM 6166 C C . THR B 1 391 ? 4.473 15.32 17.844 1 83.19 391 THR B C 1
ATOM 6168 O O . THR B 1 391 ? 5.277 16.125 17.375 1 83.19 391 THR B O 1
ATOM 6171 N N . SER B 1 392 ? 4.617 14.047 17.984 1 76 392 SER B N 1
ATOM 6172 C CA . SER B 1 392 ? 5.844 13.461 17.453 1 76 392 SER B CA 1
ATOM 6173 C C . SER B 1 392 ? 5.711 13.148 15.969 1 76 392 SER B C 1
ATOM 6175 O O . SER B 1 392 ? 6.688 12.75 15.32 1 76 392 SER B O 1
ATOM 6177 N N . PHE B 1 393 ? 4.531 13.477 15.438 1 79.56 393 PHE B N 1
ATOM 6178 C CA . PHE B 1 393 ? 4.316 13.148 14.031 1 79.56 393 PHE B CA 1
ATOM 6179 C C . PHE B 1 393 ? 4.176 14.414 13.195 1 79.56 393 PHE B C 1
ATOM 6181 O O . PHE B 1 393 ? 3.281 14.516 12.352 1 79.56 393 PHE B O 1
AT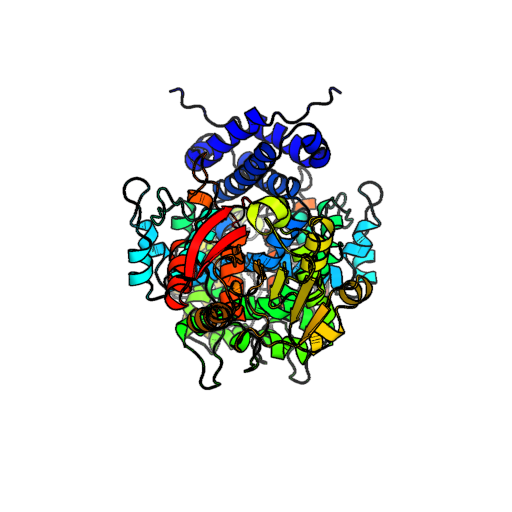OM 6188 N N . GLY B 1 394 ? 4.895 15.422 13.516 1 85.75 394 GLY B N 1
ATOM 6189 C CA . GLY B 1 394 ? 5.168 16.547 12.648 1 85.75 394 GLY B CA 1
ATOM 6190 C C . GLY B 1 394 ? 4.152 17.672 12.789 1 85.75 394 GLY B C 1
ATOM 6191 O O . GLY B 1 394 ? 4.297 18.734 12.172 1 85.75 394 GLY B O 1
ATOM 6192 N N . GLN B 1 395 ? 3.135 17.484 13.664 1 90.44 395 GLN B N 1
ATOM 6193 C CA . GLN B 1 395 ? 2.199 18.578 13.891 1 90.44 395 GLN B CA 1
ATOM 6194 C C . GLN B 1 395 ? 2.824 19.656 14.773 1 90.44 395 GLN B C 1
ATOM 6196 O O . GLN B 1 395 ? 3.447 19.344 15.789 1 90.44 395 GLN B O 1
ATOM 6201 N N . ALA B 1 396 ? 2.625 20.844 14.312 1 93.88 396 ALA B N 1
ATOM 6202 C CA . ALA B 1 396 ? 3.225 21.938 15.07 1 93.88 396 ALA B CA 1
ATOM 6203 C C . ALA B 1 396 ? 2.34 23.188 15.031 1 93.88 396 ALA B C 1
ATOM 6205 O O . ALA B 1 396 ? 1.417 23.266 14.219 1 93.88 396 ALA B O 1
ATOM 6206 N N . LEU B 1 397 ? 2.557 23.969 15.992 1 96 397 LEU B N 1
ATOM 6207 C CA . LEU B 1 397 ? 1.998 25.328 16.047 1 96 397 LEU B CA 1
ATOM 6208 C C . LEU B 1 397 ? 3.053 26.359 15.68 1 96 397 LEU B C 1
ATOM 6210 O O . LEU B 1 397 ? 4.055 26.516 16.391 1 96 397 LEU B O 1
ATOM 6214 N N . ILE B 1 398 ? 2.848 27 14.562 1 97.56 398 ILE B N 1
ATOM 6215 C CA . ILE B 1 398 ? 3.727 28.078 14.109 1 97.56 398 ILE B CA 1
ATOM 6216 C C . ILE B 1 398 ? 3.172 29.422 14.562 1 97.56 398 ILE B C 1
ATOM 6218 O O . ILE B 1 398 ? 2.025 29.766 14.258 1 97.56 398 ILE B O 1
ATOM 6222 N N . ILE B 1 399 ? 3.955 30.156 15.289 1 98.06 399 ILE B N 1
ATOM 6223 C CA . ILE B 1 399 ? 3.543 31.453 15.828 1 98.06 399 ILE B CA 1
ATOM 6224 C C . ILE B 1 399 ? 4.285 32.562 15.109 1 98.06 399 ILE B C 1
ATOM 6226 O O . ILE B 1 399 ? 5.52 32.594 15.062 1 98.06 399 ILE B O 1
ATOM 6230 N N . ALA B 1 400 ? 3.5 33.469 14.57 1 98.5 400 ALA B N 1
ATOM 6231 C CA . ALA B 1 400 ? 4.09 34.562 13.812 1 98.5 400 ALA B CA 1
ATOM 6232 C C . ALA B 1 400 ? 3.504 35.906 14.234 1 98.5 400 ALA B C 1
ATOM 6234 O O . ALA B 1 400 ? 2.434 35.969 14.844 1 98.5 400 ALA B O 1
ATOM 6235 N N . LYS B 1 401 ? 4.215 37 13.953 1 98.12 401 LYS B N 1
ATOM 6236 C CA . LYS B 1 401 ? 3.799 38.375 14.211 1 98.12 401 LYS B CA 1
ATOM 6237 C C . LYS B 1 401 ? 4.105 39.25 13.008 1 98.12 401 LYS B C 1
ATOM 6239 O O . LYS B 1 401 ? 4.891 38.875 12.133 1 98.12 401 LYS B O 1
ATOM 6244 N N . LYS B 1 402 ? 3.387 40.344 13.062 1 97 402 LYS B N 1
ATOM 6245 C CA . LYS B 1 402 ? 3.629 41.312 12 1 97 402 LYS B CA 1
ATOM 6246 C C . LYS B 1 402 ? 5.027 41.906 12.109 1 97 402 LYS B C 1
ATOM 6248 O O . LYS B 1 402 ? 5.496 42.219 13.211 1 97 402 LYS B O 1
ATOM 6253 N N . LEU B 1 403 ? 5.773 42 10.93 1 90.31 403 LEU B N 1
ATOM 6254 C CA . LEU B 1 403 ? 7.07 42.656 10.883 1 90.31 403 LEU B CA 1
ATOM 6255 C C . LEU B 1 403 ? 6.93 44.156 11.141 1 90.31 403 LEU B C 1
ATOM 6257 O O . LEU B 1 403 ? 5.93 44.781 10.75 1 90.31 403 LEU B O 1
#

pLDDT: mean 91.01, std 9.42, range [27.42, 98.69]

Organism: Exserohilum turcicum (strain 28A) (NCBI:txid671987)

Foldseek 3Di:
DPPDDDPVVVVVVVVVVCVVPVVVCVVPDDPVRVVVVVVVVVVVVQVPDDPVRNVVCVVCVCLVLVLLLLCQVLCVLVVQAVAALVGFAALVNSCVSSVDDSVVSVVSQVVCCVVVQWPPNDVRTIHGDPNSVVSNDLLNNLQSCCCVPQLVLLVVQVVVCVVVNDPVVCDHFSSCVSVVHNDASVRVCVVDVVSVCSVVSNVVSVVVPDFQVCVVDQLCVQFVDPNDQAAAAEEEAQNQLCPNVVVCVVRDDPHYAYEYEEAPVRLVNNVVCVVVVHHYDYDDLLAADPAAAHREYEYEPPQLLEALVSLLSSLLSDQVRHDPNHKYKYKDFAPPVQQVDPVGGDDAADQQVVSQVSSCRRRVYGHHHPVRVQVSQVSSQKHWDDWADRDSHGIIITMIHGD/DPPDDDPPVVVVVVVVVCVVPVVVCVVPDDPVRVVVVVVVVVVVVQVPDDPVRNVVCVVCVCLVLVLLLLCQVQCVLVVQAVAALVGFAALVNSCVSSVDDSVVSVVSQVVCCVVVQWPPNDVRTIHGDPNSVVSNDLLNNLQSCCCVPQLVLLVVQVVVCVVVNDPVVCQHFSSCVSVVHNDASVRVCVVDVVSVCSPVSNVVSVVVVDFQVCVVDQLCVQFVDPNDQAAAAEEEAQNQLCPNVVVCVVRDDHHYAYEYEEAPVRLVNNVVCVVVVHHYDYDDLLAADPAAAHREYEYEPPQLLEALVSLLSSLLSDQVRHDPNHKYKYKDFAPPVQQVDPVGGDDAADQQVVSQVSSCRRRVYGHHHPVRVQVSQVSSQKHWDDWADRDSHGIIITMIHGD

InterPro domains:
  IPR001077 O-methyltransferase, C-terminal domain [PF00891] (233-382)
  IPR016461 O-methyltransferase-like [PS51683] (56-402)
  IPR029063 S-adenosyl-L-methionine-dependent methyltransferase superfamily [G3DSA:3.40.50.150] (140-400)
  IPR029063 S-adenosyl-L-methionine-dependent methyltransferase superfamily [SSF53335] (144-394)

Solvent-accessible surface area (backbone atoms only — not comparable to full-atom values): 40908 Å² total; per-residue (Å²): 129,80,86,76,67,57,57,61,68,58,50,48,52,40,35,51,40,41,50,74,35,42,78,59,47,60,79,75,44,53,70,66,54,46,51,48,45,25,51,37,22,44,50,31,21,59,53,62,46,50,66,68,54,47,42,51,54,35,51,50,28,51,45,62,35,47,47,48,42,46,29,56,76,34,42,37,50,68,53,30,58,74,30,28,83,90,51,45,35,44,50,67,55,44,26,63,69,41,68,50,58,59,46,58,50,50,29,48,49,42,38,29,33,44,75,49,42,23,41,63,86,41,94,63,23,30,15,45,36,74,52,29,55,48,58,66,33,66,48,34,45,15,34,33,45,32,29,50,73,62,48,37,42,7,58,65,23,38,58,54,35,71,73,65,39,57,53,97,77,65,21,80,25,14,27,18,57,41,66,72,38,74,55,51,57,64,58,47,45,67,75,31,69,90,48,41,64,28,44,54,38,23,53,52,43,53,59,70,70,45,73,59,68,71,78,76,48,56,58,49,78,76,50,44,62,88,53,46,64,86,36,41,46,35,33,30,46,60,35,56,53,24,64,65,57,54,52,45,58,71,71,48,82,70,66,41,38,48,36,34,23,18,49,60,78,43,50,70,65,16,53,68,26,48,74,69,66,41,45,75,41,74,40,61,62,72,39,71,44,82,69,65,51,25,21,28,40,34,39,51,73,51,60,53,54,31,32,70,70,54,39,26,42,35,49,36,18,42,43,81,19,50,39,95,70,21,32,40,38,36,37,40,66,30,48,69,46,37,65,69,36,88,93,41,63,51,68,64,38,67,52,42,25,52,52,24,50,48,21,25,25,48,47,49,14,50,47,35,33,68,68,51,48,40,51,42,32,46,75,23,49,27,38,71,74,46,76,41,77,63,46,84,51,23,33,25,41,37,34,28,30,72,105,128,81,87,74,67,55,56,62,67,58,50,46,53,40,36,52,42,42,50,73,34,42,76,58,46,59,80,76,43,53,71,66,55,45,52,49,45,27,51,37,22,43,46,31,23,59,50,61,47,51,65,69,53,48,41,50,54,36,50,51,26,50,46,62,35,46,48,48,42,46,28,56,77,34,43,37,51,69,53,30,59,74,31,28,80,91,52,44,35,44,49,68,55,44,25,62,69,40,68,49,58,60,44,58,50,50,28,48,49,41,39,30,33,44,74,48,42,23,40,63,87,39,95,64,22,30,15,46,36,73,52,30,56,48,58,66,33,65,49,34,45,16,34,33,44,32,29,49,74,61,47,36,42,6,59,64,23,36,59,54,35,70,72,66,39,57,52,98,80,63,21,80,24,14,28,18,56,41,64,73,38,74,55,51,57,64,57,49,46,67,76,31,70,90,48,42,63,28,46,54,38,24,53,52,43,52,58,69,71,47,72,59,69,72,76,76,48,54,58,49,78,76,48,42,62,87,54,47,65,86,35,40,47,35,35,30,47,60,36,57,50,24,62,65,57,54,53,45,57,70,72,47,82,69,66,41,39,49,36,34,24,18,48,62,77,44,51,71,66,16,54,69,27,49,74,71,66,41,45,74,40,75,40,61,63,72,38,72,45,82,69,63,54,25,22,27,40,33,39,53,73,51,60,54,55,30,32,70,71,55,39,26,43,35,48,36,18,43,42,81,19,49,39,95,70,22,34,39,39,35,37,39,65,30,46,70,47,38,64,69,37,89,93,42,63,51,69,65,38,65,53,42,26,51,50,26,50,49,22,26,24,48,47,48,14,49,47,35,32,68,68,49,49,39,51,41,31,45,77,23,50,27,38,69,74,46,74,42,77,64,47,82,51,23,32,25,40,36,35,29,31,71,105

Radius of gyration: 29.44 Å; Cα contacts (8 Å, |Δi|>4): 1532; chains: 2; bounding box: 58×93×68 Å

Sequence (806 aa):
MGDASPDSNYLIEQLNLLVQSTETLSRGVDETQRLELQRLTRLASVALETPPETTERVIFAYLPLVTARISNDYGILANLVKGSEVNPVALSDLVKTSGLDRSLVSSIMDYHCYEGSAIEPRQGFYAPTKLTRNMTDPSFVHSSTTFHDMVGPGFGALHRLLKNGPDQTGQKTAFQVGHHTTNSFYDWVESRPEVHEAFYGYMAGLHSIMARWINAVDFDKDFARNVKVNEVVFVDVGGGDGGQCLEVQKAHKLGGKIILQDRAVVIDKATKAKEAGIECMVHDFFTEQPVKDARVYCIQFCLLNWNDEDCVRILAAQTPAMGPDSVLLISDYVQGLRWENEGGPLEADLFTPAVALSSHICHGAKGRSRADYRELLERAGLELKEVKALTSFGQALIIAKKLMGDASPDSNYLIEQLNLLVQSTETLSRGVDETQRLELQRLTRLASVALETPPETTERVIFAYLPLVTARISNDYGILANLVKGSEVNPVALSDLVKTSGLDRSLVSSIMDYHCYEGSAIEPRQGFYAPTKLTRNMTDPSFVHSSTTFHDMVGPGFGALHRLLKNGPDQTGQKTAFQVGHHTTNSFYDWVESRPEVHEAFYGYMAGLHSIMARWINAVDFDKDFARNVKVNEVVFVDVGGGDGGQCLEVQKAHKLGGKIILQDRAVVIDKATKAKEAGIECMVHDFFTEQPVKDARVYCIQFCLLNWNDEDCVRILAAQTPAMGPDSVLLISDYVQGLRWENEGGPLEADLFTPAVALSSHICHGAKGRSRADYRELLERAGLELKEVKALTSFGQALIIAKKL

Nearest PDB structures (foldseek):
  6ix7-assembly1_A  TM=8.417E-01  e=4.975E-29  Aspergillus flavus NRRL3357
  6inw-assembly1_A  TM=8.413E-01  e=9.985E-29  Aspergillus flavus NRRL3357
  6ix3-assembly1_B-2  TM=8.401E-01  e=1.121E-28  Aspergillus flavus NRRL3357
  8xte-assembly3_D  TM=7.930E-01  e=3.009E-28  Penicillium brevicompactum
  7wup-assembly1_B  TM=8.579E-01  e=1.362E-24  Apiospora montagnei NRRL 25634

Secondary structure (DSSP, 8-state):
-------HHHHHHHHHHHHH-HHHHHHH--HHHHHHHHHHHHHHHHHT--HHHHHHHHHTTTHHHHHHHHHHHTTHHHHHTT--SSSPEEHHHHHHHH---HHHHHHHHHHHHHHTS-EEEETTEEE--HHHHHHTSHHHHHHHHHIIIIIHHHHHHHHHHHHH-S-TT---SHHHHHHT--S-HHHHHHT-HHHHHHHHHHHHHHHHHS--GGGGS-HHHHH-TT--TTSEEEEEET-TTSHHHHHHHHH--S--EEEEEE-HHHHHT-HHHHHTT-EEEE--TTS---S-S-SEEEEES-GGGS-HHHHHHHHHHHGGG--TT-EEEEEEE-BTGGGG-TTSPPPP-SHHHHHHHHHHHHHS----BHHHHHHHHHHTTEEEEEEEE-STTSEEEEEEEE-/-------HHHHHHHHHHHHH-HHHHHHH--HHHHHHHHHHHHHH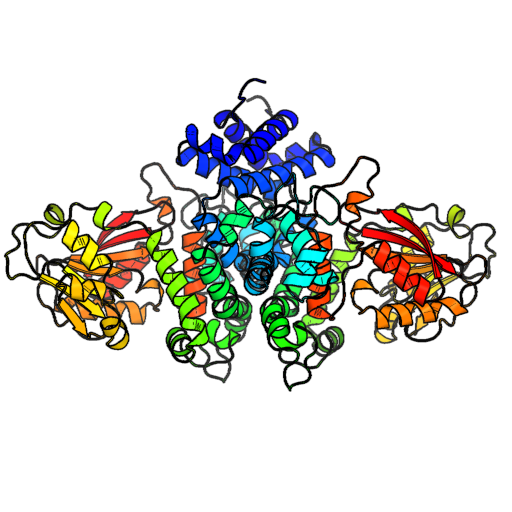HHHT--HHHHHHHHHTTTHHHHHHHHHHHTTHHHHHTT--SSSPEEHHHHHHHH---HHHHHHHHHHHHHHTS-EEEETTEEE--HHHHHHTSHHHHHHHHHIIIIIHHHHHHHHHHHHH-S-TT---SHHHHHHT--S-HHHHHHT-HHHHHHHHHHHHHHHHHS--GGGGS-HHHHH-TT--TTSEEEEEET-TTSHHHHHHHHH--S--EEEEEE-HHHHHT-HHHHHTT-EEEE--TTS---S-S-SEEEEES-GGGS-HHHHHHHHHHHGGG--TT-EEEEEEE-BTGGGG-TTSPPPP-SHHHHHHHHHHHHHS----BHHHHHHHHHHTTEEEEEEEE-STTSEEEEEEEE-